Protein AF-A0AAD1ZL16-F1 (afdb_monomer_lite)

Foldseek 3Di:
DDDDDDDDDDDDDDDDDDDDDYDDDDDDDDDDDDDDDDDDDDDDDDDDDDDDDDDDDDDDDPPPVVVVVVVVVVVVVVPPPDDDDDDDDDDDDDDDDDDDDDDDDDDDDDDDDDDDDDDDDDDDDDDDPPPDDDLCQDPDPDPDDPVVVVVQADDCVVPAQKAKEKEWEAFPVLQDIDIDIDIDRHQDDDQVVDDKDWDQNCVRVQDDPVQRIKIWRFDDWWAFLRNDDSYIYTYTFIAGPVGHGTPSRLLVVLVVLCPPPLNVVFFKWKKKKFKWAKAQQPQRHGFPADRVGGQDWFDQQKQHDDPSHDGCVSLVVSLQVRLVRRVFQWDDKIGHRARRMIITMGDRDTRSSSLVRVSVSVVSSCVSCVVNNIDMDQQQPSDADLGAGTWTKMKMGTNCQADALNLVLVVLLLLLCQLCLLVLLVQQDPPLQRHQCLFRLHHHSVDADEDEPRSSHQKYDHPVSVVRNHDIIMGGRHGSSGRCSSNRSVSSCSSRVDDDDPVSSVVSVVVVVVVVVVLVVLLVLLLVLLVVQLVLLQLLLVLLVVQQVVQQVVCVVPVVPDDPPQLLDNGDDPFFDPLLVVLSVLSNVLSVLSNVLSVLLNVLSVVLAQVSLVSNLVSLVVSLVSLVVSLVSLVVGVPDDDGDPSSVVSNVSSVVSNVSSVSSSVSSVVSNVSNVVVVVSVVSPDDPPPPDDDDDDDDDDDDDDDDPVVVPPPCPPQVLVVLVVLLVLLVADFLAADPPDPDLLLQAQLLLLVVVLVCLLPLLLQFDLVLLVVLLVVLLVVLVVHDDPVHSCSQVVVLLVVLVVLLVCQQQPVCPPPDDPDPPDDQCVVVVHPHDDDDPDDDDQFDDDDDPTTGGPVSNRVSSSVSSSSSSNSSSSRSSSHSADLLSNLVSVLVVCVVCVVVVDLSVLVSVVSSVVSVLVSVLSVLLSVLSVVVSVVVDPSVPDDPVVSVVVVVVSVSSSSSVSSVVVVVVVVVVVVVVDDPDSVVDDDDRDDDNRDPVSNVVSVVVSVVSVVCRVCSVVVVD

pLDDT: mean 72.93, std 24.87, range [20.19, 98.81]

Structure (mmCIF, N/CA/C/O backbone):
data_AF-A0AAD1ZL16-F1
#
_entry.id   AF-A0AAD1ZL16-F1
#
loop_
_atom_site.group_PDB
_atom_site.id
_atom_site.type_symbol
_atom_site.label_atom_id
_atom_site.label_alt_id
_atom_site.label_comp_id
_atom_site.label_asym_id
_atom_site.label_entity_id
_atom_site.label_seq_id
_atom_site.pdbx_PDB_ins_code
_atom_site.Cartn_x
_atom_site.Cartn_y
_atom_site.Cartn_z
_atom_site.occupancy
_atom_site.B_iso_or_equiv
_atom_site.auth_seq_id
_atom_site.auth_comp_id
_atom_site.auth_asym_id
_atom_site.auth_atom_id
_atom_site.pdbx_PDB_model_num
ATOM 1 N N . MET A 1 1 ? 30.447 -69.292 -49.928 1.00 30.25 1 MET A N 1
ATOM 2 C CA . MET A 1 1 ? 31.578 -68.513 -49.357 1.00 30.25 1 MET A CA 1
ATOM 3 C C . MET A 1 1 ? 31.877 -67.303 -50.255 1.00 30.25 1 MET A C 1
ATOM 5 O O . MET A 1 1 ? 31.300 -67.231 -51.326 1.00 30.25 1 MET A O 1
ATOM 9 N N . ARG A 1 2 ? 32.736 -66.376 -49.790 1.00 26.41 2 ARG A N 1
ATOM 10 C CA . ARG A 1 2 ? 33.446 -65.261 -50.485 1.00 26.41 2 ARG A CA 1
ATOM 11 C C . ARG A 1 2 ? 33.398 -65.219 -52.040 1.00 26.41 2 ARG A C 1
ATOM 13 O O . ARG A 1 2 ? 33.695 -66.237 -52.649 1.00 26.41 2 ARG A O 1
ATOM 20 N N . GLY A 1 3 ? 33.250 -64.035 -52.671 1.00 27.41 3 GLY A N 1
ATOM 21 C CA . GLY A 1 3 ? 33.543 -63.879 -54.123 1.00 27.41 3 GLY A CA 1
ATOM 22 C C . GLY A 1 3 ? 33.145 -62.564 -54.839 1.00 27.41 3 GLY A C 1
ATOM 23 O O . GLY A 1 3 ? 32.216 -62.556 -55.626 1.00 27.41 3 GLY A O 1
ATOM 24 N N . ARG A 1 4 ? 33.853 -61.456 -54.583 1.00 26.12 4 ARG A N 1
ATOM 25 C CA . ARG A 1 4 ? 33.686 -60.083 -55.139 1.00 26.12 4 ARG A CA 1
ATOM 26 C C . ARG A 1 4 ? 33.403 -59.883 -56.662 1.00 26.12 4 ARG A C 1
ATOM 28 O O . ARG A 1 4 ? 34.127 -60.407 -57.493 1.00 26.12 4 ARG A O 1
ATOM 35 N N . CYS A 1 5 ? 32.530 -58.897 -56.943 1.00 24.98 5 CYS A N 1
ATOM 36 C CA . CYS A 1 5 ? 32.628 -57.814 -57.960 1.00 24.98 5 CYS A CA 1
ATOM 37 C C . CYS A 1 5 ? 32.522 -58.057 -59.497 1.00 24.98 5 CYS A C 1
ATOM 39 O O . CYS A 1 5 ? 33.523 -58.195 -60.187 1.00 24.98 5 CYS A O 1
ATOM 41 N N . SER A 1 6 ? 31.308 -57.822 -60.026 1.00 28.11 6 SER A N 1
ATOM 42 C CA . SER A 1 6 ? 30.956 -56.861 -61.111 1.00 28.11 6 SER A CA 1
ATOM 43 C C . SER A 1 6 ? 31.691 -56.825 -62.476 1.00 28.11 6 SER A C 1
ATOM 45 O O . SER A 1 6 ? 32.797 -56.298 -62.555 1.00 28.11 6 SER A O 1
ATOM 47 N N . TRP A 1 7 ? 30.953 -57.097 -63.568 1.00 22.67 7 TRP A N 1
ATOM 48 C CA . TRP A 1 7 ? 30.492 -56.108 -64.584 1.00 22.67 7 TRP A CA 1
ATOM 49 C C . TRP A 1 7 ? 29.355 -56.731 -65.453 1.00 22.67 7 TRP A C 1
ATOM 51 O O . TRP A 1 7 ? 28.996 -57.888 -65.254 1.00 22.67 7 TRP A O 1
ATOM 61 N N . CYS A 1 8 ? 28.714 -55.951 -66.334 1.00 29.75 8 CYS A N 1
ATOM 62 C CA . CYS A 1 8 ? 27.539 -56.314 -67.174 1.00 29.75 8 CYS A CA 1
ATOM 63 C C . CYS A 1 8 ? 27.926 -56.902 -68.563 1.00 29.75 8 CYS A C 1
ATOM 65 O O . CYS A 1 8 ? 29.096 -56.752 -68.913 1.00 29.75 8 CYS A O 1
ATOM 67 N N . PRO A 1 9 ? 26.997 -57.385 -69.446 1.00 47.59 9 PRO A N 1
ATOM 68 C CA . PRO A 1 9 ? 25.566 -57.776 -69.296 1.00 47.59 9 PRO A CA 1
ATOM 69 C C . PRO A 1 9 ? 25.129 -59.072 -70.087 1.00 47.59 9 PRO A C 1
ATOM 71 O O . PRO A 1 9 ? 25.952 -59.708 -70.731 1.00 47.59 9 PRO A O 1
ATOM 74 N N . ARG A 1 10 ? 23.797 -59.332 -70.157 1.00 24.86 10 ARG A N 1
ATOM 75 C CA . ARG A 1 10 ? 22.984 -60.053 -71.201 1.00 24.86 10 ARG A CA 1
ATOM 76 C C . ARG A 1 10 ? 22.607 -61.561 -71.089 1.00 24.86 10 ARG A C 1
ATOM 78 O O . ARG A 1 10 ? 23.446 -62.428 -71.254 1.00 24.86 10 ARG A O 1
ATOM 85 N N . LEU A 1 11 ? 21.270 -61.755 -71.105 1.00 26.95 11 LEU A N 1
ATOM 86 C CA . LEU A 1 11 ? 20.420 -62.671 -71.918 1.00 26.95 11 LEU A CA 1
ATOM 87 C C . LEU A 1 11 ? 20.312 -64.194 -71.649 1.00 26.95 11 LEU A C 1
ATOM 89 O O . LEU A 1 11 ? 21.312 -64.894 -71.663 1.00 26.95 11 LEU A O 1
ATOM 93 N N . PHE A 1 12 ? 19.035 -64.647 -71.630 1.00 28.48 12 PHE A N 1
ATOM 94 C CA . PHE A 1 12 ? 18.496 -66.022 -71.798 1.00 28.48 12 PHE A CA 1
ATOM 95 C C . PHE A 1 12 ? 18.965 -67.072 -70.750 1.00 28.48 12 PHE A C 1
ATOM 97 O O . PHE A 1 12 ? 19.974 -66.870 -70.089 1.00 28.48 12 PHE A O 1
ATOM 104 N N . GLU A 1 13 ? 18.274 -68.175 -70.420 1.00 28.06 13 GLU A N 1
ATOM 105 C CA . GLU A 1 13 ? 17.011 -68.850 -70.832 1.00 28.06 13 GLU A CA 1
ATOM 106 C C . GLU A 1 13 ? 16.592 -69.794 -69.647 1.00 28.06 13 GLU A C 1
ATOM 108 O O . GLU A 1 13 ? 17.383 -69.932 -68.714 1.00 28.06 13 GLU A O 1
ATOM 113 N N . ASP A 1 14 ? 15.446 -70.486 -69.497 1.00 29.30 14 ASP A N 1
ATOM 114 C CA . ASP A 1 14 ? 14.189 -70.725 -70.246 1.00 29.30 14 ASP A CA 1
ATOM 115 C C . ASP A 1 14 ? 13.104 -71.296 -69.254 1.00 29.30 14 ASP A C 1
ATOM 117 O O . ASP A 1 14 ? 13.445 -71.660 -68.127 1.00 29.30 14 ASP A O 1
ATOM 121 N N . LYS A 1 15 ? 11.851 -71.502 -69.713 1.00 27.47 15 LYS A N 1
ATOM 122 C CA . LYS A 1 15 ? 10.764 -72.395 -69.193 1.00 27.47 15 LYS A CA 1
ATOM 123 C C . LYS A 1 15 ? 9.943 -71.950 -67.962 1.00 27.47 15 LYS A C 1
ATOM 125 O O . LYS A 1 15 ? 10.483 -71.525 -66.951 1.00 27.47 15 LYS A O 1
ATOM 130 N N . GLY A 1 16 ? 8.610 -72.124 -67.948 1.00 26.16 16 GLY A N 1
ATOM 131 C CA . GLY A 1 16 ? 7.700 -72.514 -69.046 1.00 26.16 16 GLY A CA 1
ATOM 132 C C . GLY A 1 16 ? 6.331 -73.059 -68.586 1.00 26.16 16 GLY A C 1
ATOM 133 O O . GLY A 1 16 ? 6.236 -73.639 -67.509 1.00 26.16 16 GLY A O 1
ATOM 134 N N . GLY A 1 17 ? 5.288 -72.917 -69.423 1.00 24.31 17 GLY A N 1
ATOM 135 C CA . GLY A 1 17 ? 3.975 -73.580 -69.268 1.00 24.31 17 GLY A CA 1
ATOM 136 C C . GLY A 1 17 ? 2.755 -72.716 -69.646 1.00 24.31 17 GLY A C 1
ATOM 137 O O . GLY A 1 17 ? 2.742 -71.521 -69.359 1.00 24.31 17 GLY A O 1
ATOM 138 N N . GLY A 1 18 ? 1.713 -73.309 -70.256 1.00 25.66 18 GLY A N 1
ATOM 139 C CA . GLY A 1 18 ? 0.416 -72.638 -70.465 1.00 25.66 18 GLY A CA 1
ATOM 140 C C . GLY A 1 18 ? -0.614 -73.352 -71.367 1.00 25.66 18 GLY A C 1
ATOM 141 O O . GLY A 1 18 ? -0.243 -74.189 -72.183 1.00 25.66 18 GLY A O 1
ATOM 142 N N . VAL A 1 19 ? -1.874 -72.884 -71.256 1.00 29.38 19 VAL A N 1
ATOM 143 C CA . VAL A 1 19 ? -3.041 -73.031 -72.178 1.00 29.38 19 VAL A CA 1
ATOM 144 C C . VAL A 1 19 ? -3.719 -74.429 -72.264 1.00 29.38 19 VAL A C 1
ATOM 146 O O . VAL A 1 19 ? -3.088 -75.428 -71.948 1.00 29.38 19 VAL A O 1
ATOM 149 N N . VAL A 1 20 ? -4.995 -74.462 -72.727 1.00 31.33 20 VAL A N 1
ATOM 150 C CA . VAL A 1 20 ? -5.898 -75.627 -73.010 1.00 31.33 20 VAL A CA 1
ATOM 151 C C . VAL A 1 20 ? -6.639 -76.191 -71.765 1.00 31.33 20 VAL A C 1
ATOM 153 O O . VAL A 1 20 ? -5.984 -76.543 -70.793 1.00 31.33 20 VAL A O 1
ATOM 156 N N . GLU A 1 21 ? -7.982 -76.339 -71.687 1.00 29.78 21 GLU A N 1
ATOM 157 C CA . GLU A 1 21 ? -9.131 -75.787 -72.461 1.00 29.78 21 GLU A CA 1
ATOM 158 C C . GLU A 1 21 ? -10.498 -75.956 -71.715 1.00 29.78 21 GLU A C 1
ATOM 160 O O . GLU A 1 21 ? -10.524 -76.480 -70.604 1.00 29.78 21 GLU A O 1
ATOM 165 N N . GLY A 1 22 ? -11.631 -75.568 -72.343 1.00 26.86 22 GLY A N 1
ATOM 166 C CA . GLY A 1 22 ? -13.025 -75.808 -71.883 1.00 26.86 22 GLY A CA 1
ATOM 167 C C . GLY A 1 22 ? -13.572 -74.833 -70.813 1.00 26.86 22 GLY A C 1
ATOM 168 O O . GLY A 1 22 ? -12.807 -74.127 -70.167 1.00 26.86 22 GLY A O 1
ATOM 169 N N . GLY A 1 23 ? -14.886 -74.703 -70.558 1.00 25.47 23 GLY A N 1
ATOM 170 C CA . GLY A 1 23 ? -16.073 -75.252 -71.239 1.00 25.47 23 GLY A CA 1
ATOM 171 C C . GLY A 1 23 ? -17.385 -75.017 -70.441 1.00 25.47 23 GLY A C 1
ATOM 172 O O . GLY A 1 23 ? -17.484 -75.449 -69.304 1.00 25.47 23 GLY A O 1
ATOM 173 N N . GLU A 1 24 ? -18.374 -74.349 -71.053 1.00 26.92 24 GLU A N 1
ATOM 174 C CA . GLU A 1 24 ? -19.810 -74.214 -70.676 1.00 26.92 24 GLU A CA 1
ATOM 175 C C . GLU A 1 24 ? -20.313 -73.677 -69.291 1.00 26.92 24 GLU A C 1
ATOM 177 O O . GLU A 1 24 ? -20.202 -74.290 -68.240 1.00 26.92 24 GLU A O 1
ATOM 182 N N . HIS A 1 25 ? -21.133 -72.612 -69.402 1.00 27.30 25 HIS A N 1
ATOM 183 C CA . HIS A 1 25 ? -22.482 -72.421 -68.809 1.00 27.30 25 HIS A CA 1
ATOM 184 C C . HIS A 1 25 ? -22.793 -71.905 -67.365 1.00 27.30 25 HIS A C 1
ATOM 186 O O . HIS A 1 25 ? -22.591 -72.554 -66.349 1.00 27.30 25 HIS A O 1
ATOM 192 N N . ARG A 1 26 ? -23.610 -70.825 -67.383 1.00 25.08 26 ARG A N 1
ATOM 193 C CA . ARG A 1 26 ? -24.776 -70.474 -66.521 1.00 25.08 26 ARG A CA 1
ATOM 194 C C . ARG A 1 26 ? -24.587 -69.867 -65.113 1.00 25.08 26 ARG A C 1
ATOM 196 O O . ARG A 1 26 ? -24.730 -70.522 -64.090 1.00 25.08 26 ARG A O 1
ATOM 203 N N . ALA A 1 27 ? -24.589 -68.528 -65.098 1.00 30.98 27 ALA A N 1
ATOM 204 C CA . ALA A 1 27 ? -25.437 -67.730 -64.187 1.00 30.98 27 ALA A CA 1
ATOM 205 C C . ALA A 1 27 ? -26.950 -67.990 -64.491 1.00 30.98 27 ALA A C 1
ATOM 207 O O . ALA A 1 27 ? -27.219 -68.538 -65.568 1.00 30.98 27 ALA A O 1
ATOM 208 N N . PRO A 1 28 ? -27.964 -67.618 -63.659 1.00 45.47 28 PRO A N 1
ATOM 209 C CA . PRO A 1 28 ? -28.183 -66.285 -63.044 1.00 45.47 28 PRO A CA 1
ATOM 210 C C . PRO A 1 28 ? -28.757 -66.375 -61.590 1.00 45.47 28 PRO A C 1
ATOM 212 O O . PRO A 1 28 ? -28.572 -67.412 -60.969 1.00 45.47 28 PRO A O 1
ATOM 215 N N . LYS A 1 29 ? -29.421 -65.414 -60.909 1.00 26.34 29 LYS A N 1
ATOM 216 C CA . LYS A 1 29 ? -30.156 -64.134 -61.162 1.00 26.34 29 LYS A CA 1
ATOM 217 C C . LYS A 1 29 ? -29.891 -63.173 -59.963 1.00 26.34 29 LYS A C 1
ATOM 219 O O . LYS A 1 29 ? -29.459 -63.637 -58.917 1.00 26.34 29 LYS A O 1
ATOM 224 N N . LYS A 1 30 ? -29.950 -61.834 -60.097 1.00 28.70 30 LYS A N 1
ATOM 225 C CA . LYS A 1 30 ? -31.122 -60.930 -59.860 1.00 28.70 30 LYS A CA 1
ATOM 226 C C . LYS A 1 30 ? -32.030 -61.327 -58.676 1.00 28.70 30 LYS A C 1
ATOM 228 O O . LYS A 1 30 ? -32.315 -62.503 -58.511 1.00 28.70 30 LYS A O 1
ATOM 233 N N . GLY A 1 31 ? -32.618 -60.413 -57.903 1.00 27.55 31 GLY A N 1
ATOM 234 C CA . GLY A 1 31 ? -32.689 -58.941 -57.958 1.00 27.55 31 GLY A CA 1
ATOM 235 C C . GLY A 1 31 ? -33.679 -58.463 -56.869 1.00 27.55 31 GLY A C 1
ATOM 236 O O . GLY A 1 31 ? -34.487 -59.267 -56.416 1.00 27.55 31 GLY A O 1
ATOM 237 N N . ASP A 1 32 ? -33.554 -57.278 -56.272 1.00 29.72 32 ASP A N 1
ATOM 238 C CA . ASP A 1 32 ? -33.689 -55.932 -56.867 1.00 29.72 32 ASP A CA 1
ATOM 239 C C . ASP A 1 32 ? -35.156 -55.433 -56.884 1.00 29.72 32 ASP A C 1
ATOM 241 O O . ASP A 1 32 ? -36.026 -56.076 -57.474 1.00 29.72 32 ASP A O 1
ATOM 245 N N . ARG A 1 33 ? -35.399 -54.326 -56.161 1.00 24.11 33 ARG A N 1
ATOM 246 C CA . ARG A 1 33 ? -36.617 -53.487 -56.058 1.00 24.11 33 ARG A CA 1
ATOM 247 C C . ARG A 1 33 ? -36.312 -52.342 -55.074 1.00 24.11 33 ARG A C 1
ATOM 249 O O . ARG A 1 33 ? -36.072 -52.645 -53.909 1.00 24.11 33 ARG A O 1
ATOM 256 N N . SER A 1 34 ? -36.185 -51.053 -55.398 1.00 28.44 34 SER A N 1
ATOM 257 C CA . SER A 1 34 ? -36.575 -50.195 -56.538 1.00 28.44 34 SER A CA 1
ATOM 258 C C . SER A 1 34 ? -37.875 -49.380 -56.364 1.00 28.44 34 SER A C 1
ATOM 260 O O . SER A 1 34 ? -38.887 -49.876 -55.876 1.00 28.44 34 SER A O 1
ATOM 262 N N . ASP A 1 35 ? -37.763 -48.124 -56.821 1.00 28.88 35 ASP A N 1
ATOM 263 C CA . ASP A 1 35 ? -38.772 -47.211 -57.392 1.00 28.88 35 ASP A CA 1
ATOM 264 C C . ASP A 1 35 ? -39.781 -46.432 -56.520 1.00 28.88 35 ASP A C 1
ATOM 266 O O . ASP A 1 35 ? -40.670 -46.993 -55.884 1.00 28.88 35 ASP A O 1
ATOM 270 N N . LEU A 1 36 ? -39.658 -45.091 -56.604 1.00 25.75 36 LEU A N 1
ATOM 271 C CA . LEU A 1 36 ? -40.658 -44.060 -56.996 1.00 25.75 36 LEU A CA 1
ATOM 272 C C . LEU A 1 36 ? -39.995 -42.671 -56.748 1.00 25.75 36 LEU A C 1
ATOM 274 O O . LEU A 1 36 ? -39.577 -42.411 -55.625 1.00 25.75 36 LEU A O 1
ATOM 278 N N . GLU A 1 37 ? -39.652 -41.789 -57.705 1.00 27.78 37 GLU A N 1
ATOM 279 C CA . GLU A 1 37 ? -40.374 -41.141 -58.838 1.00 27.78 37 GLU A CA 1
ATOM 280 C C . GLU A 1 37 ? -41.491 -40.147 -58.399 1.00 27.78 37 GLU A C 1
ATOM 282 O O . GLU A 1 37 ? -42.178 -40.410 -57.419 1.00 27.78 37 GLU A O 1
ATOM 287 N N . LEU A 1 38 ? -41.733 -38.974 -59.036 1.00 27.25 38 LEU A N 1
ATOM 288 C CA . LEU A 1 38 ? -41.371 -38.517 -60.404 1.00 27.25 38 LEU A CA 1
ATOM 289 C C . LEU A 1 38 ? -41.375 -36.961 -60.626 1.00 27.25 38 LEU A C 1
ATOM 291 O O . LEU A 1 38 ? -42.329 -36.286 -60.245 1.00 27.25 38 LEU A O 1
ATOM 295 N N . GLY A 1 39 ? -40.402 -36.424 -61.396 1.00 23.42 39 GLY A N 1
ATOM 296 C CA . GLY A 1 39 ? -40.437 -35.136 -62.161 1.00 23.42 39 GLY A CA 1
ATOM 297 C C . GLY A 1 39 ? -40.395 -33.808 -61.362 1.00 23.42 39 GLY A C 1
ATOM 298 O O . GLY A 1 39 ? -39.984 -33.834 -60.212 1.00 23.42 39 GLY A O 1
ATOM 299 N N . TRP A 1 40 ? -40.712 -32.593 -61.869 1.00 22.19 40 TRP A N 1
ATOM 300 C CA . TRP A 1 40 ? -41.168 -32.004 -63.168 1.00 22.19 40 TRP A CA 1
ATOM 301 C C . TRP A 1 40 ? -40.808 -30.469 -63.188 1.00 22.19 40 TRP A C 1
ATOM 303 O O . TRP A 1 40 ? -40.637 -29.921 -62.107 1.00 22.19 40 TRP A O 1
ATOM 313 N N . LYS A 1 41 ? -40.793 -29.642 -64.269 1.00 21.88 41 LYS A N 1
ATOM 314 C CA . LYS A 1 41 ? -40.373 -29.724 -65.707 1.00 21.88 41 LYS A CA 1
ATOM 315 C C . LYS A 1 41 ? -40.589 -28.336 -66.426 1.00 21.88 41 LYS A C 1
ATOM 317 O O . LYS A 1 41 ? -41.506 -27.631 -66.032 1.00 21.88 41 LYS A O 1
ATOM 322 N N . TRP A 1 42 ? -39.858 -28.023 -67.526 1.00 21.20 42 TRP A N 1
ATOM 323 C CA . TRP A 1 42 ? -40.027 -26.879 -68.503 1.00 21.20 42 TRP A CA 1
ATOM 324 C C . TRP A 1 42 ? -39.723 -25.409 -68.053 1.00 21.20 42 TRP A C 1
ATOM 326 O O . TRP A 1 42 ? -39.768 -25.143 -66.862 1.00 21.20 42 TRP A O 1
ATOM 336 N N . ASN A 1 43 ? -39.490 -24.381 -68.918 1.00 21.91 43 ASN A N 1
ATOM 337 C CA . ASN A 1 43 ? -38.753 -24.222 -70.217 1.00 21.91 43 ASN A CA 1
ATOM 338 C C . ASN A 1 43 ? -38.676 -22.713 -70.671 1.00 21.91 43 ASN A C 1
ATOM 340 O O . ASN A 1 43 ? -39.398 -21.897 -70.113 1.00 21.91 43 ASN A O 1
ATOM 344 N N . GLN A 1 44 ? -37.930 -22.405 -71.758 1.00 24.62 44 GLN A N 1
ATOM 345 C CA . GLN A 1 44 ? -37.660 -21.107 -72.463 1.00 24.62 44 GLN A CA 1
ATOM 346 C C . GLN A 1 44 ? -36.425 -20.314 -71.939 1.00 24.62 44 GLN A C 1
ATOM 348 O O . GLN A 1 44 ? -36.298 -20.155 -70.733 1.00 24.62 44 GLN A O 1
ATOM 353 N N . ARG A 1 45 ? -35.387 -19.895 -72.713 1.00 22.03 45 ARG A N 1
ATOM 354 C CA . ARG A 1 45 ? -35.168 -19.511 -74.151 1.00 22.03 45 ARG A CA 1
ATOM 355 C C . ARG A 1 45 ? -35.693 -18.085 -74.451 1.00 22.03 45 ARG A C 1
ATOM 357 O O . ARG A 1 45 ? -36.797 -17.801 -74.019 1.00 22.03 45 ARG A O 1
ATOM 364 N N . VAL A 1 46 ? -35.037 -17.141 -75.149 1.00 24.55 46 VAL A N 1
ATOM 365 C CA . VAL A 1 46 ? -33.819 -17.018 -76.015 1.00 24.55 46 VAL A CA 1
ATOM 366 C C . VAL A 1 46 ? -32.983 -15.819 -75.459 1.00 24.55 46 VAL A C 1
ATOM 368 O O . VAL A 1 46 ? -33.565 -15.023 -74.736 1.00 24.55 46 VAL A O 1
ATOM 371 N N . GLU A 1 47 ? -31.660 -15.606 -75.581 1.00 24.53 47 GLU A N 1
ATOM 372 C CA . GLU A 1 47 ? -30.767 -15.307 -76.736 1.00 24.53 47 GLU A CA 1
ATOM 373 C C . GLU A 1 47 ? -29.458 -14.705 -76.126 1.00 24.53 47 GLU A C 1
ATOM 375 O O . GLU A 1 47 ? -29.541 -14.122 -75.049 1.00 24.53 47 GLU A O 1
ATOM 380 N N . GLY A 1 48 ? -28.222 -14.769 -76.644 1.00 24.08 48 GLY A N 1
ATOM 381 C CA . GLY A 1 48 ? -27.600 -15.499 -77.753 1.00 24.08 48 GLY A CA 1
ATOM 382 C C . GLY A 1 48 ? -26.050 -15.479 -77.611 1.00 24.08 48 GLY A C 1
ATOM 383 O O . GLY A 1 48 ? -25.490 -14.583 -76.991 1.00 24.08 48 GLY A O 1
ATOM 384 N N . SER A 1 49 ? -25.372 -16.502 -78.148 1.00 22.64 49 SER A N 1
ATOM 385 C CA . SER A 1 49 ? -23.903 -16.747 -78.244 1.00 22.64 49 SER A CA 1
ATOM 386 C C . SER A 1 49 ? -22.991 -15.533 -78.534 1.00 22.64 49 SER A C 1
ATOM 388 O O . SER A 1 49 ? -23.426 -14.619 -79.222 1.00 22.64 49 SER A O 1
ATOM 390 N N . GLY A 1 50 ? -21.684 -15.495 -78.210 1.00 22.89 50 GLY A N 1
ATOM 391 C CA . GLY A 1 50 ? -20.693 -16.490 -77.724 1.00 22.89 50 GLY A CA 1
ATOM 392 C C . GLY A 1 50 ? -19.254 -15.952 -77.991 1.00 22.89 50 GLY A C 1
ATOM 393 O O . GLY A 1 50 ? -19.131 -14.862 -78.537 1.00 22.89 50 GLY A O 1
ATOM 394 N N . ALA A 1 51 ? -18.120 -16.598 -77.675 1.00 22.48 51 ALA A N 1
ATOM 395 C CA . ALA A 1 51 ? -17.852 -17.897 -77.047 1.00 22.48 51 ALA A CA 1
ATOM 396 C C . ALA A 1 51 ? -16.426 -17.956 -76.407 1.00 22.48 51 ALA A C 1
ATOM 398 O O . ALA A 1 51 ? -15.645 -17.015 -76.496 1.00 22.48 51 ALA A O 1
ATOM 399 N N . TYR A 1 52 ? -16.133 -19.095 -75.764 1.00 20.98 52 TYR A N 1
ATOM 400 C CA . TYR A 1 52 ? -14.907 -19.579 -75.087 1.00 20.98 52 TYR A CA 1
ATOM 401 C C . TYR A 1 52 ? -13.561 -19.360 -75.843 1.00 20.98 52 TYR A C 1
ATOM 403 O O . TYR A 1 52 ? -13.562 -19.147 -77.049 1.00 20.98 52 TYR A O 1
ATOM 411 N N . ILE A 1 53 ? -12.371 -19.421 -75.208 1.00 21.39 53 ILE A N 1
ATOM 412 C CA . ILE A 1 53 ? -11.678 -20.652 -74.726 1.00 21.39 53 ILE A CA 1
ATOM 413 C C . ILE A 1 53 ? -10.668 -20.394 -73.572 1.00 21.39 53 ILE A C 1
ATOM 415 O O . ILE A 1 53 ? -10.092 -19.320 -73.445 1.00 21.39 53 ILE A O 1
ATOM 419 N N . TYR A 1 54 ? -10.452 -21.427 -72.742 1.00 22.83 54 TYR A N 1
ATOM 420 C CA . TYR A 1 54 ? -9.506 -21.527 -71.610 1.00 22.83 54 TYR A CA 1
ATOM 421 C C . TYR A 1 54 ? -8.053 -21.859 -72.020 1.00 22.83 54 TYR A C 1
ATOM 423 O O . TYR A 1 54 ? -7.871 -22.855 -72.709 1.00 22.83 54 TYR A O 1
ATOM 431 N N . VAL A 1 55 ? -7.057 -21.153 -71.453 1.00 20.80 55 VAL A N 1
ATOM 432 C CA . VAL A 1 55 ? -5.738 -21.588 -70.881 1.00 20.80 55 VAL A CA 1
ATOM 433 C C . VAL A 1 55 ? -5.221 -20.356 -70.091 1.00 20.80 55 VAL A C 1
ATOM 435 O O . VAL A 1 55 ? -5.422 -19.246 -70.564 1.00 20.80 55 VAL A O 1
ATOM 438 N N . GLY A 1 56 ? -4.578 -20.369 -68.915 1.00 20.19 56 GLY A N 1
ATOM 439 C CA . GLY A 1 56 ? -4.052 -21.392 -67.999 1.00 20.19 56 GLY A CA 1
ATOM 440 C C . GLY A 1 56 ? -3.441 -20.689 -66.757 1.00 20.19 56 GLY A C 1
ATOM 441 O O . GLY A 1 56 ? -3.628 -19.488 -66.578 1.00 20.19 56 GLY A O 1
ATOM 442 N N . CYS A 1 57 ? -2.730 -21.398 -65.873 1.00 23.09 57 CYS A N 1
ATOM 443 C CA . CYS A 1 57 ? -2.296 -20.851 -64.571 1.00 23.09 57 CYS A CA 1
ATOM 444 C C . CYS A 1 57 ? -1.141 -19.827 -64.622 1.00 23.09 57 CYS A C 1
ATOM 446 O O . CYS A 1 57 ? -0.078 -20.135 -65.155 1.00 23.09 57 CYS A O 1
ATOM 448 N N . CYS A 1 58 ? -1.266 -18.719 -63.875 1.00 21.03 58 CYS A N 1
ATOM 449 C CA . CYS A 1 58 ? -0.179 -18.169 -63.046 1.00 21.03 58 CYS A CA 1
ATOM 450 C C . CYS A 1 58 ? -0.747 -17.319 -61.883 1.00 21.03 58 CYS A C 1
ATOM 452 O O . CYS A 1 58 ? -1.959 -17.128 -61.802 1.00 21.03 58 CYS A O 1
ATOM 454 N N . GLY A 1 59 ? 0.092 -16.883 -60.935 1.00 26.23 59 GLY A N 1
ATOM 455 C CA . GLY A 1 59 ? -0.348 -16.334 -59.640 1.00 26.23 59 GLY A CA 1
ATOM 456 C C . GLY A 1 59 ? -0.150 -14.825 -59.407 1.00 26.23 59 GLY A C 1
ATOM 457 O O . GLY A 1 59 ? 0.239 -14.066 -60.288 1.00 26.23 59 GLY A O 1
ATOM 458 N N . SER A 1 60 ? -0.361 -14.424 -58.145 1.00 27.95 60 SER A N 1
ATOM 459 C CA . SER A 1 60 ? 0.080 -13.153 -57.528 1.00 27.95 60 SER A CA 1
ATOM 460 C C . SER A 1 60 ? -0.481 -11.815 -58.055 1.00 27.95 60 SER A C 1
ATOM 462 O O . SER A 1 60 ? 0.266 -10.856 -58.214 1.00 27.95 60 SER A O 1
ATOM 464 N N . THR A 1 61 ? -1.807 -11.683 -58.182 1.00 26.92 61 THR A N 1
ATOM 465 C CA . THR A 1 61 ? -2.483 -10.359 -58.256 1.00 26.92 61 THR A CA 1
ATOM 466 C C . THR A 1 61 ? -3.530 -10.116 -57.157 1.00 26.92 61 THR A C 1
ATOM 468 O O . THR A 1 61 ? -3.786 -8.968 -56.796 1.00 26.92 61 THR A O 1
ATOM 471 N N . SER A 1 62 ? -4.082 -11.168 -56.543 1.00 25.20 62 SER A N 1
ATOM 472 C CA . SER A 1 62 ? -5.235 -11.084 -55.626 1.00 25.20 62 SER A CA 1
ATOM 473 C C . SER A 1 62 ? -5.009 -10.295 -54.326 1.00 25.20 62 SER A C 1
ATOM 475 O O . SER A 1 62 ? -5.973 -9.839 -53.717 1.00 25.20 62 SER A O 1
ATOM 477 N N . CYS A 1 63 ? -3.761 -10.122 -53.875 1.00 27.72 63 CYS A N 1
ATOM 478 C CA . CYS A 1 63 ? -3.473 -9.497 -52.578 1.00 27.72 63 CYS A CA 1
ATOM 479 C C . CYS A 1 63 ? -3.585 -7.962 -52.583 1.00 27.72 63 CYS A C 1
ATOM 481 O O . CYS A 1 63 ? -3.927 -7.384 -51.554 1.00 27.72 63 CYS A O 1
ATOM 483 N N . PHE A 1 64 ? -3.314 -7.294 -53.712 1.00 28.02 64 PHE A N 1
ATOM 484 C CA . PHE A 1 64 ? -3.295 -5.824 -53.767 1.00 28.02 64 PHE A CA 1
ATOM 485 C C . PHE A 1 64 ? -4.700 -5.209 -53.744 1.00 28.02 64 PHE A C 1
ATOM 487 O O . PHE A 1 64 ? -4.920 -4.229 -53.036 1.00 28.02 64 PHE A O 1
ATOM 494 N N . ALA A 1 65 ? -5.662 -5.803 -54.459 1.00 27.27 65 ALA A N 1
ATOM 495 C CA . ALA A 1 65 ? -7.036 -5.298 -54.508 1.00 27.27 65 ALA A CA 1
ATOM 496 C C . ALA A 1 65 ? -7.715 -5.328 -53.125 1.00 27.27 65 ALA A C 1
ATOM 498 O O . ALA A 1 65 ? -8.319 -4.344 -52.708 1.00 27.27 65 ALA A O 1
ATOM 499 N N . ILE A 1 66 ? -7.553 -6.432 -52.384 1.00 31.48 66 ILE A N 1
ATOM 500 C CA . ILE A 1 66 ? -8.158 -6.605 -51.055 1.00 31.48 66 ILE A CA 1
ATOM 501 C C . ILE A 1 66 ? -7.543 -5.627 -50.039 1.00 31.48 66 ILE A C 1
ATOM 503 O O . ILE A 1 66 ? -8.270 -5.034 -49.245 1.00 31.48 66 ILE A O 1
ATOM 507 N N . PHE A 1 67 ? -6.224 -5.397 -50.088 1.00 30.36 67 PHE A N 1
ATOM 508 C CA . PHE A 1 67 ? -5.571 -4.429 -49.198 1.00 30.36 67 PHE A CA 1
ATOM 509 C C . PHE A 1 67 ? -5.951 -2.975 -49.507 1.00 30.36 67 PHE A C 1
ATOM 511 O O . PHE A 1 67 ? -6.139 -2.196 -48.575 1.00 30.36 67 PHE A O 1
ATOM 518 N N . ALA A 1 68 ? -6.085 -2.605 -50.785 1.00 32.00 68 ALA A N 1
ATOM 519 C CA . ALA A 1 68 ? -6.449 -1.243 -51.177 1.00 32.00 68 ALA A CA 1
ATOM 520 C C . ALA A 1 68 ? -7.876 -0.872 -50.737 1.00 32.00 68 ALA A C 1
ATOM 522 O O . ALA A 1 68 ? -8.067 0.185 -50.139 1.00 32.00 68 ALA A O 1
ATOM 523 N N . VAL A 1 69 ? -8.856 -1.757 -50.968 1.00 32.94 69 VAL A N 1
ATOM 524 C CA . VAL A 1 69 ? -10.265 -1.518 -50.597 1.00 32.94 69 VAL A CA 1
ATOM 525 C C . VAL A 1 69 ? -10.422 -1.368 -49.081 1.00 32.94 69 VAL A C 1
ATOM 527 O O . VAL A 1 69 ? -10.973 -0.371 -48.623 1.00 32.94 69 VAL A O 1
ATOM 530 N N . VAL A 1 70 ? -9.850 -2.286 -48.291 1.00 34.56 70 VAL A N 1
ATOM 531 C CA . VAL A 1 70 ? -9.926 -2.221 -46.818 1.00 34.56 70 VAL A CA 1
ATOM 532 C C . VAL A 1 70 ? -9.249 -0.962 -46.264 1.00 34.56 70 VAL A C 1
ATOM 534 O O . VAL A 1 70 ? -9.736 -0.381 -45.295 1.00 34.56 70 VAL A O 1
ATOM 537 N N . LEU A 1 71 ? -8.150 -0.498 -46.870 1.00 35.66 71 LEU A N 1
ATOM 538 C CA . LEU A 1 71 ? -7.506 0.748 -46.447 1.00 35.66 71 LEU A CA 1
ATOM 539 C C . LEU A 1 71 ? -8.349 1.984 -46.804 1.00 35.66 71 LEU A C 1
ATOM 541 O O . LEU A 1 71 ? -8.361 2.951 -46.043 1.00 35.66 71 LEU A O 1
ATOM 545 N N . GLN A 1 72 ? -9.067 1.955 -47.930 1.00 32.75 72 GLN A N 1
ATOM 546 C CA . GLN A 1 72 ? -9.883 3.076 -48.395 1.00 32.75 72 GLN A CA 1
ATOM 547 C C . GLN A 1 72 ? -11.185 3.236 -47.591 1.00 32.75 72 GLN A C 1
ATOM 549 O O . GLN A 1 72 ? -11.518 4.367 -47.239 1.00 32.75 72 GLN A O 1
ATOM 554 N N . ASP A 1 73 ? -11.846 2.143 -47.194 1.00 34.41 73 ASP A N 1
ATOM 555 C CA . ASP A 1 73 ? -12.986 2.187 -46.257 1.00 34.41 73 ASP A CA 1
ATOM 556 C C . ASP A 1 73 ? -12.578 2.766 -44.889 1.00 34.41 73 ASP A C 1
ATOM 558 O O . ASP A 1 73 ? -13.283 3.599 -44.315 1.00 34.41 73 ASP A O 1
ATOM 562 N N . ILE A 1 74 ? -11.399 2.384 -44.381 1.00 38.84 74 ILE A N 1
ATOM 563 C CA . ILE A 1 74 ? -10.858 2.904 -43.113 1.00 38.84 74 ILE A CA 1
ATOM 564 C C . ILE A 1 74 ? -10.512 4.400 -43.218 1.00 38.84 74 ILE A C 1
ATOM 566 O O . ILE A 1 74 ? -10.665 5.131 -42.240 1.00 38.84 74 ILE A O 1
ATOM 570 N N . ILE A 1 75 ? -10.075 4.882 -44.386 1.00 37.03 75 ILE A N 1
ATOM 571 C CA . ILE A 1 75 ? -9.821 6.314 -44.623 1.00 37.03 75 ILE A CA 1
ATOM 572 C C . ILE A 1 75 ? -11.138 7.096 -44.760 1.00 37.03 75 ILE A C 1
ATOM 574 O O . ILE A 1 75 ? -11.245 8.189 -44.202 1.00 37.03 75 ILE A O 1
ATOM 578 N N . LEU A 1 76 ? -12.162 6.535 -45.412 1.00 37.03 76 LEU A N 1
ATOM 579 C CA . LEU A 1 76 ? -13.500 7.136 -45.486 1.00 37.03 76 LEU A CA 1
ATOM 580 C C . LEU A 1 76 ? -14.110 7.316 -44.087 1.00 37.03 76 LEU A C 1
ATOM 582 O O . LEU A 1 76 ? -14.458 8.443 -43.727 1.00 37.03 76 LEU A O 1
ATOM 586 N N . GLN A 1 77 ? -14.092 6.273 -43.247 1.00 37.03 77 GLN A N 1
ATOM 587 C CA . GLN A 1 77 ? -14.547 6.350 -41.847 1.00 37.03 77 GLN A CA 1
ATOM 588 C C . GLN A 1 77 ? -13.723 7.298 -40.952 1.00 37.03 77 GLN A C 1
ATOM 590 O O . GLN A 1 77 ? -14.162 7.632 -39.855 1.00 37.03 77 GLN A O 1
ATOM 595 N N . LEU A 1 78 ? -12.549 7.759 -41.396 1.00 35.56 78 LEU A N 1
ATOM 596 C CA . LEU A 1 78 ? -11.759 8.786 -40.704 1.00 35.56 78 LEU A CA 1
ATOM 597 C C . LEU A 1 78 ? -11.961 10.204 -41.271 1.00 35.56 78 LEU A C 1
ATOM 599 O O . LEU A 1 78 ? -11.444 11.155 -40.686 1.00 35.56 78 LEU A O 1
ATOM 603 N N . SER A 1 79 ? -12.697 10.360 -42.378 1.00 31.83 79 SER A N 1
ATOM 604 C CA . SER A 1 79 ? -12.891 11.648 -43.067 1.00 31.83 79 SER A CA 1
ATOM 605 C C . SER A 1 79 ? -14.333 12.168 -43.059 1.00 31.83 79 SER A C 1
ATOM 607 O O . SER A 1 79 ? -14.523 13.384 -43.020 1.00 31.83 79 SER A O 1
ATOM 609 N N . GLU A 1 80 ? -15.352 11.302 -43.009 1.00 31.66 80 GLU A N 1
ATOM 610 C CA . GLU A 1 80 ? -16.775 11.703 -43.031 1.00 31.66 80 GLU A CA 1
ATOM 611 C C . GLU A 1 80 ? -17.297 12.215 -41.667 1.00 31.66 80 GLU A C 1
ATOM 613 O O . GLU A 1 80 ? -18.380 11.876 -41.198 1.00 31.66 80 GLU A O 1
ATOM 618 N N . GLY A 1 81 ? -16.515 13.086 -41.022 1.00 31.53 81 GLY A N 1
ATOM 619 C CA . GLY A 1 81 ? -16.782 13.664 -39.702 1.00 31.53 81 GLY A CA 1
ATOM 620 C C . GLY A 1 81 ? -17.519 15.011 -39.694 1.00 31.53 81 GLY A C 1
ATOM 621 O O . GLY A 1 81 ? -17.480 15.700 -38.667 1.00 31.53 81 GLY A O 1
ATOM 622 N N . ARG A 1 82 ? -18.131 15.456 -40.812 1.00 31.03 82 ARG A N 1
ATOM 623 C CA . ARG A 1 82 ? -19.021 16.642 -40.837 1.00 31.03 82 ARG A CA 1
ATOM 624 C C . ARG A 1 82 ? -19.832 16.831 -42.137 1.00 31.03 82 ARG A C 1
ATOM 626 O O . ARG A 1 82 ? -19.371 16.515 -43.222 1.00 31.03 82 ARG A O 1
ATOM 633 N N . VAL A 1 83 ? -20.990 17.490 -41.986 1.00 28.41 83 VAL A N 1
ATOM 634 C CA . VAL A 1 83 ? -21.908 18.039 -43.020 1.00 28.41 83 VAL A CA 1
ATOM 635 C C . VAL A 1 83 ? -22.751 17.044 -43.841 1.00 28.41 83 VAL A C 1
ATOM 637 O O . VAL A 1 83 ? -22.403 16.673 -44.958 1.00 28.41 83 VAL A O 1
ATOM 640 N N . LYS A 1 84 ? -23.996 16.829 -43.385 1.00 24.28 84 LYS A N 1
ATOM 641 C CA . LYS A 1 84 ? -25.214 17.111 -44.179 1.00 24.28 84 LYS A CA 1
ATOM 642 C C . LYS A 1 84 ? -26.457 17.177 -43.285 1.00 24.28 84 LYS A C 1
ATOM 644 O O . LYS A 1 84 ? -26.609 16.373 -42.374 1.00 24.28 84 LYS A O 1
ATOM 649 N N . MET A 1 85 ? -27.344 18.137 -43.550 1.00 23.50 85 MET A N 1
ATOM 650 C CA . MET A 1 85 ? -28.653 18.253 -42.897 1.00 23.50 85 MET A CA 1
ATOM 651 C C . MET A 1 85 ? -29.626 18.928 -43.876 1.00 23.50 85 MET A C 1
ATOM 653 O O . MET A 1 85 ? -29.565 20.138 -44.074 1.00 23.50 85 MET A O 1
ATOM 657 N N . ALA A 1 86 ? -30.449 18.130 -44.562 1.00 25.03 86 ALA A N 1
ATOM 658 C CA . ALA A 1 86 ? -31.492 18.586 -45.486 1.00 25.03 86 ALA A CA 1
ATOM 659 C C . ALA A 1 86 ? -32.565 17.493 -45.665 1.00 25.03 86 ALA A C 1
ATOM 661 O O . ALA A 1 86 ? -32.274 16.304 -45.546 1.00 25.03 86 ALA A O 1
ATOM 662 N N . GLN A 1 87 ? -33.804 17.917 -45.911 1.00 25.36 87 GLN A N 1
ATOM 663 C CA . GLN A 1 87 ? -35.029 17.107 -45.867 1.00 25.36 87 GLN A CA 1
ATOM 664 C C . GLN A 1 87 ? -35.201 16.142 -47.056 1.00 25.36 87 GLN A C 1
ATOM 666 O O . GLN A 1 87 ? -34.730 16.429 -48.152 1.00 25.36 87 GLN A O 1
ATOM 671 N N . ILE A 1 88 ? -36.017 15.096 -46.859 1.00 23.78 88 ILE A N 1
ATOM 672 C CA . ILE A 1 88 ? -37.051 14.600 -47.797 1.00 23.78 88 ILE A CA 1
ATOM 673 C C . ILE A 1 88 ? -38.103 13.799 -46.985 1.00 23.78 88 ILE A C 1
ATOM 675 O O . ILE A 1 88 ? -37.875 13.503 -45.812 1.00 23.78 88 ILE A O 1
ATOM 679 N N . LEU A 1 89 ? -39.301 13.574 -47.542 1.00 23.56 89 LEU A N 1
ATOM 680 C CA . LEU A 1 89 ? -40.511 13.179 -46.799 1.00 23.56 89 LEU A CA 1
ATOM 681 C C . LEU A 1 89 ? -40.755 11.653 -46.647 1.00 23.56 89 LEU A C 1
ATOM 683 O O . LEU A 1 89 ? -40.088 10.819 -47.247 1.00 23.56 89 LEU A O 1
ATOM 687 N N . ALA A 1 90 ? -41.754 11.360 -45.801 1.00 21.91 90 ALA A N 1
ATOM 688 C CA . ALA A 1 90 ? -42.402 10.093 -45.405 1.00 21.91 90 ALA A CA 1
ATOM 689 C C . ALA A 1 90 ? -43.017 9.270 -46.593 1.00 21.91 90 ALA A C 1
ATOM 691 O O . ALA A 1 90 ? -42.914 9.756 -47.719 1.00 21.91 90 ALA A O 1
ATOM 692 N N . PRO A 1 91 ? -43.729 8.112 -46.414 1.00 33.66 91 PRO A N 1
ATOM 693 C CA . PRO A 1 91 ? -44.286 7.542 -45.166 1.00 33.66 91 PRO A CA 1
ATOM 694 C C . PRO A 1 91 ? -44.313 5.992 -45.003 1.00 33.66 91 PRO A C 1
ATOM 696 O O . PRO A 1 91 ? -43.932 5.233 -45.887 1.00 33.66 91 PRO A O 1
ATOM 699 N N . SER A 1 92 ? -44.949 5.542 -43.903 1.00 23.05 92 SER A N 1
ATOM 700 C CA . SER A 1 92 ? -45.439 4.168 -43.615 1.00 23.05 92 SER A CA 1
ATOM 701 C C . SER A 1 92 ? -44.368 3.109 -43.252 1.00 23.05 92 SER A C 1
ATOM 703 O O . SER A 1 92 ? -43.190 3.314 -43.501 1.00 23.05 92 SER A O 1
ATOM 705 N N . ALA A 1 93 ? -44.688 1.992 -42.578 1.00 25.77 93 ALA A N 1
ATOM 706 C CA . ALA A 1 93 ? -46.004 1.438 -42.223 1.00 25.77 93 ALA A CA 1
ATOM 707 C C . ALA A 1 93 ? -46.123 0.975 -40.748 1.00 25.77 93 ALA A C 1
ATOM 709 O O . ALA A 1 93 ? -45.186 1.043 -39.961 1.00 25.77 93 ALA A O 1
ATOM 710 N N . GLN A 1 94 ? -47.335 0.558 -40.370 1.00 22.02 94 GLN A N 1
ATOM 711 C CA . GLN A 1 94 ? -47.745 0.172 -39.013 1.00 22.02 94 GLN A CA 1
ATOM 712 C C . GLN A 1 94 ? -47.313 -1.260 -38.651 1.00 22.02 94 GLN A C 1
ATOM 714 O O . GLN A 1 94 ? -47.215 -2.096 -39.538 1.00 22.02 94 GLN A O 1
ATOM 719 N N . TRP A 1 95 ? -47.269 -1.578 -37.350 1.00 23.62 95 TRP A N 1
ATOM 720 C CA . TRP A 1 95 ? -48.172 -2.585 -36.756 1.00 23.62 95 TRP A CA 1
ATOM 721 C C . TRP A 1 95 ? -48.487 -2.225 -35.290 1.00 23.62 95 TRP A C 1
ATOM 723 O O . TRP A 1 95 ? -47.769 -1.450 -34.660 1.00 23.62 95 TRP A O 1
ATOM 733 N N . ARG A 1 96 ? -49.623 -2.705 -34.766 1.00 20.98 96 ARG A N 1
ATOM 734 C CA . ARG A 1 96 ? -50.195 -2.337 -33.451 1.00 20.98 96 ARG A CA 1
ATOM 735 C C . ARG A 1 96 ? -50.252 -3.538 -32.505 1.00 20.98 96 ARG A C 1
ATOM 737 O O . ARG A 1 96 ? -50.653 -4.600 -32.963 1.00 20.98 96 ARG A O 1
ATOM 744 N N . MET A 1 97 ? -50.087 -3.306 -31.195 1.00 22.48 97 MET A N 1
ATOM 745 C CA . MET A 1 97 ? -51.049 -3.628 -30.105 1.00 22.48 97 MET A CA 1
ATOM 746 C C . MET A 1 97 ? -50.385 -3.479 -28.715 1.00 22.48 97 MET A C 1
ATOM 748 O O . MET A 1 97 ? -49.194 -3.718 -28.597 1.00 22.48 97 MET A O 1
ATOM 752 N N . ARG A 1 98 ? -51.074 -3.105 -27.622 1.00 21.73 98 ARG A N 1
ATOM 753 C CA . ARG A 1 98 ? -52.403 -2.469 -27.432 1.00 21.73 98 ARG A CA 1
ATOM 754 C C . ARG A 1 98 ? -52.370 -1.698 -26.088 1.00 21.73 98 ARG A C 1
ATOM 756 O O . ARG A 1 98 ? -51.832 -2.216 -25.121 1.00 21.73 98 ARG A O 1
ATOM 763 N N . ILE A 1 99 ? -52.939 -0.490 -26.021 1.00 23.89 99 ILE A N 1
ATOM 764 C CA . ILE A 1 99 ? -52.979 0.370 -24.811 1.00 23.89 99 ILE A CA 1
ATOM 765 C C . ILE A 1 99 ? -54.338 0.248 -24.089 1.00 23.89 99 ILE A C 1
ATOM 767 O O . ILE A 1 99 ? -55.357 0.064 -24.756 1.00 23.89 99 ILE A O 1
ATOM 771 N N . ALA A 1 100 ? -54.362 0.419 -22.758 1.00 22.80 100 ALA A N 1
ATOM 772 C CA . ALA A 1 100 ? -55.564 0.683 -21.945 1.00 22.80 100 ALA A CA 1
ATOM 773 C C . ALA A 1 100 ? -55.651 2.183 -21.541 1.00 22.80 100 ALA A C 1
ATOM 775 O O . ALA A 1 100 ? -54.616 2.831 -21.396 1.00 22.80 100 ALA A O 1
ATOM 776 N N . LYS A 1 101 ? -56.864 2.762 -21.437 1.00 26.39 101 LYS A N 1
ATOM 777 C CA . LYS A 1 101 ? -57.138 4.229 -21.422 1.00 26.39 101 LYS A CA 1
ATOM 778 C C . LYS A 1 101 ? -58.518 4.538 -20.790 1.00 26.39 101 LYS A C 1
ATOM 780 O O . LYS A 1 101 ? -59.364 3.653 -20.817 1.00 26.39 101 LYS A O 1
ATOM 785 N N . ASN A 1 102 ? -58.872 5.742 -20.309 1.00 26.84 102 ASN A N 1
ATOM 786 C CA . ASN A 1 102 ? -58.101 6.986 -20.076 1.00 26.84 102 ASN A CA 1
ATOM 787 C C . ASN A 1 102 ? -57.798 7.124 -18.555 1.00 26.84 102 ASN A C 1
ATOM 789 O O . ASN A 1 102 ? -57.532 6.087 -17.962 1.00 26.84 102 ASN A O 1
ATOM 793 N N . TYR A 1 103 ? -57.752 8.253 -17.827 1.00 24.44 103 TYR A N 1
ATOM 794 C CA . TYR A 1 103 ? -57.982 9.711 -18.009 1.00 24.44 103 TYR A CA 1
ATOM 795 C C . TYR A 1 103 ? -56.727 10.434 -17.453 1.00 24.44 103 TYR A C 1
ATOM 797 O O . TYR A 1 103 ? -56.101 9.903 -16.541 1.00 24.44 103 TYR A O 1
ATOM 805 N N . THR A 1 104 ? -56.127 11.483 -18.032 1.00 26.41 104 THR A N 1
ATOM 806 C CA . THR A 1 104 ? -56.580 12.844 -18.422 1.00 26.41 104 THR A CA 1
ATOM 807 C C . THR A 1 104 ? -57.080 13.712 -17.264 1.00 26.41 104 THR A C 1
ATOM 809 O O . THR A 1 104 ? -58.221 13.564 -16.848 1.00 26.41 104 THR A O 1
ATOM 812 N N . ASP A 1 105 ? -56.239 14.643 -16.791 1.00 25.25 105 ASP A N 1
ATOM 813 C CA . ASP A 1 105 ? -56.414 16.080 -17.085 1.00 25.25 105 ASP A CA 1
ATOM 814 C C . ASP A 1 105 ? -55.217 16.941 -16.629 1.00 25.25 105 ASP A C 1
ATOM 816 O O . ASP A 1 105 ? -54.697 16.744 -15.534 1.00 25.25 105 ASP A O 1
ATOM 820 N N . ALA A 1 106 ? -54.791 17.877 -17.498 1.00 24.50 106 ALA A N 1
ATOM 821 C CA . ALA A 1 106 ? -54.097 19.160 -17.238 1.00 24.50 106 ALA A CA 1
ATOM 822 C C . ALA A 1 106 ? -53.321 19.628 -18.492 1.00 24.50 106 ALA A C 1
ATOM 824 O O . ALA A 1 106 ? -52.498 18.890 -19.033 1.00 24.50 106 ALA A O 1
ATOM 825 N N . HIS A 1 107 ? -53.538 20.872 -18.937 1.00 26.45 107 HIS A N 1
ATOM 826 C CA . HIS A 1 107 ? -52.747 21.519 -20.000 1.00 26.45 107 HIS A CA 1
ATOM 827 C C . HIS A 1 107 ? -51.593 22.376 -19.416 1.00 26.45 107 HIS A C 1
ATOM 829 O O . HIS A 1 107 ? -51.638 22.739 -18.240 1.00 26.45 107 HIS A O 1
ATOM 835 N N . PRO A 1 108 ? -50.539 22.693 -20.199 1.00 39.59 108 PRO A N 1
ATOM 836 C CA . PRO A 1 108 ? -49.300 23.285 -19.689 1.00 39.59 108 PRO A CA 1
ATOM 837 C C . PRO A 1 108 ? -49.338 24.819 -19.606 1.00 39.59 108 PRO A C 1
ATOM 839 O O . PRO A 1 108 ? -50.045 25.469 -20.373 1.00 39.59 108 PRO A O 1
ATOM 842 N N . LEU A 1 109 ? -48.478 25.406 -18.763 1.00 26.78 109 LEU A N 1
ATOM 843 C CA . LEU A 1 109 ? -48.144 26.839 -18.786 1.00 26.78 109 LEU A CA 1
ATOM 844 C C . LEU A 1 109 ? -46.690 27.105 -18.338 1.00 26.78 109 LEU A C 1
ATOM 846 O O . LEU A 1 109 ? -45.980 26.195 -17.915 1.00 26.78 109 LEU A O 1
ATOM 850 N N . THR A 1 110 ? -46.207 28.333 -18.551 1.00 30.17 110 THR A N 1
ATOM 851 C CA . THR A 1 110 ? -44.784 28.633 -18.810 1.00 30.17 110 THR A CA 1
ATOM 852 C C . THR A 1 110 ? -44.084 29.513 -17.760 1.00 30.17 110 THR A C 1
ATOM 854 O O . THR A 1 110 ? -44.697 30.059 -16.848 1.00 30.17 110 THR A O 1
ATOM 857 N N . LYS A 1 111 ? -42.754 29.656 -17.908 1.00 30.42 111 LYS A N 1
ATOM 858 C CA . LYS A 1 111 ? -41.838 30.439 -17.053 1.00 30.42 111 LYS A CA 1
ATOM 859 C C . LYS A 1 111 ? -42.333 31.857 -16.689 1.00 30.42 111 LYS A C 1
ATOM 861 O O . LYS A 1 111 ? -42.059 32.808 -17.417 1.00 30.42 111 LYS A O 1
ATOM 866 N N . LYS A 1 112 ? -42.865 31.997 -15.474 1.00 26.88 112 LYS A N 1
ATOM 867 C CA . LYS A 1 112 ? -42.624 33.067 -14.477 1.00 26.88 112 LYS A CA 1
ATOM 868 C C . LYS A 1 112 ? -42.696 32.368 -13.097 1.00 26.88 112 LYS A C 1
ATOM 870 O O . LYS A 1 112 ? -43.393 31.368 -12.985 1.00 26.88 112 LYS A O 1
ATOM 875 N N . THR A 1 113 ? -41.957 32.729 -12.050 1.00 26.20 113 THR A N 1
ATOM 876 C CA . THR A 1 113 ? -41.186 33.954 -11.770 1.00 26.20 113 THR A CA 1
ATOM 877 C C . THR A 1 113 ? -39.918 33.580 -10.981 1.00 26.20 113 THR A C 1
ATOM 879 O O . THR A 1 113 ? -39.965 32.668 -10.161 1.00 26.20 113 THR A O 1
ATOM 882 N N . TRP A 1 114 ? -38.795 34.276 -11.188 1.00 23.41 114 TRP A N 1
ATOM 883 C CA . TRP A 1 114 ? -37.662 34.253 -10.242 1.00 23.41 114 TRP A CA 1
ATOM 884 C C . TRP A 1 114 ? -37.778 35.420 -9.244 1.00 23.41 114 TRP A C 1
ATOM 886 O O . TRP A 1 114 ? -38.627 36.289 -9.410 1.00 23.41 114 TRP A O 1
ATOM 896 N N . SER A 1 115 ? -36.916 35.429 -8.221 1.00 23.34 115 SER A N 1
ATOM 897 C CA . SER A 1 115 ? -36.753 36.503 -7.223 1.00 23.34 115 SER A CA 1
ATOM 898 C C . SER A 1 115 ? -38.008 36.944 -6.447 1.00 23.34 115 SER A C 1
ATOM 900 O O . SER A 1 115 ? -38.583 37.983 -6.751 1.00 23.34 115 SER A O 1
ATOM 902 N N . SER A 1 116 ? -38.316 36.243 -5.347 1.00 23.61 116 SER A N 1
ATOM 903 C CA . SER A 1 116 ? -38.431 36.879 -4.015 1.00 23.61 116 SER A CA 1
ATOM 904 C C . SER A 1 116 ? -38.745 35.865 -2.904 1.00 23.61 116 SER A C 1
ATOM 906 O O . SER A 1 116 ? -39.866 35.374 -2.839 1.00 23.61 116 SER A O 1
ATOM 908 N N . LEU A 1 117 ? -37.796 35.623 -1.989 1.00 26.58 117 LEU A N 1
ATOM 909 C CA . LEU A 1 117 ? -37.984 35.868 -0.547 1.00 26.58 117 LEU A CA 1
ATOM 910 C C . LEU A 1 117 ? -36.664 35.660 0.217 1.00 26.58 117 LEU A C 1
ATOM 912 O O . LEU A 1 117 ? -36.143 34.551 0.296 1.00 26.58 117 LEU A O 1
ATOM 916 N N . VAL A 1 118 ? -36.151 36.725 0.835 1.00 26.62 118 VAL A N 1
ATOM 917 C CA . VAL A 1 118 ? -35.166 36.618 1.920 1.00 26.62 118 VAL A CA 1
ATOM 918 C C . VAL A 1 118 ? -35.957 36.508 3.219 1.00 26.62 118 VAL A C 1
ATOM 920 O O . VAL A 1 118 ? -36.602 37.477 3.621 1.00 26.62 118 VAL A O 1
ATOM 923 N N . MET A 1 119 ? -35.934 35.351 3.884 1.00 26.33 119 MET A N 1
ATOM 924 C CA . MET A 1 119 ? -36.548 35.230 5.209 1.00 26.33 119 MET A CA 1
ATOM 925 C C . MET A 1 119 ? -35.654 35.864 6.279 1.00 26.33 119 MET A C 1
ATOM 927 O O . MET A 1 119 ? -34.560 35.383 6.568 1.00 26.33 119 MET A O 1
ATOM 931 N N . LYS A 1 120 ? -36.153 36.937 6.900 1.00 25.02 120 LYS A N 1
ATOM 932 C CA . LYS A 1 120 ? -35.627 37.443 8.173 1.00 25.02 120 LYS A CA 1
ATOM 933 C C . LYS A 1 120 ? -36.009 36.488 9.305 1.00 25.02 120 LYS A C 1
ATOM 935 O O . LYS A 1 120 ? -37.115 35.956 9.324 1.00 25.02 120 LYS A O 1
ATOM 940 N N . GLN A 1 121 ? -35.128 36.352 10.292 1.00 28.30 121 GLN A N 1
ATOM 941 C CA . GLN A 1 121 ? -35.491 35.772 11.585 1.00 28.30 121 GLN A CA 1
ATOM 942 C C . GLN A 1 121 ? -36.533 36.643 12.299 1.00 28.30 121 GLN A C 1
ATOM 944 O O . GLN A 1 121 ? -36.425 37.871 12.286 1.00 28.30 121 GLN A O 1
ATOM 949 N N . ASN A 1 122 ? -37.440 36.013 13.046 1.00 24.25 122 ASN A N 1
ATOM 950 C CA . ASN A 1 122 ? -37.852 36.554 14.338 1.00 24.25 122 ASN A CA 1
ATOM 951 C C . ASN A 1 122 ? -38.254 35.428 15.306 1.00 24.25 122 ASN A C 1
ATOM 953 O O . ASN A 1 122 ? -38.605 34.330 14.878 1.00 24.25 122 ASN A O 1
ATOM 957 N N . LYS A 1 123 ? -38.125 35.670 16.615 1.00 27.98 123 LYS A N 1
ATOM 958 C CA . LYS A 1 123 ? -38.264 34.634 17.656 1.00 27.98 123 LYS A CA 1
ATOM 959 C C . LYS A 1 123 ? -39.704 34.503 18.158 1.00 27.98 123 LYS A C 1
ATOM 961 O O . LYS A 1 123 ? -40.255 35.501 18.615 1.00 27.98 123 LYS A O 1
ATOM 966 N N . LYS A 1 124 ? -40.197 33.266 18.277 1.00 26.64 124 LYS A N 1
ATOM 967 C CA . LYS A 1 124 ? -40.428 32.561 19.563 1.00 26.64 124 LYS A CA 1
ATOM 968 C C . LYS A 1 124 ? -41.289 31.313 19.340 1.00 26.64 124 LYS A C 1
ATOM 970 O O . LYS A 1 124 ? -42.443 31.450 18.975 1.00 26.64 124 LYS A O 1
ATOM 975 N N . ASP A 1 125 ? -40.739 30.141 19.650 1.00 24.70 125 ASP A N 1
ATOM 976 C CA . ASP A 1 125 ? -41.390 29.166 20.536 1.00 24.70 125 ASP A CA 1
ATOM 977 C C . ASP A 1 125 ? -40.371 28.117 21.002 1.00 24.70 125 ASP A C 1
ATOM 979 O O . ASP A 1 125 ? -39.372 27.862 20.326 1.00 24.70 125 ASP A O 1
ATOM 983 N N . ALA A 1 126 ? -40.568 27.568 22.202 1.00 32.06 126 ALA A N 1
ATOM 984 C CA . ALA A 1 126 ? -39.587 26.717 22.876 1.00 32.06 126 ALA A CA 1
ATOM 985 C C . ALA A 1 126 ? -39.999 25.237 22.837 1.00 32.06 126 ALA A C 1
ATOM 987 O O . ALA A 1 126 ? -40.673 24.743 23.739 1.00 32.06 126 ALA A O 1
ATOM 988 N N . VAL A 1 127 ? -39.553 24.511 21.808 1.00 26.62 127 VAL A N 1
ATOM 989 C CA . VAL A 1 127 ? -39.775 23.061 21.680 1.00 26.62 127 VAL A CA 1
ATOM 990 C C . VAL A 1 127 ? -38.485 22.304 21.999 1.00 26.62 127 VAL A C 1
ATOM 992 O O . VAL A 1 127 ? -37.452 22.526 21.370 1.00 26.62 127 VAL A O 1
ATOM 995 N N . LYS A 1 128 ? -38.538 21.383 22.972 1.00 27.50 128 LYS A N 1
ATOM 996 C CA . LYS A 1 128 ? -37.425 20.472 23.288 1.00 27.50 128 LYS A CA 1
ATOM 997 C C . LYS A 1 128 ? -37.157 19.550 22.092 1.00 27.50 128 LYS A C 1
ATOM 999 O O . LYS A 1 128 ? -37.978 18.691 21.784 1.00 27.50 128 LYS A O 1
ATOM 1004 N N . SER A 1 129 ? -35.995 19.673 21.455 1.00 25.70 129 SER A N 1
ATOM 1005 C CA . SER A 1 129 ? -35.585 18.786 20.364 1.00 25.70 129 SER A CA 1
ATOM 1006 C C . SER A 1 129 ? -35.097 17.429 20.891 1.00 25.70 129 SER A C 1
ATOM 1008 O O . SER A 1 129 ? -33.893 17.187 20.994 1.00 25.70 129 SER A O 1
ATOM 1010 N N . SER A 1 130 ? -36.020 16.517 21.210 1.00 30.38 130 SER A N 1
ATOM 1011 C CA . SER A 1 130 ? -35.686 15.097 21.384 1.00 30.38 130 SER A CA 1
ATOM 1012 C C . SER A 1 130 ? -35.349 14.498 20.014 1.00 30.38 130 SER A C 1
ATOM 1014 O O . SER A 1 130 ? -36.242 14.085 19.269 1.00 30.38 130 SER A O 1
ATOM 1016 N N . GLY A 1 131 ? -34.063 14.497 19.662 1.00 27.84 131 GLY A N 1
ATOM 1017 C CA . GLY A 1 131 ? -33.557 13.956 18.401 1.00 27.84 131 GLY A CA 1
ATOM 1018 C C . GLY A 1 131 ? -33.715 12.439 18.331 1.00 27.84 131 GLY A C 1
ATOM 1019 O O . GLY A 1 131 ? -32.777 11.709 18.637 1.00 27.84 131 GLY A O 1
ATOM 1020 N N . ARG A 1 132 ? -34.903 11.963 17.937 1.00 33.00 132 ARG A N 1
ATOM 1021 C CA . ARG A 1 132 ? -35.163 10.537 17.713 1.00 33.00 132 ARG A CA 1
ATOM 1022 C C . ARG A 1 132 ? -34.376 10.043 16.504 1.00 33.00 132 ARG A C 1
ATOM 1024 O O . ARG A 1 132 ? -34.706 10.331 15.357 1.00 33.00 132 ARG A O 1
ATOM 1031 N N . PHE A 1 133 ? -33.338 9.281 16.802 1.00 33.62 133 PHE A N 1
ATOM 1032 C CA . PHE A 1 133 ? -32.573 8.492 15.856 1.00 33.62 133 PHE A CA 1
ATOM 1033 C C . PHE A 1 133 ? -33.437 7.327 15.347 1.00 33.62 133 PHE A C 1
ATOM 1035 O O . PHE A 1 133 ? -33.991 6.575 16.144 1.00 33.62 133 PHE A O 1
ATOM 1042 N N . LYS A 1 134 ? -33.571 7.186 14.023 1.00 32.41 134 LYS A N 1
ATOM 1043 C CA . LYS A 1 134 ? -34.177 6.010 13.384 1.00 32.41 134 LYS A CA 1
ATOM 1044 C C . LYS A 1 134 ? -33.158 5.350 12.467 1.00 32.41 134 LYS A C 1
ATOM 1046 O O . LYS A 1 134 ? -32.735 5.955 11.484 1.00 32.41 134 LYS A O 1
ATOM 1051 N N . VAL A 1 135 ? -32.821 4.100 12.769 1.00 31.64 135 VAL A N 1
ATOM 1052 C CA . VAL A 1 135 ? -32.241 3.175 11.791 1.00 31.64 135 VAL A CA 1
ATOM 1053 C C . VAL A 1 135 ? -33.390 2.686 10.913 1.00 31.64 135 VAL A C 1
ATOM 1055 O O . VAL A 1 135 ? -34.394 2.192 11.427 1.00 31.64 135 VAL A O 1
ATOM 1058 N N . CYS A 1 136 ? -33.272 2.840 9.596 1.00 30.16 136 CYS A N 1
ATOM 1059 C CA . CYS A 1 136 ? -34.287 2.378 8.649 1.00 30.16 136 CYS A CA 1
ATOM 1060 C C . CYS A 1 136 ? -34.140 0.877 8.365 1.00 30.16 136 CYS A C 1
ATOM 1062 O O . CYS A 1 136 ? -33.904 0.476 7.227 1.00 30.16 136 CYS A O 1
ATOM 1064 N N . ALA A 1 137 ? -34.325 0.050 9.398 1.00 33.03 137 ALA A N 1
ATOM 1065 C CA . ALA A 1 137 ? -34.683 -1.348 9.187 1.00 33.03 137 ALA A CA 1
ATOM 1066 C C . ALA A 1 137 ? -35.938 -1.413 8.294 1.00 33.03 137 ALA A C 1
ATOM 1068 O O . ALA A 1 137 ? -36.811 -0.545 8.390 1.00 33.03 137 ALA A O 1
ATOM 1069 N N . LEU A 1 138 ? -35.988 -2.414 7.407 1.00 35.75 138 LEU A N 1
ATOM 1070 C CA . LEU A 1 138 ? -36.977 -2.553 6.331 1.00 35.75 138 LEU A CA 1
ATOM 1071 C C . LEU A 1 138 ? -38.395 -2.155 6.771 1.00 35.75 138 LEU A C 1
ATOM 1073 O O . LEU A 1 138 ? -38.981 -2.784 7.655 1.00 35.75 138 LEU A O 1
ATOM 1077 N N . GLN A 1 139 ? -38.969 -1.134 6.123 1.00 35.00 139 GLN A N 1
ATOM 1078 C CA . GLN A 1 139 ? -40.387 -0.834 6.301 1.00 35.00 139 GLN A CA 1
ATOM 1079 C C . GLN A 1 139 ? -41.203 -2.023 5.793 1.00 35.00 139 GLN A C 1
ATOM 1081 O O . GLN A 1 139 ? -41.250 -2.286 4.595 1.00 35.00 139 GLN A O 1
ATOM 1086 N N . SER A 1 140 ? -41.869 -2.714 6.716 1.00 38.22 140 SER A N 1
ATOM 1087 C CA . SER A 1 140 ? -42.965 -3.618 6.380 1.00 38.22 140 SER A CA 1
ATOM 1088 C C . SER A 1 140 ? -44.007 -2.843 5.572 1.00 38.22 140 SER A C 1
ATOM 1090 O O . SER A 1 140 ? -44.541 -1.842 6.058 1.00 38.22 140 SER A O 1
ATOM 1092 N N . GLU A 1 141 ? -44.293 -3.290 4.348 1.00 39.81 141 GLU A N 1
ATOM 1093 C CA . GLU A 1 141 ? -45.332 -2.721 3.484 1.00 39.81 141 GLU A CA 1
ATOM 1094 C C . GLU A 1 141 ? -46.738 -3.087 3.995 1.00 39.81 141 GLU A C 1
ATOM 1096 O O . GLU A 1 141 ? -47.485 -3.819 3.354 1.00 39.81 141 GLU A O 1
ATOM 1101 N N . ASN A 1 142 ? -47.100 -2.601 5.186 1.00 40.19 142 ASN A N 1
ATOM 1102 C CA . ASN A 1 142 ? -48.473 -2.544 5.686 1.00 40.19 142 ASN A CA 1
ATOM 1103 C C . ASN A 1 142 ? -48.581 -1.582 6.880 1.00 40.19 142 ASN A C 1
ATOM 1105 O O . ASN A 1 142 ? -47.715 -1.549 7.752 1.00 40.19 142 ASN A O 1
ATOM 1109 N N . GLY A 1 143 ? -49.687 -0.832 6.955 1.00 45.47 143 GLY A N 1
ATOM 1110 C CA . GLY A 1 143 ? -49.924 0.252 7.928 1.00 45.47 143 GLY A CA 1
ATOM 1111 C C . GLY A 1 143 ? -50.100 -0.159 9.400 1.00 45.47 143 GLY A C 1
ATOM 1112 O O . GLY A 1 143 ? -50.627 0.615 10.198 1.00 45.47 143 GLY A O 1
ATOM 1113 N N . THR A 1 144 ? -49.687 -1.366 9.785 1.00 51.69 144 THR A N 1
ATOM 1114 C CA . THR A 1 144 ? -49.638 -1.820 11.179 1.00 51.69 144 THR A CA 1
ATOM 1115 C C . THR A 1 144 ? -48.605 -1.025 11.973 1.00 51.69 144 THR A C 1
ATOM 1117 O O . THR A 1 144 ? -47.401 -1.229 11.823 1.00 51.69 144 THR A O 1
ATOM 1120 N N . ILE A 1 145 ? -49.074 -0.162 12.879 1.00 53.22 145 ILE A N 1
ATOM 1121 C CA . ILE A 1 145 ? -48.225 0.476 13.894 1.00 53.22 145 ILE A CA 1
ATOM 1122 C C . ILE A 1 145 ? -47.551 -0.626 14.718 1.00 53.22 145 ILE A C 1
ATOM 1124 O O . ILE A 1 145 ? -48.220 -1.356 15.456 1.00 53.22 145 ILE A O 1
ATOM 1128 N N . ASN A 1 146 ? -46.227 -0.742 14.606 1.00 70.94 146 ASN A N 1
ATOM 1129 C CA . ASN A 1 146 ? -45.468 -1.732 15.355 1.00 70.94 146 ASN A CA 1
ATOM 1130 C C . ASN A 1 146 ? -45.424 -1.343 16.842 1.00 70.94 146 ASN A C 1
ATOM 1132 O O . ASN A 1 146 ? -44.587 -0.553 17.280 1.00 70.94 146 ASN A O 1
ATOM 1136 N N . ARG A 1 147 ? -46.337 -1.919 17.633 1.00 79.50 147 ARG A N 1
ATOM 1137 C CA . ARG A 1 147 ? -46.427 -1.693 19.086 1.00 79.50 147 ARG A CA 1
ATOM 1138 C C . ARG A 1 147 ? -45.119 -2.028 19.813 1.00 79.50 147 ARG A C 1
ATOM 1140 O O . ARG A 1 147 ? -44.820 -1.397 20.820 1.00 79.50 147 ARG A O 1
ATOM 1147 N N . VAL A 1 148 ? -44.324 -2.971 19.298 1.00 83.81 148 VAL A N 1
ATOM 1148 C CA . VAL A 1 148 ? -43.018 -3.325 19.879 1.00 83.81 148 VAL A CA 1
ATOM 1149 C C . VAL A 1 148 ? -42.017 -2.184 19.687 1.00 83.81 148 VAL A C 1
ATOM 1151 O O . VAL A 1 148 ? -41.333 -1.821 20.637 1.00 83.81 148 VAL A O 1
ATOM 1154 N N . GLU A 1 149 ? -41.990 -1.540 18.516 1.00 85.06 149 GLU A N 1
ATOM 1155 C CA . GLU A 1 149 ? -41.147 -0.358 18.271 1.00 85.06 149 GLU A CA 1
ATOM 1156 C C . GLU A 1 149 ? -41.486 0.785 19.245 1.00 85.06 149 GLU A C 1
ATOM 1158 O O . GLU A 1 149 ? -40.587 1.437 19.777 1.00 85.06 149 GLU A O 1
ATOM 1163 N N . GLN A 1 150 ? -42.775 0.997 19.534 1.00 85.50 150 GLN A N 1
ATOM 1164 C CA . GLN A 1 150 ? -43.222 2.012 20.495 1.00 85.50 150 GLN A CA 1
ATOM 1165 C C . GLN A 1 150 ? -42.806 1.692 21.939 1.00 85.50 150 GLN A C 1
ATOM 1167 O O . GLN A 1 150 ? -42.431 2.607 22.668 1.00 85.50 150 GLN A O 1
ATOM 1172 N N . LEU A 1 151 ? -42.843 0.417 22.342 1.00 89.25 151 LEU A N 1
ATOM 1173 C CA . LEU A 1 151 ? -42.418 -0.030 23.674 1.00 89.25 151 LEU A CA 1
ATOM 1174 C C . LEU A 1 151 ? -40.892 0.006 23.845 1.00 89.25 151 LEU A C 1
ATOM 1176 O O . LEU A 1 151 ? -40.414 0.399 24.905 1.00 89.25 151 LEU A O 1
ATOM 1180 N N . LEU A 1 152 ? -40.126 -0.340 22.805 1.00 89.19 152 LEU A N 1
ATOM 1181 C CA . LEU A 1 152 ? -38.661 -0.230 22.802 1.00 89.19 152 LEU A CA 1
ATOM 1182 C C . LEU A 1 152 ? -38.187 1.233 22.887 1.00 89.19 152 LEU A C 1
ATOM 1184 O O . LEU A 1 152 ? -37.172 1.509 23.513 1.00 89.19 152 LEU A O 1
ATOM 1188 N N . ASN A 1 153 ? -38.941 2.167 22.295 1.00 88.94 153 ASN A N 1
ATOM 1189 C CA . ASN A 1 153 ? -38.659 3.610 22.299 1.00 88.94 153 ASN A CA 1
ATOM 1190 C C . ASN A 1 153 ? -39.425 4.389 23.396 1.00 88.94 153 ASN A C 1
ATOM 1192 O O . ASN A 1 153 ? -39.644 5.605 23.257 1.00 88.94 153 ASN A O 1
ATOM 1196 N N . LEU A 1 154 ? -39.874 3.705 24.455 1.00 90.38 154 LEU A N 1
ATOM 1197 C CA . LEU A 1 154 ? -40.584 4.317 25.577 1.00 90.38 154 LEU A CA 1
ATOM 1198 C C . LEU A 1 154 ? -39.599 5.016 26.523 1.00 90.38 154 LEU A C 1
ATOM 1200 O O . LEU A 1 154 ? -38.828 4.372 27.230 1.00 90.38 154 LEU A O 1
ATOM 1204 N N . ASP A 1 155 ? -39.668 6.346 26.576 1.00 87.75 155 ASP A N 1
ATOM 1205 C CA . ASP A 1 155 ? -38.953 7.125 27.584 1.00 87.75 155 ASP A CA 1
ATOM 1206 C C . ASP A 1 155 ? -39.590 6.895 28.963 1.00 87.75 155 ASP A C 1
ATOM 1208 O O . ASP A 1 155 ? -40.724 7.303 29.220 1.00 87.75 155 ASP A O 1
ATOM 1212 N N . VAL A 1 156 ? -38.856 6.213 29.844 1.00 87.69 156 VAL A N 1
ATOM 1213 C CA . VAL A 1 156 ? -39.279 5.911 31.220 1.00 87.69 156 VAL A CA 1
ATOM 1214 C C . VAL A 1 156 ? -38.996 7.049 32.205 1.00 87.69 156 VAL A C 1
ATOM 1216 O O . VAL A 1 156 ? -39.533 7.032 33.313 1.00 87.69 156 VAL A O 1
ATOM 1219 N N . THR A 1 157 ? -38.202 8.058 31.824 1.00 86.56 157 THR A N 1
ATOM 1220 C CA . THR A 1 157 ? -37.787 9.142 32.734 1.00 86.56 157 THR A CA 1
ATOM 1221 C C . THR A 1 157 ? -38.927 10.023 33.274 1.00 86.56 157 THR A C 1
ATOM 1223 O O . THR A 1 157 ? -38.786 10.499 34.398 1.00 86.56 157 THR A O 1
ATOM 1226 N N . PRO A 1 158 ? -40.089 10.203 32.600 1.00 89.12 158 PRO A N 1
ATOM 1227 C CA . PRO A 1 158 ? -41.248 10.877 33.199 1.00 89.12 158 PRO A CA 1
ATOM 1228 C C . PRO A 1 158 ? -41.970 10.052 34.277 1.00 89.12 158 PRO A C 1
ATOM 1230 O O . PRO A 1 158 ? -42.849 10.583 34.953 1.00 89.12 158 PRO A O 1
ATOM 1233 N N . TYR A 1 159 ? -41.649 8.759 34.406 1.00 90.19 159 TYR A N 1
ATOM 1234 C CA . TYR A 1 159 ? -42.375 7.796 35.241 1.00 90.19 159 TYR A CA 1
ATOM 1235 C C . TYR A 1 159 ? -41.518 7.190 36.366 1.00 90.19 159 TYR A C 1
ATOM 1237 O O . TYR A 1 159 ? -42.069 6.642 37.321 1.00 90.19 159 TYR A O 1
ATOM 1245 N N . SER A 1 160 ? -40.182 7.248 36.273 1.00 91.75 160 SER A N 1
ATOM 1246 C CA . SER A 1 160 ? -39.279 6.775 37.329 1.00 91.75 160 SER A CA 1
ATOM 1247 C C . SER A 1 160 ? -37.859 7.337 37.200 1.00 91.75 160 SER A C 1
ATOM 1249 O O . SER A 1 160 ? -37.320 7.413 36.100 1.00 91.75 160 SER A O 1
ATOM 1251 N N . ASP A 1 161 ? -37.207 7.603 38.338 1.00 91.94 161 ASP A N 1
ATOM 1252 C CA . ASP A 1 161 ? -35.764 7.900 38.420 1.00 91.94 161 ASP A CA 1
ATOM 1253 C C . ASP A 1 161 ? -34.867 6.672 38.161 1.00 91.94 161 ASP A C 1
ATOM 1255 O O . ASP A 1 161 ? -33.643 6.789 38.051 1.00 91.94 161 ASP A O 1
ATOM 1259 N N . LYS A 1 162 ? -35.464 5.476 38.078 1.00 94.31 162 LYS A N 1
ATOM 1260 C CA . LYS A 1 162 ? -34.759 4.224 37.792 1.00 94.31 162 LYS A CA 1
ATOM 1261 C C . LYS A 1 162 ? -34.183 4.235 36.376 1.00 94.31 162 LYS A C 1
ATOM 1263 O O . LYS A 1 162 ? -34.891 4.531 35.417 1.00 94.31 162 LYS A O 1
ATOM 1268 N N . ILE A 1 163 ? -32.929 3.809 36.244 1.00 95.56 163 ILE A N 1
ATOM 1269 C CA . ILE A 1 163 ? -32.249 3.654 34.951 1.00 95.56 163 ILE A CA 1
ATOM 1270 C C . ILE A 1 163 ? -31.916 2.188 34.676 1.00 95.56 163 ILE A C 1
ATOM 1272 O O . ILE A 1 163 ? -31.803 1.379 35.601 1.00 95.56 163 ILE A O 1
ATOM 1276 N N . ILE A 1 164 ? -31.712 1.849 33.408 1.00 97.06 164 ILE A N 1
ATOM 1277 C CA . ILE A 1 164 ? -31.138 0.575 32.977 1.00 97.06 164 ILE A CA 1
ATOM 1278 C C . ILE A 1 164 ? -29.636 0.779 32.748 1.00 97.06 164 ILE A C 1
ATOM 1280 O O . ILE A 1 164 ? -29.224 1.703 32.044 1.00 97.06 164 ILE A O 1
ATOM 1284 N N . ALA A 1 165 ? -28.829 -0.095 33.348 1.00 98.00 165 ALA A N 1
ATOM 1285 C CA . ALA A 1 165 ? -27.389 -0.177 33.148 1.00 98.00 165 ALA A CA 1
ATOM 1286 C C . ALA A 1 165 ? -27.039 -1.513 32.478 1.00 98.00 165 ALA A C 1
ATOM 1288 O O . ALA A 1 165 ? -27.280 -2.579 33.050 1.00 98.00 165 ALA A O 1
ATOM 1289 N N . GLU A 1 166 ? -26.492 -1.453 31.267 1.00 98.56 166 GLU A N 1
ATOM 1290 C CA . GLU A 1 166 ? -26.019 -2.598 30.485 1.00 98.56 166 GLU A CA 1
ATOM 1291 C C . GLU A 1 166 ? -24.555 -2.889 30.832 1.00 98.56 166 GLU A C 1
ATOM 1293 O O . GLU A 1 166 ? -23.669 -2.122 30.467 1.00 98.56 166 GLU A O 1
ATOM 1298 N N . TYR A 1 167 ? -24.291 -3.976 31.554 1.00 98.69 167 TYR A N 1
ATOM 1299 C CA . TYR A 1 167 ? -22.935 -4.388 31.919 1.00 98.69 167 TYR A CA 1
ATOM 1300 C C . TYR A 1 167 ? -22.353 -5.201 30.765 1.00 98.69 167 TYR A C 1
ATOM 1302 O O . TYR A 1 167 ? -22.957 -6.194 30.370 1.00 98.69 167 TYR A O 1
ATOM 1310 N N . ILE A 1 168 ? -21.204 -4.778 30.237 1.00 98.75 168 ILE A N 1
ATOM 1311 C CA . ILE A 1 168 ? -20.537 -5.325 29.048 1.00 98.75 168 ILE A CA 1
ATOM 1312 C C . ILE A 1 168 ? -19.166 -5.875 29.454 1.00 98.75 168 ILE A C 1
ATOM 1314 O O . ILE A 1 168 ? -18.414 -5.194 30.154 1.00 98.75 168 ILE A O 1
ATOM 1318 N N . TRP A 1 169 ? -18.821 -7.079 28.998 1.00 98.50 169 TRP A N 1
ATOM 1319 C CA . TRP A 1 169 ? -17.515 -7.702 29.239 1.00 98.50 169 TRP A CA 1
ATOM 1320 C C . TRP A 1 169 ? -17.050 -8.563 28.058 1.00 98.50 169 TRP A C 1
ATOM 1322 O O . TRP A 1 169 ? -17.819 -8.878 27.150 1.00 98.50 169 TRP A O 1
ATOM 1332 N N . ILE A 1 170 ? -15.770 -8.937 28.080 1.00 97.94 170 ILE A N 1
ATOM 1333 C CA . ILE A 1 170 ? -15.140 -9.824 27.094 1.00 97.94 170 ILE A CA 1
ATOM 1334 C C . ILE A 1 170 ? -15.266 -11.273 27.585 1.00 97.94 170 ILE A C 1
ATOM 1336 O O . ILE A 1 170 ? -14.958 -11.560 28.748 1.00 97.94 170 ILE A O 1
ATOM 1340 N N . GLY A 1 171 ? -15.727 -12.167 26.713 1.00 96.12 171 GLY A N 1
ATOM 1341 C CA . GLY A 1 171 ? -15.927 -13.593 26.963 1.00 96.12 171 GLY A CA 1
ATOM 1342 C C . GLY A 1 171 ? -14.652 -14.441 26.875 1.00 96.12 171 GLY A C 1
ATOM 1343 O O . GLY A 1 171 ? -13.532 -13.932 26.763 1.00 96.12 171 GLY A O 1
ATOM 1344 N N . GLY A 1 172 ? -14.820 -15.766 26.947 1.00 94.06 172 GLY A N 1
ATOM 1345 C CA . GLY A 1 172 ? -13.720 -16.734 27.011 1.00 94.06 172 GLY A CA 1
ATOM 1346 C C . GLY A 1 172 ? -12.827 -16.791 25.773 1.00 94.06 172 GLY A C 1
ATOM 1347 O O . GLY A 1 172 ? -11.674 -17.195 25.892 1.00 94.06 172 GLY A O 1
ATOM 1348 N N . SER A 1 173 ? -13.302 -16.347 24.603 1.00 92.81 173 SER A N 1
ATOM 1349 C CA . SER A 1 173 ? -12.463 -16.302 23.392 1.00 92.81 173 SER A CA 1
ATOM 1350 C C . SER A 1 173 ? -11.515 -15.098 23.345 1.00 92.81 173 SER A C 1
ATOM 1352 O O . SER A 1 173 ? -10.654 -15.033 22.473 1.00 92.81 173 SER A O 1
ATOM 1354 N N . GLY A 1 174 ? -11.696 -14.106 24.226 1.00 91.88 174 GLY A N 1
ATOM 1355 C CA . GLY A 1 174 ? -10.978 -12.829 24.157 1.00 91.88 174 GLY A CA 1
ATOM 1356 C C . GLY A 1 174 ? -11.436 -11.888 23.031 1.00 91.88 174 GLY A C 1
ATOM 1357 O O . GLY A 1 174 ? -10.972 -10.752 22.983 1.00 91.88 174 GLY A O 1
ATOM 1358 N N . ILE A 1 175 ? -12.345 -12.328 22.150 1.00 92.56 175 ILE A N 1
ATOM 1359 C CA . ILE A 1 175 ? -12.918 -11.534 21.048 1.00 92.56 175 ILE A CA 1
ATOM 1360 C C . ILE A 1 175 ? -14.433 -11.351 21.238 1.00 92.56 175 ILE A C 1
ATOM 1362 O O . ILE A 1 175 ? -14.961 -10.275 20.961 1.00 92.56 175 ILE A O 1
ATOM 1366 N N . ASP A 1 176 ? -15.133 -12.380 21.725 1.00 93.38 176 ASP A N 1
ATOM 1367 C CA . ASP A 1 176 ? -16.584 -12.357 21.917 1.00 93.38 176 ASP A CA 1
ATOM 1368 C C . ASP A 1 176 ? -17.011 -11.372 23.014 1.00 93.38 176 ASP A C 1
ATOM 1370 O O . ASP A 1 176 ? -16.559 -11.450 24.154 1.00 93.38 176 ASP A O 1
ATOM 1374 N N . VAL A 1 177 ? -17.912 -10.447 22.678 1.00 95.69 177 VAL A N 1
ATOM 1375 C CA . VAL A 1 177 ? -18.467 -9.484 23.636 1.00 95.69 177 VAL A CA 1
ATOM 1376 C C . VAL A 1 177 ? -19.779 -10.021 24.202 1.00 95.69 177 VAL A C 1
ATOM 1378 O O . VAL A 1 177 ? -20.646 -10.495 23.470 1.00 95.69 177 VAL A O 1
ATOM 1381 N N . ARG A 1 178 ? -19.942 -9.930 25.522 1.00 97.94 178 ARG A N 1
ATOM 1382 C CA . ARG A 1 178 ? -21.154 -10.323 26.252 1.00 97.94 178 ARG A CA 1
ATOM 1383 C C . ARG A 1 178 ? -21.733 -9.113 26.975 1.00 97.94 178 ARG A C 1
ATOM 1385 O O . ARG A 1 178 ? -20.989 -8.226 27.395 1.00 97.94 178 ARG A O 1
ATOM 1392 N N . SER A 1 179 ? -23.051 -9.084 27.162 1.00 98.56 179 SER A N 1
ATOM 1393 C CA . SER A 1 179 ? -23.682 -8.097 28.037 1.00 98.56 179 SER A CA 1
ATOM 1394 C C . SER A 1 179 ? -24.921 -8.632 28.756 1.00 98.56 179 SER A C 1
ATOM 1396 O O . SER A 1 179 ? -25.504 -9.642 28.355 1.00 98.56 179 SER A O 1
ATOM 1398 N N . LYS A 1 180 ? -25.321 -7.948 29.833 1.00 98.44 180 LYS A N 1
ATOM 1399 C CA . LYS A 1 180 ? -26.664 -8.049 30.421 1.00 98.44 180 LYS A CA 1
ATOM 1400 C C . LYS A 1 180 ? -27.039 -6.782 31.188 1.00 98.44 180 LYS A C 1
ATOM 1402 O O . LYS A 1 180 ? -26.187 -6.101 31.760 1.00 98.44 180 LYS A O 1
ATOM 1407 N N . SER A 1 181 ? -28.334 -6.492 31.264 1.00 98.12 181 SER A N 1
ATOM 1408 C CA . SER A 1 181 ? -28.861 -5.262 31.867 1.00 98.12 181 SER A CA 1
ATOM 1409 C C . SER A 1 181 ? -29.391 -5.465 33.290 1.00 98.12 181 SER A C 1
ATOM 1411 O O . SER A 1 181 ? -30.079 -6.447 33.569 1.00 98.12 181 SER A O 1
ATOM 1413 N N . ARG A 1 182 ? -29.156 -4.492 34.179 1.00 97.38 182 ARG A N 1
ATOM 1414 C CA . ARG A 1 182 ? -29.834 -4.377 35.486 1.00 97.38 182 ARG A CA 1
ATOM 1415 C C . ARG A 1 182 ? -30.477 -3.010 35.668 1.00 97.38 182 ARG A C 1
ATOM 1417 O O . ARG A 1 182 ? -29.995 -2.012 35.139 1.00 97.38 182 ARG A O 1
ATOM 1424 N N . THR A 1 183 ? -31.529 -2.950 36.478 1.00 97.25 183 THR A N 1
ATOM 1425 C CA . THR A 1 183 ? -32.084 -1.679 36.952 1.00 97.25 183 THR A CA 1
ATOM 1426 C C . THR A 1 183 ? -31.221 -1.114 38.085 1.00 97.25 183 THR A C 1
ATOM 1428 O O . THR A 1 183 ? -30.878 -1.835 39.025 1.00 97.25 183 THR A O 1
ATOM 1431 N N . ILE A 1 184 ? -30.901 0.177 38.014 1.00 96.19 184 ILE A N 1
ATOM 1432 C CA . ILE A 1 184 ? -30.277 0.969 39.082 1.00 96.19 184 ILE A CA 1
ATOM 1433 C C . ILE A 1 184 ? -31.307 1.996 39.578 1.00 96.19 184 ILE A C 1
ATOM 1435 O O . ILE A 1 184 ? -32.140 2.472 38.809 1.00 96.19 184 ILE A O 1
ATOM 1439 N N . SER A 1 185 ? -31.294 2.314 40.874 1.00 93.56 185 SER A N 1
ATOM 1440 C CA . SER A 1 185 ? -32.331 3.123 41.539 1.00 93.56 185 SER A CA 1
ATOM 1441 C C . SER A 1 185 ? -32.310 4.622 41.217 1.00 93.56 185 SER A C 1
ATOM 1443 O O . SER A 1 185 ? -33.304 5.293 41.476 1.00 93.56 185 SER A O 1
ATOM 1445 N N . LYS A 1 186 ? -31.197 5.136 40.686 1.00 91.38 186 LYS A N 1
ATOM 1446 C CA . LYS A 1 186 ? -30.963 6.545 40.342 1.00 91.38 186 LYS A CA 1
ATOM 1447 C C . LYS A 1 186 ? -30.007 6.646 39.142 1.00 91.38 186 LYS A C 1
ATOM 1449 O O . LYS A 1 186 ? -29.247 5.698 38.918 1.00 91.38 186 LYS A O 1
ATOM 1454 N N . PRO A 1 187 ? -29.938 7.787 38.434 1.00 91.44 187 PRO A N 1
ATOM 1455 C CA . PRO A 1 187 ? -28.835 8.078 37.524 1.00 91.44 187 PRO A CA 1
ATOM 1456 C C . PRO A 1 187 ? -27.484 8.095 38.257 1.00 91.44 187 PRO A C 1
ATOM 1458 O O . PRO A 1 187 ? -27.392 8.527 39.410 1.00 91.44 187 PRO A O 1
ATOM 1461 N N . VAL A 1 188 ? -26.431 7.641 37.578 1.00 92.62 188 VAL A N 1
ATOM 1462 C CA . VAL A 1 188 ? -25.071 7.491 38.121 1.00 92.62 188 VAL A CA 1
ATOM 1463 C C . VAL A 1 188 ? -24.080 8.313 37.295 1.00 92.62 188 VAL A C 1
ATOM 1465 O O . VAL A 1 188 ? -24.268 8.453 36.086 1.00 92.62 188 VAL A O 1
ATOM 1468 N N . LYS A 1 189 ? -23.043 8.875 37.935 1.00 88.31 189 LYS A N 1
ATOM 1469 C CA . LYS A 1 189 ? -22.025 9.700 37.260 1.00 88.31 189 LYS A CA 1
ATOM 1470 C C . LYS A 1 189 ? -20.642 9.060 37.224 1.00 88.31 189 LYS A C 1
ATOM 1472 O O . LYS A 1 189 ? -19.932 9.273 36.248 1.00 88.31 189 LYS A O 1
ATOM 1477 N N . HIS A 1 190 ? -20.252 8.309 38.255 1.00 94.25 190 HIS A N 1
ATOM 1478 C CA . HIS A 1 190 ? -18.918 7.707 38.336 1.00 94.25 190 HIS A CA 1
ATOM 1479 C C . HIS A 1 190 ? -18.980 6.167 38.354 1.00 94.25 190 HIS A C 1
ATOM 1481 O O . HIS A 1 190 ? -19.827 5.619 39.062 1.00 94.25 190 HIS A O 1
ATOM 1487 N N . PRO A 1 191 ? -18.081 5.440 37.652 1.00 94.69 191 PRO A N 1
ATOM 1488 C CA . PRO A 1 191 ? -18.074 3.972 37.626 1.00 94.69 191 PRO A CA 1
ATOM 1489 C C . PRO A 1 191 ? -18.076 3.317 39.014 1.00 94.69 191 PRO A C 1
ATOM 1491 O O . PRO A 1 191 ? -18.749 2.312 39.212 1.00 94.69 191 PRO A O 1
ATOM 1494 N N . SER A 1 192 ? -17.405 3.917 40.003 1.00 94.56 192 SER A N 1
ATOM 1495 C CA . SER A 1 192 ? -17.346 3.387 41.376 1.00 94.56 192 SER A CA 1
ATOM 1496 C C . SER A 1 192 ? -18.646 3.516 42.185 1.00 94.56 192 SER A C 1
ATOM 1498 O O . SER A 1 192 ? -18.724 2.962 43.277 1.00 94.56 192 SER A O 1
ATOM 1500 N N . GLU A 1 193 ? -19.648 4.263 41.708 1.00 94.62 193 GLU A N 1
ATOM 1501 C CA . GLU A 1 193 ? -20.994 4.267 42.304 1.00 94.62 193 GLU A CA 1
ATOM 1502 C C . GLU A 1 193 ? -21.822 3.045 41.869 1.00 94.62 193 GLU A C 1
ATOM 1504 O O . GLU A 1 193 ? -22.854 2.751 42.478 1.00 94.62 193 GLU A O 1
ATOM 1509 N N . LEU A 1 194 ? -21.422 2.360 40.792 1.00 96.62 194 LEU A N 1
ATOM 1510 C CA . LEU A 1 194 ? -22.136 1.192 40.294 1.00 96.62 194 LEU A CA 1
ATOM 1511 C C . LEU A 1 194 ? -21.806 -0.038 41.147 1.00 96.62 194 LEU A C 1
ATOM 1513 O O . LEU A 1 194 ? -20.639 -0.284 41.461 1.00 96.62 194 LEU A O 1
ATOM 1517 N N . PRO A 1 195 ? -22.807 -0.865 41.495 1.00 97.25 195 PRO A N 1
ATOM 1518 C CA . PRO A 1 195 ? -22.546 -2.108 42.199 1.00 97.25 195 PRO A CA 1
ATOM 1519 C C . PRO A 1 195 ? -21.715 -3.047 41.318 1.00 97.25 195 PRO A C 1
ATOM 1521 O O . PRO A 1 195 ? -21.974 -3.174 40.115 1.00 97.25 195 PRO A O 1
ATOM 1524 N N . LYS A 1 196 ? -20.780 -3.784 41.933 1.00 97.88 196 LYS A N 1
ATOM 1525 C CA . LYS A 1 196 ? -20.255 -5.014 41.326 1.00 97.88 196 LYS A CA 1
ATOM 1526 C C . LYS A 1 196 ? -21.420 -5.945 40.971 1.00 97.88 196 LYS A C 1
ATOM 1528 O O . LYS A 1 196 ? -22.502 -5.888 41.570 1.00 97.88 196 LYS A O 1
ATOM 1533 N N . TRP A 1 197 ? -21.201 -6.809 39.993 1.00 98.12 197 TRP A N 1
ATOM 1534 C CA . TRP A 1 197 ? -22.160 -7.851 39.638 1.00 98.12 197 TRP A CA 1
ATOM 1535 C C . TRP A 1 197 ? -21.432 -9.165 39.357 1.00 98.12 197 TRP A C 1
ATOM 1537 O O . TRP A 1 197 ? -20.222 -9.237 39.518 1.00 98.12 197 TRP A O 1
ATOM 1547 N N . ASN A 1 198 ? -22.160 -10.201 38.972 1.00 97.81 198 ASN A N 1
ATOM 1548 C CA . ASN A 1 198 ? -21.668 -11.555 38.752 1.00 97.81 198 ASN A CA 1
ATOM 1549 C C . ASN A 1 198 ? -22.259 -12.122 37.454 1.00 97.81 198 ASN A C 1
ATOM 1551 O O . ASN A 1 198 ? -23.270 -11.612 36.962 1.00 97.81 198 ASN A O 1
ATOM 1555 N N . TYR A 1 199 ? -21.684 -13.185 36.908 1.00 97.94 199 TYR A N 1
ATOM 1556 C CA . TYR A 1 199 ? -22.290 -14.020 35.868 1.00 97.94 199 TYR A CA 1
ATOM 1557 C C . TYR A 1 199 ? -21.748 -15.450 35.942 1.00 97.94 199 TYR A C 1
ATOM 1559 O O . TYR A 1 199 ? -20.744 -15.706 36.601 1.00 97.94 199 TYR A O 1
ATOM 1567 N N . ASP A 1 200 ? -22.434 -16.366 35.261 1.00 97.50 200 ASP A N 1
ATOM 1568 C CA . ASP A 1 200 ? -21.966 -17.733 35.047 1.00 97.50 200 ASP A CA 1
ATOM 1569 C C . ASP A 1 200 ? -20.872 -17.746 33.967 1.00 97.50 200 ASP A C 1
ATOM 1571 O O . ASP A 1 200 ? -21.149 -17.586 32.773 1.00 97.50 200 ASP A O 1
ATOM 1575 N N . GLY A 1 201 ? -19.628 -17.919 34.407 1.00 96.56 201 GLY A N 1
ATOM 1576 C CA . GLY A 1 201 ? -18.449 -18.061 33.563 1.00 96.56 201 GLY A CA 1
ATOM 1577 C C . GLY A 1 201 ? -18.337 -19.424 32.880 1.00 96.56 201 GLY A C 1
ATOM 1578 O O . GLY A 1 201 ? -17.580 -19.545 31.917 1.00 96.56 201 GLY A O 1
ATOM 1579 N N . SER A 1 202 ? -19.093 -20.446 33.297 1.00 95.69 202 SER A N 1
ATOM 1580 C CA . SER A 1 202 ? -19.105 -21.731 32.583 1.00 95.69 202 SER A CA 1
ATOM 1581 C C . SER A 1 202 ? -19.808 -21.593 31.224 1.00 95.69 202 SER A C 1
ATOM 1583 O O . SER A 1 202 ? -19.263 -22.016 30.203 1.00 95.69 202 SER A O 1
ATOM 1585 N N . SER A 1 203 ? -20.910 -20.832 31.162 1.00 95.69 203 SER A N 1
ATOM 1586 C CA . SER A 1 203 ? -21.596 -20.429 29.916 1.00 95.69 203 SER A CA 1
ATOM 1587 C C . SER A 1 203 ? -20.807 -19.457 29.012 1.00 95.69 203 SER A C 1
ATOM 1589 O O . SER A 1 203 ? -21.281 -19.073 27.932 1.00 95.69 203 SER A O 1
ATOM 1591 N N . THR A 1 204 ? -19.603 -19.035 29.413 1.00 95.31 204 THR A N 1
ATOM 1592 C CA . THR A 1 204 ? -18.707 -18.196 28.596 1.00 95.31 204 THR A CA 1
ATOM 1593 C C . THR A 1 204 ? -17.311 -18.790 28.386 1.00 95.31 204 THR A C 1
ATOM 1595 O O . THR A 1 204 ? -16.523 -18.183 27.664 1.00 95.31 204 THR A O 1
ATOM 1598 N N . GLY A 1 205 ? -17.000 -19.959 28.962 1.00 95.56 205 GLY A N 1
ATOM 1599 C CA . GLY A 1 205 ? -15.670 -20.580 28.886 1.00 95.56 205 GLY A CA 1
ATOM 1600 C C . GLY A 1 205 ? -14.604 -19.904 29.760 1.00 95.56 205 GLY A C 1
ATOM 1601 O O . GLY A 1 205 ? -13.424 -19.939 29.421 1.00 95.56 205 GLY A O 1
ATOM 1602 N N . GLN A 1 206 ? -15.013 -19.251 30.851 1.00 96.19 206 GLN A N 1
ATOM 1603 C CA . GLN A 1 206 ? -14.157 -18.456 31.746 1.00 96.19 206 GLN A CA 1
ATOM 1604 C C . GLN A 1 206 ? -14.028 -19.041 33.163 1.00 96.19 206 GLN A C 1
ATOM 1606 O O . GLN A 1 206 ? -13.162 -18.597 33.914 1.00 96.19 206 GLN A O 1
ATOM 1611 N N . ALA A 1 207 ? -14.848 -20.036 33.517 1.00 94.62 207 ALA A N 1
ATOM 1612 C CA . ALA A 1 207 ? -14.828 -20.739 34.802 1.00 94.62 207 ALA A CA 1
ATOM 1613 C C . ALA A 1 207 ? -15.294 -22.207 34.639 1.00 94.62 207 ALA A C 1
ATOM 1615 O O . ALA A 1 207 ? -16.021 -22.500 33.682 1.00 94.62 207 ALA A O 1
ATOM 1616 N N . PRO A 1 208 ? -14.893 -23.145 35.521 1.00 93.00 208 PRO A N 1
ATOM 1617 C CA . PRO A 1 208 ? -15.432 -24.507 35.539 1.00 93.00 208 PRO A CA 1
ATOM 1618 C C . PRO A 1 208 ? -16.898 -24.525 36.009 1.00 93.00 208 PRO A C 1
ATOM 1620 O O . PRO A 1 208 ? -17.408 -23.545 36.538 1.00 93.00 208 PRO A O 1
ATOM 1623 N N . GLY A 1 209 ? -17.593 -25.654 35.843 1.00 90.25 209 GLY A N 1
ATOM 1624 C CA . GLY A 1 209 ? -18.994 -25.786 36.276 1.00 90.25 209 GLY A CA 1
ATOM 1625 C C . GLY A 1 209 ? -19.204 -25.888 37.796 1.00 90.25 209 GLY A C 1
ATOM 1626 O O . GLY A 1 209 ? -20.330 -25.731 38.255 1.00 90.25 209 GLY A O 1
ATOM 1627 N N . GLU A 1 210 ? -18.147 -26.170 38.565 1.00 91.94 210 GLU A N 1
ATOM 1628 C CA . GLU A 1 210 ? -18.200 -26.385 40.024 1.00 91.94 210 GLU A CA 1
ATOM 1629 C C . GLU A 1 210 ? -17.959 -25.109 40.855 1.00 91.94 210 GLU A C 1
ATOM 1631 O O . GLU A 1 210 ? -18.567 -24.949 41.909 1.00 91.94 210 GLU A O 1
ATOM 1636 N N . ASP A 1 211 ? -17.145 -24.180 40.344 1.00 92.38 211 ASP A N 1
ATOM 1637 C CA . ASP A 1 211 ? -17.012 -22.796 40.818 1.00 92.38 211 ASP A CA 1
ATOM 1638 C C . ASP A 1 211 ? -17.132 -21.882 39.592 1.00 92.38 211 ASP A C 1
ATOM 1640 O O . ASP A 1 211 ? -16.141 -21.529 38.951 1.00 92.38 211 ASP A O 1
ATOM 1644 N N . SER A 1 212 ? -18.376 -21.617 39.185 1.00 94.44 212 SER A N 1
ATOM 1645 C CA . SER A 1 212 ? -18.699 -20.966 37.910 1.00 94.44 212 SER A CA 1
ATOM 1646 C C . SER A 1 212 ? -18.895 -19.453 38.007 1.00 94.44 212 SER A C 1
ATOM 1648 O O . SER A 1 212 ? -19.122 -18.802 36.986 1.00 94.44 212 SER A O 1
ATOM 1650 N N . GLU A 1 213 ? -18.830 -18.863 39.202 1.00 97.31 213 GLU A N 1
ATOM 1651 C CA . GLU A 1 213 ? -19.126 -17.443 39.389 1.00 97.31 213 GLU A CA 1
ATOM 1652 C C . GLU A 1 213 ? -17.945 -16.550 38.981 1.00 97.31 213 GLU A C 1
ATOM 1654 O O . GLU A 1 213 ? -16.842 -16.656 39.509 1.00 97.31 213 GLU A O 1
ATOM 1659 N N . VAL A 1 214 ? -18.191 -15.598 38.075 1.00 98.06 214 VAL A N 1
ATOM 1660 C CA . VAL A 1 214 ? -17.211 -14.572 37.692 1.00 98.06 214 VAL A CA 1
ATOM 1661 C C . VAL A 1 214 ? -17.774 -13.180 37.967 1.00 98.06 214 VAL A C 1
ATOM 1663 O O . VAL A 1 214 ? -18.906 -12.852 37.603 1.00 98.06 214 VAL A O 1
ATOM 1666 N N . ILE A 1 215 ? -16.976 -12.339 38.622 1.00 98.50 215 ILE A N 1
ATOM 1667 C CA . ILE A 1 215 ? -17.367 -11.027 39.137 1.00 98.50 215 ILE A CA 1
ATOM 1668 C C . ILE A 1 215 ? -17.037 -9.921 38.127 1.00 98.50 215 ILE A C 1
ATOM 1670 O O . ILE A 1 215 ? -15.916 -9.807 37.631 1.00 98.50 215 ILE A O 1
ATOM 1674 N N . LEU A 1 216 ? -18.025 -9.066 37.864 1.00 98.62 216 LEU A N 1
ATOM 1675 C CA . LEU A 1 216 ? -17.960 -7.875 37.019 1.00 98.62 216 LEU A CA 1
ATOM 1676 C C . LEU A 1 216 ? -17.659 -6.637 37.867 1.00 98.62 216 LEU A C 1
ATOM 1678 O O . LEU A 1 216 ? -18.420 -6.288 38.778 1.00 98.62 216 LEU A O 1
ATOM 1682 N N . TYR A 1 217 ? -16.564 -5.958 37.540 1.00 98.38 217 TYR A N 1
ATOM 1683 C CA . TYR A 1 217 ? -16.123 -4.714 38.170 1.00 98.38 217 TYR A CA 1
ATOM 1684 C C . TYR A 1 217 ? -16.339 -3.556 37.178 1.00 98.38 217 TYR A C 1
ATOM 1686 O O . TYR A 1 217 ? -15.616 -3.507 36.184 1.00 98.38 217 TYR A O 1
ATOM 1694 N N . PRO A 1 218 ? -17.281 -2.623 37.415 1.00 98.38 218 PRO A N 1
ATOM 1695 C CA . PRO A 1 218 ? -17.498 -1.453 36.556 1.00 98.38 218 PRO A CA 1
ATOM 1696 C C . PRO A 1 218 ? -16.244 -0.584 36.385 1.00 98.38 218 PRO A C 1
ATOM 1698 O O . PRO A 1 218 ? -15.589 -0.254 37.373 1.00 98.38 218 PRO A O 1
ATOM 1701 N N . GLN A 1 219 ? -15.930 -0.190 35.145 1.00 97.69 219 GLN A N 1
ATOM 1702 C CA . GLN A 1 219 ? -14.721 0.581 34.815 1.00 97.69 219 GLN A CA 1
ATOM 1703 C C . GLN A 1 219 ? -14.999 1.882 34.064 1.00 97.69 219 GLN A C 1
ATOM 1705 O O . GLN A 1 219 ? -14.466 2.919 34.446 1.00 97.69 219 GLN A O 1
ATOM 1710 N N . ALA A 1 220 ? -15.840 1.844 33.029 1.00 97.62 220 ALA A N 1
ATOM 1711 C CA . ALA A 1 220 ? -16.194 3.013 32.225 1.00 97.62 220 ALA A CA 1
ATOM 1712 C C . ALA A 1 220 ? -17.708 3.067 31.990 1.00 97.62 220 ALA A C 1
ATOM 1714 O O . ALA A 1 220 ? -18.349 2.028 31.822 1.00 97.62 220 ALA A O 1
ATOM 1715 N N . ILE A 1 221 ? -18.270 4.279 31.989 1.00 98.00 221 ILE A N 1
ATOM 1716 C CA . ILE A 1 221 ? -19.694 4.548 31.748 1.00 98.00 221 ILE A CA 1
ATOM 1717 C C . ILE A 1 221 ? -19.837 5.320 30.437 1.00 98.00 221 ILE A C 1
ATOM 1719 O O . ILE A 1 221 ? -19.212 6.364 30.260 1.00 98.00 221 ILE A O 1
ATOM 1723 N N . PHE A 1 222 ? -20.734 4.851 29.575 1.00 98.19 222 PHE A N 1
ATOM 1724 C CA . PHE A 1 222 ? -21.177 5.536 28.361 1.00 98.19 222 PHE A CA 1
ATOM 1725 C C . PHE A 1 222 ? -22.707 5.648 28.369 1.00 98.19 222 PHE A C 1
ATOM 1727 O O . PHE A 1 222 ? -23.383 4.919 29.097 1.00 98.19 222 PHE A O 1
ATOM 1734 N N . LYS A 1 223 ? -23.293 6.541 27.567 1.00 97.88 223 LYS A N 1
ATOM 1735 C CA . LYS A 1 223 ? -24.761 6.591 27.408 1.00 97.88 223 LYS A CA 1
ATOM 1736 C C . LYS A 1 223 ? -25.233 5.465 26.491 1.00 97.88 223 LYS A C 1
ATOM 1738 O O . LYS A 1 223 ? -24.543 5.129 25.534 1.00 97.88 223 LYS A O 1
ATOM 1743 N N . ASP A 1 224 ? -26.416 4.920 26.750 1.00 97.69 224 ASP A N 1
ATOM 1744 C CA . ASP A 1 224 ? -27.029 3.884 25.913 1.00 97.69 224 ASP A CA 1
ATOM 1745 C C . ASP A 1 224 ? -27.766 4.517 24.709 1.00 97.69 224 ASP A C 1
ATOM 1747 O O . ASP A 1 224 ? -28.804 5.153 24.908 1.00 97.69 224 ASP A O 1
ATOM 1751 N N . PRO A 1 225 ? -27.276 4.368 23.460 1.00 97.12 225 PRO A N 1
ATOM 1752 C CA . PRO A 1 225 ? -27.919 4.952 22.281 1.00 97.12 225 PRO A CA 1
ATOM 1753 C C . PRO A 1 225 ? -29.161 4.176 21.814 1.00 97.12 225 PRO A C 1
ATOM 1755 O O . PRO A 1 225 ? -29.923 4.702 21.006 1.00 97.12 225 PRO A O 1
ATOM 1758 N N . PHE A 1 226 ? -29.377 2.949 22.302 1.00 95.56 226 PHE A N 1
ATOM 1759 C CA . PHE A 1 226 ? -30.531 2.116 21.950 1.00 95.56 226 PHE A CA 1
ATOM 1760 C C . PHE A 1 226 ? -31.731 2.407 22.851 1.00 95.56 226 PHE A C 1
ATOM 1762 O O . PHE A 1 226 ? -32.866 2.416 22.380 1.00 95.56 226 PHE A O 1
ATOM 1769 N N . ARG A 1 227 ? -31.481 2.652 24.144 1.00 94.19 227 ARG A N 1
ATOM 1770 C CA . ARG A 1 227 ? -32.517 2.972 25.145 1.00 94.19 227 ARG A CA 1
ATOM 1771 C C . ARG A 1 227 ? -32.692 4.470 25.384 1.00 94.19 227 ARG A C 1
ATOM 1773 O O . ARG A 1 227 ? -33.753 4.895 25.835 1.00 94.19 227 ARG A O 1
ATOM 1780 N N . GLY A 1 228 ? -31.662 5.273 25.116 1.00 92.00 228 GLY A N 1
ATOM 1781 C CA . GLY A 1 228 ? -31.668 6.720 25.321 1.00 92.00 228 GLY A CA 1
ATOM 1782 C C . GLY A 1 228 ? -31.945 7.145 26.769 1.00 92.00 228 GLY A C 1
ATOM 1783 O O . GLY A 1 228 ? -31.743 6.389 27.723 1.00 92.00 228 GLY A O 1
ATOM 1784 N N . GLY A 1 229 ? -32.431 8.377 26.941 1.00 90.81 229 GLY A N 1
ATOM 1785 C CA . GLY A 1 229 ? -32.765 8.938 28.253 1.00 90.81 229 GLY A CA 1
ATOM 1786 C C . GLY A 1 229 ? -31.551 9.003 29.188 1.00 90.81 229 GLY A C 1
ATOM 1787 O O . GLY A 1 229 ? -30.500 9.518 28.812 1.00 90.81 229 GLY A O 1
ATOM 1788 N N . ASN A 1 230 ? -31.710 8.470 30.403 1.00 93.69 230 ASN A N 1
ATOM 1789 C CA . ASN A 1 230 ? -30.653 8.366 31.419 1.00 93.69 230 ASN A CA 1
ATOM 1790 C C . ASN A 1 230 ? -30.016 6.957 31.489 1.00 93.69 230 ASN A C 1
ATOM 1792 O O . ASN A 1 230 ? -29.326 6.648 32.460 1.00 93.69 230 ASN A O 1
ATOM 1796 N N . ASN A 1 231 ? -30.278 6.084 30.509 1.00 96.25 231 ASN A N 1
ATOM 1797 C CA . ASN A 1 231 ? -29.761 4.712 30.489 1.00 96.25 231 ASN A CA 1
ATOM 1798 C C . ASN A 1 231 ? -28.283 4.677 30.064 1.00 96.25 231 ASN A C 1
ATOM 1800 O O . ASN A 1 231 ? -27.824 5.529 29.296 1.00 96.25 231 ASN A O 1
ATOM 1804 N N . ILE A 1 232 ? -27.536 3.689 30.564 1.00 97.81 232 ILE A N 1
ATOM 1805 C CA . ILE A 1 232 ? -26.073 3.635 30.428 1.00 97.81 232 ILE A CA 1
ATOM 1806 C C . ILE A 1 232 ? -25.552 2.268 29.982 1.00 97.81 232 ILE A C 1
ATOM 1808 O O . ILE A 1 232 ? -26.117 1.223 30.306 1.00 97.81 232 ILE A O 1
ATOM 1812 N N . LEU A 1 233 ? -24.415 2.300 29.295 1.00 98.56 233 LEU A N 1
ATOM 1813 C CA . LEU A 1 233 ? -23.546 1.159 29.034 1.00 98.56 233 LEU A CA 1
ATOM 1814 C C . LEU A 1 233 ? -22.370 1.201 30.016 1.00 98.56 233 LEU A C 1
ATOM 1816 O O . LEU A 1 233 ? -21.860 2.278 30.331 1.00 98.56 233 LEU A O 1
ATOM 1820 N N . VAL A 1 234 ? -21.939 0.039 30.496 1.00 98.50 234 VAL A N 1
ATOM 1821 C CA . VAL A 1 234 ? -20.931 -0.102 31.552 1.00 98.50 234 VAL A CA 1
ATOM 1822 C C . VAL A 1 234 ? -19.900 -1.141 31.123 1.00 98.50 234 VAL A C 1
ATOM 1824 O O . VAL A 1 234 ? -20.152 -2.341 31.215 1.00 98.50 234 VAL A O 1
ATOM 1827 N N . VAL A 1 235 ? -18.724 -0.700 30.676 1.00 98.38 235 VAL A N 1
ATOM 1828 C CA . VAL A 1 235 ? -17.608 -1.617 30.386 1.00 98.38 235 VAL A CA 1
ATOM 1829 C C . VAL A 1 235 ? -17.036 -2.118 31.713 1.00 98.38 235 VAL A C 1
ATOM 1831 O O . VAL A 1 235 ? -16.802 -1.324 32.631 1.00 98.38 235 VAL A O 1
ATOM 1834 N N . CYS A 1 236 ? -16.864 -3.434 31.835 1.00 98.44 236 CYS A N 1
ATOM 1835 C CA . CYS A 1 236 ? -16.486 -4.113 33.071 1.00 98.44 236 CYS A CA 1
ATOM 1836 C C . CYS A 1 236 ? -15.213 -4.953 32.928 1.00 98.44 236 CYS A C 1
ATOM 1838 O O . CYS A 1 236 ? -15.039 -5.699 31.966 1.00 98.44 236 CYS A O 1
ATOM 1840 N N . ASP A 1 237 ? -14.380 -4.894 33.965 1.00 96.38 237 ASP A N 1
ATOM 1841 C CA . ASP A 1 237 ? -13.331 -5.878 34.222 1.00 96.38 237 ASP A CA 1
ATOM 1842 C C . ASP A 1 237 ? -13.926 -7.174 34.799 1.00 96.38 237 ASP A C 1
ATOM 1844 O O . ASP A 1 237 ? -14.987 -7.156 35.430 1.00 96.38 237 ASP A O 1
ATOM 1848 N N . THR A 1 238 ? -13.216 -8.290 34.618 1.00 97.88 238 THR A N 1
ATOM 1849 C CA . THR A 1 238 ? -13.633 -9.635 35.050 1.00 97.88 238 THR A CA 1
ATOM 1850 C C . THR A 1 238 ? -12.642 -10.252 36.042 1.00 97.88 238 THR A C 1
ATOM 1852 O O . THR A 1 238 ? -11.425 -10.213 35.835 1.00 97.88 238 THR A O 1
ATOM 1855 N N . TYR A 1 239 ? -13.166 -10.803 37.137 1.00 98.25 239 TYR A N 1
ATOM 1856 C CA . TYR A 1 239 ? -12.400 -11.303 38.283 1.00 98.25 239 TYR A CA 1
ATOM 1857 C C . TYR A 1 239 ? -13.032 -12.571 38.874 1.00 98.25 239 TYR A C 1
ATOM 1859 O O . TYR A 1 239 ? -14.242 -12.759 38.766 1.00 98.25 239 TYR A O 1
ATOM 1867 N N . THR A 1 240 ? -12.247 -13.413 39.541 1.00 97.50 240 THR A N 1
ATOM 1868 C CA . THR A 1 240 ? -12.770 -14.529 40.348 1.00 97.50 240 THR A CA 1
ATOM 1869 C C . THR A 1 240 ? -13.501 -14.012 41.604 1.00 97.50 240 THR A C 1
ATOM 1871 O O . THR A 1 240 ? -13.323 -12.843 41.974 1.00 97.50 240 THR A O 1
ATOM 1874 N N . PRO A 1 241 ? -14.285 -14.844 42.321 1.00 95.62 241 PRO A N 1
ATOM 1875 C CA . PRO A 1 241 ? -14.925 -14.450 43.582 1.00 95.62 241 PRO A CA 1
ATOM 1876 C C . PRO A 1 241 ? -13.924 -14.014 44.663 1.00 95.62 241 PRO A C 1
ATOM 1878 O O . PRO A 1 241 ? -14.234 -13.166 45.499 1.00 95.62 241 PRO A O 1
ATOM 1881 N N . GLN A 1 242 ? -12.697 -14.545 44.613 1.00 94.50 242 GLN A N 1
ATOM 1882 C CA . GLN A 1 242 ? -11.594 -14.200 45.516 1.00 94.50 242 GLN A CA 1
ATOM 1883 C C . GLN A 1 242 ? -10.925 -12.855 45.156 1.00 94.50 242 GLN A C 1
ATOM 1885 O O . GLN A 1 242 ? -10.172 -12.314 45.962 1.00 94.50 242 GLN A O 1
ATOM 1890 N N . GLY A 1 243 ? -11.237 -12.282 43.986 1.00 94.31 243 GLY A N 1
ATOM 1891 C CA . GLY A 1 243 ? -10.775 -10.960 43.552 1.00 94.31 243 GLY A CA 1
ATOM 1892 C C . GLY A 1 243 ? -9.578 -10.954 42.596 1.00 94.31 243 GLY A C 1
ATOM 1893 O O . GLY A 1 243 ? -9.084 -9.868 42.290 1.00 94.31 243 GLY A O 1
ATOM 1894 N N . GLU A 1 244 ? -9.144 -12.114 42.096 1.00 96.81 244 GLU A N 1
ATOM 1895 C CA . GLU A 1 244 ? -8.029 -12.240 41.145 1.00 96.81 244 GLU A CA 1
ATOM 1896 C C . GLU A 1 244 ? -8.492 -12.037 39.689 1.00 96.81 244 GLU A C 1
ATOM 1898 O O . GLU A 1 244 ? -9.597 -12.458 39.335 1.00 96.81 244 GLU A O 1
ATOM 1903 N N . PRO A 1 245 ? -7.713 -11.369 38.815 1.00 97.38 245 PRO A N 1
ATOM 1904 C CA . PRO A 1 245 ? -8.109 -11.138 37.427 1.00 97.38 245 PRO A CA 1
ATOM 1905 C C . PRO A 1 245 ? -8.072 -12.448 36.624 1.00 97.38 245 PRO A C 1
ATOM 1907 O O . PRO A 1 245 ? -7.054 -13.139 36.593 1.00 97.38 245 PRO A O 1
ATOM 1910 N N . ILE A 1 246 ? -9.170 -12.785 35.939 1.00 96.62 246 ILE A N 1
ATOM 1911 C CA . ILE A 1 246 ? -9.241 -14.030 35.151 1.00 96.62 246 ILE A CA 1
ATOM 1912 C C . ILE A 1 246 ? -8.303 -13.984 33.925 1.00 96.62 246 ILE A C 1
ATOM 1914 O O . ILE A 1 246 ? -7.984 -12.893 33.448 1.00 96.62 246 ILE A O 1
ATOM 1918 N N . PRO A 1 247 ? -7.896 -15.125 33.328 1.00 95.62 247 PRO A N 1
ATOM 1919 C CA . PRO A 1 247 ? -6.909 -15.144 32.239 1.00 95.62 247 PRO A CA 1
ATOM 1920 C C . PRO A 1 247 ? -7.263 -14.315 30.990 1.00 95.62 247 PRO A C 1
ATOM 1922 O O . PRO A 1 247 ? -6.359 -13.894 30.260 1.00 95.62 247 PRO A O 1
ATOM 1925 N N . THR A 1 248 ? -8.548 -14.054 30.723 1.00 95.00 248 THR A N 1
ATOM 1926 C CA . THR A 1 248 ? -9.002 -13.179 29.624 1.00 95.00 248 THR A CA 1
ATOM 1927 C C . THR A 1 248 ? -9.034 -11.693 29.993 1.00 95.00 248 THR A C 1
ATOM 1929 O O . THR A 1 248 ? -9.160 -10.859 29.101 1.00 95.00 248 THR A O 1
ATOM 1932 N N . ASN A 1 249 ? -8.871 -11.323 31.267 1.00 97.56 249 ASN A N 1
ATOM 1933 C CA . ASN A 1 249 ? -8.794 -9.930 31.702 1.00 97.56 249 ASN A CA 1
ATOM 1934 C C . ASN A 1 249 ? -7.416 -9.326 31.364 1.00 97.56 249 ASN A C 1
ATOM 1936 O O . ASN A 1 249 ? -6.503 -9.261 32.191 1.00 97.56 249 ASN A O 1
ATOM 1940 N N . LYS A 1 250 ? -7.260 -8.858 30.121 1.00 97.62 250 LYS A N 1
ATOM 1941 C CA . LYS A 1 250 ? -6.040 -8.162 29.675 1.00 97.62 250 LYS A CA 1
ATOM 1942 C C . LYS A 1 250 ? -5.991 -6.706 30.147 1.00 97.62 250 LYS A C 1
ATOM 1944 O O . LYS A 1 250 ? -4.902 -6.162 30.356 1.00 97.62 250 LYS A O 1
ATOM 1949 N N . ARG A 1 251 ? -7.161 -6.096 30.366 1.00 98.19 251 ARG A N 1
ATOM 1950 C CA . ARG A 1 251 ? -7.319 -4.726 30.868 1.00 98.19 251 ARG A CA 1
ATOM 1951 C C . ARG A 1 251 ? -6.621 -4.523 32.211 1.00 98.19 251 ARG A C 1
ATOM 1953 O O . ARG A 1 251 ? -5.986 -3.489 32.391 1.00 98.19 251 ARG A O 1
ATOM 1960 N N . HIS A 1 252 ? -6.635 -5.512 33.106 1.00 97.69 252 HIS A N 1
ATOM 1961 C CA . HIS A 1 252 ? -5.923 -5.439 34.382 1.00 97.69 252 HIS A CA 1
ATOM 1962 C C . HIS A 1 252 ? -4.416 -5.174 34.203 1.00 97.69 252 HIS A C 1
ATOM 1964 O O . HIS A 1 252 ? -3.891 -4.232 34.798 1.00 97.69 252 HIS A O 1
ATOM 1970 N N . LYS A 1 253 ? -3.715 -5.946 33.351 1.00 96.50 253 LYS A N 1
ATOM 1971 C CA . LYS A 1 253 ? -2.279 -5.716 33.078 1.00 96.50 253 LYS A CA 1
ATOM 1972 C C . LYS A 1 253 ? -2.062 -4.366 32.384 1.00 96.50 253 LYS A C 1
ATOM 1974 O O . LYS A 1 253 ? -1.149 -3.628 32.750 1.00 96.50 253 LYS A O 1
ATOM 1979 N N . ALA A 1 254 ? -2.921 -4.007 31.428 1.00 98.06 254 ALA A N 1
ATOM 1980 C CA . ALA A 1 254 ? -2.845 -2.708 30.761 1.00 98.06 254 ALA A CA 1
ATOM 1981 C C . ALA A 1 254 ? -2.984 -1.539 31.755 1.00 98.06 254 ALA A C 1
ATOM 1983 O O . ALA A 1 254 ? -2.218 -0.579 31.698 1.00 98.06 254 ALA A O 1
ATOM 1984 N N . ALA A 1 255 ? -3.901 -1.647 32.718 1.00 97.81 255 ALA A N 1
ATOM 1985 C CA . ALA A 1 255 ? -4.114 -0.652 33.763 1.00 97.81 255 ALA A CA 1
ATOM 1986 C C . ALA A 1 255 ? -2.947 -0.566 34.762 1.00 97.81 255 ALA A C 1
ATOM 1988 O O . ALA A 1 255 ? -2.735 0.504 35.325 1.00 97.81 255 ALA A O 1
ATOM 1989 N N . GLN A 1 256 ? -2.171 -1.636 34.972 1.00 97.56 256 GLN A N 1
ATOM 1990 C CA . GLN A 1 256 ? -0.908 -1.558 35.720 1.00 97.56 256 GLN A CA 1
ATOM 1991 C C . GLN A 1 256 ? 0.132 -0.730 34.945 1.00 97.56 256 GLN A C 1
ATOM 1993 O O . GLN A 1 256 ? 0.678 0.222 35.496 1.00 97.56 256 GLN A O 1
ATOM 1998 N N . ILE A 1 257 ? 0.338 -1.020 33.654 1.00 97.75 257 ILE A N 1
ATOM 1999 C CA . ILE A 1 257 ? 1.292 -0.292 32.791 1.00 97.75 257 ILE A CA 1
ATOM 2000 C C . ILE A 1 257 ? 0.922 1.197 32.681 1.00 97.75 257 ILE A C 1
ATOM 2002 O O . ILE A 1 257 ? 1.781 2.059 32.836 1.00 97.75 257 ILE A O 1
ATOM 2006 N N . PHE A 1 258 ? -0.360 1.525 32.491 1.00 98.06 258 PHE A N 1
ATOM 2007 C CA . PHE A 1 258 ? -0.829 2.917 32.423 1.00 98.06 258 PHE A CA 1
ATOM 2008 C C . PHE A 1 258 ? -0.885 3.649 33.777 1.00 98.06 258 PHE A C 1
ATOM 2010 O O . PHE A 1 258 ? -1.196 4.838 33.800 1.00 98.06 258 PHE A O 1
ATOM 2017 N N . ARG A 1 259 ? -0.572 2.975 34.892 1.00 97.25 259 ARG A N 1
ATOM 2018 C CA . ARG A 1 259 ? -0.375 3.593 36.216 1.00 97.25 259 ARG A CA 1
ATOM 2019 C C . ARG A 1 259 ? 1.098 3.816 36.566 1.00 97.25 259 ARG A C 1
ATOM 2021 O O . ARG A 1 259 ? 1.364 4.452 37.583 1.00 97.25 259 ARG A O 1
ATOM 2028 N N . ASP A 1 260 ? 2.042 3.319 35.764 1.00 97.62 260 ASP A N 1
ATOM 2029 C CA . ASP A 1 260 ? 3.466 3.555 36.005 1.00 97.62 260 ASP A CA 1
ATOM 2030 C C . ASP A 1 260 ? 3.792 5.062 35.893 1.00 97.62 260 ASP A C 1
ATOM 2032 O O . ASP A 1 260 ? 3.416 5.687 34.894 1.00 97.62 260 ASP A O 1
ATOM 2036 N N . PRO A 1 261 ? 4.499 5.671 36.866 1.00 97.06 261 PRO A N 1
ATOM 2037 C CA . PRO A 1 261 ? 4.822 7.097 36.839 1.00 97.06 261 PRO A CA 1
ATOM 2038 C C . PRO A 1 261 ? 5.543 7.580 35.569 1.00 97.06 261 PRO A C 1
ATOM 2040 O O . PRO A 1 261 ? 5.282 8.704 35.134 1.00 97.06 261 PRO A O 1
ATOM 2043 N N . LYS A 1 262 ? 6.398 6.754 34.939 1.00 95.00 262 LYS A N 1
ATOM 2044 C CA . LYS A 1 262 ? 7.044 7.084 33.653 1.00 95.00 262 LYS A CA 1
ATOM 2045 C C . LYS A 1 262 ? 6.001 7.217 32.538 1.00 95.00 262 LYS A C 1
ATOM 2047 O O . LYS A 1 262 ? 6.047 8.164 31.756 1.00 95.00 262 LYS A O 1
ATOM 2052 N N . VAL A 1 263 ? 5.044 6.288 32.480 1.00 96.88 263 VAL A N 1
ATOM 2053 C CA . VAL A 1 263 ? 3.988 6.258 31.452 1.00 96.88 263 VAL A CA 1
ATOM 2054 C C . VAL A 1 263 ? 2.974 7.381 31.670 1.00 96.88 263 VAL A C 1
ATOM 2056 O O . VAL A 1 263 ? 2.569 8.034 30.710 1.00 96.88 263 VAL A O 1
ATOM 2059 N N . VAL A 1 264 ? 2.607 7.663 32.924 1.00 96.94 264 VAL A N 1
ATOM 2060 C CA . VAL A 1 264 ? 1.706 8.772 33.278 1.00 96.94 264 VAL A CA 1
ATOM 2061 C C . VAL A 1 264 ? 2.314 10.128 32.894 1.00 96.94 264 VAL A C 1
ATOM 2063 O O . VAL A 1 264 ? 1.614 10.959 32.316 1.00 96.94 264 VAL A O 1
ATOM 2066 N N . ALA A 1 265 ? 3.610 10.348 33.148 1.00 97.06 265 ALA A N 1
ATOM 2067 C CA . ALA A 1 265 ? 4.295 11.599 32.805 1.00 97.06 265 ALA A CA 1
ATOM 2068 C C . ALA A 1 265 ? 4.363 11.870 31.286 1.00 97.06 265 ALA A C 1
ATOM 2070 O O . ALA A 1 265 ? 4.309 13.025 30.857 1.00 97.06 265 ALA A O 1
ATOM 2071 N N . GLU A 1 266 ? 4.447 10.814 30.474 1.00 97.31 266 GLU A N 1
ATOM 2072 C CA . GLU A 1 266 ? 4.533 10.887 29.009 1.00 97.31 266 GLU A CA 1
ATOM 2073 C C . GLU A 1 266 ? 3.173 10.915 28.290 1.00 97.31 266 GLU A C 1
ATOM 2075 O O . GLU A 1 266 ? 3.140 11.080 27.073 1.00 97.31 266 GLU A O 1
ATOM 2080 N N . VAL A 1 267 ? 2.046 10.805 29.006 1.00 97.75 267 VAL A N 1
ATOM 2081 C CA . VAL A 1 267 ? 0.670 10.986 28.485 1.00 97.75 267 VAL A CA 1
ATOM 2082 C C . VAL A 1 267 ? 0.458 10.333 27.095 1.00 97.75 267 VAL A C 1
ATOM 2084 O O . VAL A 1 267 ? 0.270 11.039 26.089 1.00 97.75 267 VAL A O 1
ATOM 2087 N N . PRO A 1 268 ? 0.529 8.990 26.996 1.00 98.19 268 PRO A N 1
ATOM 2088 C CA . PRO A 1 268 ? 0.411 8.273 25.730 1.00 98.19 268 PRO A CA 1
ATOM 2089 C C . PRO A 1 268 ? -0.989 8.431 25.126 1.00 98.19 268 PRO A C 1
ATOM 2091 O O . PRO A 1 268 ? -2.001 8.159 25.778 1.00 98.19 268 PRO A O 1
ATOM 2094 N N . TRP A 1 269 ? -1.035 8.861 23.867 1.00 98.56 269 TRP A N 1
ATOM 2095 C CA . TRP A 1 269 ? -2.252 9.015 23.070 1.00 98.56 269 TRP A CA 1
ATOM 2096 C C . TRP A 1 269 ? -2.319 7.942 21.990 1.00 98.56 269 TRP A C 1
ATOM 2098 O O . TRP A 1 269 ? -1.326 7.699 21.296 1.00 98.56 269 TRP A O 1
ATOM 2108 N N . TYR A 1 270 ? -3.514 7.383 21.806 1.00 98.75 270 TYR A N 1
ATOM 2109 C CA . TYR A 1 270 ? -3.814 6.383 20.784 1.00 98.75 270 TYR A CA 1
ATOM 2110 C C . TYR A 1 270 ? -4.933 6.855 19.855 1.00 98.75 270 TYR A C 1
ATOM 2112 O O . TYR A 1 270 ? -5.943 7.385 20.323 1.00 98.75 270 TYR A O 1
ATOM 2120 N N . GLY A 1 271 ? -4.756 6.634 18.552 1.00 98.50 271 GLY A N 1
ATOM 2121 C CA . GLY A 1 271 ? -5.791 6.761 17.524 1.00 98.50 271 GLY A CA 1
ATOM 2122 C C . GLY A 1 271 ? -5.912 5.444 16.760 1.00 98.50 271 GLY A C 1
ATOM 2123 O O . GLY A 1 271 ? -5.012 5.103 15.995 1.00 98.50 271 GLY A O 1
ATOM 2124 N N . ILE A 1 272 ? -6.977 4.684 16.998 1.00 98.62 272 ILE A N 1
ATOM 2125 C CA . ILE A 1 272 ? -7.126 3.304 16.520 1.00 98.62 272 ILE A CA 1
ATOM 2126 C C . ILE A 1 272 ? -8.108 3.265 15.341 1.00 98.62 272 ILE A C 1
ATOM 2128 O O . ILE A 1 272 ? -9.254 3.694 15.464 1.00 98.62 272 ILE A O 1
ATOM 2132 N N . GLU A 1 273 ? -7.631 2.750 14.211 1.00 98.69 273 GLU A N 1
ATOM 2133 C CA . GLU A 1 273 ? -8.326 2.582 12.928 1.00 98.69 273 GLU A CA 1
ATOM 2134 C C . GLU A 1 273 ? -8.922 1.165 12.864 1.00 98.69 273 GLU A C 1
ATOM 2136 O O . GLU A 1 273 ? -8.234 0.222 12.479 1.00 98.69 273 GLU A O 1
ATOM 2141 N N . GLN A 1 274 ? -10.169 0.968 13.307 1.00 98.69 274 GLN A N 1
ATOM 2142 C CA . GLN A 1 274 ? -10.810 -0.354 13.340 1.00 98.69 274 GLN A CA 1
ATOM 2143 C C . GLN A 1 274 ? -11.486 -0.667 12.001 1.00 98.69 274 GLN A C 1
ATOM 2145 O O . GLN A 1 274 ? -12.605 -0.218 11.745 1.00 98.69 274 GLN A O 1
ATOM 2150 N N . GLU A 1 275 ? -10.850 -1.507 11.184 1.00 98.50 275 GLU A N 1
ATOM 2151 C CA . GLU A 1 275 ? -11.487 -2.100 10.006 1.00 98.50 275 GLU A CA 1
ATOM 2152 C C . GLU A 1 275 ? -12.375 -3.292 10.409 1.00 98.50 275 GLU A C 1
ATOM 2154 O O . GLU A 1 275 ? -12.079 -4.017 11.365 1.00 98.50 275 GLU A O 1
ATOM 2159 N N . TYR A 1 276 ? -13.463 -3.514 9.672 1.00 98.50 276 TYR A N 1
ATOM 2160 C CA . TYR A 1 276 ? -14.406 -4.618 9.864 1.00 98.50 276 TYR A CA 1
ATOM 2161 C C . TYR A 1 276 ? -15.107 -4.986 8.549 1.00 98.50 276 TYR A C 1
ATOM 2163 O O . TYR A 1 276 ? -15.151 -4.190 7.611 1.00 98.50 276 TYR A O 1
ATOM 2171 N N . THR A 1 277 ? -15.671 -6.194 8.462 1.00 98.31 277 THR A N 1
ATOM 2172 C CA . THR A 1 277 ? -16.442 -6.649 7.288 1.00 98.31 277 THR A CA 1
ATOM 2173 C C . THR A 1 277 ? -17.850 -7.077 7.685 1.00 98.31 277 THR A C 1
ATOM 2175 O O . THR A 1 277 ? -18.038 -7.811 8.652 1.00 98.31 277 THR A O 1
ATOM 2178 N N . LEU A 1 278 ? -18.842 -6.637 6.911 1.00 98.19 278 LEU A N 1
ATOM 2179 C CA . LEU A 1 278 ? -20.251 -6.996 7.073 1.00 98.19 278 LEU A CA 1
ATOM 2180 C C . LEU A 1 278 ? -20.587 -8.238 6.235 1.00 98.19 278 LEU A C 1
ATOM 2182 O O . LEU A 1 278 ? -20.290 -8.276 5.039 1.00 98.19 278 LEU A O 1
ATOM 2186 N N . LEU A 1 279 ? -21.227 -9.240 6.841 1.00 96.69 279 LEU A N 1
ATOM 2187 C CA . LEU A 1 279 ? -21.563 -10.529 6.225 1.00 96.69 279 LEU A CA 1
ATOM 2188 C C . LEU A 1 279 ? -23.079 -10.800 6.227 1.00 96.69 279 LEU A C 1
ATOM 2190 O O . LEU A 1 279 ? -23.797 -10.507 7.180 1.00 96.69 279 LEU A O 1
ATOM 2194 N N . GLN A 1 280 ? -23.572 -11.426 5.162 1.00 92.88 280 GLN A N 1
ATOM 2195 C CA . GLN A 1 280 ? -24.953 -11.880 5.004 1.00 92.88 280 GLN A CA 1
ATOM 2196 C C . GLN A 1 280 ? -25.217 -13.096 5.905 1.00 92.88 280 GLN A C 1
ATOM 2198 O O . GLN A 1 280 ? -24.664 -14.173 5.673 1.00 92.88 280 GLN A O 1
ATOM 2203 N N . THR A 1 281 ? -26.094 -12.947 6.898 1.00 90.06 281 THR A N 1
ATOM 2204 C CA . THR A 1 281 ? -26.312 -13.904 8.002 1.00 90.06 281 THR A CA 1
ATOM 2205 C C . THR A 1 281 ? -26.487 -15.366 7.574 1.00 90.06 281 THR A C 1
ATOM 2207 O O . THR A 1 281 ? -25.835 -16.247 8.130 1.00 90.06 281 THR A O 1
ATOM 2210 N N . ASN A 1 282 ? -27.295 -15.634 6.543 1.00 88.75 282 ASN A N 1
ATOM 2211 C CA . ASN A 1 282 ? -27.632 -17.004 6.126 1.00 88.75 282 ASN A CA 1
ATOM 2212 C C . ASN A 1 282 ? -26.491 -17.746 5.407 1.00 88.75 282 ASN A C 1
ATOM 2214 O O . ASN A 1 282 ? -26.463 -18.973 5.413 1.00 88.75 282 ASN A O 1
ATOM 2218 N N . VAL A 1 283 ? -25.580 -17.018 4.750 1.00 89.94 283 VAL A N 1
ATOM 2219 C CA . VAL A 1 283 ? -24.541 -17.590 3.865 1.00 89.94 283 VAL A CA 1
ATOM 2220 C C . VAL A 1 283 ? -23.113 -17.233 4.289 1.00 89.94 283 VAL A C 1
ATOM 2222 O O . VAL A 1 283 ? -22.162 -17.721 3.686 1.00 89.94 283 VAL A O 1
ATOM 2225 N N . LYS A 1 284 ? -22.956 -16.371 5.304 1.00 89.88 284 LYS A N 1
ATOM 2226 C CA . LYS A 1 284 ? -21.683 -15.808 5.794 1.00 89.88 284 LYS A CA 1
ATOM 2227 C C . LYS A 1 284 ? -20.794 -15.221 4.682 1.00 89.88 284 LYS A C 1
ATOM 2229 O O . LYS A 1 284 ? -19.574 -15.206 4.787 1.00 89.88 284 LYS A O 1
ATOM 2234 N N . TRP A 1 285 ? -21.426 -14.712 3.624 1.00 93.12 285 TRP A N 1
ATOM 2235 C CA . TRP A 1 285 ? -20.786 -14.101 2.454 1.00 93.12 285 TRP A CA 1
ATOM 2236 C C . TRP A 1 285 ? -20.903 -12.571 2.529 1.00 93.12 285 TRP A C 1
ATOM 2238 O O . TRP A 1 285 ? -21.903 -12.104 3.073 1.00 93.12 285 TRP A O 1
ATOM 2248 N N . PRO A 1 286 ? -19.954 -11.758 2.032 1.00 96.06 286 PRO A N 1
ATOM 2249 C CA . PRO A 1 286 ? -19.941 -10.335 2.369 1.00 96.06 286 PRO A CA 1
ATOM 2250 C C . PRO A 1 286 ? -21.131 -9.542 1.809 1.00 96.06 286 PRO A C 1
ATOM 2252 O O . PRO A 1 286 ? -21.745 -9.897 0.799 1.00 96.06 286 PRO A O 1
ATOM 2255 N N . LEU A 1 287 ? -21.497 -8.461 2.494 1.00 93.75 287 LEU A N 1
ATOM 2256 C CA . LEU A 1 287 ? -22.673 -7.660 2.168 1.00 93.75 287 LEU A CA 1
ATOM 2257 C C . LEU A 1 287 ? -22.521 -6.999 0.785 1.00 93.75 287 LEU A C 1
ATOM 2259 O O . LEU A 1 287 ? -21.504 -6.379 0.482 1.00 93.75 287 LEU A O 1
ATOM 2263 N N . GLY A 1 288 ? -23.536 -7.160 -0.068 1.00 89.38 288 GLY A N 1
ATOM 2264 C CA . GLY A 1 288 ? -23.513 -6.699 -1.463 1.00 89.38 288 GLY A CA 1
ATOM 2265 C C . GLY A 1 288 ? -22.843 -7.650 -2.464 1.00 89.38 288 GLY A C 1
ATOM 2266 O O . GLY A 1 288 ? -22.870 -7.377 -3.663 1.00 89.38 288 GLY A O 1
ATOM 2267 N N . TRP A 1 289 ? -22.267 -8.773 -2.021 1.00 93.88 289 TRP A N 1
ATOM 2268 C CA . TRP A 1 289 ? -21.694 -9.771 -2.930 1.00 93.88 289 TRP A CA 1
ATOM 2269 C C . TRP A 1 289 ? -22.777 -10.714 -3.476 1.00 93.88 289 TRP A C 1
ATOM 2271 O O . TRP A 1 289 ? -23.661 -11.131 -2.719 1.00 93.88 289 TRP A O 1
ATOM 2281 N N . PRO A 1 290 ? -22.697 -11.125 -4.757 1.00 91.31 290 PRO A N 1
ATOM 2282 C CA . PRO A 1 290 ? -23.558 -12.178 -5.280 1.00 91.31 290 PRO A CA 1
ATOM 2283 C C . PRO A 1 290 ? -23.250 -13.504 -4.570 1.00 91.31 290 PRO A C 1
ATOM 2285 O O . PRO A 1 290 ? -22.088 -13.886 -4.421 1.00 91.31 290 PRO A O 1
ATOM 2288 N N . VAL A 1 291 ? -24.291 -14.213 -4.128 1.00 89.19 291 VAL A N 1
ATOM 2289 C CA . VAL A 1 291 ? -24.153 -15.488 -3.405 1.00 89.19 291 VAL A CA 1
ATOM 2290 C C . VAL A 1 291 ? -23.443 -16.517 -4.289 1.00 89.19 291 VAL A C 1
ATOM 2292 O O . VAL A 1 291 ? -23.847 -16.746 -5.427 1.00 89.19 291 VAL A O 1
ATOM 2295 N N . GLY A 1 292 ? -22.365 -17.120 -3.777 1.00 84.12 292 GLY A N 1
ATOM 2296 C CA . GLY A 1 292 ? -21.532 -18.063 -4.535 1.00 84.12 292 GLY A CA 1
ATOM 2297 C C . GLY A 1 292 ? -20.665 -17.421 -5.629 1.00 84.12 292 GLY A C 1
ATOM 2298 O O . GLY A 1 292 ? -20.098 -18.137 -6.453 1.00 84.12 292 GLY A O 1
ATOM 2299 N N . GLY A 1 293 ? -20.553 -16.090 -5.658 1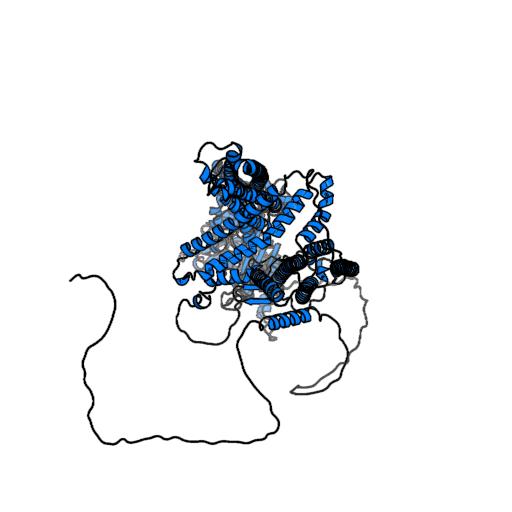.00 89.56 293 GLY A N 1
ATOM 2300 C CA . GLY A 1 293 ? -19.764 -15.353 -6.640 1.00 89.56 293 GLY A CA 1
ATOM 2301 C C . GLY A 1 293 ? -19.011 -14.162 -6.049 1.00 89.56 293 GLY A C 1
ATOM 2302 O O . GLY A 1 293 ? -18.996 -13.930 -4.841 1.00 89.56 293 GLY A O 1
ATOM 2303 N N . TYR A 1 294 ? -18.392 -13.390 -6.940 1.00 90.88 294 TYR A N 1
ATOM 2304 C CA . TYR A 1 294 ? -17.611 -12.200 -6.611 1.00 90.88 294 TYR A CA 1
ATOM 2305 C C . TYR A 1 294 ? -18.215 -10.961 -7.292 1.00 90.88 294 TYR A C 1
ATOM 2307 O O . TYR A 1 294 ? -18.714 -11.078 -8.416 1.00 90.88 294 TYR A O 1
ATOM 2315 N N . PRO A 1 295 ? -18.169 -9.778 -6.655 1.00 90.75 295 PRO A N 1
ATOM 2316 C CA . PRO A 1 295 ? -18.547 -8.517 -7.284 1.00 90.75 295 PRO A CA 1
ATOM 2317 C C . PRO A 1 295 ? -17.459 -8.046 -8.268 1.00 90.75 295 PRO A C 1
ATOM 2319 O O . PRO A 1 295 ? -16.486 -8.750 -8.551 1.00 90.75 295 PRO A O 1
ATOM 2322 N N . GLY A 1 296 ? -17.600 -6.822 -8.786 1.00 88.44 296 GLY A N 1
ATOM 2323 C CA . GLY A 1 296 ? -16.525 -6.171 -9.536 1.00 88.44 296 GLY A CA 1
ATOM 2324 C C . GLY A 1 296 ? -15.228 -6.069 -8.711 1.00 88.44 296 GLY A C 1
ATOM 2325 O O . GLY A 1 296 ? -15.277 -6.053 -7.479 1.00 88.44 296 GLY A O 1
ATOM 2326 N N . PRO A 1 297 ? -14.056 -5.981 -9.355 1.00 90.88 297 PRO A N 1
ATOM 2327 C CA . PRO A 1 297 ? -12.775 -5.988 -8.655 1.00 90.88 297 PRO A CA 1
ATOM 2328 C C . PRO A 1 297 ? -12.523 -4.723 -7.826 1.00 90.88 297 PRO A C 1
ATOM 2330 O O . PRO A 1 297 ? -13.066 -3.655 -8.118 1.00 90.88 297 PRO A O 1
ATOM 2333 N N . GLN A 1 298 ? -11.635 -4.838 -6.833 1.00 89.00 298 GLN A N 1
ATOM 2334 C CA . GLN A 1 298 ? -11.260 -3.748 -5.926 1.00 89.00 298 GLN A CA 1
ATOM 2335 C C . GLN A 1 298 ? -10.842 -2.463 -6.672 1.00 89.00 298 GLN A C 1
ATOM 2337 O O . GLN A 1 298 ? -10.119 -2.489 -7.676 1.00 89.00 298 GLN A O 1
ATOM 2342 N N . GLY A 1 299 ? -11.307 -1.313 -6.172 1.00 91.38 299 GLY A N 1
ATOM 2343 C CA . GLY A 1 299 ? -11.059 -0.006 -6.787 1.00 91.38 299 GLY A CA 1
ATOM 2344 C C . GLY A 1 299 ? -12.187 1.030 -6.666 1.00 91.38 299 GLY A C 1
ATOM 2345 O O . GLY A 1 299 ? -11.864 2.168 -6.346 1.00 91.38 299 GLY A O 1
ATOM 2346 N N . PRO A 1 300 ? -13.470 0.703 -6.927 1.00 94.81 300 PRO A N 1
ATOM 2347 C CA . PRO A 1 300 ? -14.567 1.676 -6.845 1.00 94.81 300 PRO A CA 1
ATOM 2348 C C . PRO A 1 300 ? -15.199 1.792 -5.442 1.00 94.81 300 PRO A C 1
ATOM 2350 O O . PRO A 1 300 ? -16.062 2.643 -5.239 1.00 94.81 300 PRO A O 1
ATOM 2353 N N . TYR A 1 301 ? -14.805 0.932 -4.497 1.00 96.44 301 TYR A N 1
ATOM 2354 C CA . TYR A 1 301 ? -15.456 0.771 -3.190 1.00 96.44 301 TYR A CA 1
ATOM 2355 C C . TYR A 1 301 ? -14.898 1.694 -2.099 1.00 96.44 301 TYR A C 1
ATOM 2357 O O . TYR A 1 301 ? -15.680 2.286 -1.358 1.00 96.44 301 TYR A O 1
ATOM 2365 N N . TYR A 1 302 ? -13.573 1.891 -2.065 1.00 97.69 302 TYR A N 1
ATOM 2366 C CA . TYR A 1 302 ? -12.905 2.775 -1.105 1.00 97.69 302 TYR A CA 1
ATOM 2367 C C . TYR A 1 302 ? -13.439 4.209 -1.216 1.00 97.69 302 TYR A C 1
ATOM 2369 O O . TYR A 1 302 ? -13.366 4.824 -2.285 1.00 97.69 302 TYR A O 1
ATOM 2377 N N . CYS A 1 303 ? -13.999 4.727 -0.120 1.00 97.50 303 CYS A N 1
ATOM 2378 C CA . CYS A 1 303 ? -14.745 5.992 -0.060 1.00 97.50 303 CYS A CA 1
ATOM 2379 C C . CYS A 1 303 ? -15.854 6.132 -1.132 1.00 97.50 303 CYS A C 1
ATOM 2381 O O . CYS A 1 303 ? -16.231 7.242 -1.514 1.00 97.50 303 CYS A O 1
ATOM 2383 N N . GLY A 1 304 ? -16.386 5.011 -1.627 1.00 95.44 304 GLY A N 1
ATOM 2384 C CA . GLY A 1 304 ? -17.341 4.955 -2.728 1.00 95.44 304 GLY A CA 1
ATOM 2385 C C . GLY A 1 304 ? -18.744 5.452 -2.368 1.00 95.44 304 GLY A C 1
ATOM 2386 O O . GLY A 1 304 ? -19.232 5.297 -1.244 1.00 95.44 304 GLY A O 1
ATOM 2387 N N . ALA A 1 305 ? -19.426 6.009 -3.372 1.00 95.25 305 ALA A N 1
ATOM 2388 C CA . ALA A 1 305 ? -20.823 6.429 -3.303 1.00 95.25 305 ALA A CA 1
ATOM 2389 C C . ALA A 1 305 ? -21.649 5.823 -4.455 1.00 95.25 305 ALA A C 1
ATOM 2391 O O . ALA A 1 305 ? -21.172 5.678 -5.587 1.00 95.25 305 ALA A O 1
ATOM 2392 N N . GLY A 1 306 ? -22.903 5.480 -4.151 1.00 93.12 306 GLY A N 1
ATOM 2393 C CA . GLY A 1 306 ? -23.812 4.742 -5.032 1.00 93.12 306 GLY A CA 1
ATOM 2394 C C . GLY A 1 306 ? -24.111 3.329 -4.520 1.00 93.12 306 GLY A C 1
ATOM 2395 O O . GLY A 1 306 ? -23.278 2.704 -3.860 1.00 93.12 306 GLY A O 1
ATOM 2396 N N . ALA A 1 307 ? -25.313 2.833 -4.826 1.00 92.81 307 ALA A N 1
ATOM 2397 C CA . ALA A 1 307 ? -25.796 1.512 -4.406 1.00 92.81 307 ALA A CA 1
ATOM 2398 C C . ALA A 1 307 ? -25.018 0.340 -5.041 1.00 92.81 307 ALA A C 1
ATOM 2400 O O . ALA A 1 307 ? -25.075 -0.778 -4.551 1.00 92.81 307 ALA A O 1
ATOM 2401 N N . ASP A 1 308 ? -24.261 0.609 -6.105 1.00 91.56 308 ASP A N 1
ATOM 2402 C CA . ASP A 1 308 ? -23.340 -0.307 -6.781 1.00 91.56 308 ASP A CA 1
ATOM 2403 C C . ASP A 1 308 ? -21.959 -0.415 -6.097 1.00 91.56 308 ASP A C 1
ATOM 2405 O O . ASP A 1 308 ? -21.118 -1.197 -6.539 1.00 91.56 308 ASP A O 1
ATOM 2409 N N . LYS A 1 309 ? -21.700 0.388 -5.049 1.00 94.25 309 LYS A N 1
ATOM 2410 C CA . LYS A 1 309 ? -20.376 0.511 -4.404 1.00 94.25 309 LYS A CA 1
ATOM 2411 C C . LYS A 1 309 ? -20.407 0.483 -2.873 1.00 94.25 309 LYS A C 1
ATOM 2413 O O . LYS A 1 309 ? -19.457 0.007 -2.262 1.00 94.25 309 LYS A O 1
ATOM 2418 N N . SER A 1 310 ? -21.443 1.045 -2.247 1.00 96.50 310 SER A N 1
ATOM 2419 C CA . SER A 1 310 ? -21.441 1.412 -0.821 1.00 96.50 310 SER A CA 1
ATOM 2420 C C . SER A 1 310 ? -22.448 0.582 -0.011 1.00 96.50 310 SER A C 1
ATOM 2422 O O . SER A 1 310 ? -23.504 1.067 0.390 1.00 96.50 310 SER A O 1
ATOM 2424 N N . PHE A 1 311 ? -22.127 -0.694 0.201 1.00 96.50 311 PHE A N 1
ATOM 2425 C CA . PHE A 1 311 ? -22.992 -1.667 0.881 1.00 96.50 311 PHE A CA 1
ATOM 2426 C C . PHE A 1 311 ? -22.861 -1.564 2.410 1.00 96.50 311 PHE A C 1
ATOM 2428 O O . PHE A 1 311 ? -21.755 -1.704 2.921 1.00 96.50 311 PHE A O 1
ATOM 2435 N N . GLY A 1 312 ? -23.959 -1.346 3.145 1.00 95.94 312 GLY A N 1
ATOM 2436 C CA . GLY A 1 312 ? -23.947 -1.230 4.617 1.00 95.94 312 GLY A CA 1
ATOM 2437 C C . GLY A 1 312 ? -23.659 0.174 5.173 1.00 95.94 312 GLY A C 1
ATOM 2438 O O . GLY A 1 312 ? -23.265 0.316 6.330 1.00 95.94 312 GLY A O 1
ATOM 2439 N N . ARG A 1 313 ? -23.831 1.231 4.363 1.00 98.00 313 ARG A N 1
ATOM 2440 C CA . ARG A 1 313 ? -23.631 2.627 4.803 1.00 98.00 313 ARG A CA 1
ATOM 2441 C C . ARG A 1 313 ? -24.583 3.044 5.925 1.00 98.00 313 ARG A C 1
ATOM 2443 O O . ARG A 1 313 ? -24.211 3.835 6.778 1.00 98.00 313 ARG A O 1
ATOM 2450 N N . ASP A 1 314 ? -25.795 2.513 5.914 1.00 96.56 314 ASP A N 1
ATOM 2451 C CA . ASP A 1 314 ? -26.793 2.659 6.969 1.00 96.56 314 ASP A CA 1
ATOM 2452 C C . ASP A 1 314 ? -26.275 2.181 8.333 1.00 96.56 314 ASP A C 1
ATOM 2454 O O . ASP A 1 314 ? -26.421 2.908 9.313 1.00 96.56 314 ASP A O 1
ATOM 2458 N N . ILE A 1 315 ? -25.599 1.029 8.385 1.00 98.12 315 ILE A N 1
ATOM 2459 C CA . ILE A 1 315 ? -24.934 0.507 9.593 1.00 98.12 315 ILE A CA 1
ATOM 2460 C C . ILE A 1 315 ? -23.789 1.436 10.028 1.00 98.12 315 ILE A C 1
ATOM 2462 O O . ILE A 1 315 ? -23.712 1.803 11.200 1.00 98.12 315 ILE A O 1
ATOM 2466 N N . SER A 1 316 ? -22.941 1.873 9.091 1.00 98.19 316 SER A N 1
ATOM 2467 C CA . SER A 1 316 ? -21.812 2.782 9.358 1.00 98.19 316 SER A CA 1
ATOM 2468 C C . SER A 1 316 ? -22.263 4.154 9.888 1.00 98.19 316 SER A C 1
ATOM 2470 O O . SER A 1 316 ? -21.810 4.604 10.941 1.00 98.19 316 SER A O 1
ATOM 2472 N N . ASP A 1 317 ? -23.189 4.823 9.195 1.00 98.31 317 ASP A N 1
ATOM 2473 C CA . ASP A 1 317 ? -23.720 6.139 9.577 1.00 98.31 317 ASP A CA 1
ATOM 2474 C C . ASP A 1 317 ? -24.558 6.067 10.871 1.00 98.31 317 ASP A C 1
ATOM 2476 O O . ASP A 1 317 ? -24.688 7.073 11.581 1.00 98.31 317 ASP A O 1
ATOM 2480 N N . ALA A 1 318 ? -25.144 4.902 11.176 1.00 98.06 318 ALA A N 1
ATOM 2481 C CA . ALA A 1 318 ? -25.820 4.626 12.440 1.00 98.06 318 ALA A CA 1
ATOM 2482 C C . ALA A 1 318 ? -24.816 4.469 13.590 1.00 98.06 318 ALA A C 1
ATOM 2484 O O . ALA A 1 318 ? -24.945 5.149 14.610 1.00 98.06 318 ALA A O 1
ATOM 2485 N N . HIS A 1 319 ? -23.795 3.629 13.409 1.00 98.75 319 HIS A N 1
ATOM 2486 C CA . HIS A 1 319 ? -22.733 3.380 14.387 1.00 98.75 319 HIS A CA 1
ATOM 2487 C C . HIS A 1 319 ? -21.968 4.650 14.754 1.00 98.75 319 HIS A C 1
ATOM 2489 O O . HIS A 1 319 ? -21.777 4.930 15.939 1.00 98.75 319 HIS A O 1
ATOM 2495 N N . TYR A 1 320 ? -21.636 5.474 13.759 1.00 98.62 320 TYR A N 1
ATOM 2496 C CA . TYR A 1 320 ? -20.951 6.746 13.969 1.00 98.62 320 TYR A CA 1
ATOM 2497 C C . TYR A 1 320 ? -21.747 7.680 14.901 1.00 98.62 320 TYR A C 1
ATOM 2499 O O . TYR A 1 320 ? -21.213 8.220 15.870 1.00 98.62 320 TYR A O 1
ATOM 2507 N N . LYS A 1 321 ? -23.065 7.799 14.682 1.00 98.44 321 LYS A N 1
ATOM 2508 C CA . LYS A 1 321 ? -23.968 8.595 15.537 1.00 98.44 321 LYS A CA 1
ATOM 2509 C C . LYS A 1 321 ? -24.193 7.965 16.914 1.00 98.44 321 LYS A C 1
ATOM 2511 O O . LYS A 1 321 ? -24.276 8.700 17.897 1.00 98.44 321 LYS A O 1
ATOM 2516 N N . ALA A 1 322 ? -24.268 6.637 16.998 1.00 98.50 322 ALA A N 1
ATOM 2517 C CA . ALA A 1 322 ? -24.401 5.915 18.261 1.00 98.50 322 ALA A CA 1
ATOM 2518 C C . ALA A 1 322 ? -23.174 6.131 19.165 1.00 98.50 322 ALA A C 1
ATOM 2520 O O . ALA A 1 322 ? -23.336 6.459 20.339 1.00 98.50 322 ALA A O 1
ATOM 2521 N N . CYS A 1 323 ? -21.962 6.051 18.606 1.00 98.69 323 CYS A N 1
ATOM 2522 C CA . CYS A 1 323 ? -20.713 6.345 19.311 1.00 98.69 323 CYS A CA 1
ATOM 2523 C C . CYS A 1 323 ? -20.648 7.803 19.803 1.00 98.69 323 CYS A C 1
ATOM 2525 O O . CYS A 1 323 ? -20.360 8.041 20.979 1.00 98.69 323 CYS A O 1
ATOM 2527 N N . LEU A 1 324 ? -20.993 8.772 18.942 1.00 98.38 324 LEU A N 1
ATOM 2528 C CA . LEU A 1 324 ? -21.057 10.195 19.310 1.00 98.38 324 LEU A CA 1
ATOM 2529 C C . LEU A 1 324 ? -22.083 10.472 20.426 1.00 98.38 324 LEU A C 1
ATOM 2531 O O . LEU A 1 324 ? -21.820 11.283 21.313 1.00 98.38 324 LEU A O 1
ATOM 2535 N N . TYR A 1 325 ? -23.239 9.797 20.418 1.00 98.25 325 TYR A N 1
ATOM 2536 C CA . TYR A 1 325 ? -24.229 9.902 21.497 1.00 98.25 325 TYR A CA 1
ATOM 2537 C C . TYR A 1 325 ? -23.727 9.281 22.808 1.00 98.25 325 TYR A C 1
ATOM 2539 O O . TYR A 1 325 ? -23.896 9.874 23.878 1.00 98.25 325 TYR A O 1
ATOM 2547 N N . ALA A 1 326 ? -23.101 8.103 22.719 1.00 98.31 326 ALA A N 1
ATOM 2548 C CA . ALA A 1 326 ? -22.574 7.353 23.855 1.00 98.31 326 ALA A CA 1
ATOM 2549 C C . ALA A 1 326 ? -21.476 8.117 24.618 1.00 98.31 326 ALA A C 1
ATOM 2551 O O . ALA A 1 326 ? -21.344 7.940 25.831 1.00 98.31 326 ALA A O 1
ATOM 2552 N N . GLY A 1 327 ? -20.743 8.998 23.928 1.00 97.69 327 GLY A N 1
ATOM 2553 C CA . GLY A 1 327 ? -19.595 9.742 24.460 1.00 97.69 327 GLY A CA 1
ATOM 2554 C C . GLY A 1 327 ? -18.242 9.140 24.073 1.00 97.69 327 GLY A C 1
ATOM 2555 O O . GLY A 1 327 ? -17.232 9.470 24.684 1.00 97.69 327 GLY A O 1
ATOM 2556 N N . ILE A 1 328 ? -18.210 8.255 23.074 1.00 98.44 328 ILE A N 1
ATOM 2557 C CA . ILE A 1 328 ? -16.974 7.675 22.544 1.00 98.44 328 ILE A CA 1
ATOM 2558 C C . ILE A 1 328 ? -16.284 8.718 21.655 1.00 98.44 328 ILE A C 1
ATOM 2560 O O . ILE A 1 328 ? -16.925 9.313 20.787 1.00 98.44 328 ILE A O 1
ATOM 2564 N N . ASN A 1 329 ? -14.967 8.884 21.825 1.00 97.69 329 ASN A N 1
ATOM 2565 C CA . ASN A 1 329 ? -14.098 9.747 21.003 1.00 97.69 329 ASN A CA 1
ATOM 2566 C C . ASN A 1 329 ? -13.910 9.201 19.569 1.00 97.69 329 ASN A C 1
ATOM 2568 O O . ASN A 1 329 ? -12.789 8.942 19.137 1.00 97.69 329 ASN A O 1
ATOM 2572 N N . ILE A 1 330 ? -14.998 8.973 18.835 1.00 98.31 330 ILE A N 1
ATOM 2573 C CA . ILE A 1 330 ? -14.967 8.553 17.433 1.00 98.31 330 ILE A CA 1
ATOM 2574 C C . ILE A 1 330 ? -14.635 9.765 16.546 1.00 98.31 330 ILE A C 1
ATOM 2576 O O . ILE A 1 330 ? -15.277 10.812 16.637 1.00 98.31 330 ILE A O 1
ATOM 2580 N N . SER A 1 331 ? -13.602 9.647 15.715 1.00 98.00 331 SER A N 1
ATOM 2581 C CA . SER A 1 331 ? -13.054 10.751 14.914 1.00 98.00 331 SER A CA 1
ATOM 2582 C C . SER A 1 331 ? -13.392 10.656 13.426 1.00 98.00 331 SER A C 1
ATOM 2584 O O . SER A 1 331 ? -13.401 11.683 12.749 1.00 98.00 331 SER A O 1
ATOM 2586 N N . GLY A 1 332 ? -13.782 9.481 12.923 1.00 97.62 332 GLY A N 1
ATOM 2587 C CA . GLY A 1 332 ? -14.240 9.322 11.541 1.00 97.62 332 GLY A CA 1
ATOM 2588 C C . GLY A 1 332 ? -14.748 7.919 11.201 1.00 97.62 332 GLY A C 1
ATOM 2589 O O . GLY A 1 332 ? -14.816 7.035 12.059 1.00 97.62 332 GLY A O 1
ATOM 2590 N N . THR A 1 333 ? -15.130 7.743 9.934 1.00 98.19 333 THR A N 1
ATOM 2591 C CA . THR A 1 333 ? -15.455 6.451 9.316 1.00 98.19 333 THR A CA 1
ATOM 2592 C C . THR A 1 333 ? -15.357 6.532 7.785 1.00 98.19 333 THR A C 1
ATOM 2594 O O . THR A 1 333 ? -15.619 7.585 7.193 1.00 98.19 333 THR A O 1
ATOM 2597 N N . ASN A 1 334 ? -14.997 5.424 7.129 1.00 98.38 334 ASN A N 1
ATOM 2598 C CA . ASN A 1 334 ? -14.943 5.282 5.670 1.00 98.38 334 ASN A CA 1
ATOM 2599 C C . ASN A 1 334 ? -15.382 3.884 5.216 1.00 98.38 334 ASN A C 1
ATOM 2601 O O . ASN A 1 334 ? -15.248 2.903 5.941 1.00 98.38 334 ASN A O 1
ATOM 2605 N N . GLY A 1 335 ? -15.888 3.799 3.982 1.00 97.69 335 GLY A N 1
ATOM 2606 C CA . GLY A 1 335 ? -16.035 2.521 3.279 1.00 97.69 335 GLY A CA 1
ATOM 2607 C C . GLY A 1 335 ? -14.685 2.102 2.706 1.00 97.69 335 GLY A C 1
ATOM 2608 O O . GLY A 1 335 ? -13.982 2.950 2.149 1.00 97.69 335 GLY A O 1
ATOM 2609 N N . GLU A 1 336 ? -14.322 0.832 2.860 1.00 97.62 336 GLU A N 1
ATOM 2610 C CA . GLU A 1 336 ? -12.964 0.345 2.606 1.00 97.62 336 GLU A CA 1
ATOM 2611 C C . GLU A 1 336 ? -12.750 -0.234 1.191 1.00 97.62 336 GLU A C 1
ATOM 2613 O O . GLU A 1 336 ? -13.632 -0.203 0.327 1.00 97.62 336 GLU A O 1
ATOM 2618 N N . VAL A 1 337 ? -11.532 -0.709 0.904 1.00 94.69 337 VAL A N 1
ATOM 2619 C CA . VAL A 1 337 ? -11.125 -1.195 -0.427 1.00 94.69 337 VAL A CA 1
ATOM 2620 C C . VAL A 1 337 ? -11.909 -2.439 -0.878 1.00 94.69 337 VAL A C 1
ATOM 2622 O O . VAL A 1 337 ? -12.192 -2.564 -2.080 1.00 94.69 337 VAL A O 1
ATOM 2625 N N . MET A 1 338 ? -12.293 -3.327 0.048 1.00 95.88 338 MET A N 1
ATOM 2626 C CA . MET A 1 338 ? -13.157 -4.479 -0.232 1.00 95.88 338 MET A CA 1
ATOM 2627 C C . MET A 1 338 ? -14.648 -4.089 -0.110 1.00 95.88 338 MET A C 1
ATOM 2629 O O . MET A 1 338 ? -15.049 -3.471 0.874 1.00 95.88 338 MET A O 1
ATOM 2633 N N . PRO A 1 339 ? -15.520 -4.468 -1.063 1.00 95.44 339 PRO A N 1
ATOM 2634 C CA . PRO A 1 339 ? -16.951 -4.184 -0.957 1.00 95.44 339 PRO A CA 1
ATOM 2635 C C . PRO A 1 339 ? -17.567 -4.897 0.255 1.00 95.44 339 PRO A C 1
ATOM 2637 O O . PRO A 1 339 ? -17.401 -6.107 0.406 1.00 95.44 339 PRO A O 1
ATOM 2640 N N . GLY A 1 340 ? -18.271 -4.148 1.108 1.00 94.88 340 GLY A N 1
ATOM 2641 C CA . GLY A 1 340 ? -18.805 -4.637 2.389 1.00 94.88 340 GLY A CA 1
ATOM 2642 C C . GLY A 1 340 ? -17.828 -4.524 3.572 1.00 94.88 340 GLY A C 1
ATOM 2643 O O . GLY A 1 340 ? -18.227 -4.805 4.703 1.00 94.88 340 GLY A O 1
ATOM 2644 N N . GLN A 1 341 ? -16.585 -4.089 3.336 1.00 98.12 341 GLN A N 1
ATOM 2645 C CA . GLN A 1 341 ? -15.628 -3.687 4.370 1.00 98.12 341 GLN A CA 1
ATOM 2646 C C . GLN A 1 341 ? -15.787 -2.191 4.682 1.00 98.12 341 GLN A C 1
ATOM 2648 O O . GLN A 1 341 ? -16.046 -1.375 3.791 1.00 98.12 341 GLN A O 1
ATOM 2653 N N . TRP A 1 342 ? -15.612 -1.834 5.950 1.00 98.62 342 TRP A N 1
ATOM 2654 C CA . TRP A 1 342 ? -15.692 -0.471 6.472 1.00 98.62 342 TRP A CA 1
ATOM 2655 C C . TRP A 1 342 ? -14.636 -0.263 7.559 1.00 98.62 342 TRP A C 1
ATOM 2657 O O . TRP A 1 342 ? -14.096 -1.224 8.104 1.00 98.62 342 TRP A O 1
ATOM 2667 N N . GLU A 1 343 ? -14.371 0.993 7.895 1.00 98.81 343 GLU A N 1
ATOM 2668 C CA . GLU A 1 343 ? -13.483 1.391 8.984 1.00 98.81 343 GLU A CA 1
ATOM 2669 C C 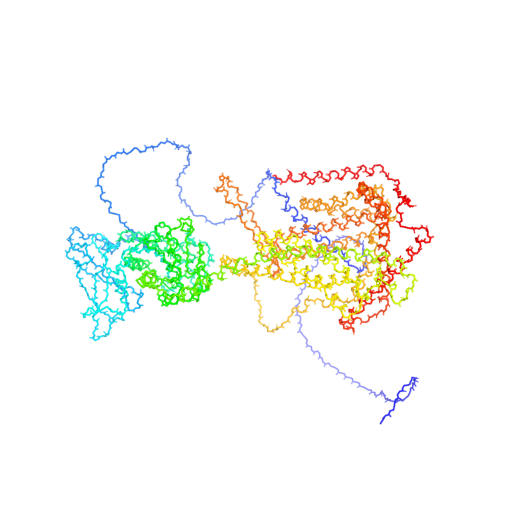. GLU A 1 343 ? -14.157 2.454 9.859 1.00 98.81 343 GLU A C 1
ATOM 2671 O O . GLU A 1 343 ? -14.911 3.296 9.357 1.00 98.81 343 GLU A O 1
ATOM 2676 N N . PHE A 1 344 ? -13.880 2.445 11.164 1.00 98.75 344 PHE A N 1
ATOM 2677 C CA . PHE A 1 344 ? -14.140 3.581 12.048 1.00 98.75 344 PHE A CA 1
ATOM 2678 C C . PHE A 1 344 ? -12.894 3.924 12.871 1.00 98.75 344 PHE A C 1
ATOM 2680 O O . PHE A 1 344 ? -12.180 3.034 13.333 1.00 98.75 344 PHE A O 1
ATOM 2687 N N . GLN A 1 345 ? -12.637 5.218 13.072 1.00 98.75 345 GLN A N 1
ATOM 2688 C CA . GLN A 1 345 ? -11.469 5.695 13.817 1.00 98.75 345 GLN A CA 1
ATOM 2689 C C . GLN A 1 345 ? -11.870 6.181 15.211 1.00 98.75 345 GLN A C 1
ATOM 2691 O O . GLN A 1 345 ? -12.810 6.965 15.346 1.00 98.75 345 GLN A O 1
ATOM 2696 N N . VAL A 1 346 ? -11.147 5.752 16.247 1.00 98.56 346 VAL A N 1
ATOM 2697 C CA . VAL A 1 346 ? -11.341 6.196 17.639 1.00 98.56 346 VAL A CA 1
ATOM 2698 C C . VAL A 1 346 ? -10.065 6.834 18.167 1.00 98.56 346 VAL A C 1
ATOM 2700 O O . VAL A 1 346 ? -9.021 6.190 18.236 1.00 98.56 346 VAL A O 1
ATOM 2703 N N . GLY A 1 347 ? -10.170 8.087 18.598 1.00 96.31 347 GLY A N 1
ATOM 2704 C CA . GLY A 1 347 ? -9.117 8.830 19.279 1.00 96.31 347 GLY A CA 1
ATOM 2705 C C . GLY A 1 347 ? -8.859 10.224 18.687 1.00 96.31 347 GLY A C 1
ATOM 2706 O O . GLY A 1 347 ? -9.493 10.602 17.697 1.00 96.31 347 GLY A O 1
ATOM 2707 N N . PRO A 1 348 ? -7.918 10.990 19.274 1.00 97.25 348 PRO A N 1
ATOM 2708 C CA . PRO A 1 348 ? -7.002 10.562 20.334 1.00 97.25 348 PRO A CA 1
ATOM 2709 C C . PRO A 1 348 ? -7.702 10.269 21.675 1.00 97.25 348 PRO A C 1
ATOM 2711 O O . PRO A 1 348 ? -8.531 11.048 22.137 1.00 97.25 348 PRO A O 1
ATOM 2714 N N . SER A 1 349 ? -7.346 9.144 22.298 1.00 97.44 349 SER A N 1
ATOM 2715 C CA . SER A 1 349 ? -7.735 8.763 23.669 1.00 97.44 349 SER A CA 1
ATOM 2716 C C . SER A 1 349 ? -6.493 8.417 24.496 1.00 97.44 349 SER A C 1
ATOM 2718 O O . SER A 1 349 ? -5.475 7.996 23.934 1.00 97.44 349 SER A O 1
ATOM 2720 N N . VAL A 1 350 ? -6.551 8.612 25.819 1.00 98.12 350 VAL A N 1
ATOM 2721 C CA . VAL A 1 350 ? -5.366 8.545 26.692 1.00 98.12 350 VAL A CA 1
ATOM 2722 C C . VAL A 1 350 ? -5.262 7.186 27.383 1.00 98.12 350 VAL A C 1
ATOM 2724 O O . VAL A 1 350 ? -6.181 6.758 28.078 1.00 98.12 350 VAL A O 1
ATOM 2727 N N . GLY A 1 351 ? -4.116 6.514 27.237 1.00 96.94 351 GLY A N 1
ATOM 2728 C CA . GLY A 1 351 ? -3.820 5.276 27.969 1.00 96.94 351 GLY A CA 1
ATOM 2729 C C . GLY A 1 351 ? -4.936 4.223 27.885 1.00 96.94 351 GLY A C 1
ATOM 2730 O O . GLY A 1 351 ? -5.298 3.768 26.801 1.00 96.94 351 GLY A O 1
ATOM 2731 N N . ILE A 1 352 ? -5.489 3.856 29.047 1.00 98.00 352 ILE A N 1
ATOM 2732 C CA . ILE A 1 352 ? -6.513 2.809 29.193 1.00 98.00 352 ILE A CA 1
ATOM 2733 C C . ILE A 1 352 ? -7.848 3.146 28.502 1.00 98.00 352 ILE A C 1
ATOM 2735 O O . ILE A 1 352 ? -8.542 2.237 28.041 1.00 98.00 352 ILE A O 1
ATOM 2739 N N . GLU A 1 353 ? -8.183 4.435 28.361 1.00 97.62 353 GLU A N 1
ATOM 2740 C CA . GLU A 1 353 ? -9.446 4.898 27.763 1.00 97.62 353 GLU A CA 1
ATOM 2741 C C . GLU A 1 353 ? -9.585 4.454 26.304 1.00 97.62 353 GLU A C 1
ATOM 2743 O O . GLU A 1 353 ? -10.689 4.195 25.835 1.00 97.62 353 GLU A O 1
ATOM 2748 N N . ALA A 1 354 ? -8.467 4.324 25.581 1.00 97.88 354 ALA A N 1
ATOM 2749 C CA . ALA A 1 354 ? -8.464 3.862 24.196 1.00 97.88 354 ALA A CA 1
ATOM 2750 C C . ALA A 1 354 ? -9.006 2.426 24.061 1.00 97.88 354 ALA A C 1
ATOM 2752 O O . ALA A 1 354 ? -9.725 2.124 23.107 1.00 97.88 354 ALA A O 1
ATOM 2753 N N . GLY A 1 355 ? -8.720 1.558 25.039 1.00 97.94 355 GLY A N 1
ATOM 2754 C CA . GLY A 1 355 ? -9.278 0.207 25.096 1.00 97.94 355 GLY A CA 1
ATOM 2755 C C . GLY A 1 355 ? -10.757 0.198 25.466 1.00 97.94 355 GLY A C 1
ATOM 2756 O O . GLY A 1 355 ? -11.552 -0.442 24.778 1.00 97.94 355 GLY A O 1
ATOM 2757 N N . ASP A 1 356 ? -11.139 0.972 26.485 1.00 98.44 356 ASP A N 1
ATOM 2758 C CA . ASP A 1 356 ? -12.536 1.090 26.928 1.00 98.44 356 ASP A CA 1
ATOM 2759 C C . ASP A 1 356 ? -13.441 1.645 25.812 1.00 98.44 356 ASP A C 1
ATOM 2761 O O . ASP A 1 356 ? -14.550 1.152 25.594 1.00 98.44 356 ASP A O 1
ATOM 2765 N N . HIS A 1 357 ? -12.941 2.624 25.051 1.00 98.62 357 HIS A N 1
ATOM 2766 C CA . HIS A 1 357 ? -13.635 3.211 23.906 1.00 98.62 357 HIS A CA 1
ATOM 2767 C C . HIS A 1 357 ? -13.767 2.229 22.731 1.00 98.62 357 HIS A C 1
ATOM 2769 O O . HIS A 1 357 ? -14.856 2.123 22.167 1.00 98.62 357 HIS A O 1
ATOM 2775 N N . ILE A 1 358 ? -12.707 1.494 22.359 1.00 98.56 358 ILE A N 1
ATOM 2776 C CA . ILE A 1 358 ? -12.771 0.518 21.253 1.00 98.56 358 ILE A CA 1
ATOM 2777 C C . ILE A 1 358 ? -13.701 -0.650 21.589 1.00 98.56 358 ILE A C 1
ATOM 2779 O O . ILE A 1 358 ? -14.519 -1.022 20.747 1.00 98.56 358 ILE A O 1
ATOM 2783 N N . TRP A 1 359 ? -13.648 -1.207 22.803 1.00 98.56 359 TRP A N 1
ATOM 2784 C CA . TRP A 1 359 ? -14.553 -2.298 23.183 1.00 98.56 359 TRP A CA 1
ATOM 2785 C C . TRP A 1 359 ? -16.017 -1.850 23.257 1.00 98.56 359 TRP A C 1
ATOM 2787 O O . TRP A 1 359 ? -16.896 -2.574 22.785 1.00 98.56 359 TRP A O 1
ATOM 2797 N N . CYS A 1 360 ? -16.294 -0.635 23.746 1.00 98.56 360 CYS A N 1
ATOM 2798 C CA . CYS A 1 360 ? -17.645 -0.077 23.687 1.00 98.56 360 CYS A CA 1
ATOM 2799 C C . CYS A 1 360 ? -18.100 0.165 22.233 1.00 98.56 360 CYS A C 1
ATOM 2801 O O . CYS A 1 360 ? -19.220 -0.194 21.872 1.00 98.56 360 CYS A O 1
ATOM 2803 N N . ALA A 1 361 ? -17.224 0.680 21.362 1.00 98.69 361 ALA A N 1
ATOM 2804 C CA . ALA A 1 361 ? -17.534 0.885 19.946 1.00 98.69 361 ALA A CA 1
ATOM 2805 C C . ALA A 1 361 ? -17.792 -0.437 19.198 1.00 98.69 361 ALA A C 1
ATOM 2807 O O . ALA A 1 361 ? -18.727 -0.501 18.400 1.00 98.69 361 ALA A O 1
ATOM 2808 N N . ARG A 1 362 ? -17.026 -1.502 19.485 1.00 98.69 362 ARG A N 1
ATOM 2809 C CA . ARG A 1 362 ? -17.276 -2.863 18.971 1.00 98.69 362 ARG A CA 1
ATOM 2810 C C . ARG A 1 362 ? -18.649 -3.376 19.406 1.00 98.69 362 ARG A C 1
ATOM 2812 O O . ARG A 1 362 ? -19.426 -3.793 18.554 1.00 98.69 362 ARG A O 1
ATOM 2819 N N . TYR A 1 363 ? -18.990 -3.255 20.693 1.00 98.69 363 TYR A N 1
ATOM 2820 C CA . TYR A 1 363 ? -20.316 -3.627 21.202 1.00 98.69 363 TYR A CA 1
ATOM 2821 C C . TYR A 1 363 ? -21.450 -2.870 20.490 1.00 98.69 363 TYR A C 1
ATOM 2823 O O . TYR A 1 363 ? -22.426 -3.482 20.062 1.00 98.69 363 TYR A O 1
ATOM 2831 N N . LEU A 1 364 ? -21.317 -1.549 20.307 1.00 98.69 364 LEU A N 1
ATOM 2832 C CA . LEU A 1 364 ? -22.310 -0.760 19.570 1.00 98.69 364 LEU A CA 1
ATOM 2833 C C . LEU A 1 364 ? -22.479 -1.240 18.121 1.00 98.69 364 LEU A C 1
ATOM 2835 O O . LEU A 1 364 ? -23.599 -1.246 17.617 1.00 98.69 364 LEU A O 1
ATOM 2839 N N . LEU A 1 365 ? -21.398 -1.654 17.454 1.00 98.56 365 LEU A N 1
ATOM 2840 C CA . LEU A 1 365 ? -21.445 -2.154 16.078 1.00 98.56 365 LEU A CA 1
ATOM 2841 C C . LEU A 1 365 ? -22.123 -3.530 15.988 1.00 98.56 365 LEU A C 1
ATOM 2843 O O . LEU A 1 365 ? -22.986 -3.733 15.133 1.00 98.56 365 LEU A O 1
ATOM 2847 N N . GLU A 1 366 ? -21.794 -4.444 16.903 1.00 98.06 366 GLU A N 1
ATOM 2848 C CA . GLU A 1 366 ? -22.431 -5.764 17.031 1.00 98.06 366 GLU A CA 1
ATOM 2849 C C . GLU A 1 366 ? -23.951 -5.616 17.250 1.00 98.06 366 GLU A C 1
ATOM 2851 O O . GLU A 1 366 ? -24.759 -6.196 16.528 1.00 98.06 366 GLU A O 1
ATOM 2856 N N . ARG A 1 367 ? -24.374 -4.734 18.169 1.00 98.06 367 ARG A N 1
ATOM 2857 C CA . ARG A 1 367 ? -25.803 -4.487 18.446 1.00 98.06 367 ARG A CA 1
ATOM 2858 C C . ARG A 1 367 ? -26.547 -3.751 17.318 1.00 98.06 367 ARG A C 1
ATOM 2860 O O . ARG A 1 367 ? -27.760 -3.900 17.201 1.00 98.06 367 ARG A O 1
ATOM 2867 N N . ILE A 1 368 ? -25.863 -2.977 16.470 1.00 97.88 368 ILE A N 1
ATOM 2868 C CA . ILE A 1 368 ? -26.476 -2.364 15.271 1.00 97.88 368 ILE A CA 1
ATOM 2869 C C . ILE A 1 368 ? -26.582 -3.382 14.128 1.00 97.88 368 ILE A C 1
ATOM 2871 O O . ILE A 1 368 ? -27.590 -3.405 13.422 1.00 97.88 368 ILE A O 1
ATOM 2875 N N . THR A 1 369 ? -25.585 -4.252 13.959 1.00 96.44 369 THR A N 1
ATOM 2876 C CA . THR A 1 369 ? -25.622 -5.327 12.951 1.00 96.44 369 THR A CA 1
ATOM 2877 C C . THR A 1 369 ? -26.664 -6.399 13.298 1.00 96.44 369 THR A C 1
ATOM 2879 O O . THR A 1 369 ? -27.422 -6.793 12.411 1.00 96.44 369 THR A O 1
ATOM 2882 N N . GLU A 1 370 ? -26.839 -6.724 14.586 1.00 94.56 370 GLU A N 1
ATOM 2883 C CA . GLU A 1 370 ? -27.986 -7.473 15.134 1.00 94.56 370 GLU A CA 1
ATOM 2884 C C . GLU A 1 370 ? -29.332 -6.891 14.656 1.00 94.56 370 GLU A C 1
ATOM 2886 O O . GLU A 1 370 ? -30.145 -7.608 14.071 1.00 94.56 370 GLU A O 1
ATOM 2891 N N . GLN A 1 371 ? -29.555 -5.582 14.839 1.00 92.50 371 GLN A N 1
ATOM 2892 C CA . GLN A 1 371 ? -30.792 -4.907 14.413 1.00 92.50 371 GLN A CA 1
ATOM 2893 C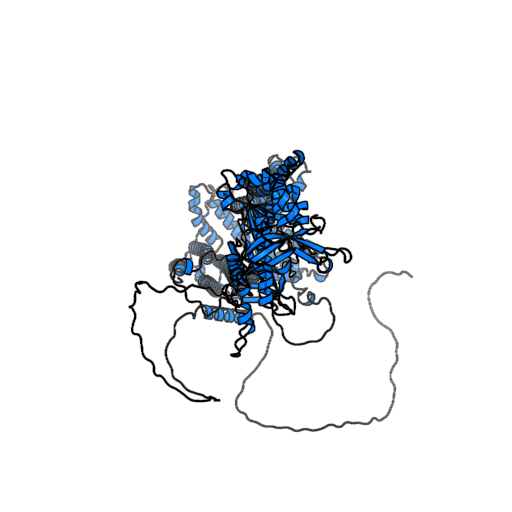 C . GLN A 1 371 ? -30.968 -4.849 12.887 1.00 92.50 371 GLN A C 1
ATOM 2895 O O . GLN A 1 371 ? -32.100 -4.812 12.403 1.00 92.50 371 GLN A O 1
ATOM 2900 N N . ALA A 1 372 ? -29.871 -4.851 12.127 1.00 92.56 372 ALA A N 1
ATOM 2901 C CA . ALA A 1 372 ? -29.887 -4.893 10.666 1.00 92.56 372 ALA A CA 1
ATOM 2902 C C . ALA A 1 372 ? -30.054 -6.315 10.089 1.00 92.56 372 ALA A C 1
ATOM 2904 O O . ALA A 1 372 ? -30.247 -6.461 8.882 1.00 92.56 372 ALA A O 1
ATOM 2905 N N . GLY A 1 373 ? -29.970 -7.368 10.914 1.00 94.06 373 GLY A N 1
ATOM 2906 C CA . GLY A 1 373 ? -29.972 -8.759 10.449 1.00 94.06 373 GLY A CA 1
ATOM 2907 C C . GLY A 1 373 ? -28.702 -9.149 9.680 1.00 94.06 373 GLY A C 1
ATOM 2908 O O . GLY A 1 373 ? -28.757 -10.006 8.793 1.00 94.06 373 GLY A O 1
ATOM 2909 N N . VAL A 1 374 ? -27.573 -8.512 10.001 1.00 94.06 374 VAL A N 1
ATOM 2910 C CA . VAL A 1 374 ? -26.251 -8.668 9.370 1.00 94.06 374 VAL A CA 1
ATOM 2911 C C . VAL A 1 374 ? -25.266 -9.222 10.405 1.00 94.06 374 VAL A C 1
ATOM 2913 O O . VAL A 1 374 ? -25.373 -8.916 11.587 1.00 94.06 374 VAL A O 1
ATOM 2916 N N . VAL A 1 375 ? -24.293 -10.026 9.977 1.00 95.69 375 VAL A N 1
ATOM 2917 C CA . VAL A 1 375 ? -23.225 -10.550 10.845 1.00 95.69 375 VAL A CA 1
ATOM 2918 C C . VAL A 1 375 ? -21.989 -9.658 10.744 1.00 95.69 375 VAL A C 1
ATOM 2920 O O . VAL A 1 375 ? -21.516 -9.376 9.640 1.00 95.69 375 VAL A O 1
ATOM 2923 N N . LEU A 1 376 ? -21.443 -9.239 11.885 1.00 97.31 376 LEU A N 1
ATOM 2924 C CA . LEU A 1 376 ? -20.146 -8.572 11.961 1.00 97.31 376 LEU A CA 1
ATOM 2925 C C . LEU A 1 376 ? -19.003 -9.595 11.835 1.00 97.31 376 LEU A C 1
ATOM 2927 O O . LEU A 1 376 ? -19.091 -10.717 12.330 1.00 97.31 376 LEU A O 1
ATOM 2931 N N . SER A 1 377 ? -17.907 -9.207 11.184 1.00 97.19 377 SER A N 1
ATOM 2932 C CA . SER A 1 377 ? -16.645 -9.944 11.225 1.00 97.19 377 SER A CA 1
ATOM 2933 C C . SER A 1 377 ? -15.466 -9.006 11.457 1.00 97.19 377 SER A C 1
ATOM 2935 O O . SER A 1 377 ? -15.284 -8.019 10.737 1.00 97.19 377 SER A O 1
ATOM 2937 N N . LEU A 1 378 ? -14.653 -9.364 12.452 1.00 97.69 378 LEU A N 1
ATOM 2938 C CA . LEU A 1 378 ? -13.351 -8.767 12.757 1.00 97.69 378 LEU A CA 1
ATOM 2939 C C . LEU A 1 378 ? -12.190 -9.694 12.342 1.00 97.69 378 LEU A C 1
ATOM 2941 O O . LEU A 1 378 ? -11.078 -9.530 12.827 1.00 97.69 378 LEU A O 1
ATOM 2945 N N . ASP A 1 379 ? -12.428 -10.709 11.503 1.00 97.25 379 ASP A N 1
ATOM 2946 C CA . ASP A 1 379 ? -11.353 -11.591 11.029 1.00 97.25 379 ASP A CA 1
ATOM 2947 C C . ASP A 1 379 ? -10.360 -10.807 10.138 1.00 97.25 379 ASP A C 1
ATOM 2949 O O . ASP A 1 379 ? -10.799 -10.133 9.201 1.00 97.25 379 ASP A O 1
ATOM 2953 N N . PRO A 1 380 ? -9.031 -10.903 10.353 1.00 96.81 380 PRO A N 1
ATOM 2954 C CA . PRO A 1 380 ? -8.041 -10.175 9.555 1.00 96.81 380 PRO A CA 1
ATOM 2955 C C . PRO A 1 380 ? -7.985 -10.546 8.071 1.00 96.81 380 PRO A C 1
ATOM 2957 O O . PRO A 1 380 ? -7.390 -9.803 7.286 1.00 96.81 380 PRO A O 1
ATOM 2960 N N . LYS A 1 381 ? -8.571 -11.670 7.655 1.00 96.69 381 LYS A N 1
ATOM 2961 C CA . LYS A 1 381 ? -8.671 -12.098 6.256 1.00 96.69 381 LYS A CA 1
ATOM 2962 C C . LYS A 1 381 ? -9.996 -12.858 6.053 1.00 96.69 381 LYS A C 1
ATOM 2964 O O . LYS A 1 381 ? -9.982 -14.080 5.917 1.00 96.69 381 LYS A O 1
ATOM 2969 N N . PRO A 1 382 ? -11.142 -12.149 6.001 1.00 93.25 382 PRO A N 1
ATOM 2970 C CA . PRO A 1 382 ? -12.465 -12.777 6.006 1.00 93.25 382 PRO A CA 1
ATOM 2971 C C . PRO A 1 382 ? -12.799 -13.477 4.680 1.00 93.25 382 PRO A C 1
ATOM 2973 O O . PRO A 1 382 ? -13.670 -14.340 4.646 1.00 93.25 382 PRO A O 1
ATOM 2976 N N . ILE A 1 383 ? -12.109 -13.115 3.590 1.00 93.19 383 ILE A N 1
ATOM 2977 C CA . ILE A 1 383 ? -12.173 -13.773 2.282 1.00 93.19 383 ILE A CA 1
ATOM 2978 C C . ILE A 1 383 ? -10.744 -13.962 1.757 1.00 93.19 383 ILE A C 1
ATOM 2980 O O . ILE A 1 383 ? -9.925 -13.039 1.783 1.00 93.19 383 ILE A O 1
ATOM 2984 N N . GLU A 1 384 ? -10.436 -15.160 1.260 1.00 89.75 384 GLU A N 1
ATOM 2985 C CA . GLU A 1 384 ? -9.127 -15.483 0.687 1.00 89.75 384 GLU A CA 1
ATOM 2986 C C . GLU A 1 384 ? -8.895 -14.865 -0.708 1.00 89.75 384 GLU A C 1
ATOM 2988 O O . GLU A 1 384 ? -9.817 -14.446 -1.410 1.00 89.75 384 GLU A O 1
ATOM 2993 N N . GLY A 1 385 ? -7.631 -14.829 -1.140 1.00 87.94 385 GLY A N 1
ATOM 2994 C CA . GLY A 1 385 ? -7.237 -14.330 -2.461 1.00 87.94 385 GLY A CA 1
ATOM 2995 C C . GLY A 1 385 ? -7.011 -12.814 -2.526 1.00 87.94 385 GLY A C 1
ATOM 2996 O O . GLY A 1 385 ? -6.550 -12.206 -1.559 1.00 87.94 385 GLY A O 1
ATOM 2997 N N . ASP A 1 386 ? -7.302 -12.227 -3.693 1.00 87.81 386 ASP A N 1
ATOM 2998 C CA . ASP A 1 386 ? -6.930 -10.862 -4.136 1.00 87.81 386 ASP A CA 1
ATOM 2999 C C . ASP A 1 386 ? -7.787 -9.725 -3.524 1.00 87.81 386 ASP A C 1
ATOM 3001 O O . ASP A 1 386 ? -7.888 -8.622 -4.069 1.00 87.81 386 ASP A O 1
ATOM 3005 N N . TRP A 1 387 ? -8.424 -10.003 -2.386 1.00 89.62 387 TRP A N 1
ATOM 3006 C CA . TRP A 1 387 ? -9.214 -9.063 -1.589 1.00 89.62 387 TRP A CA 1
ATOM 3007 C C . TRP A 1 387 ? -8.381 -8.517 -0.431 1.00 89.62 387 TRP A C 1
ATOM 3009 O O . TRP A 1 387 ? -7.498 -9.213 0.077 1.00 89.62 387 TRP A O 1
ATOM 3019 N N . ASN A 1 388 ? -8.635 -7.284 0.004 1.00 91.00 388 ASN A N 1
ATOM 3020 C CA . ASN A 1 388 ? -7.964 -6.757 1.189 1.00 91.00 388 ASN A CA 1
ATOM 3021 C C . ASN A 1 388 ? -8.346 -7.568 2.444 1.00 91.00 388 ASN A C 1
ATOM 3023 O O . ASN A 1 388 ? -9.376 -8.237 2.491 1.00 91.00 388 ASN A O 1
ATOM 3027 N N . GLY A 1 389 ? -7.449 -7.578 3.430 1.00 93.75 389 GLY A N 1
ATOM 3028 C CA . GLY A 1 389 ? -7.753 -8.062 4.776 1.00 93.75 389 GLY A CA 1
ATOM 3029 C C . GLY A 1 389 ? -8.067 -6.888 5.699 1.00 93.75 389 GLY A C 1
ATOM 3030 O O . GLY A 1 389 ? -7.825 -5.748 5.314 1.00 93.75 389 GLY A O 1
ATOM 3031 N N . ALA A 1 390 ? -8.563 -7.168 6.903 1.00 97.12 390 ALA A N 1
ATOM 3032 C CA . ALA A 1 390 ? -8.994 -6.150 7.856 1.00 97.12 390 ALA A CA 1
ATOM 3033 C C . ALA A 1 390 ? -7.918 -5.858 8.924 1.00 97.12 390 ALA A C 1
ATOM 3035 O O . ALA A 1 390 ? -7.522 -6.745 9.690 1.00 97.12 390 ALA A O 1
ATOM 3036 N N . GLY A 1 391 ? -7.420 -4.624 8.967 1.00 97.31 391 GLY A N 1
ATOM 3037 C CA . GLY A 1 391 ? -6.462 -4.122 9.957 1.00 97.31 391 GLY A CA 1
ATOM 3038 C C . GLY A 1 391 ? -7.072 -3.562 11.248 1.00 97.31 391 GLY A C 1
ATOM 3039 O O . GLY A 1 391 ? -8.285 -3.423 11.399 1.00 97.31 391 GLY A O 1
ATOM 3040 N N . CYS A 1 392 ? -6.195 -3.242 12.201 1.00 98.12 392 CYS A N 1
ATOM 3041 C CA . CYS A 1 392 ? -6.505 -2.344 13.311 1.00 98.12 392 CYS A CA 1
ATOM 3042 C C . CYS A 1 392 ? -5.337 -1.373 13.554 1.00 98.12 392 CYS A C 1
ATOM 3044 O O . CYS A 1 392 ? -4.599 -1.501 14.537 1.00 98.12 392 CYS A O 1
ATOM 3046 N N . HIS A 1 393 ? -5.061 -0.475 12.600 1.00 98.38 393 HIS A N 1
ATOM 3047 C CA . HIS A 1 393 ? -3.851 0.350 12.683 1.00 98.38 393 HIS A CA 1
ATOM 3048 C C . HIS A 1 393 ? -3.895 1.237 13.933 1.00 98.38 393 HIS A C 1
ATOM 3050 O O . HIS A 1 393 ? -4.923 1.823 14.271 1.00 98.38 393 HIS A O 1
ATOM 3056 N N . THR A 1 394 ? -2.776 1.316 14.647 1.00 98.62 394 THR A N 1
ATOM 3057 C CA . THR A 1 394 ? -2.695 2.042 15.917 1.00 98.62 394 THR A CA 1
ATOM 3058 C C . THR A 1 394 ? -1.737 3.215 15.774 1.00 98.62 394 THR A C 1
ATOM 3060 O O . THR A 1 394 ? -0.515 3.055 15.802 1.00 98.62 394 THR A O 1
ATOM 3063 N N . ASN A 1 395 ? -2.303 4.410 15.625 1.00 98.56 395 ASN A N 1
ATOM 3064 C CA . ASN A 1 395 ? -1.570 5.665 15.715 1.00 98.56 395 ASN A CA 1
ATOM 3065 C C . ASN A 1 395 ? -1.184 5.914 17.178 1.00 98.56 395 ASN A C 1
ATOM 3067 O O . ASN A 1 395 ? -2.021 5.773 18.070 1.00 98.56 395 ASN A O 1
ATOM 3071 N N . TYR A 1 396 ? 0.071 6.281 17.425 1.00 98.62 396 TYR A N 1
ATOM 3072 C CA . TYR A 1 396 ? 0.657 6.401 18.757 1.00 98.62 396 TYR A CA 1
ATOM 3073 C C . TYR A 1 396 ? 1.560 7.632 18.875 1.00 98.62 396 TYR A C 1
ATOM 3075 O O . TYR A 1 396 ? 2.405 7.888 18.012 1.00 98.62 396 TYR A O 1
ATOM 3083 N N . SER A 1 397 ? 1.412 8.374 19.974 1.00 98.44 397 SER A N 1
ATOM 3084 C CA . SER A 1 397 ? 2.363 9.416 20.375 1.00 98.44 397 SER A CA 1
ATOM 3085 C C . SER A 1 397 ? 2.441 9.572 21.889 1.00 98.44 397 SER A C 1
ATOM 3087 O O . SER A 1 397 ? 1.447 9.409 22.599 1.00 98.44 397 SER A O 1
ATOM 3089 N N . THR A 1 398 ? 3.606 9.983 22.375 1.00 98.44 398 THR A N 1
ATOM 3090 C CA . THR A 1 398 ? 3.801 10.471 23.745 1.00 98.44 398 THR A CA 1
ATOM 3091 C C . THR A 1 398 ? 3.891 11.998 23.753 1.00 98.44 398 THR A C 1
ATOM 3093 O O . THR A 1 398 ? 3.944 12.629 22.694 1.00 98.44 398 THR A O 1
ATOM 3096 N N . LYS A 1 399 ? 3.917 12.615 24.934 1.00 98.00 399 LYS A N 1
ATOM 3097 C CA . LYS A 1 399 ? 4.126 14.055 25.101 1.00 98.00 399 LYS A CA 1
ATOM 3098 C C . LYS A 1 399 ? 5.421 14.491 24.409 1.00 98.00 399 LYS A C 1
ATOM 3100 O O . LYS A 1 399 ? 5.365 15.363 23.544 1.00 98.00 399 LYS A O 1
ATOM 3105 N N . SER A 1 400 ? 6.535 13.813 24.684 1.00 97.56 400 SER A N 1
ATOM 3106 C CA . SER A 1 400 ? 7.836 14.123 24.074 1.00 97.56 400 SER A CA 1
ATOM 3107 C C . SER A 1 400 ? 7.888 13.888 22.556 1.00 97.56 400 SER A C 1
ATOM 3109 O O . SER A 1 400 ? 8.722 14.480 21.881 1.00 97.56 400 SER A O 1
ATOM 3111 N N . MET A 1 401 ? 6.987 13.082 21.976 1.00 98.19 401 MET A N 1
ATOM 3112 C CA . MET A 1 401 ? 6.853 12.961 20.511 1.00 98.19 401 MET A CA 1
ATOM 3113 C C . MET A 1 401 ? 6.098 14.133 19.865 1.00 98.19 401 MET A C 1
ATOM 3115 O O . MET A 1 401 ? 6.277 14.383 18.672 1.00 98.19 401 MET A O 1
ATOM 3119 N N . ARG A 1 402 ? 5.241 14.829 20.626 1.00 97.94 402 ARG A N 1
ATOM 3120 C CA . ARG A 1 402 ? 4.401 15.949 20.161 1.00 97.94 402 ARG A CA 1
ATOM 3121 C C . ARG A 1 402 ? 5.054 17.324 20.361 1.00 97.94 402 ARG A C 1
ATOM 3123 O O . ARG A 1 402 ? 4.600 18.294 19.758 1.00 97.94 402 ARG A O 1
ATOM 3130 N N . GLU A 1 403 ? 6.092 17.410 21.189 1.00 96.88 403 GLU A N 1
ATOM 3131 C CA . GLU A 1 403 ? 6.886 18.623 21.435 1.00 96.88 403 GLU A CA 1
ATOM 3132 C C . GLU A 1 403 ? 8.023 18.792 20.400 1.00 96.88 403 GLU A C 1
ATOM 3134 O O . GLU A 1 403 ? 8.239 17.932 19.543 1.00 96.88 403 GLU A O 1
ATOM 3139 N N . GLU A 1 404 ? 8.715 19.938 20.410 1.00 94.38 404 GLU A N 1
ATOM 3140 C CA . GLU A 1 404 ? 9.745 20.252 19.404 1.00 94.38 404 GLU A CA 1
ATOM 3141 C C . GLU A 1 404 ? 10.907 19.246 19.423 1.00 94.38 404 GLU A C 1
ATOM 3143 O O . GLU A 1 404 ? 11.448 18.917 20.477 1.00 94.38 404 GLU A O 1
ATOM 3148 N N . GLY A 1 405 ? 11.308 18.763 18.242 1.00 91.00 405 GLY A N 1
ATOM 3149 C CA . GLY A 1 405 ? 12.320 17.707 18.101 1.00 91.00 405 GLY A CA 1
ATOM 3150 C C . GLY A 1 405 ? 11.803 16.281 18.345 1.00 91.00 405 GLY A C 1
ATOM 3151 O O . GLY A 1 405 ? 12.574 15.324 18.225 1.00 91.00 405 GLY A O 1
ATOM 3152 N N . GLY A 1 406 ? 10.504 16.107 18.624 1.00 94.88 406 GLY A N 1
ATOM 3153 C CA . GLY A 1 406 ? 9.877 14.814 18.913 1.00 94.88 406 GLY A CA 1
ATOM 3154 C C . GLY A 1 406 ? 10.044 13.732 17.834 1.00 94.88 406 GLY A C 1
ATOM 3155 O O . GLY A 1 406 ? 9.890 12.546 18.128 1.00 94.88 406 GLY A O 1
ATOM 3156 N N . PHE A 1 407 ? 10.434 14.081 16.605 1.00 93.81 407 PHE A N 1
ATOM 3157 C CA . PHE A 1 407 ? 10.768 13.117 15.548 1.00 93.81 407 PHE A CA 1
ATOM 3158 C C . PHE A 1 407 ? 11.969 12.213 15.890 1.00 93.81 407 PHE A C 1
ATOM 3160 O O . PHE A 1 407 ? 11.980 11.049 15.480 1.00 93.81 407 PHE A O 1
ATOM 3167 N N . GLU A 1 408 ? 12.936 12.663 16.700 1.00 93.38 408 GLU A N 1
ATOM 3168 C CA . GLU A 1 408 ? 13.999 11.770 17.199 1.00 93.38 408 GLU A CA 1
ATOM 3169 C C . GLU A 1 408 ? 13.472 10.787 18.260 1.00 93.38 408 GLU A C 1
ATOM 3171 O O . GLU A 1 408 ? 13.863 9.617 18.272 1.00 93.38 408 GLU A O 1
ATOM 3176 N N . VAL A 1 409 ? 12.501 11.207 19.081 1.00 95.62 409 VAL A N 1
ATOM 3177 C CA . VAL A 1 409 ? 11.789 10.323 20.025 1.00 95.62 409 VAL A CA 1
ATOM 3178 C C . VAL A 1 409 ? 10.969 9.274 19.261 1.00 95.62 409 VAL A C 1
ATOM 3180 O O . VAL A 1 409 ? 10.998 8.092 19.608 1.00 95.62 409 VAL A O 1
ATOM 3183 N N . ILE A 1 410 ? 10.315 9.670 18.162 1.00 96.12 410 ILE A N 1
ATOM 3184 C CA . ILE A 1 410 ? 9.617 8.758 17.241 1.00 96.12 410 ILE A CA 1
ATOM 3185 C C . ILE A 1 410 ? 10.595 7.738 16.635 1.00 96.12 410 ILE A C 1
ATOM 3187 O O . ILE A 1 410 ? 10.313 6.539 16.664 1.00 96.12 410 ILE A O 1
ATOM 3191 N N . LYS A 1 411 ? 11.769 8.162 16.144 1.00 93.50 411 LYS A N 1
ATOM 3192 C CA . LYS A 1 411 ? 12.801 7.239 15.630 1.00 93.50 411 LYS A CA 1
ATOM 3193 C C . LYS A 1 411 ? 13.281 6.248 16.695 1.00 93.50 411 LYS A C 1
ATOM 3195 O O . LYS A 1 411 ? 13.395 5.061 16.389 1.00 93.50 411 LYS A O 1
ATOM 3200 N N . LYS A 1 412 ? 13.516 6.696 17.937 1.00 92.69 412 LYS A N 1
ATOM 3201 C CA . LYS A 1 412 ? 13.903 5.809 19.051 1.00 92.69 412 LYS A CA 1
ATOM 3202 C C . LYS A 1 412 ? 12.803 4.790 19.370 1.00 92.69 412 LYS A C 1
ATOM 3204 O O . LYS A 1 412 ? 13.087 3.600 19.486 1.00 92.69 412 LYS A O 1
ATOM 3209 N N . ALA A 1 413 ? 11.543 5.219 19.424 1.00 95.56 413 ALA A N 1
ATOM 3210 C CA . ALA A 1 413 ? 10.412 4.311 19.610 1.00 95.56 413 ALA A CA 1
ATOM 3211 C C . ALA A 1 413 ? 10.311 3.269 18.481 1.00 95.56 413 ALA A C 1
ATOM 3213 O O . ALA A 1 413 ? 10.143 2.082 18.752 1.00 95.56 413 ALA A O 1
ATOM 3214 N N . ILE A 1 414 ? 10.492 3.679 17.221 1.00 95.62 414 ILE A N 1
ATOM 3215 C CA . ILE A 1 414 ? 10.529 2.770 16.064 1.00 95.62 414 ILE A CA 1
ATOM 3216 C C . ILE A 1 414 ? 11.682 1.756 16.175 1.00 95.62 414 ILE A C 1
ATOM 3218 O O . ILE A 1 414 ? 11.493 0.588 15.827 1.00 95.62 414 ILE A O 1
ATOM 3222 N N . LEU A 1 415 ? 12.849 2.158 16.693 1.00 92.06 415 LEU A N 1
ATOM 3223 C CA . LEU A 1 415 ? 13.974 1.251 16.941 1.00 92.06 415 LEU A CA 1
ATOM 3224 C C . LEU A 1 415 ? 13.615 0.182 17.988 1.00 92.06 415 LEU A C 1
ATOM 3226 O O . LEU A 1 415 ? 13.778 -1.009 17.707 1.00 92.06 415 LEU A O 1
ATOM 3230 N N . ASN A 1 416 ? 13.029 0.569 19.126 1.00 93.25 416 ASN A N 1
ATOM 3231 C CA . ASN A 1 416 ? 12.557 -0.379 20.146 1.00 93.25 416 ASN A CA 1
ATOM 3232 C C . ASN A 1 416 ? 11.491 -1.348 19.590 1.00 93.25 416 ASN A C 1
ATOM 3234 O O . ASN A 1 416 ? 11.582 -2.563 19.787 1.00 93.25 416 ASN A O 1
ATOM 3238 N N . LEU A 1 417 ? 10.518 -0.833 18.827 1.00 95.75 417 LEU A N 1
ATOM 3239 C CA . LEU A 1 417 ? 9.471 -1.636 18.175 1.00 95.75 417 LEU A CA 1
ATOM 3240 C C . LEU A 1 417 ? 10.027 -2.620 17.129 1.00 95.75 417 LEU A C 1
ATOM 3242 O O . LEU A 1 417 ? 9.395 -3.649 16.865 1.00 95.75 417 LEU A O 1
ATOM 3246 N N . SER A 1 418 ? 11.204 -2.330 16.557 1.00 94.25 418 SER A N 1
ATOM 3247 C CA . SER A 1 418 ? 11.920 -3.234 15.649 1.00 94.25 418 SER A CA 1
ATOM 3248 C C . SER A 1 418 ? 12.588 -4.401 16.379 1.00 94.25 418 SER A C 1
ATOM 3250 O O . SER A 1 418 ? 12.578 -5.524 15.872 1.00 94.25 418 SER A O 1
ATOM 3252 N N . LEU A 1 419 ? 13.111 -4.157 17.586 1.00 92.25 419 LEU A N 1
ATOM 3253 C CA . LEU A 1 419 ? 13.763 -5.166 18.421 1.00 92.25 419 LEU A CA 1
ATOM 3254 C C . LEU A 1 419 ? 12.734 -6.161 18.975 1.00 92.25 419 LEU A C 1
ATOM 3256 O O . LEU A 1 419 ? 12.877 -7.367 18.772 1.00 92.25 419 LEU A O 1
ATOM 3260 N N . ARG A 1 420 ? 11.631 -5.664 19.551 1.00 95.19 420 ARG A N 1
ATOM 3261 C CA . ARG A 1 420 ? 10.527 -6.494 20.079 1.00 95.19 420 ARG A CA 1
ATOM 3262 C C . ARG A 1 420 ? 9.496 -6.905 19.016 1.00 95.19 420 ARG A C 1
ATOM 3264 O O . ARG A 1 420 ? 8.363 -7.263 19.336 1.00 95.19 420 ARG A O 1
ATOM 3271 N N . HIS A 1 421 ? 9.856 -6.871 17.728 1.00 95.44 421 HIS A N 1
ATOM 3272 C CA . HIS A 1 421 ? 8.909 -7.084 16.624 1.00 95.44 421 HIS A CA 1
ATOM 3273 C C . HIS A 1 421 ? 8.132 -8.407 16.728 1.00 95.44 421 HIS A C 1
ATOM 3275 O O . HIS A 1 421 ? 6.917 -8.402 16.531 1.00 95.44 421 HIS A O 1
ATOM 3281 N N . LYS A 1 422 ? 8.808 -9.512 17.081 1.00 94.56 422 LYS A N 1
ATOM 3282 C CA . LYS A 1 422 ? 8.191 -10.844 17.229 1.00 94.56 422 LYS A CA 1
ATOM 3283 C C . LYS A 1 422 ? 7.174 -10.905 18.371 1.00 94.56 422 LYS A C 1
ATOM 3285 O O . LYS A 1 422 ? 6.096 -11.455 18.186 1.00 94.56 422 LYS A O 1
ATOM 3290 N N . GLU A 1 423 ? 7.512 -10.325 19.522 1.00 95.19 423 GLU A N 1
ATOM 3291 C CA . GLU A 1 423 ? 6.647 -10.294 20.709 1.00 95.19 423 GLU A CA 1
ATOM 3292 C C . GLU A 1 423 ? 5.358 -9.523 20.412 1.00 95.19 423 GLU A C 1
ATOM 3294 O O . GLU A 1 423 ? 4.265 -10.034 20.641 1.00 95.19 423 GLU A O 1
ATOM 3299 N N . HIS A 1 424 ? 5.481 -8.348 19.783 1.00 97.50 424 HIS A N 1
ATOM 3300 C CA . HIS A 1 424 ? 4.331 -7.591 19.290 1.00 97.50 424 HIS A CA 1
ATOM 3301 C C . HIS A 1 424 ? 3.481 -8.424 18.321 1.00 97.50 424 HIS A C 1
ATOM 3303 O O . HIS A 1 424 ? 2.286 -8.565 18.542 1.00 97.50 424 HIS A O 1
ATOM 3309 N N . ILE A 1 425 ? 4.083 -9.036 17.293 1.00 96.69 425 ILE A N 1
ATOM 3310 C CA . ILE A 1 425 ? 3.345 -9.869 16.327 1.00 96.69 425 ILE A CA 1
ATOM 3311 C C . ILE A 1 425 ? 2.573 -11.009 17.013 1.00 96.69 425 ILE A C 1
ATOM 3313 O O . ILE A 1 425 ? 1.413 -11.224 16.671 1.00 96.69 425 ILE A O 1
ATOM 3317 N N . SER A 1 426 ? 3.154 -11.674 18.019 1.00 95.75 426 SER A N 1
ATOM 3318 C CA . SER A 1 426 ? 2.472 -12.744 18.772 1.00 95.75 426 SER A CA 1
ATOM 3319 C C . SER A 1 426 ? 1.259 -12.280 19.592 1.00 95.75 426 SER A C 1
ATOM 3321 O O . SER A 1 426 ? 0.430 -13.098 19.973 1.00 95.75 426 SER A O 1
ATOM 3323 N N . ALA A 1 427 ? 1.139 -10.973 19.839 1.00 94.88 427 ALA A N 1
ATOM 3324 C CA . ALA A 1 427 ? 0.061 -10.349 20.602 1.00 94.88 427 ALA A CA 1
ATOM 3325 C C . ALA A 1 427 ? -0.939 -9.565 19.723 1.00 94.88 427 ALA A C 1
ATOM 3327 O O . ALA A 1 427 ? -1.886 -8.971 20.235 1.00 94.88 427 ALA A O 1
ATOM 3328 N N . TYR A 1 428 ? -0.722 -9.510 18.405 1.00 97.06 428 TYR A N 1
ATOM 3329 C CA . TYR A 1 428 ? -1.375 -8.567 17.483 1.00 97.06 428 TYR A CA 1
ATOM 3330 C C . TYR A 1 428 ? -2.560 -9.173 16.703 1.00 97.06 428 TYR A C 1
ATOM 3332 O O . TYR A 1 428 ? -2.848 -8.750 15.581 1.00 97.06 428 TYR A O 1
ATOM 3340 N N . GLY A 1 429 ? -3.262 -10.125 17.326 1.00 93.75 429 GLY A N 1
ATOM 3341 C CA . GLY A 1 429 ? -4.445 -10.817 16.797 1.00 93.75 429 GLY A CA 1
ATOM 3342 C C . GLY A 1 429 ? -4.123 -12.115 16.045 1.00 93.75 429 GLY A C 1
ATOM 3343 O O . GLY A 1 429 ? -3.109 -12.217 15.353 1.00 93.75 429 GLY A O 1
ATOM 3344 N N . GLU A 1 430 ? -4.985 -13.121 16.195 1.00 93.62 430 GLU A N 1
ATOM 3345 C CA . GLU A 1 430 ? -4.837 -14.441 15.562 1.00 93.62 430 GLU A CA 1
ATOM 3346 C C . GLU A 1 430 ? -5.258 -14.413 14.082 1.00 93.62 430 GLU A C 1
ATOM 3348 O O . GLU A 1 430 ? -6.114 -13.620 13.688 1.00 93.62 430 GLU A O 1
ATOM 3353 N N . GLY A 1 431 ? -4.662 -15.261 13.235 1.00 93.62 431 GLY A N 1
ATOM 3354 C CA . GLY A 1 431 ? -4.932 -15.285 11.787 1.00 93.62 431 GLY A CA 1
ATOM 3355 C C . GLY A 1 431 ? -4.267 -14.148 10.993 1.00 93.62 431 GLY A C 1
ATOM 3356 O O . GLY A 1 431 ? -4.457 -14.026 9.778 1.00 93.62 431 GLY A O 1
ATOM 3357 N N . ASN A 1 432 ? -3.492 -13.285 11.659 1.00 95.38 432 ASN A N 1
ATOM 3358 C CA . ASN A 1 432 ? -2.849 -12.104 11.077 1.00 95.38 432 ASN A CA 1
ATOM 3359 C C . ASN A 1 432 ? -1.768 -12.472 10.034 1.00 95.38 432 ASN A C 1
ATOM 3361 O O . ASN A 1 432 ? -1.462 -11.673 9.148 1.00 95.38 432 ASN A O 1
ATOM 3365 N N . GLU A 1 433 ? -1.244 -13.701 10.052 1.00 94.38 433 GLU A N 1
ATOM 3366 C CA . GLU A 1 433 ? -0.359 -14.260 9.019 1.00 94.38 433 GLU A CA 1
ATOM 3367 C C . GLU A 1 433 ? -1.039 -14.407 7.647 1.00 94.38 433 GLU A C 1
ATOM 3369 O O . GLU A 1 433 ? -0.369 -14.303 6.617 1.00 94.38 433 GLU A O 1
ATOM 3374 N N . ARG A 1 434 ? -2.374 -14.546 7.610 1.00 95.31 434 ARG A N 1
ATOM 3375 C CA . ARG A 1 434 ? -3.172 -14.532 6.366 1.00 95.31 434 ARG A CA 1
ATOM 3376 C C . ARG A 1 434 ? -3.324 -13.124 5.772 1.00 95.31 434 ARG A C 1
ATOM 3378 O O . ARG A 1 434 ? -3.722 -12.985 4.613 1.00 95.31 434 ARG A O 1
ATOM 3385 N N . ARG A 1 435 ? -3.022 -12.083 6.561 1.00 95.12 435 ARG A N 1
ATOM 3386 C CA . ARG A 1 435 ? -3.145 -10.657 6.208 1.00 95.12 435 ARG A CA 1
ATOM 3387 C C . ARG A 1 435 ? -1.790 -10.014 5.912 1.00 95.12 435 ARG A C 1
ATOM 3389 O O . ARG A 1 435 ? -1.615 -9.440 4.840 1.00 95.12 435 ARG A O 1
ATOM 3396 N N . LEU A 1 436 ? -0.834 -10.125 6.837 1.00 94.31 436 LEU A N 1
ATOM 3397 C CA . LEU A 1 436 ? 0.511 -9.539 6.768 1.00 94.31 436 LEU A CA 1
ATOM 3398 C C . LEU A 1 436 ? 1.428 -10.314 5.804 1.00 94.31 436 LEU A C 1
ATOM 3400 O O . LEU A 1 436 ? 2.415 -10.943 6.195 1.00 94.31 436 LEU A O 1
ATOM 3404 N N . THR A 1 437 ? 1.098 -10.271 4.514 1.00 90.31 437 THR A N 1
ATOM 3405 C CA . THR A 1 437 ? 1.778 -11.043 3.461 1.00 90.31 437 THR A CA 1
ATOM 3406 C C . THR A 1 437 ? 2.762 -10.215 2.628 1.00 90.31 437 THR A C 1
ATOM 3408 O O . THR A 1 437 ? 3.290 -10.718 1.636 1.00 90.31 437 THR A O 1
ATOM 3411 N N . GLY A 1 438 ? 2.963 -8.928 2.941 1.00 83.38 438 GLY A N 1
ATOM 3412 C CA . GLY A 1 438 ? 3.706 -7.996 2.073 1.00 83.38 438 GLY A CA 1
ATOM 3413 C C . GLY A 1 438 ? 2.924 -7.540 0.829 1.00 83.38 438 GLY A C 1
ATOM 3414 O O . GLY A 1 438 ? 3.514 -7.073 -0.144 1.00 83.38 438 GLY A O 1
ATOM 3415 N N . LYS A 1 439 ? 1.597 -7.727 0.827 1.00 77.19 439 LYS A N 1
ATOM 3416 C CA . LYS A 1 439 ? 0.655 -7.320 -0.235 1.00 77.19 439 LYS A CA 1
ATOM 3417 C C . LYS A 1 439 ? -0.504 -6.539 0.394 1.00 77.19 439 LYS A C 1
ATOM 3419 O O . LYS A 1 439 ? -0.559 -6.424 1.614 1.00 77.19 439 LYS A O 1
ATOM 3424 N N . HIS A 1 440 ? -1.423 -6.011 -0.418 1.00 77.25 440 HIS A N 1
ATOM 3425 C CA . HIS A 1 440 ? -2.651 -5.352 0.064 1.00 77.25 440 HIS A CA 1
ATOM 3426 C C . HIS A 1 440 ? -2.398 -4.296 1.162 1.00 77.25 440 HIS A C 1
ATOM 3428 O O . HIS A 1 440 ? -3.065 -4.281 2.186 1.00 77.25 440 HIS A O 1
ATOM 3434 N N . GLU A 1 441 ? -1.399 -3.429 0.955 1.00 75.88 441 GLU A N 1
ATOM 3435 C CA . GLU A 1 441 ? -1.038 -2.344 1.891 1.00 75.88 441 GLU A CA 1
ATOM 3436 C C . GLU A 1 441 ? -0.553 -2.815 3.281 1.00 75.88 441 GLU A C 1
ATOM 3438 O O . GLU A 1 441 ? -0.684 -2.095 4.271 1.00 75.88 441 GLU A O 1
ATOM 3443 N N . THR A 1 442 ? 0.064 -4.001 3.339 1.00 76.12 442 THR A N 1
ATOM 3444 C CA . THR A 1 442 ? 0.737 -4.550 4.529 1.00 76.12 442 THR A CA 1
ATOM 3445 C C . THR A 1 442 ? 2.214 -4.865 4.277 1.00 76.12 442 THR A C 1
ATOM 3447 O O . THR A 1 442 ? 2.625 -5.116 3.142 1.00 76.12 442 THR A O 1
ATOM 3450 N N . ALA A 1 443 ? 3.007 -4.911 5.352 1.00 86.00 443 ALA A N 1
ATOM 3451 C CA . ALA A 1 443 ? 4.318 -5.562 5.363 1.00 86.00 443 ALA A CA 1
ATOM 3452 C C . ALA A 1 443 ? 4.186 -7.092 5.532 1.00 86.00 443 ALA A C 1
ATOM 3454 O O . ALA A 1 443 ? 3.118 -7.600 5.872 1.00 86.00 443 ALA A O 1
ATOM 3455 N N . SER A 1 444 ? 5.273 -7.840 5.316 1.00 90.31 444 SER A N 1
ATOM 3456 C CA . SER A 1 444 ? 5.320 -9.268 5.662 1.00 90.31 444 SER A CA 1
ATOM 3457 C C . SER A 1 444 ? 5.496 -9.453 7.172 1.00 90.31 444 SER A C 1
ATOM 3459 O O . SER A 1 444 ? 6.328 -8.779 7.783 1.00 90.31 444 SER A O 1
ATOM 3461 N N . ILE A 1 445 ? 4.753 -10.394 7.760 1.00 92.12 445 ILE A N 1
ATOM 3462 C CA . ILE A 1 445 ? 4.727 -10.704 9.201 1.00 92.12 445 ILE A CA 1
ATOM 3463 C C . ILE A 1 445 ? 6.104 -11.031 9.803 1.00 92.12 445 ILE A C 1
ATOM 3465 O O . ILE A 1 445 ? 6.324 -10.841 10.994 1.00 92.12 445 ILE A O 1
ATOM 3469 N N . ASN A 1 446 ? 7.043 -11.493 8.973 1.00 91.81 446 ASN A N 1
ATOM 3470 C CA . ASN A 1 446 ? 8.400 -11.860 9.383 1.00 91.81 446 ASN A CA 1
ATOM 3471 C C . ASN A 1 446 ? 9.412 -10.701 9.292 1.00 91.81 446 ASN A C 1
ATOM 3473 O O . ASN A 1 446 ? 10.585 -10.887 9.623 1.00 91.81 446 ASN A O 1
ATOM 3477 N N . THR A 1 447 ? 9.010 -9.529 8.790 1.00 89.06 447 THR A N 1
ATOM 3478 C CA . THR A 1 447 ? 9.929 -8.429 8.467 1.00 89.06 447 THR A CA 1
ATOM 3479 C C . THR A 1 447 ? 9.451 -7.098 9.031 1.00 89.06 447 THR A C 1
ATOM 3481 O O . THR A 1 447 ? 8.520 -6.495 8.496 1.00 89.06 447 THR A O 1
ATOM 3484 N N . PHE A 1 448 ? 10.167 -6.577 10.030 1.00 92.81 448 PHE A N 1
ATOM 3485 C CA . PHE A 1 448 ? 10.005 -5.186 10.436 1.00 92.81 448 PHE A CA 1
ATOM 3486 C C . PHE A 1 448 ? 10.548 -4.237 9.359 1.00 92.81 448 PHE A C 1
ATOM 3488 O O . PHE A 1 448 ? 11.675 -4.391 8.873 1.00 92.81 448 PHE A O 1
ATOM 3495 N N . SER A 1 449 ? 9.758 -3.225 9.024 1.00 92.19 449 SER A N 1
ATOM 3496 C CA . SER A 1 449 ? 10.125 -2.111 8.154 1.00 92.19 449 SER A CA 1
ATOM 3497 C C . SER A 1 449 ? 9.394 -0.841 8.587 1.00 92.19 449 SER A C 1
ATOM 3499 O O . SER A 1 449 ? 8.286 -0.896 9.121 1.00 92.19 449 SER A O 1
ATOM 3501 N N . TRP A 1 450 ? 9.996 0.321 8.338 1.00 95.19 450 TRP A N 1
ATOM 3502 C CA . TRP A 1 450 ? 9.336 1.607 8.549 1.00 95.19 450 TRP A CA 1
ATOM 3503 C C . TRP A 1 450 ? 9.647 2.592 7.424 1.00 95.19 450 TRP A C 1
ATOM 3505 O O . TRP A 1 450 ? 10.600 2.397 6.668 1.00 95.19 450 TRP A O 1
ATOM 3515 N N . GLY A 1 451 ? 8.818 3.622 7.265 1.00 89.94 451 GLY A N 1
ATOM 3516 C CA . GLY A 1 451 ? 9.092 4.701 6.316 1.00 89.94 451 GLY A CA 1
ATOM 3517 C C . GLY A 1 451 ? 8.019 5.785 6.282 1.00 89.94 451 GLY A C 1
ATOM 3518 O O . GLY A 1 451 ? 6.853 5.550 6.610 1.00 89.94 451 GLY A O 1
ATOM 3519 N N . VAL A 1 452 ? 8.410 6.983 5.851 1.00 90.56 452 VAL A N 1
ATOM 3520 C CA . VAL A 1 452 ? 7.495 8.126 5.754 1.00 90.56 452 VAL A CA 1
ATOM 3521 C C . VAL A 1 452 ? 6.544 7.943 4.571 1.00 90.56 452 VAL A C 1
ATOM 3523 O O . VAL A 1 452 ? 6.959 7.660 3.447 1.00 90.56 452 VAL A O 1
ATOM 3526 N N . ALA A 1 453 ? 5.244 8.059 4.849 1.00 86.44 453 ALA A N 1
ATOM 3527 C CA . ALA A 1 453 ? 4.129 7.824 3.930 1.00 86.44 453 ALA A CA 1
ATOM 3528 C C . ALA A 1 453 ? 4.112 6.459 3.208 1.00 86.44 453 ALA A C 1
ATOM 3530 O O . ALA A 1 453 ? 3.347 6.281 2.258 1.00 86.44 453 ALA A O 1
ATOM 3531 N N . ASN A 1 454 ? 4.908 5.478 3.649 1.00 84.88 454 ASN A N 1
ATOM 3532 C CA . ASN A 1 454 ? 4.935 4.156 3.035 1.00 84.88 454 ASN A CA 1
ATOM 3533 C C . ASN A 1 454 ? 3.910 3.223 3.698 1.00 84.88 454 ASN A C 1
ATOM 3535 O O . ASN A 1 454 ? 4.167 2.665 4.762 1.00 84.88 454 ASN A O 1
ATOM 3539 N N . ARG A 1 455 ? 2.761 3.014 3.044 1.00 83.19 455 ARG A N 1
ATOM 3540 C CA . ARG A 1 455 ? 1.731 2.072 3.519 1.00 83.19 455 ARG A CA 1
ATOM 3541 C C . ARG A 1 455 ? 2.168 0.597 3.478 1.00 83.19 455 ARG A C 1
ATOM 3543 O O . ARG A 1 455 ? 1.569 -0.212 4.170 1.00 83.19 455 ARG A O 1
ATOM 3550 N N . GLY A 1 456 ? 3.208 0.240 2.717 1.00 84.19 456 GLY A N 1
ATOM 3551 C CA . GLY A 1 456 ? 3.768 -1.121 2.673 1.00 84.19 456 GLY A CA 1
ATOM 3552 C C . GLY A 1 456 ? 4.745 -1.455 3.811 1.00 84.19 456 GLY A C 1
ATOM 3553 O O . GLY A 1 456 ? 5.365 -2.518 3.785 1.00 84.19 456 GLY A O 1
ATOM 3554 N N . CYS A 1 457 ? 4.929 -0.553 4.780 1.00 90.56 457 CYS A N 1
ATOM 3555 C CA . CYS A 1 457 ? 5.785 -0.771 5.945 1.00 90.56 457 CYS A CA 1
ATOM 3556 C C . CYS A 1 457 ? 5.011 -1.272 7.174 1.00 90.56 457 CYS A C 1
ATOM 3558 O O . CYS A 1 457 ? 3.795 -1.118 7.264 1.00 90.56 457 CYS A O 1
ATOM 3560 N N . SER A 1 458 ? 5.732 -1.856 8.136 1.00 94.56 458 SER A N 1
ATOM 3561 C CA . SER A 1 458 ? 5.178 -2.262 9.435 1.00 94.56 458 SER A CA 1
ATOM 3562 C C . SER A 1 458 ? 4.772 -1.049 10.274 1.00 94.56 458 SER A C 1
ATOM 3564 O O . SER A 1 458 ? 3.685 -1.044 10.842 1.00 94.56 458 SER A O 1
ATOM 3566 N N . ILE A 1 459 ? 5.631 -0.023 10.318 1.00 97.44 459 ILE A N 1
ATOM 3567 C CA . ILE A 1 459 ? 5.330 1.290 10.899 1.00 97.44 459 ILE A CA 1
ATOM 3568 C C . ILE A 1 459 ? 5.345 2.348 9.791 1.00 97.44 459 ILE A C 1
ATOM 3570 O O . ILE A 1 459 ? 6.297 2.427 9.008 1.00 97.44 459 ILE A O 1
ATOM 3574 N N . ARG A 1 460 ? 4.327 3.201 9.737 1.00 96.06 460 ARG A N 1
ATOM 3575 C CA . ARG A 1 460 ? 4.299 4.399 8.888 1.00 96.06 460 ARG A CA 1
ATOM 3576 C C . ARG A 1 460 ? 4.493 5.647 9.756 1.00 96.06 460 ARG A C 1
ATOM 3578 O O . ARG A 1 460 ? 4.155 5.667 10.934 1.00 96.06 460 ARG A O 1
ATOM 3585 N N . VAL A 1 461 ? 5.060 6.694 9.162 1.00 95.62 461 VAL A N 1
ATOM 3586 C CA . VAL A 1 461 ? 5.061 8.052 9.730 1.00 95.62 461 VAL A CA 1
ATOM 3587 C C . VAL A 1 461 ? 4.415 9.000 8.717 1.00 95.62 461 VAL A C 1
ATOM 3589 O O . VAL A 1 461 ? 4.563 8.809 7.503 1.00 95.62 461 VAL A O 1
ATOM 3592 N N . GLY A 1 462 ? 3.653 9.990 9.185 1.00 89.94 462 GLY A N 1
ATOM 3593 C CA . GLY A 1 462 ? 3.016 10.994 8.326 1.00 89.94 462 GLY A CA 1
ATOM 3594 C C . GLY A 1 462 ? 4.032 11.911 7.633 1.00 89.94 462 GLY A C 1
ATOM 3595 O O . GLY A 1 462 ? 5.094 12.187 8.187 1.00 89.94 462 GLY A O 1
ATOM 3596 N N . ARG A 1 463 ? 3.701 12.423 6.434 1.00 91.50 463 ARG A N 1
ATOM 3597 C CA . ARG A 1 463 ? 4.525 13.466 5.779 1.00 91.50 463 ARG A CA 1
ATOM 3598 C C . ARG A 1 463 ? 4.602 14.720 6.633 1.00 91.50 463 ARG A C 1
ATOM 3600 O O . ARG A 1 463 ? 5.654 15.336 6.717 1.00 91.50 463 ARG A O 1
ATOM 3607 N N . ASP A 1 464 ? 3.489 15.075 7.258 1.00 93.25 464 ASP A N 1
ATOM 3608 C CA . ASP A 1 464 ? 3.381 16.280 8.069 1.00 93.25 464 ASP A CA 1
ATOM 3609 C C . ASP A 1 464 ? 4.193 16.125 9.364 1.00 93.25 464 ASP A C 1
ATOM 3611 O O . ASP A 1 464 ? 4.942 17.025 9.711 1.00 93.25 464 ASP A O 1
ATOM 3615 N N . THR A 1 465 ? 4.214 14.930 9.971 1.00 93.00 465 THR A N 1
ATOM 3616 C CA . THR A 1 465 ? 5.105 14.598 11.101 1.00 93.00 465 THR A CA 1
ATOM 3617 C C . THR A 1 465 ? 6.599 14.650 10.755 1.00 93.00 465 THR A C 1
ATOM 3619 O O . THR A 1 465 ? 7.386 15.146 11.556 1.00 93.00 465 THR A O 1
ATOM 3622 N N . GLU A 1 466 ? 7.013 14.178 9.571 1.00 92.69 466 GLU A N 1
ATOM 3623 C CA . GLU A 1 466 ? 8.399 14.356 9.092 1.00 92.69 466 GLU A CA 1
ATOM 3624 C C . GLU A 1 466 ? 8.723 15.846 8.886 1.00 92.69 466 GLU A C 1
ATOM 3626 O O . GLU A 1 466 ? 9.758 16.331 9.337 1.00 92.69 466 GLU A O 1
ATOM 3631 N N . LYS A 1 467 ? 7.819 16.577 8.227 1.00 92.62 467 LYS A N 1
ATOM 3632 C CA . LYS A 1 467 ? 7.970 17.993 7.862 1.00 92.62 467 LYS A CA 1
ATOM 3633 C C . LYS A 1 467 ? 7.979 18.936 9.072 1.00 92.62 467 LYS A C 1
ATOM 3635 O O . LYS A 1 467 ? 8.668 19.951 9.033 1.00 92.62 467 LYS A O 1
ATOM 3640 N N . GLU A 1 468 ? 7.200 18.634 10.107 1.00 93.62 468 GLU A N 1
ATOM 3641 C CA . GLU A 1 468 ? 7.074 19.436 11.333 1.00 93.62 468 GLU A CA 1
ATOM 3642 C C . GLU A 1 468 ? 8.056 19.007 12.434 1.00 93.62 468 GLU A C 1
ATOM 3644 O O . GLU A 1 468 ? 8.156 19.684 13.453 1.00 93.62 468 GLU A O 1
ATOM 3649 N N . GLY A 1 469 ? 8.789 17.901 12.249 1.00 94.31 469 GLY A N 1
ATOM 3650 C CA . GLY A 1 469 ? 9.781 17.416 13.214 1.00 94.31 469 GLY A CA 1
ATOM 3651 C C . GLY A 1 469 ? 9.194 16.868 14.523 1.00 94.31 469 GLY A C 1
ATOM 3652 O O . GLY A 1 469 ? 9.940 16.685 15.488 1.00 94.31 469 GLY A O 1
ATOM 3653 N N . LYS A 1 470 ? 7.883 16.597 14.563 1.00 96.31 470 LYS A N 1
ATOM 3654 C CA . LYS A 1 470 ? 7.106 16.129 15.728 1.00 96.31 470 LYS A CA 1
ATOM 3655 C C . LYS A 1 470 ? 5.745 15.573 15.293 1.00 96.31 470 LYS A C 1
ATOM 3657 O O . LYS A 1 470 ? 5.271 15.882 14.202 1.00 96.31 470 LYS A O 1
ATOM 3662 N N . GLY A 1 471 ? 5.099 14.755 16.124 1.00 96.94 471 GLY A N 1
ATOM 3663 C CA . GLY A 1 471 ? 3.772 14.196 15.840 1.00 96.94 471 GLY A CA 1
ATOM 3664 C C . GLY A 1 471 ? 3.567 12.784 16.390 1.00 96.94 471 GLY A C 1
ATOM 3665 O O . GLY A 1 471 ? 3.637 12.572 17.599 1.00 96.94 471 GLY A O 1
ATOM 3666 N N . TYR A 1 472 ? 3.263 11.830 15.504 1.00 97.75 472 TYR A N 1
ATOM 3667 C CA . TYR A 1 472 ? 2.916 10.447 15.853 1.00 97.75 472 TYR A CA 1
ATOM 3668 C C . TYR A 1 472 ? 3.463 9.422 14.845 1.00 97.75 472 TYR A C 1
ATOM 3670 O O . TYR A 1 472 ? 3.808 9.756 13.708 1.00 97.75 472 TYR A O 1
ATOM 3678 N N . LEU A 1 473 ? 3.520 8.157 15.266 1.00 97.69 473 LEU A N 1
ATOM 3679 C CA . LEU A 1 473 ? 3.759 6.997 14.399 1.00 97.69 473 LEU A CA 1
ATOM 3680 C C . LEU A 1 473 ? 2.480 6.169 14.241 1.00 97.69 473 LEU A C 1
ATOM 3682 O O . LEU A 1 473 ? 1.587 6.248 15.076 1.00 97.69 473 LEU A O 1
ATOM 3686 N N . GLU A 1 474 ? 2.408 5.361 13.191 1.00 98.44 474 GLU A N 1
ATOM 3687 C CA . GLU A 1 474 ? 1.265 4.512 12.840 1.00 98.44 474 GLU A CA 1
ATOM 3688 C C . GLU A 1 474 ? 1.730 3.055 12.764 1.00 98.44 474 GLU A C 1
ATOM 3690 O O . GLU A 1 474 ? 2.441 2.674 11.829 1.00 98.44 474 GLU A O 1
ATOM 3695 N N . ASP A 1 475 ? 1.355 2.227 13.741 1.00 98.38 475 ASP A N 1
ATOM 3696 C CA . ASP A 1 475 ? 1.638 0.792 13.697 1.00 98.38 475 ASP A CA 1
ATOM 3697 C C . ASP A 1 475 ? 0.572 0.067 12.869 1.00 98.38 475 ASP A C 1
ATOM 3699 O O . ASP A 1 475 ? -0.590 -0.030 13.270 1.00 98.38 475 ASP A O 1
ATOM 3703 N N . ARG A 1 476 ? 0.969 -0.451 11.701 1.00 97.75 476 ARG A N 1
ATOM 3704 C CA . ARG A 1 476 ? 0.069 -1.113 10.741 1.00 97.75 476 ARG A CA 1
ATOM 3705 C C . ARG A 1 476 ? -0.045 -2.630 10.973 1.00 97.75 476 ARG A C 1
ATOM 3707 O O . ARG A 1 476 ? -0.793 -3.329 10.280 1.00 97.75 476 ARG A O 1
ATOM 3714 N N . ARG A 1 477 ? 0.708 -3.167 11.940 1.00 98.06 477 ARG A N 1
ATOM 3715 C CA . ARG A 1 477 ? 0.791 -4.607 12.235 1.00 98.06 477 ARG A CA 1
ATOM 3716 C C . ARG A 1 477 ? -0.434 -5.220 12.939 1.00 98.06 477 ARG A C 1
ATOM 3718 O O . ARG A 1 477 ? -0.662 -6.402 12.675 1.00 98.06 477 ARG A O 1
ATOM 3725 N N . PRO A 1 478 ? -1.218 -4.534 13.797 1.00 98.38 478 PRO A N 1
ATOM 3726 C CA . PRO A 1 478 ? -2.347 -5.180 14.467 1.00 98.38 478 PRO A CA 1
ATOM 3727 C C . PRO A 1 478 ? -3.460 -5.593 13.493 1.00 98.38 478 PRO A C 1
ATOM 3729 O O . PRO A 1 478 ? -3.781 -4.866 12.548 1.00 98.38 478 PRO A O 1
ATOM 3732 N N . ALA A 1 479 ? -4.026 -6.779 13.711 1.00 98.12 479 ALA A N 1
ATOM 3733 C CA . ALA A 1 479 ? -5.216 -7.275 13.022 1.00 98.12 479 ALA A CA 1
ATOM 3734 C C . ALA A 1 479 ? -6.507 -6.659 13.582 1.00 98.12 479 ALA A C 1
ATOM 3736 O O . ALA A 1 479 ? -6.561 -6.267 14.744 1.00 98.12 479 ALA A O 1
ATOM 3737 N N . SER A 1 480 ? -7.571 -6.650 12.780 1.00 97.94 480 SER A N 1
ATOM 3738 C CA . SER A 1 480 ? -8.927 -6.218 13.172 1.00 97.94 480 SER A CA 1
ATOM 3739 C C . SER A 1 480 ? -9.482 -6.900 14.435 1.00 97.94 480 SER A C 1
ATOM 3741 O O . SER A 1 480 ? -10.209 -6.247 15.184 1.00 97.94 480 SER A O 1
ATOM 3743 N N . ASN A 1 481 ? -9.103 -8.151 14.722 1.00 97.94 481 ASN A N 1
ATOM 3744 C CA . ASN A 1 481 ? -9.494 -8.910 15.923 1.00 97.94 481 ASN A CA 1
ATOM 3745 C C . ASN A 1 481 ? -8.589 -8.707 17.156 1.00 97.94 481 ASN A C 1
ATOM 3747 O O . ASN A 1 481 ? -8.819 -9.351 18.177 1.00 97.94 481 ASN A O 1
ATOM 3751 N N . MET A 1 482 ? -7.562 -7.855 17.098 1.00 97.69 482 MET A N 1
ATOM 3752 C CA . MET A 1 482 ? -6.656 -7.632 18.235 1.00 97.69 482 MET A CA 1
ATOM 3753 C C . MET A 1 482 ? -7.390 -7.084 19.477 1.00 97.69 482 MET A C 1
ATOM 3755 O O . MET A 1 482 ? -8.418 -6.412 19.355 1.00 97.69 482 MET A O 1
ATOM 3759 N N . ASP A 1 483 ? -6.859 -7.326 20.678 1.00 98.19 483 ASP A N 1
ATOM 3760 C CA . ASP A 1 483 ? -7.345 -6.681 21.905 1.00 98.19 483 ASP A CA 1
ATOM 3761 C C . ASP A 1 483 ? -6.642 -5.320 22.098 1.00 98.19 483 ASP A C 1
ATOM 3763 O O . ASP A 1 483 ? -5.416 -5.294 22.286 1.00 98.19 483 ASP A O 1
ATOM 3767 N N . PRO A 1 484 ? -7.371 -4.184 22.094 1.00 98.19 484 PRO A N 1
ATOM 3768 C CA . PRO A 1 484 ? -6.775 -2.866 22.282 1.00 98.19 484 PRO A CA 1
ATOM 3769 C C . PRO A 1 484 ? -6.043 -2.724 23.620 1.00 98.19 484 PRO A C 1
ATOM 3771 O O . PRO A 1 484 ? -5.057 -1.990 23.670 1.00 98.19 484 PRO A O 1
ATOM 3774 N N . TYR A 1 485 ? -6.448 -3.416 24.693 1.00 98.50 485 TYR A N 1
ATOM 3775 C CA . TYR A 1 485 ? -5.728 -3.348 25.972 1.00 98.50 485 TYR A CA 1
ATOM 3776 C C . TYR A 1 485 ? -4.318 -3.924 25.841 1.00 98.50 485 TYR A C 1
ATOM 3778 O O . TYR A 1 485 ? -3.358 -3.342 26.351 1.00 98.50 485 TYR A O 1
ATOM 3786 N N . VAL A 1 486 ? -4.174 -5.036 25.116 1.00 98.19 486 VAL A N 1
ATOM 3787 C CA . VAL A 1 486 ? -2.877 -5.671 24.854 1.00 98.19 486 VAL A CA 1
ATOM 3788 C C . VAL A 1 486 ? -2.032 -4.793 23.933 1.00 98.19 486 VAL A C 1
ATOM 3790 O O . VAL A 1 486 ? -0.887 -4.491 24.263 1.00 98.19 486 VAL A O 1
ATOM 3793 N N . VAL A 1 487 ? -2.588 -4.339 22.806 1.00 98.31 487 VAL A N 1
ATOM 3794 C CA . VAL A 1 487 ? -1.823 -3.589 21.795 1.00 98.31 487 VAL A CA 1
ATOM 3795 C C . VAL A 1 487 ? -1.374 -2.221 22.306 1.00 98.31 487 VAL A C 1
ATOM 3797 O O . VAL A 1 487 ? -0.200 -1.882 22.149 1.00 98.31 487 VAL A O 1
ATOM 3800 N N . THR A 1 488 ? -2.257 -1.458 22.958 1.00 98.50 488 THR A N 1
ATOM 3801 C CA . THR A 1 488 ? -1.907 -0.134 23.500 1.00 98.50 488 THR A CA 1
ATOM 3802 C C . THR A 1 488 ? -0.896 -0.243 24.640 1.00 98.50 488 THR A C 1
ATOM 3804 O O . THR A 1 488 ? 0.121 0.447 24.618 1.00 98.50 488 THR A O 1
ATOM 3807 N N . SER A 1 489 ? -1.102 -1.143 25.608 1.00 98.00 489 SER A N 1
ATOM 3808 C CA . SER A 1 489 ? -0.167 -1.267 26.734 1.00 98.00 489 SER A CA 1
ATOM 3809 C C . SER A 1 489 ? 1.196 -1.819 26.318 1.00 98.00 489 SER A C 1
ATOM 3811 O O . SER A 1 489 ? 2.205 -1.337 26.823 1.00 98.00 489 SER A O 1
ATOM 3813 N N . LEU A 1 490 ? 1.265 -2.740 25.348 1.00 97.94 490 LEU A N 1
ATOM 3814 C CA . LEU A 1 490 ? 2.536 -3.249 24.820 1.00 97.94 490 LEU A CA 1
ATOM 3815 C C . LEU A 1 490 ? 3.301 -2.194 23.997 1.00 97.94 490 LEU A C 1
ATOM 3817 O O . LEU A 1 490 ? 4.532 -2.184 24.015 1.00 97.94 490 LEU A O 1
ATOM 3821 N N . LEU A 1 491 ? 2.605 -1.268 23.321 1.00 98.00 491 LEU A N 1
ATOM 3822 C CA . LEU A 1 491 ? 3.241 -0.093 22.707 1.00 98.00 491 LEU A CA 1
ATOM 3823 C C . LEU A 1 491 ? 3.888 0.811 23.771 1.00 98.00 491 LEU A C 1
ATOM 3825 O O . LEU A 1 491 ? 5.064 1.156 23.630 1.00 98.00 491 LEU A O 1
ATOM 3829 N N . ALA A 1 492 ? 3.175 1.143 24.855 1.00 97.88 492 ALA A N 1
ATOM 3830 C CA . ALA A 1 492 ? 3.744 1.913 25.968 1.00 97.88 492 ALA A CA 1
ATOM 3831 C C . ALA A 1 492 ? 4.899 1.172 26.670 1.00 97.88 492 ALA A C 1
ATOM 3833 O O . ALA A 1 492 ? 5.955 1.764 26.886 1.00 97.88 492 ALA A O 1
ATOM 3834 N N . GLU A 1 493 ? 4.744 -0.125 26.962 1.00 97.69 493 GLU A N 1
ATOM 3835 C CA . GLU A 1 493 ? 5.771 -0.973 27.589 1.00 97.69 493 GLU A CA 1
ATOM 3836 C C . GLU A 1 493 ? 7.085 -0.906 26.790 1.00 97.69 493 GLU A C 1
ATOM 3838 O O . GLU A 1 493 ? 8.129 -0.541 27.329 1.00 97.69 493 GLU A O 1
ATOM 3843 N N . THR A 1 494 ? 7.026 -1.154 25.477 1.00 97.06 494 THR A N 1
ATOM 3844 C CA . THR A 1 494 ? 8.201 -1.185 24.588 1.00 97.06 494 THR A CA 1
ATOM 3845 C C . THR A 1 494 ? 8.842 0.184 24.336 1.00 97.06 494 THR A C 1
ATOM 3847 O O . THR A 1 494 ? 10.032 0.249 24.025 1.00 97.06 494 THR A O 1
ATOM 3850 N N . THR A 1 495 ? 8.092 1.284 24.442 1.00 96.38 495 THR A N 1
ATOM 3851 C CA . THR A 1 495 ? 8.601 2.631 24.104 1.00 96.38 495 THR A CA 1
ATOM 3852 C C . THR A 1 495 ? 8.982 3.488 25.311 1.00 96.38 495 THR A C 1
ATOM 3854 O O . THR A 1 495 ? 9.770 4.415 25.136 1.00 96.38 495 THR A O 1
ATOM 3857 N N . LEU A 1 496 ? 8.466 3.186 26.511 1.00 95.56 496 LEU A N 1
ATOM 3858 C CA . LEU A 1 496 ? 8.651 4.001 27.724 1.00 95.56 496 LEU A CA 1
ATOM 3859 C C . LEU A 1 496 ? 9.240 3.247 28.927 1.00 95.56 496 LEU A C 1
ATOM 3861 O O . LEU A 1 496 ? 9.867 3.875 29.781 1.00 95.56 496 LEU A O 1
ATOM 3865 N N . LEU A 1 497 ? 9.032 1.928 29.023 1.00 95.12 497 LEU A N 1
ATOM 3866 C CA . LEU A 1 497 ? 9.475 1.122 30.172 1.00 95.12 497 LEU A CA 1
ATOM 3867 C C . LEU A 1 497 ? 10.633 0.178 29.834 1.00 95.12 497 LEU A C 1
ATOM 3869 O O . LEU A 1 497 ? 11.477 -0.081 30.689 1.00 95.12 497 LEU A O 1
ATOM 3873 N N . TRP A 1 498 ? 10.674 -0.328 28.603 1.00 94.06 498 TRP A N 1
ATOM 3874 C CA . TRP A 1 498 ? 11.701 -1.244 28.123 1.00 94.06 498 TRP A CA 1
ATOM 3875 C C . TRP A 1 498 ? 12.911 -0.502 27.544 1.00 94.06 498 TRP A C 1
ATOM 3877 O O . TRP A 1 498 ? 12.779 0.357 26.668 1.00 94.06 498 TRP A O 1
ATOM 3887 N N . GLU A 1 499 ? 14.100 -0.894 27.994 1.00 86.06 499 GLU A N 1
ATOM 3888 C CA . GLU A 1 499 ? 15.385 -0.372 27.531 1.00 86.06 499 GLU A CA 1
ATOM 3889 C C . GLU A 1 499 ? 16.177 -1.512 26.848 1.00 86.06 499 GLU A C 1
ATOM 3891 O O . GLU A 1 499 ? 16.272 -2.608 27.411 1.00 86.06 499 GLU A O 1
ATOM 3896 N N . PRO A 1 500 ? 16.713 -1.310 25.626 1.00 82.12 500 PRO A N 1
ATOM 3897 C CA . PRO A 1 500 ? 17.498 -2.326 24.929 1.00 82.12 500 PRO A CA 1
ATOM 3898 C C . PRO A 1 500 ? 18.877 -2.519 25.573 1.00 82.12 500 PRO A C 1
ATOM 3900 O O . PRO A 1 500 ? 19.438 -1.604 26.172 1.00 82.12 500 PRO A O 1
ATOM 3903 N N . THR A 1 501 ? 19.491 -3.688 25.371 1.00 80.19 501 THR A N 1
ATOM 3904 C CA . THR A 1 501 ? 20.928 -3.840 25.634 1.00 80.19 501 THR A CA 1
ATOM 3905 C C . THR A 1 501 ? 21.739 -3.085 24.576 1.00 80.19 501 THR A C 1
ATOM 3907 O O . THR A 1 501 ? 21.380 -3.076 23.396 1.00 80.19 501 THR A O 1
ATOM 3910 N N . LEU A 1 502 ? 22.867 -2.488 24.982 1.00 74.19 502 LEU A N 1
ATOM 3911 C CA . LEU A 1 502 ? 23.747 -1.696 24.104 1.00 74.19 502 LEU A CA 1
ATOM 3912 C C . LEU A 1 502 ? 24.165 -2.455 22.830 1.00 74.19 502 LEU A C 1
ATOM 3914 O O . LEU A 1 502 ? 24.207 -1.881 21.744 1.00 74.19 502 LEU A O 1
ATOM 3918 N N . GLU A 1 503 ? 24.418 -3.761 22.943 1.00 71.12 503 GLU A N 1
ATOM 3919 C CA . GLU A 1 503 ? 24.747 -4.630 21.806 1.00 71.12 503 GLU A CA 1
ATOM 3920 C C . GLU A 1 503 ? 23.583 -4.765 20.810 1.00 71.12 503 GLU A C 1
ATOM 3922 O O . GLU A 1 503 ? 23.794 -4.732 19.595 1.00 71.12 503 GLU A O 1
ATOM 3927 N N . ALA A 1 504 ? 22.347 -4.891 21.305 1.00 68.12 504 ALA A N 1
ATOM 3928 C CA . ALA A 1 504 ? 21.156 -5.004 20.469 1.00 68.12 504 ALA A CA 1
ATOM 3929 C C . ALA A 1 504 ? 20.831 -3.679 19.763 1.00 68.12 504 ALA A C 1
ATOM 3931 O O . ALA A 1 504 ? 20.498 -3.689 18.575 1.00 68.12 504 ALA A O 1
ATOM 3932 N N . GLU A 1 505 ? 20.979 -2.549 20.461 1.00 68.94 505 GLU A N 1
ATOM 3933 C CA . GLU A 1 505 ? 20.799 -1.208 19.892 1.00 68.94 505 GLU A CA 1
ATOM 3934 C C . GLU A 1 505 ? 21.829 -0.934 18.782 1.00 68.94 505 GLU A C 1
ATOM 3936 O O . GLU A 1 505 ? 21.449 -0.597 17.654 1.00 68.94 505 GLU A O 1
ATOM 3941 N N . ALA A 1 506 ? 23.117 -1.189 19.044 1.00 68.44 506 ALA A N 1
ATOM 3942 C CA . ALA A 1 506 ? 24.190 -1.032 18.061 1.00 68.44 506 ALA A CA 1
ATOM 3943 C C . ALA A 1 506 ? 23.990 -1.930 16.824 1.00 68.44 506 ALA A C 1
ATOM 3945 O O . ALA A 1 506 ? 24.085 -1.463 15.683 1.00 68.44 506 ALA A O 1
ATOM 3946 N N . LEU A 1 507 ? 23.649 -3.209 17.028 1.00 68.38 507 LEU A N 1
ATOM 3947 C CA . LEU A 1 507 ? 23.411 -4.165 15.942 1.00 68.38 507 LEU A CA 1
ATOM 3948 C C . LEU A 1 507 ? 22.175 -3.802 15.101 1.00 68.38 507 LEU A C 1
ATOM 3950 O O . LEU A 1 507 ? 22.170 -4.022 13.885 1.00 68.38 507 LEU A O 1
ATOM 3954 N N . ALA A 1 508 ? 21.126 -3.249 15.715 1.00 60.34 508 ALA A N 1
ATOM 3955 C CA . ALA A 1 508 ? 19.938 -2.784 15.002 1.00 60.34 508 ALA A CA 1
ATOM 3956 C C . ALA A 1 508 ? 20.217 -1.505 14.199 1.00 60.34 508 ALA A C 1
ATOM 3958 O O . ALA A 1 508 ? 19.879 -1.456 13.013 1.00 60.34 508 ALA A O 1
ATOM 3959 N N . ALA A 1 509 ? 20.907 -0.522 14.786 1.00 61.41 509 ALA A N 1
ATOM 3960 C CA . ALA A 1 509 ? 21.328 0.696 14.091 1.00 61.41 509 ALA A CA 1
ATOM 3961 C C . ALA A 1 509 ? 22.219 0.382 12.871 1.00 61.41 509 ALA A C 1
ATOM 3963 O O . ALA A 1 509 ? 21.995 0.916 11.780 1.00 61.41 509 ALA A O 1
ATOM 3964 N N . GLN A 1 510 ? 23.168 -0.552 13.015 1.00 57.09 510 GLN A N 1
ATOM 3965 C CA . GLN A 1 510 ? 24.025 -1.014 11.918 1.00 57.09 510 GLN A CA 1
ATOM 3966 C C . GLN A 1 510 ? 23.227 -1.728 10.810 1.00 57.09 510 GLN A C 1
ATOM 3968 O O . GLN A 1 510 ? 23.440 -1.472 9.625 1.00 57.09 510 GLN A O 1
ATOM 3973 N N . LYS A 1 511 ? 22.264 -2.592 11.163 1.00 56.12 511 LYS A N 1
ATOM 3974 C CA . LYS A 1 511 ? 21.398 -3.275 10.179 1.00 56.12 511 LYS A CA 1
ATOM 3975 C C . LYS A 1 511 ? 20.446 -2.320 9.453 1.00 56.12 511 LYS A C 1
ATOM 3977 O O . LYS A 1 511 ? 20.106 -2.574 8.295 1.00 56.12 511 LYS A O 1
ATOM 3982 N N . LEU A 1 512 ? 20.017 -1.239 10.107 1.00 52.56 512 LEU A N 1
ATOM 3983 C CA . LEU A 1 512 ? 19.152 -0.222 9.508 1.00 52.56 512 LEU A CA 1
ATOM 3984 C C . LEU A 1 512 ? 19.925 0.638 8.493 1.00 52.56 512 LEU A C 1
ATOM 3986 O O . LEU A 1 512 ? 19.459 0.823 7.366 1.00 52.56 512 LEU A O 1
ATOM 3990 N N . SER A 1 513 ? 21.129 1.099 8.851 1.00 44.28 513 SER A N 1
ATOM 3991 C CA . SER A 1 513 ? 21.965 1.925 7.968 1.00 44.28 513 SER A CA 1
ATOM 3992 C C . SER A 1 513 ? 22.464 1.158 6.737 1.00 44.28 513 SER A C 1
ATOM 3994 O O . SER A 1 513 ? 22.398 1.690 5.627 1.00 44.28 513 SER A O 1
ATOM 3996 N N . LEU A 1 514 ? 22.849 -0.118 6.887 1.00 42.75 514 LEU A N 1
ATOM 3997 C CA . LEU A 1 514 ? 23.298 -0.956 5.766 1.00 42.75 514 LEU A CA 1
ATOM 3998 C C . LEU A 1 514 ? 22.218 -1.104 4.674 1.00 42.75 514 LEU A C 1
ATOM 4000 O O . LEU A 1 514 ? 22.514 -1.016 3.481 1.00 42.75 514 LEU A O 1
ATOM 4004 N N . LYS A 1 515 ? 20.946 -1.270 5.075 1.00 40.94 515 LYS A N 1
ATOM 4005 C CA . LYS A 1 515 ? 19.805 -1.343 4.143 1.00 40.94 515 LYS A CA 1
ATOM 4006 C C . LYS A 1 515 ? 19.527 -0.014 3.436 1.00 40.94 515 LYS A C 1
ATOM 4008 O O . LYS A 1 515 ? 19.145 -0.029 2.267 1.00 40.94 515 LYS A O 1
ATOM 4013 N N . ALA A 1 516 ? 19.729 1.118 4.112 1.00 36.97 516 ALA A N 1
ATOM 4014 C CA . ALA A 1 516 ? 19.568 2.439 3.505 1.00 36.97 516 ALA A CA 1
ATOM 4015 C C . ALA A 1 516 ? 20.651 2.717 2.444 1.00 36.97 516 ALA A C 1
ATOM 4017 O O . ALA A 1 516 ? 20.331 3.160 1.340 1.00 36.97 516 ALA A O 1
ATOM 4018 N N . MET A 1 517 ? 21.917 2.386 2.732 1.00 38.34 517 MET A N 1
ATOM 4019 C CA . MET A 1 517 ? 23.027 2.568 1.783 1.00 38.34 517 MET A CA 1
ATOM 4020 C C . MET A 1 517 ? 22.849 1.736 0.504 1.00 38.34 517 MET A C 1
ATOM 4022 O O . MET A 1 517 ? 23.079 2.246 -0.595 1.00 38.34 517 MET A O 1
ATOM 4026 N N . ALA A 1 518 ? 22.376 0.490 0.628 1.00 42.44 518 ALA A N 1
ATOM 4027 C CA . ALA A 1 518 ? 22.150 -0.404 -0.510 1.00 42.44 518 ALA A CA 1
ATOM 4028 C C . ALA A 1 518 ? 21.188 0.180 -1.568 1.00 42.44 518 ALA A C 1
ATOM 4030 O O . ALA A 1 518 ? 21.393 -0.027 -2.763 1.00 42.44 518 ALA A O 1
ATOM 4031 N N . TYR A 1 519 ? 20.182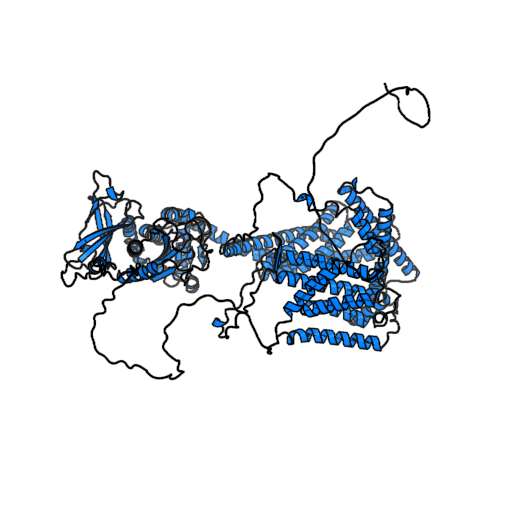 0.959 -1.150 1.00 45.50 519 TYR A N 1
ATOM 4032 C CA . TYR A 1 519 ? 19.222 1.599 -2.061 1.00 45.50 519 TYR A CA 1
ATOM 4033 C C . TYR A 1 519 ? 19.772 2.842 -2.785 1.00 45.50 519 TYR A C 1
ATOM 4035 O O . TYR A 1 519 ? 19.281 3.185 -3.860 1.00 45.50 519 TYR A O 1
ATOM 4043 N N . GLY A 1 520 ? 20.781 3.520 -2.226 1.00 46.66 520 GLY A N 1
ATOM 4044 C CA . GLY A 1 520 ? 21.425 4.681 -2.857 1.00 46.66 520 GLY A CA 1
ATOM 4045 C C . GLY A 1 520 ? 22.574 4.312 -3.803 1.00 46.66 520 GLY A C 1
ATOM 4046 O O . GLY A 1 520 ? 22.789 4.982 -4.816 1.00 46.66 520 GLY A O 1
ATOM 4047 N N . ALA A 1 521 ? 23.297 3.229 -3.497 1.00 55.34 521 ALA A N 1
ATOM 4048 C CA . ALA A 1 521 ? 24.533 2.855 -4.185 1.00 55.34 521 ALA A CA 1
ATOM 4049 C C . ALA A 1 521 ? 24.357 2.615 -5.697 1.00 55.34 521 ALA A C 1
ATOM 4051 O O . ALA A 1 521 ? 25.183 3.076 -6.485 1.00 55.34 521 ALA A O 1
ATOM 4052 N N . GLY A 1 522 ? 23.271 1.951 -6.115 1.00 61.41 522 GLY A N 1
ATOM 4053 C CA . GLY A 1 522 ? 23.057 1.547 -7.512 1.00 61.41 522 GLY A CA 1
ATOM 4054 C C . GLY A 1 522 ? 23.057 2.709 -8.514 1.00 61.41 522 GLY A C 1
ATOM 4055 O O . GLY A 1 522 ? 23.691 2.608 -9.565 1.00 61.41 522 GLY A O 1
ATOM 4056 N N . LYS A 1 523 ? 22.421 3.843 -8.176 1.00 72.88 523 LYS A N 1
ATOM 4057 C CA . LYS A 1 523 ? 22.387 5.024 -9.060 1.00 72.88 523 LYS A CA 1
ATOM 4058 C C . LYS A 1 523 ? 23.750 5.706 -9.168 1.00 72.88 523 LYS A C 1
ATOM 4060 O O . LYS A 1 523 ? 24.147 6.091 -10.265 1.00 72.88 523 LYS A O 1
ATOM 4065 N N . SER A 1 524 ? 24.474 5.817 -8.053 1.00 74.31 524 SER A N 1
ATOM 4066 C CA . SER A 1 524 ? 25.825 6.394 -8.030 1.00 74.31 524 SER A CA 1
ATOM 4067 C C . SER A 1 524 ? 26.813 5.535 -8.831 1.00 74.31 524 SER A C 1
ATOM 4069 O O . SER A 1 524 ? 27.518 6.044 -9.702 1.00 74.31 524 SER A O 1
ATOM 4071 N N . ALA A 1 525 ? 26.790 4.214 -8.618 1.00 75.81 525 ALA A N 1
ATOM 4072 C CA . ALA A 1 525 ? 27.648 3.264 -9.321 1.00 75.81 525 ALA A CA 1
ATOM 4073 C C . ALA A 1 525 ? 27.383 3.238 -10.836 1.00 75.81 525 ALA A C 1
ATOM 4075 O O . ALA A 1 525 ? 28.326 3.350 -11.616 1.00 75.81 525 ALA A O 1
ATOM 4076 N N . ALA A 1 526 ? 26.117 3.154 -11.265 1.00 80.38 526 ALA A N 1
ATOM 4077 C CA . ALA A 1 526 ? 25.766 3.171 -12.688 1.00 80.38 526 ALA A CA 1
ATOM 4078 C C . ALA A 1 526 ? 26.212 4.474 -13.379 1.00 80.38 526 ALA A C 1
ATOM 4080 O O . ALA A 1 526 ? 26.759 4.435 -14.479 1.00 80.38 526 ALA A O 1
ATOM 4081 N N . PHE A 1 527 ? 26.029 5.625 -12.724 1.00 83.69 527 PHE A N 1
ATOM 4082 C CA . PHE A 1 527 ? 26.440 6.927 -13.256 1.00 83.69 527 PHE A CA 1
ATOM 4083 C C . PHE A 1 527 ? 27.969 7.054 -13.382 1.00 83.69 527 PHE A C 1
ATOM 4085 O O . PHE A 1 527 ? 28.467 7.472 -14.428 1.00 83.69 527 PHE A O 1
ATOM 4092 N N . ALA A 1 528 ? 28.722 6.634 -12.359 1.00 83.81 528 ALA A N 1
ATOM 4093 C CA . ALA A 1 528 ? 30.185 6.650 -12.382 1.00 83.81 528 ALA A CA 1
ATOM 4094 C C . ALA A 1 528 ? 30.771 5.697 -13.443 1.00 83.81 528 ALA A C 1
ATOM 4096 O O . ALA A 1 528 ? 31.683 6.079 -14.178 1.00 83.81 528 ALA A O 1
ATOM 4097 N N . LEU A 1 529 ? 30.219 4.483 -13.567 1.00 86.38 529 LEU A N 1
ATOM 4098 C CA . LEU A 1 529 ? 30.646 3.499 -14.569 1.00 86.38 529 LEU A CA 1
ATOM 4099 C C . LEU A 1 529 ? 30.351 3.964 -16.002 1.00 86.38 529 LEU A C 1
ATOM 4101 O O . LEU A 1 529 ? 31.185 3.768 -16.880 1.00 86.38 529 LEU A O 1
ATOM 4105 N N . LEU A 1 530 ? 29.222 4.640 -16.244 1.00 86.62 530 LEU A N 1
ATOM 4106 C CA . LEU A 1 530 ? 28.927 5.227 -17.555 1.00 86.62 530 LEU A CA 1
ATOM 4107 C C . LEU A 1 530 ? 29.930 6.323 -17.943 1.00 86.62 530 LEU A C 1
ATOM 4109 O O . LEU A 1 530 ? 30.395 6.335 -19.080 1.00 86.62 530 LEU A O 1
ATOM 4113 N N . ILE A 1 531 ? 30.301 7.213 -17.015 1.00 87.06 531 ILE A N 1
ATOM 4114 C CA . ILE A 1 531 ? 31.313 8.256 -17.268 1.00 87.06 531 ILE A CA 1
ATOM 4115 C C . ILE A 1 531 ? 32.678 7.624 -17.576 1.00 87.06 531 ILE A C 1
ATOM 4117 O O . ILE A 1 531 ? 33.332 8.019 -18.543 1.00 87.06 531 ILE A O 1
ATOM 4121 N N . LEU A 1 532 ? 33.081 6.608 -16.806 1.00 88.75 532 LEU A N 1
ATOM 4122 C CA . LEU A 1 532 ? 34.303 5.845 -17.065 1.00 88.75 532 LEU A CA 1
ATOM 4123 C C . LEU A 1 532 ? 34.274 5.196 -18.459 1.00 88.75 532 LEU A C 1
ATOM 4125 O O . LEU A 1 532 ? 35.241 5.313 -19.212 1.00 88.75 532 LEU A O 1
ATOM 4129 N N . ASN A 1 533 ? 33.154 4.581 -18.843 1.00 89.88 533 ASN A N 1
ATOM 4130 C CA . ASN A 1 533 ? 33.020 3.917 -20.139 1.00 89.88 533 ASN A CA 1
ATOM 4131 C C . ASN A 1 533 ? 33.025 4.912 -21.312 1.00 89.88 533 ASN A C 1
ATOM 4133 O O . ASN A 1 533 ? 33.646 4.610 -22.327 1.00 89.88 533 ASN A O 1
ATOM 4137 N N . VAL A 1 534 ? 32.445 6.116 -21.181 1.00 91.44 534 VAL A N 1
ATOM 4138 C CA . VAL A 1 534 ? 32.586 7.184 -22.199 1.00 91.44 534 VAL A CA 1
ATOM 4139 C C . VAL A 1 534 ? 34.064 7.492 -22.468 1.00 91.44 534 VAL A C 1
ATOM 4141 O O . VAL A 1 534 ? 34.473 7.552 -23.628 1.00 91.44 534 VAL A O 1
ATOM 4144 N N . ILE A 1 535 ? 34.873 7.644 -21.413 1.00 90.88 535 ILE A N 1
ATOM 4145 C CA . ILE A 1 535 ? 36.309 7.943 -21.529 1.00 90.88 535 ILE A CA 1
ATOM 4146 C C . ILE A 1 535 ? 37.055 6.767 -22.174 1.00 90.88 535 ILE A C 1
ATOM 4148 O O . ILE A 1 535 ? 37.806 6.960 -23.130 1.00 90.88 535 ILE A O 1
ATOM 4152 N N . LEU A 1 536 ? 36.834 5.541 -21.693 1.00 89.56 536 LEU A N 1
ATOM 4153 C CA . LEU A 1 536 ? 37.552 4.368 -22.193 1.00 89.56 536 LEU A CA 1
ATOM 4154 C C . LEU A 1 536 ? 37.171 4.014 -23.643 1.00 89.56 536 LEU A C 1
ATOM 4156 O O . LEU A 1 536 ? 38.058 3.716 -24.443 1.00 89.56 536 LEU A O 1
ATOM 4160 N N . TYR A 1 537 ? 35.891 4.111 -24.025 1.00 93.25 537 TYR A N 1
ATOM 4161 C CA . TYR A 1 537 ? 35.472 3.918 -25.418 1.00 93.25 537 TYR A CA 1
ATOM 4162 C C . TYR A 1 537 ? 36.034 5.002 -26.347 1.00 93.25 537 TYR A C 1
ATOM 4164 O O . TYR A 1 537 ? 36.422 4.681 -27.467 1.00 93.25 537 TYR A O 1
ATOM 4172 N N . PHE A 1 538 ? 36.152 6.257 -25.894 1.00 91.88 538 PHE A N 1
ATOM 4173 C CA . PHE A 1 538 ? 36.814 7.314 -26.669 1.00 91.88 538 PHE A CA 1
ATOM 4174 C C . PHE A 1 538 ? 38.298 6.995 -26.931 1.00 91.88 538 PHE A C 1
ATOM 4176 O O . PHE A 1 538 ? 38.767 7.136 -28.061 1.00 91.88 538 PHE A O 1
ATOM 4183 N N . ILE A 1 539 ? 39.021 6.486 -25.925 1.00 88.62 539 ILE A N 1
ATOM 4184 C CA . ILE A 1 539 ? 40.420 6.048 -26.079 1.00 88.62 539 ILE A CA 1
ATOM 4185 C C . ILE A 1 539 ? 40.519 4.854 -27.048 1.00 88.62 539 ILE A C 1
ATOM 4187 O O . ILE A 1 539 ? 41.392 4.847 -27.916 1.00 88.62 539 ILE A O 1
ATOM 4191 N N . ILE A 1 540 ? 39.600 3.882 -26.965 1.00 89.44 540 ILE A N 1
ATOM 4192 C CA . ILE A 1 540 ? 39.525 2.758 -27.917 1.00 89.44 540 ILE A CA 1
ATOM 4193 C C . ILE A 1 540 ? 39.290 3.259 -29.350 1.00 89.44 540 ILE A C 1
ATOM 4195 O O . ILE A 1 540 ? 39.982 2.802 -30.258 1.00 89.44 540 ILE A O 1
ATOM 4199 N N . VAL A 1 541 ? 38.382 4.221 -29.569 1.00 91.00 541 VAL A N 1
ATOM 4200 C CA . VAL A 1 541 ? 38.168 4.833 -30.896 1.00 91.00 541 VAL A CA 1
ATOM 4201 C C . VAL A 1 541 ? 39.444 5.502 -31.404 1.00 91.00 541 VAL A C 1
ATOM 4203 O O . VAL A 1 541 ? 39.815 5.275 -32.552 1.00 91.00 541 VAL A O 1
ATOM 4206 N N . ALA A 1 542 ? 40.143 6.276 -30.568 1.00 87.38 542 ALA A N 1
ATOM 4207 C CA . ALA A 1 542 ? 41.372 6.962 -30.965 1.00 87.38 542 ALA A CA 1
ATOM 4208 C C . ALA A 1 542 ? 42.494 5.982 -31.362 1.00 87.38 542 ALA A C 1
ATOM 4210 O O . ALA A 1 542 ? 43.094 6.133 -32.427 1.00 87.38 542 ALA A O 1
ATOM 4211 N N . ILE A 1 543 ? 42.745 4.947 -30.550 1.00 84.69 543 ILE A N 1
ATOM 4212 C CA . ILE A 1 543 ? 43.793 3.949 -30.825 1.00 84.69 543 ILE A CA 1
ATOM 4213 C C . ILE A 1 543 ? 43.418 3.071 -32.028 1.00 84.69 543 ILE A C 1
ATOM 4215 O O . ILE A 1 543 ? 44.268 2.811 -32.879 1.00 84.69 543 ILE A O 1
ATOM 4219 N N . ALA A 1 544 ? 42.155 2.648 -32.149 1.00 84.81 544 ALA A N 1
ATOM 4220 C CA . ALA A 1 544 ? 41.705 1.844 -33.284 1.00 84.81 544 ALA A CA 1
ATOM 4221 C C . ALA A 1 544 ? 41.710 2.645 -34.599 1.00 84.81 544 ALA A C 1
ATOM 4223 O O . ALA A 1 544 ? 42.138 2.117 -35.622 1.00 84.81 544 ALA A O 1
ATOM 4224 N N . ALA A 1 545 ? 41.313 3.923 -34.585 1.00 84.25 545 ALA A N 1
ATOM 4225 C CA . ALA A 1 545 ? 41.393 4.796 -35.758 1.00 84.25 545 ALA A CA 1
ATOM 4226 C C . ALA A 1 545 ? 42.849 5.054 -36.185 1.00 84.25 545 ALA A C 1
ATOM 4228 O O . ALA A 1 545 ? 43.157 4.964 -37.373 1.00 84.25 545 ALA A O 1
ATOM 4229 N N . TRP A 1 546 ? 43.760 5.289 -35.229 1.00 85.06 546 TRP A N 1
ATOM 4230 C CA . TRP A 1 546 ? 45.198 5.375 -35.510 1.00 85.06 546 TRP A CA 1
ATOM 4231 C C . TRP A 1 546 ? 45.736 4.074 -36.123 1.00 85.06 546 TRP A C 1
ATOM 4233 O O . TRP A 1 546 ? 46.432 4.119 -37.135 1.00 85.06 546 TRP A O 1
ATOM 4243 N N . ALA A 1 547 ? 45.363 2.914 -35.572 1.00 76.62 547 ALA A N 1
ATOM 4244 C CA . ALA A 1 547 ? 45.784 1.616 -36.093 1.00 76.62 547 ALA A CA 1
ATOM 4245 C C . ALA A 1 547 ? 45.236 1.341 -37.507 1.00 76.62 547 ALA A C 1
ATOM 4247 O O . ALA A 1 547 ? 45.964 0.814 -38.344 1.00 76.62 547 ALA A O 1
ATOM 4248 N N . VAL A 1 548 ? 43.987 1.722 -37.812 1.00 78.31 548 VAL A N 1
ATOM 4249 C CA . VAL A 1 548 ? 43.446 1.684 -39.187 1.00 78.31 548 VAL A CA 1
ATOM 4250 C C . VAL A 1 548 ? 44.275 2.567 -40.121 1.00 78.31 548 VAL A C 1
ATOM 4252 O O . VAL A 1 548 ? 44.689 2.092 -41.175 1.00 78.31 548 VAL A O 1
ATOM 4255 N N . ASN A 1 549 ? 44.566 3.814 -39.735 1.00 77.94 549 ASN A N 1
ATOM 4256 C CA . ASN A 1 549 ? 45.323 4.746 -40.574 1.00 77.94 549 ASN A CA 1
ATOM 4257 C C . ASN A 1 549 ? 46.751 4.249 -40.853 1.00 77.94 549 ASN A C 1
ATOM 4259 O O . ASN A 1 549 ? 47.163 4.164 -42.007 1.00 77.94 549 ASN A O 1
ATOM 4263 N N . HIS A 1 550 ? 47.478 3.857 -39.804 1.00 74.00 550 HIS A N 1
ATOM 4264 C CA . HIS A 1 550 ? 48.844 3.341 -39.907 1.00 74.00 550 HIS A CA 1
ATOM 4265 C C . HIS A 1 550 ? 48.911 2.024 -40.700 1.00 74.00 550 HIS A C 1
ATOM 4267 O O . HIS A 1 550 ? 49.825 1.816 -41.495 1.00 74.00 550 HIS A O 1
ATOM 4273 N N . GLY A 1 551 ? 47.904 1.157 -40.541 1.00 69.62 551 GLY A N 1
ATOM 4274 C CA . GLY A 1 551 ? 47.763 -0.049 -41.350 1.00 69.62 551 GLY A CA 1
ATOM 4275 C C . GLY A 1 551 ? 47.574 0.268 -42.836 1.00 69.62 551 GLY A C 1
ATOM 4276 O O . GLY A 1 551 ? 48.245 -0.336 -43.667 1.00 69.62 551 GLY A O 1
ATOM 4277 N N . ILE A 1 552 ? 46.700 1.219 -43.191 1.00 69.25 552 ILE A N 1
ATOM 4278 C CA . ILE A 1 552 ? 46.479 1.640 -44.591 1.00 69.25 552 ILE A CA 1
ATOM 4279 C C . ILE A 1 552 ? 47.785 2.165 -45.209 1.00 69.25 552 ILE A C 1
ATOM 4281 O O . ILE A 1 552 ? 48.151 1.762 -46.314 1.00 69.25 552 ILE A O 1
ATOM 4285 N N . GLU A 1 553 ? 48.508 3.000 -44.465 1.00 68.94 553 GLU A N 1
ATOM 4286 C CA . GLU A 1 553 ? 49.785 3.598 -44.863 1.00 68.94 553 GLU A CA 1
ATOM 4287 C C . GLU A 1 553 ? 50.860 2.526 -45.142 1.00 68.94 553 GLU A C 1
ATOM 4289 O O . GLU A 1 553 ? 51.411 2.474 -46.242 1.00 68.94 553 GLU A O 1
ATOM 4294 N N . GLN A 1 554 ? 51.079 1.580 -44.220 1.00 64.44 554 GLN A N 1
ATOM 4295 C CA . GLN A 1 554 ? 52.078 0.509 -44.394 1.00 64.44 554 GLN A CA 1
ATOM 4296 C C . GLN A 1 554 ? 51.640 -0.624 -45.340 1.00 64.44 554 GLN A C 1
ATOM 4298 O O . GLN A 1 554 ? 52.488 -1.336 -45.894 1.00 64.44 554 GLN A O 1
ATOM 4303 N N . THR A 1 555 ? 50.335 -0.789 -45.587 1.00 60.53 555 THR A N 1
ATOM 4304 C CA . THR A 1 555 ? 49.827 -1.720 -46.614 1.00 60.53 555 THR A CA 1
ATOM 4305 C C . THR A 1 555 ? 50.341 -1.321 -47.995 1.00 60.53 555 THR A C 1
ATOM 4307 O O . THR A 1 555 ? 50.761 -2.188 -48.763 1.00 60.53 555 THR A O 1
ATOM 4310 N N . HIS A 1 556 ? 50.358 -0.017 -48.288 1.00 59.25 556 HIS A N 1
ATOM 4311 C CA . HIS A 1 556 ? 50.810 0.524 -49.569 1.00 59.25 556 HIS A CA 1
ATOM 4312 C C . HIS A 1 556 ? 52.291 0.213 -49.851 1.00 59.25 556 HIS A C 1
ATOM 4314 O O . HIS A 1 556 ? 52.648 -0.106 -50.984 1.00 59.25 556 HIS A O 1
ATOM 4320 N N . GLU A 1 557 ? 53.147 0.234 -48.825 1.00 61.41 557 GLU A N 1
ATOM 4321 C CA . GLU A 1 557 ? 54.566 -0.123 -48.958 1.00 61.41 557 GLU A CA 1
ATOM 4322 C C . GLU A 1 557 ? 54.777 -1.645 -49.085 1.00 61.41 557 GLU A C 1
ATOM 4324 O O . GLU A 1 557 ? 55.548 -2.112 -49.928 1.00 61.41 557 GLU A O 1
ATOM 4329 N N . THR A 1 558 ? 54.068 -2.441 -48.275 1.00 55.56 558 THR A N 1
ATOM 4330 C CA . THR A 1 558 ? 54.405 -3.866 -48.074 1.00 55.56 558 THR A CA 1
ATOM 4331 C C . THR A 1 558 ? 53.719 -4.828 -49.058 1.00 55.56 558 THR A C 1
ATOM 4333 O O . THR A 1 558 ? 54.218 -5.932 -49.297 1.00 55.56 558 THR A O 1
ATOM 4336 N N . ALA A 1 559 ? 52.593 -4.442 -49.675 1.00 54.44 559 ALA A N 1
ATOM 4337 C CA . ALA A 1 559 ? 51.781 -5.333 -50.522 1.00 54.44 559 ALA A CA 1
ATOM 4338 C C . ALA A 1 559 ? 52.508 -5.896 -51.766 1.00 54.44 559 ALA A C 1
ATOM 4340 O O . ALA A 1 559 ? 52.088 -6.911 -52.333 1.00 54.44 559 ALA A O 1
ATOM 4341 N N . SER A 1 560 ? 53.617 -5.277 -52.179 1.00 55.34 560 SER A N 1
ATOM 4342 C CA . SER A 1 560 ? 54.416 -5.685 -53.340 1.00 55.34 560 SER A CA 1
ATOM 4343 C C . SER A 1 560 ? 55.128 -7.041 -53.167 1.00 55.34 560 SER A C 1
ATOM 4345 O O . SER A 1 560 ? 55.273 -7.771 -54.150 1.00 55.34 560 SER A O 1
ATOM 4347 N N . VAL A 1 561 ? 55.515 -7.417 -51.939 1.00 56.25 561 VAL A N 1
ATOM 4348 C CA . VAL A 1 561 ? 56.448 -8.539 -51.668 1.00 56.25 561 VAL A CA 1
ATOM 4349 C C . VAL A 1 561 ? 55.750 -9.835 -51.205 1.00 56.25 561 VAL A C 1
ATOM 4351 O O . VAL A 1 561 ? 56.338 -10.914 -51.242 1.00 56.25 561 VAL A O 1
ATOM 4354 N N . LEU A 1 562 ? 54.485 -9.765 -50.777 1.00 54.16 562 LEU A N 1
ATOM 4355 C CA . LEU A 1 562 ? 53.794 -10.871 -50.093 1.00 54.16 562 LEU A CA 1
ATOM 4356 C C . LEU A 1 562 ? 53.117 -11.897 -51.019 1.00 54.16 562 LEU A C 1
ATOM 4358 O O . LEU A 1 562 ? 52.498 -11.565 -52.038 1.00 54.16 562 LEU A O 1
ATOM 4362 N N . SER A 1 563 ? 53.170 -13.162 -50.588 1.00 56.53 563 SER A N 1
ATOM 4363 C CA . SER A 1 563 ? 52.507 -14.315 -51.203 1.00 56.53 563 SER A CA 1
ATOM 4364 C C . SER A 1 563 ? 51.067 -14.519 -50.695 1.00 56.53 563 SER A C 1
ATOM 4366 O O . SER A 1 563 ? 50.622 -13.946 -49.697 1.00 56.53 563 SER A O 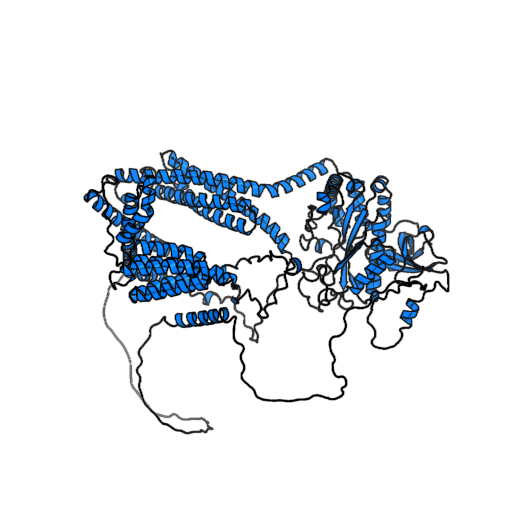1
ATOM 4368 N N . LEU A 1 564 ? 50.287 -15.340 -51.407 1.00 41.78 564 LEU A N 1
ATOM 4369 C CA . LEU A 1 564 ? 48.947 -15.747 -50.968 1.00 41.78 564 LEU A CA 1
ATOM 4370 C C . LEU A 1 564 ? 49.055 -16.693 -49.752 1.00 41.78 564 LEU A C 1
ATOM 4372 O O . LEU A 1 564 ? 49.879 -17.605 -49.790 1.00 41.78 564 LEU A O 1
ATOM 4376 N N . PRO A 1 565 ? 48.220 -16.531 -48.703 1.00 47.94 565 PRO A N 1
ATOM 4377 C CA . PRO A 1 565 ? 46.924 -15.844 -48.712 1.00 47.94 565 PRO A CA 1
ATOM 4378 C C . PRO A 1 565 ? 46.924 -14.366 -48.278 1.00 47.94 565 PRO A C 1
ATOM 4380 O O . PRO A 1 565 ? 45.857 -13.758 -48.321 1.00 47.94 565 PRO A O 1
ATOM 4383 N N . ALA A 1 566 ? 48.058 -13.772 -47.884 1.00 49.34 566 ALA A N 1
ATOM 4384 C CA . ALA A 1 566 ? 48.089 -12.435 -47.268 1.00 49.34 566 ALA A CA 1
ATOM 4385 C C . ALA A 1 566 ? 47.487 -11.323 -48.157 1.00 49.34 566 ALA A C 1
ATOM 4387 O O . ALA A 1 566 ? 46.804 -10.437 -47.653 1.00 49.34 566 ALA A O 1
ATOM 4388 N N . ARG A 1 567 ? 47.625 -11.438 -49.489 1.00 50.81 567 ARG A N 1
ATOM 4389 C CA . ARG A 1 567 ? 47.020 -10.554 -50.515 1.00 50.81 567 ARG A CA 1
ATOM 4390 C C . ARG A 1 567 ? 45.475 -10.480 -50.545 1.00 50.81 567 ARG A C 1
ATOM 4392 O O . ARG A 1 567 ? 44.930 -9.944 -51.500 1.00 50.81 567 ARG A O 1
ATOM 4399 N N . ILE A 1 568 ? 44.752 -11.053 -49.582 1.00 48.53 568 ILE A N 1
ATOM 4400 C CA . ILE A 1 568 ? 43.273 -11.071 -49.553 1.00 48.53 568 ILE A CA 1
ATOM 4401 C C . ILE A 1 568 ? 42.702 -10.037 -48.553 1.00 48.53 568 ILE A C 1
ATOM 4403 O O . ILE A 1 568 ? 41.490 -9.830 -48.506 1.00 48.53 568 ILE A O 1
ATOM 4407 N N . PHE A 1 569 ? 43.551 -9.367 -47.765 1.00 49.06 569 PHE A N 1
ATOM 4408 C CA . PHE A 1 569 ? 43.126 -8.447 -46.705 1.00 49.06 569 PHE A CA 1
ATOM 4409 C C . PHE A 1 569 ? 43.340 -6.969 -47.091 1.00 49.06 569 PHE A C 1
ATOM 4411 O O . PHE A 1 569 ? 44.455 -6.616 -47.465 1.00 49.06 569 PHE A O 1
ATOM 4418 N N . PRO A 1 570 ? 42.316 -6.092 -46.958 1.00 51.56 570 PRO A N 1
ATOM 4419 C CA . PRO A 1 570 ? 42.381 -4.679 -47.370 1.00 51.56 570 PRO A CA 1
ATOM 4420 C C . PRO A 1 570 ? 43.302 -3.797 -46.528 1.00 51.56 570 PRO A C 1
ATOM 4422 O O . PRO A 1 570 ? 43.608 -2.682 -46.935 1.00 51.56 570 PRO A O 1
ATOM 4425 N N . ILE A 1 571 ? 43.702 -4.270 -45.348 1.00 56.75 571 ILE A N 1
ATOM 4426 C CA . ILE A 1 571 ? 44.684 -3.612 -44.494 1.00 56.75 571 ILE A CA 1
ATOM 4427 C C . ILE A 1 571 ? 45.624 -4.709 -43.998 1.00 56.75 571 ILE A C 1
ATOM 4429 O O . ILE A 1 571 ? 45.225 -5.582 -43.222 1.00 56.75 571 ILE A O 1
ATOM 4433 N N . TYR A 1 572 ? 46.858 -4.688 -44.490 1.00 57.44 572 TYR A N 1
ATOM 4434 C CA . TYR A 1 572 ? 47.946 -5.518 -44.007 1.00 57.44 572 TYR A CA 1
ATOM 4435 C C . TYR A 1 572 ? 48.581 -4.847 -42.790 1.00 57.44 572 TYR A C 1
ATOM 4437 O O . TYR A 1 572 ? 49.200 -3.791 -42.892 1.00 57.44 572 TYR A O 1
ATOM 4445 N N . TYR A 1 573 ? 48.436 -5.486 -41.633 1.00 60.81 573 TYR A N 1
ATOM 4446 C CA . TYR A 1 573 ? 49.149 -5.114 -40.420 1.00 60.81 573 TYR A CA 1
ATOM 4447 C C . TYR A 1 573 ? 50.470 -5.902 -40.392 1.00 60.81 573 TYR A C 1
ATOM 4449 O O . TYR A 1 573 ? 50.416 -7.125 -40.265 1.00 60.81 573 TYR A O 1
ATOM 4457 N N . PRO A 1 574 ? 51.654 -5.262 -40.492 1.00 52.56 574 PRO A N 1
ATOM 4458 C CA . PRO A 1 574 ? 52.946 -5.961 -40.441 1.00 52.56 574 PRO A CA 1
ATOM 4459 C C . PRO A 1 574 ? 53.312 -6.517 -39.050 1.00 52.56 574 PRO A C 1
ATOM 4461 O O . PRO A 1 574 ? 54.424 -7.007 -38.855 1.00 52.56 574 PRO A O 1
ATOM 4464 N N . PHE A 1 575 ? 52.392 -6.455 -38.082 1.00 58.06 575 PHE A N 1
ATOM 4465 C CA . PHE A 1 575 ? 52.546 -6.935 -36.711 1.00 58.06 575 PHE A CA 1
ATOM 4466 C C . PHE A 1 575 ? 51.260 -7.674 -36.294 1.00 58.06 575 PHE A C 1
ATOM 4468 O O . PHE A 1 575 ? 50.168 -7.140 -36.491 1.00 58.06 575 PHE A O 1
ATOM 4475 N N . GLY A 1 576 ? 51.385 -8.861 -35.690 1.00 54.88 576 GLY A N 1
ATOM 4476 C CA . GLY A 1 576 ? 50.248 -9.731 -35.343 1.00 54.88 576 GLY A CA 1
ATOM 4477 C C . GLY A 1 576 ? 49.933 -10.788 -36.414 1.00 54.88 576 GLY A C 1
ATOM 4478 O O . GLY A 1 576 ? 50.728 -11.006 -37.330 1.00 54.88 576 GLY A O 1
ATOM 4479 N N . ASN A 1 577 ? 48.796 -11.485 -36.290 1.00 60.03 577 ASN A N 1
ATOM 4480 C CA . ASN A 1 577 ? 48.342 -12.482 -37.271 1.00 60.03 577 ASN A CA 1
ATOM 4481 C C . ASN A 1 577 ? 47.068 -12.029 -38.021 1.00 60.03 577 ASN A C 1
ATOM 4483 O O . ASN A 1 577 ? 46.587 -10.910 -37.862 1.00 60.03 577 ASN A O 1
ATOM 4487 N N . MET A 1 578 ? 46.496 -12.879 -38.884 1.00 60.66 578 MET A N 1
ATOM 4488 C CA . MET A 1 578 ? 45.321 -12.505 -39.694 1.00 60.66 578 MET A CA 1
ATOM 4489 C C . MET A 1 578 ? 44.056 -12.169 -38.869 1.00 60.66 578 MET A C 1
ATOM 4491 O O . MET A 1 578 ? 43.108 -11.614 -39.422 1.00 60.66 578 MET A O 1
ATOM 4495 N N . ALA A 1 579 ? 44.017 -12.472 -37.567 1.00 65.12 579 ALA A N 1
ATOM 4496 C CA . ALA A 1 579 ? 42.963 -12.030 -36.655 1.00 65.12 579 ALA A CA 1
ATOM 4497 C C . ALA A 1 579 ? 43.095 -10.550 -36.241 1.00 65.12 579 ALA A C 1
ATOM 4499 O O . ALA A 1 579 ? 42.075 -9.898 -36.011 1.00 65.12 579 ALA A O 1
ATOM 4500 N N . THR A 1 580 ? 44.310 -9.990 -36.202 1.00 69.81 580 THR A N 1
ATOM 4501 C CA . THR A 1 580 ? 44.588 -8.630 -35.705 1.00 69.81 580 THR A CA 1
ATOM 4502 C C . THR A 1 580 ? 43.797 -7.552 -36.463 1.00 69.81 580 THR A C 1
ATOM 4504 O O . THR A 1 580 ? 43.238 -6.643 -35.850 1.00 69.81 580 THR A O 1
ATOM 4507 N N . GLY A 1 581 ? 43.630 -7.692 -37.785 1.00 70.31 581 GLY A N 1
ATOM 4508 C CA . GLY A 1 581 ? 42.795 -6.777 -38.577 1.00 70.31 581 GLY A CA 1
ATOM 4509 C C . GLY A 1 581 ? 41.303 -6.822 -38.212 1.00 70.31 581 GLY A C 1
ATOM 4510 O O . GLY A 1 581 ? 40.636 -5.787 -38.201 1.00 70.31 581 GLY A O 1
ATOM 4511 N N . TYR A 1 582 ? 40.775 -7.993 -37.835 1.00 74.19 582 TYR A N 1
ATOM 4512 C CA . TYR A 1 582 ? 39.405 -8.109 -37.322 1.00 74.19 582 TYR A CA 1
ATOM 4513 C C . TYR A 1 582 ? 39.270 -7.504 -35.920 1.00 74.19 582 TYR A C 1
ATOM 4515 O O . TYR A 1 582 ? 38.260 -6.852 -35.656 1.00 74.19 582 TYR A O 1
ATOM 4523 N N . VAL A 1 583 ? 40.283 -7.662 -35.053 1.00 79.94 583 VAL A N 1
ATOM 4524 C CA . VAL A 1 583 ? 40.328 -7.005 -33.734 1.00 79.94 583 VAL A CA 1
ATOM 4525 C C . VAL A 1 583 ? 40.207 -5.494 -33.905 1.00 79.94 583 VAL A C 1
ATOM 4527 O O . VAL A 1 583 ? 39.295 -4.901 -33.334 1.00 79.94 583 VAL A O 1
ATOM 4530 N N . VAL A 1 584 ? 41.056 -4.863 -34.723 1.00 81.31 584 VAL A N 1
ATOM 4531 C CA . VAL A 1 584 ? 41.064 -3.397 -34.892 1.00 81.31 584 VAL A CA 1
ATOM 4532 C C . VAL A 1 584 ? 39.729 -2.872 -35.443 1.00 81.31 584 VAL A C 1
ATOM 4534 O O . VAL A 1 584 ? 39.167 -1.928 -34.884 1.00 81.31 584 VAL A O 1
ATOM 4537 N N . ILE A 1 585 ? 39.165 -3.511 -36.475 1.00 82.31 585 ILE A N 1
ATOM 4538 C CA . ILE A 1 585 ? 37.885 -3.088 -37.078 1.00 82.31 585 ILE A CA 1
ATOM 4539 C C . ILE A 1 585 ? 36.716 -3.237 -36.089 1.00 82.31 585 ILE A C 1
ATOM 4541 O O . ILE A 1 585 ? 35.893 -2.327 -35.956 1.00 82.31 585 ILE A O 1
ATOM 4545 N N . LEU A 1 586 ? 36.638 -4.358 -35.363 1.00 84.56 586 LEU A N 1
ATOM 4546 C CA . LEU A 1 586 ? 35.571 -4.583 -34.382 1.00 84.56 586 LEU A CA 1
ATOM 4547 C C . LEU A 1 586 ? 35.749 -3.723 -33.125 1.00 84.56 586 LEU A C 1
ATOM 4549 O O . LEU A 1 586 ? 34.751 -3.311 -32.539 1.00 84.56 586 LEU A O 1
ATOM 4553 N N . SER A 1 587 ? 36.985 -3.369 -32.765 1.00 88.38 587 SER A N 1
ATOM 4554 C CA . SER A 1 587 ? 37.285 -2.403 -31.698 1.00 88.38 587 SER A CA 1
ATOM 4555 C C . SER A 1 587 ? 36.807 -1.000 -32.050 1.00 88.38 587 SER A C 1
ATOM 4557 O O . SER A 1 587 ? 36.227 -0.327 -31.203 1.00 88.38 587 SER A O 1
ATOM 4559 N N . LEU A 1 588 ? 36.982 -0.565 -33.303 1.00 88.88 588 LEU A N 1
ATOM 4560 C CA . LEU A 1 588 ? 36.479 0.729 -33.767 1.00 88.88 588 LEU A CA 1
ATOM 4561 C C . LEU A 1 588 ? 34.940 0.772 -33.745 1.00 88.88 588 LEU A C 1
ATOM 4563 O O . LEU A 1 588 ? 34.355 1.743 -33.263 1.00 88.88 588 LEU A O 1
ATOM 4567 N N . LEU A 1 589 ? 34.278 -0.302 -34.192 1.00 87.62 589 LEU A N 1
ATOM 4568 C CA . LEU A 1 589 ? 32.816 -0.432 -34.143 1.00 87.62 589 LEU A CA 1
ATOM 4569 C C . LEU A 1 589 ? 32.283 -0.462 -32.700 1.00 87.62 589 LEU A C 1
ATOM 4571 O O . LEU A 1 589 ? 31.370 0.297 -32.369 1.00 87.62 589 LEU A O 1
ATOM 4575 N N . ALA A 1 590 ? 32.874 -1.284 -31.828 1.00 89.31 590 ALA A N 1
ATOM 4576 C CA . ALA A 1 590 ? 32.532 -1.334 -30.406 1.00 89.31 590 ALA A CA 1
ATOM 4577 C C . ALA A 1 590 ? 32.817 0.003 -29.701 1.00 89.31 590 ALA A C 1
ATOM 4579 O O . ALA A 1 590 ? 32.031 0.420 -28.859 1.00 89.31 590 ALA A O 1
ATOM 4580 N N . GLY A 1 591 ? 33.881 0.710 -30.092 1.00 89.88 591 GLY A N 1
ATOM 4581 C CA . GLY A 1 591 ? 34.227 2.046 -29.613 1.00 89.88 591 GLY A CA 1
ATOM 4582 C C . GLY A 1 591 ? 33.169 3.098 -29.943 1.00 89.88 591 GLY A C 1
ATOM 4583 O O . GLY A 1 591 ? 32.674 3.778 -29.046 1.00 89.88 591 GLY A O 1
ATOM 4584 N N . VAL A 1 592 ? 32.768 3.215 -31.213 1.00 91.62 592 VAL A N 1
ATOM 4585 C CA . VAL A 1 592 ? 31.778 4.221 -31.647 1.00 91.62 592 VAL A CA 1
ATOM 4586 C C . VAL A 1 592 ? 30.389 3.932 -31.065 1.00 91.62 592 VAL A C 1
ATOM 4588 O O . VAL A 1 592 ? 29.713 4.849 -30.581 1.00 91.62 592 VAL A O 1
ATOM 4591 N N . VAL A 1 593 ? 29.963 2.664 -31.053 1.00 89.62 593 VAL A N 1
ATOM 4592 C CA . VAL A 1 593 ? 28.684 2.271 -30.436 1.00 89.62 593 VAL A CA 1
ATOM 4593 C C . VAL A 1 593 ? 28.752 2.428 -28.915 1.00 89.62 593 VAL A C 1
ATOM 4595 O O . VAL A 1 593 ? 27.826 2.974 -28.318 1.00 89.62 593 VAL A O 1
ATOM 4598 N N . GLY A 1 594 ? 29.860 2.052 -28.277 1.00 88.88 594 GLY A N 1
ATOM 4599 C CA . GLY A 1 594 ? 30.059 2.174 -26.833 1.00 88.88 594 GLY A CA 1
ATOM 4600 C C . GLY A 1 594 ? 30.080 3.613 -26.335 1.00 88.88 594 GLY A C 1
ATOM 4601 O O . GLY A 1 594 ? 29.399 3.933 -25.360 1.00 88.88 594 GLY A O 1
ATOM 4602 N N . PHE A 1 595 ? 30.757 4.513 -27.048 1.00 91.19 595 PHE A N 1
ATOM 4603 C CA . PHE A 1 595 ? 30.754 5.944 -26.749 1.00 91.19 595 PHE A CA 1
ATOM 4604 C C . PHE A 1 595 ? 29.338 6.535 -26.844 1.00 91.19 595 PHE A C 1
ATOM 4606 O O . PHE A 1 595 ? 28.834 7.119 -25.884 1.00 91.19 595 PHE A O 1
ATOM 4613 N N . THR A 1 596 ? 28.653 6.331 -27.976 1.00 86.88 596 THR A N 1
ATOM 4614 C CA . THR A 1 596 ? 27.316 6.908 -28.217 1.00 86.88 596 THR A CA 1
ATOM 4615 C C . THR A 1 596 ? 26.246 6.350 -27.276 1.00 86.88 596 THR A C 1
ATOM 4617 O O . THR A 1 596 ? 25.439 7.112 -26.735 1.00 86.88 596 THR A O 1
ATOM 4620 N N . THR A 1 597 ? 26.260 5.041 -27.011 1.00 87.38 597 THR A N 1
ATOM 4621 C CA . THR A 1 597 ? 25.335 4.413 -26.052 1.00 87.38 597 THR A CA 1
ATOM 4622 C C . THR A 1 597 ? 25.624 4.807 -24.608 1.00 87.38 597 THR A C 1
ATOM 4624 O O . THR A 1 597 ? 24.668 5.009 -23.863 1.00 87.38 597 THR A O 1
ATOM 4627 N N . SER A 1 598 ? 26.889 4.998 -24.211 1.00 89.00 598 SER A N 1
ATOM 4628 C CA . SER A 1 598 ? 27.231 5.454 -22.854 1.00 89.00 598 SER A CA 1
ATOM 4629 C C . SER A 1 598 ? 26.808 6.911 -22.621 1.00 89.00 598 SER A C 1
ATOM 4631 O O . SER A 1 598 ? 26.200 7.208 -21.593 1.00 89.00 598 SER A O 1
ATOM 4633 N N . VAL A 1 599 ? 27.007 7.806 -23.600 1.00 87.00 599 VAL A N 1
ATOM 4634 C CA . VAL A 1 599 ? 26.508 9.198 -23.542 1.00 87.00 599 VAL A CA 1
ATOM 4635 C C . VAL A 1 599 ? 24.976 9.239 -23.438 1.00 87.00 599 VAL A C 1
ATOM 4637 O O . VAL A 1 599 ? 24.434 9.959 -22.596 1.00 87.00 599 VAL A O 1
ATOM 4640 N N . SER A 1 600 ? 24.257 8.426 -24.223 1.00 83.69 600 SER A N 1
ATOM 4641 C CA . SER A 1 600 ? 22.797 8.289 -24.081 1.00 83.69 600 SER A CA 1
ATOM 4642 C C . SER A 1 600 ? 22.402 7.681 -22.728 1.00 83.69 600 SER A C 1
ATOM 4644 O O . SER A 1 600 ? 21.428 8.125 -22.117 1.00 83.69 600 SER A O 1
ATOM 4646 N N . GLY A 1 601 ? 23.168 6.705 -22.236 1.00 83.62 601 GLY A N 1
ATOM 4647 C CA . GLY A 1 601 ? 22.962 6.048 -20.948 1.00 83.62 601 GLY A CA 1
ATOM 4648 C C . GLY A 1 601 ? 23.027 7.019 -19.772 1.00 83.62 601 GLY A C 1
ATOM 4649 O O . GLY A 1 601 ? 22.196 6.920 -18.873 1.00 83.62 601 GLY A O 1
ATOM 4650 N N . ILE A 1 602 ? 23.932 8.007 -19.804 1.00 85.00 602 ILE A N 1
ATOM 4651 C CA . ILE A 1 602 ? 24.027 9.058 -18.774 1.00 85.00 602 ILE A CA 1
ATOM 4652 C C . ILE A 1 602 ? 22.707 9.835 -18.670 1.00 85.00 602 ILE A C 1
ATOM 4654 O O . ILE A 1 602 ? 22.174 9.990 -17.572 1.00 85.00 602 ILE A O 1
ATOM 4658 N N . SER A 1 603 ? 22.128 10.266 -19.798 1.00 81.31 603 SER A N 1
ATOM 4659 C CA . SER A 1 603 ? 20.848 10.996 -19.809 1.00 81.31 603 SER A CA 1
ATOM 4660 C C . SER A 1 603 ? 19.689 10.163 -19.239 1.00 81.31 603 SER A C 1
ATOM 4662 O O . SER A 1 603 ? 18.851 10.675 -18.490 1.00 81.31 603 SER A O 1
ATOM 4664 N N . ASN A 1 604 ? 19.681 8.861 -19.530 1.00 83.12 604 ASN A N 1
ATOM 4665 C CA . ASN A 1 604 ? 18.671 7.921 -19.045 1.00 83.12 604 ASN A CA 1
ATOM 4666 C C . ASN A 1 604 ? 18.831 7.622 -17.538 1.00 83.12 604 ASN A C 1
ATOM 4668 O O . ASN A 1 604 ? 17.851 7.612 -16.791 1.00 83.12 604 ASN A O 1
ATOM 4672 N N . VAL A 1 605 ? 20.068 7.429 -17.064 1.00 80.06 605 VAL A N 1
ATOM 4673 C CA . VAL A 1 605 ? 20.395 7.157 -15.650 1.00 80.06 605 VAL A CA 1
ATOM 4674 C C . VAL A 1 605 ? 20.203 8.390 -14.761 1.00 80.06 605 VAL A C 1
ATOM 4676 O O . VAL A 1 605 ? 19.833 8.242 -13.596 1.00 80.06 605 VAL A O 1
ATOM 4679 N N . ILE A 1 606 ? 20.355 9.609 -15.291 1.00 79.19 606 ILE A N 1
ATOM 4680 C CA . ILE A 1 606 ? 19.966 10.839 -14.578 1.00 79.19 606 ILE A CA 1
ATOM 4681 C C . ILE A 1 606 ? 18.468 10.811 -14.237 1.00 79.19 606 ILE A C 1
ATOM 4683 O O . ILE A 1 606 ? 18.112 11.076 -13.084 1.00 79.19 606 ILE A O 1
ATOM 4687 N N . GLN A 1 607 ? 17.611 10.436 -15.192 1.00 78.06 607 GLN A N 1
ATOM 4688 C CA . GLN A 1 607 ? 16.152 10.399 -15.018 1.00 78.06 607 GLN A CA 1
ATOM 4689 C C . GLN A 1 607 ? 15.702 9.252 -14.089 1.00 78.06 607 GLN A C 1
ATOM 4691 O O . GLN A 1 607 ? 14.905 9.488 -13.182 1.00 78.06 607 GLN A O 1
ATOM 4696 N N . TRP A 1 608 ? 16.314 8.064 -14.205 1.00 77.81 608 TRP A N 1
ATOM 4697 C CA . TRP A 1 608 ? 16.118 6.909 -13.302 1.00 77.81 608 TRP A CA 1
ATOM 4698 C C . TRP A 1 608 ? 14.656 6.436 -13.176 1.00 77.81 608 TRP A C 1
ATOM 4700 O O . TRP A 1 608 ? 14.172 6.078 -12.100 1.00 77.81 608 TRP A O 1
ATOM 4710 N N . ASP A 1 609 ? 13.948 6.429 -14.298 1.00 71.12 609 ASP A N 1
ATOM 4711 C CA . ASP A 1 609 ? 12.604 5.889 -14.455 1.00 71.12 609 ASP A CA 1
ATOM 4712 C C . ASP A 1 609 ? 12.601 4.652 -15.367 1.00 71.12 609 ASP A C 1
ATOM 4714 O O . ASP A 1 609 ? 13.455 4.484 -16.238 1.00 71.12 609 ASP A O 1
ATOM 4718 N N . SER A 1 610 ? 11.622 3.773 -15.148 1.00 69.50 610 SER A N 1
ATOM 4719 C CA . SER A 1 610 ? 11.491 2.451 -15.776 1.00 69.50 610 SER A CA 1
ATOM 4720 C C . SER A 1 610 ? 11.725 2.413 -17.302 1.00 69.50 610 SER A C 1
ATOM 4722 O O . SER A 1 610 ? 12.595 1.653 -17.739 1.00 69.50 610 SER A O 1
ATOM 4724 N N . PRO A 1 611 ? 11.079 3.248 -18.150 1.00 70.56 611 PRO A N 1
ATOM 4725 C CA . PRO A 1 611 ? 11.295 3.185 -19.599 1.00 70.56 611 PRO A CA 1
ATOM 4726 C C . PRO A 1 611 ? 12.709 3.616 -20.024 1.00 70.56 611 PRO A C 1
ATOM 4728 O O . PRO A 1 611 ? 13.285 3.003 -20.924 1.00 70.56 611 PRO A O 1
ATOM 4731 N N . ASN A 1 612 ? 13.300 4.619 -19.367 1.00 77.62 612 ASN A N 1
ATOM 4732 C CA . ASN A 1 612 ? 14.664 5.067 -19.661 1.00 77.62 612 ASN A CA 1
ATOM 4733 C C . ASN A 1 612 ? 15.715 4.072 -19.147 1.00 77.62 612 ASN A C 1
ATOM 4735 O O . ASN A 1 612 ? 16.710 3.828 -19.831 1.00 77.62 612 ASN A O 1
ATOM 4739 N N . LEU A 1 613 ? 15.480 3.440 -17.993 1.00 75.00 613 LEU A N 1
ATOM 4740 C CA . LEU A 1 613 ? 16.306 2.340 -17.488 1.00 75.00 613 LEU A CA 1
ATOM 4741 C C . LEU A 1 613 ? 16.245 1.116 -18.414 1.00 75.00 613 LEU A C 1
ATOM 4743 O O . LEU A 1 613 ? 17.288 0.534 -18.702 1.00 75.00 613 LEU A O 1
ATOM 4747 N N . HIS A 1 614 ? 15.077 0.770 -18.965 1.00 75.62 614 HIS A N 1
ATOM 4748 C CA . HIS A 1 614 ? 14.960 -0.285 -19.978 1.00 75.62 614 HIS A CA 1
ATOM 4749 C C . HIS A 1 614 ? 15.697 0.074 -21.278 1.00 75.62 614 HIS A C 1
ATOM 4751 O O . HIS A 1 614 ? 16.396 -0.774 -21.836 1.00 75.62 614 HIS A O 1
ATOM 4757 N N . ALA A 1 615 ? 15.608 1.327 -21.737 1.00 78.31 615 ALA A N 1
ATOM 4758 C CA . ALA A 1 615 ? 16.358 1.800 -22.901 1.00 78.31 615 ALA A CA 1
ATOM 4759 C C . ALA A 1 615 ? 17.882 1.766 -22.667 1.00 78.31 615 ALA A C 1
ATOM 4761 O O . ALA A 1 615 ? 18.624 1.301 -23.532 1.00 78.31 615 ALA A O 1
ATOM 4762 N N . ALA A 1 616 ? 18.344 2.198 -21.487 1.00 80.94 616 ALA A N 1
ATOM 4763 C CA . ALA A 1 616 ? 19.750 2.137 -21.083 1.00 80.94 616 ALA A CA 1
ATOM 4764 C C . ALA A 1 616 ? 20.255 0.694 -20.927 1.00 80.94 616 ALA A C 1
ATOM 4766 O O . ALA A 1 616 ? 21.370 0.389 -21.334 1.00 80.94 616 ALA A O 1
ATOM 4767 N N . ALA A 1 617 ? 19.441 -0.212 -20.382 1.00 79.88 617 ALA A N 1
ATOM 4768 C CA . ALA A 1 617 ? 19.782 -1.626 -20.264 1.00 79.88 617 ALA A CA 1
ATOM 4769 C C . ALA A 1 617 ? 19.949 -2.285 -21.642 1.00 79.88 617 ALA A C 1
ATOM 4771 O O . ALA A 1 617 ? 20.932 -2.989 -21.872 1.00 79.88 617 ALA A O 1
ATOM 4772 N N . ALA A 1 618 ? 19.023 -2.019 -22.570 1.00 80.81 618 ALA A N 1
ATOM 4773 C CA . ALA A 1 618 ? 19.078 -2.551 -23.928 1.00 80.81 618 ALA A CA 1
ATOM 4774 C C . ALA A 1 618 ? 20.298 -2.030 -24.706 1.00 80.81 618 ALA A C 1
ATOM 4776 O O . ALA A 1 618 ? 21.008 -2.822 -25.327 1.00 80.81 618 ALA A O 1
ATOM 4777 N N . SER A 1 619 ? 20.587 -0.724 -24.641 1.00 82.88 619 SER A N 1
ATOM 4778 C CA . SER A 1 619 ? 21.768 -0.154 -25.301 1.00 82.88 619 SER A CA 1
ATOM 4779 C C . SER A 1 619 ? 23.075 -0.632 -24.658 1.00 82.88 619 SER A C 1
ATOM 4781 O O . SER A 1 619 ? 23.998 -1.017 -25.375 1.00 82.88 619 SER A O 1
ATOM 4783 N N . SER A 1 620 ? 23.133 -0.706 -23.323 1.00 83.69 620 SER A N 1
ATOM 4784 C CA . SER A 1 620 ? 24.298 -1.201 -22.578 1.00 83.69 620 SER A CA 1
ATOM 4785 C C . SER A 1 620 ? 24.627 -2.658 -22.921 1.00 83.69 620 SER A C 1
ATOM 4787 O O . SER A 1 620 ? 25.802 -2.989 -23.097 1.00 83.69 620 SER A O 1
ATOM 4789 N N . LEU A 1 621 ? 23.607 -3.510 -23.083 1.00 84.00 621 LEU A N 1
ATOM 4790 C CA . LEU A 1 621 ? 23.764 -4.923 -23.437 1.00 84.00 621 LEU A CA 1
ATOM 4791 C C . LEU A 1 621 ? 24.191 -5.124 -24.901 1.00 84.00 621 LEU A C 1
ATOM 4793 O O . LEU A 1 621 ? 25.075 -5.939 -25.162 1.00 84.00 621 LEU A O 1
ATOM 4797 N N . VAL A 1 622 ? 23.635 -4.364 -25.854 1.00 83.19 622 VAL A N 1
ATOM 4798 C CA . VAL A 1 622 ? 24.084 -4.395 -27.264 1.00 83.19 622 VAL A CA 1
ATOM 4799 C C . VAL A 1 622 ? 25.557 -3.985 -27.374 1.00 83.19 622 VAL A C 1
ATOM 4801 O O . VAL A 1 622 ? 26.346 -4.665 -28.030 1.00 83.19 622 VAL A O 1
ATOM 4804 N N . THR A 1 623 ? 25.948 -2.923 -26.671 1.00 87.81 623 THR A N 1
ATOM 4805 C CA . THR A 1 623 ? 27.342 -2.475 -26.570 1.00 87.81 623 THR A CA 1
ATOM 4806 C C . THR A 1 623 ? 28.248 -3.517 -25.923 1.00 87.81 623 THR A C 1
ATOM 4808 O O . THR A 1 623 ? 29.355 -3.756 -26.415 1.00 87.81 623 THR A O 1
ATOM 4811 N N . TRP A 1 624 ? 27.790 -4.173 -24.853 1.00 90.62 624 TRP A N 1
ATOM 4812 C CA . TRP A 1 624 ? 28.558 -5.229 -24.198 1.00 90.62 624 TRP A CA 1
ATOM 4813 C C . TRP A 1 624 ? 28.817 -6.411 -25.137 1.00 90.62 624 TRP A C 1
ATOM 4815 O O . TRP A 1 624 ? 29.956 -6.854 -25.236 1.00 90.62 624 TRP A O 1
ATOM 4825 N N . LEU A 1 625 ? 27.815 -6.859 -25.902 1.00 85.56 625 LEU A N 1
ATOM 4826 C CA . LEU A 1 625 ? 27.980 -7.940 -26.883 1.00 85.56 625 LEU A CA 1
ATOM 4827 C C . LEU A 1 625 ? 28.989 -7.588 -27.991 1.00 85.56 625 LEU A C 1
ATOM 4829 O O . LEU A 1 625 ? 29.797 -8.435 -28.367 1.00 85.56 625 LEU A O 1
ATOM 4833 N N . LEU A 1 626 ? 28.990 -6.345 -28.484 1.00 85.94 626 LEU A N 1
ATOM 4834 C CA . LEU A 1 626 ? 29.973 -5.874 -29.473 1.00 85.94 626 LEU A CA 1
ATOM 4835 C C . LEU A 1 626 ? 31.390 -5.784 -28.884 1.00 85.94 626 LEU A C 1
ATOM 4837 O O . LEU A 1 626 ? 32.358 -6.196 -29.522 1.00 85.94 626 LEU A O 1
ATOM 4841 N N . THR A 1 627 ? 31.508 -5.299 -27.647 1.00 89.38 627 THR A N 1
ATOM 4842 C CA . THR A 1 627 ? 32.788 -5.218 -26.922 1.00 89.38 627 THR A CA 1
ATOM 4843 C C . THR A 1 627 ? 33.340 -6.611 -26.622 1.00 89.38 627 THR A C 1
ATOM 4845 O O . THR A 1 627 ? 34.527 -6.854 -26.814 1.00 89.38 627 THR A O 1
ATOM 4848 N N . LEU A 1 628 ? 32.481 -7.552 -26.223 1.00 85.50 628 LEU A N 1
ATOM 4849 C CA . LEU A 1 628 ? 32.840 -8.943 -25.956 1.00 85.50 628 LEU A CA 1
ATOM 4850 C C . LEU A 1 628 ? 33.245 -9.686 -27.239 1.00 85.50 628 LEU A C 1
ATOM 4852 O O . LEU A 1 628 ? 34.158 -10.505 -27.192 1.00 85.50 628 LEU A O 1
ATOM 4856 N N . LEU A 1 629 ? 32.640 -9.366 -28.389 1.00 83.31 629 LEU A N 1
ATOM 4857 C CA . LEU A 1 629 ? 33.062 -9.885 -29.696 1.00 83.31 629 LEU A CA 1
ATOM 4858 C C . LEU A 1 629 ? 34.480 -9.411 -30.070 1.00 83.31 629 LEU A C 1
ATOM 4860 O O . LEU A 1 629 ? 35.297 -10.220 -30.507 1.00 83.31 629 LEU A O 1
ATOM 4864 N N . ALA A 1 630 ? 34.789 -8.125 -29.867 1.00 84.44 630 ALA A N 1
ATOM 4865 C CA . ALA A 1 630 ? 36.129 -7.579 -30.098 1.00 84.44 630 ALA A CA 1
ATOM 4866 C C . ALA A 1 630 ? 37.163 -8.152 -29.104 1.00 84.44 630 ALA A C 1
ATOM 4868 O O . ALA A 1 630 ? 38.232 -8.610 -29.510 1.00 84.44 630 ALA A O 1
ATOM 4869 N N . MET A 1 631 ? 36.811 -8.213 -27.814 1.00 85.25 631 MET A N 1
ATOM 4870 C CA . MET A 1 631 ? 37.625 -8.817 -26.753 1.00 85.25 631 MET A CA 1
ATOM 4871 C C . MET A 1 631 ? 37.900 -10.306 -27.016 1.00 85.25 631 MET A C 1
ATOM 4873 O O . MET A 1 631 ? 39.028 -10.753 -26.850 1.00 85.25 631 MET A O 1
ATOM 4877 N N . GLY A 1 632 ? 36.908 -11.077 -27.471 1.00 77.06 632 GLY A N 1
ATOM 4878 C CA . GLY A 1 632 ? 37.056 -12.510 -27.749 1.00 77.06 632 GLY A CA 1
ATOM 4879 C C . GLY A 1 632 ? 38.041 -12.831 -28.879 1.00 77.06 632 GLY A C 1
ATOM 4880 O O . GLY A 1 632 ? 38.591 -13.930 -28.913 1.00 77.06 632 GLY A O 1
ATOM 4881 N N . LEU A 1 633 ? 38.299 -11.873 -29.775 1.00 72.94 633 LEU A N 1
ATOM 4882 C CA . LEU A 1 633 ? 39.378 -11.960 -30.760 1.00 72.94 633 LEU A CA 1
ATOM 4883 C C . LEU A 1 633 ? 40.713 -11.475 -30.176 1.00 72.94 633 LEU A C 1
ATOM 4885 O O . LEU A 1 633 ? 41.722 -12.139 -30.383 1.00 72.94 633 LEU A O 1
ATOM 4889 N N . ALA A 1 634 ? 40.718 -10.391 -29.391 1.00 70.19 634 ALA A N 1
ATOM 4890 C CA . ALA A 1 634 ? 41.918 -9.899 -28.703 1.00 70.19 634 ALA A CA 1
ATOM 4891 C C . ALA A 1 634 ? 42.535 -10.960 -27.769 1.00 70.19 634 ALA A C 1
ATOM 4893 O O . ALA A 1 634 ? 43.737 -11.203 -27.816 1.00 70.19 634 ALA A O 1
ATOM 4894 N N . CYS A 1 635 ? 41.714 -11.681 -26.996 1.00 63.00 635 CYS A N 1
ATOM 4895 C CA . CYS A 1 635 ? 42.158 -12.766 -26.112 1.00 63.00 635 CYS A CA 1
ATOM 4896 C C . CYS A 1 635 ? 42.839 -13.941 -26.837 1.00 63.00 635 CYS A C 1
ATOM 4898 O O . CYS A 1 635 ? 43.433 -14.784 -26.171 1.00 63.00 635 CYS A O 1
ATOM 4900 N N . LYS A 1 636 ? 42.759 -14.021 -28.172 1.00 60.22 636 LYS A N 1
ATOM 4901 C CA . LYS A 1 636 ? 43.422 -15.056 -28.975 1.00 60.22 636 LYS A CA 1
ATOM 4902 C C . LYS A 1 636 ? 44.850 -14.678 -29.395 1.00 60.22 636 LYS A C 1
ATOM 4904 O O . LYS A 1 636 ? 45.630 -15.565 -29.728 1.00 60.22 636 LYS A O 1
ATOM 4909 N N . GLU A 1 637 ? 45.197 -13.391 -29.358 1.00 58.91 637 GLU A N 1
ATOM 4910 C CA . GLU A 1 637 ? 46.499 -12.879 -29.812 1.00 58.91 637 GLU A CA 1
ATOM 4911 C C . GLU A 1 637 ? 47.551 -12.815 -28.689 1.00 58.91 637 GLU A C 1
ATOM 4913 O O . GLU A 1 637 ? 48.749 -12.808 -28.968 1.00 58.91 637 GLU A O 1
ATOM 4918 N N . ILE A 1 638 ? 47.116 -12.809 -27.421 1.00 54.25 638 ILE A N 1
ATOM 4919 C CA . ILE A 1 638 ? 47.950 -12.529 -26.233 1.00 54.25 638 ILE A CA 1
ATOM 4920 C C . ILE A 1 638 ? 49.163 -13.474 -26.098 1.00 54.25 638 ILE A C 1
ATOM 4922 O O . ILE A 1 638 ? 50.221 -13.041 -25.640 1.00 54.25 638 ILE A O 1
ATOM 4926 N N . ASP A 1 639 ? 49.046 -14.730 -26.537 1.00 47.69 639 ASP A N 1
ATOM 4927 C CA . ASP A 1 639 ? 50.117 -15.739 -26.447 1.00 47.69 639 ASP A CA 1
ATOM 4928 C C . ASP A 1 639 ? 51.179 -15.657 -27.572 1.00 47.69 639 ASP A C 1
ATOM 4930 O O . ASP A 1 639 ? 52.122 -16.453 -27.581 1.00 47.69 639 ASP A O 1
ATOM 4934 N N . ILE A 1 640 ? 51.080 -14.721 -28.532 1.00 44.44 640 ILE A N 1
ATOM 4935 C CA . ILE A 1 640 ? 51.959 -14.691 -29.720 1.00 44.44 640 ILE A CA 1
ATOM 4936 C C . ILE A 1 640 ? 52.811 -13.407 -29.801 1.00 44.44 640 ILE A C 1
ATOM 4938 O O . ILE A 1 640 ? 52.424 -12.406 -30.391 1.00 44.44 640 ILE A O 1
ATOM 4942 N N . GLY A 1 641 ? 54.023 -13.496 -29.238 1.00 48.03 641 GLY A N 1
ATOM 4943 C CA . GLY A 1 641 ? 55.279 -12.838 -29.659 1.00 48.03 641 GLY A CA 1
ATOM 4944 C C . GLY A 1 641 ? 55.299 -11.375 -30.158 1.00 48.03 641 GLY A C 1
ATOM 4945 O O . GLY A 1 641 ? 54.835 -11.072 -31.247 1.00 48.03 641 GLY A O 1
ATOM 4946 N N . TRP A 1 642 ? 56.030 -10.508 -29.434 1.00 48.06 642 TRP A N 1
ATOM 4947 C CA . TRP A 1 642 ? 56.622 -9.238 -29.926 1.00 48.06 642 TRP A CA 1
ATOM 4948 C C . TRP A 1 642 ? 55.712 -8.348 -30.808 1.00 48.06 642 TRP A C 1
ATOM 4950 O O . TRP A 1 642 ? 55.951 -8.135 -31.994 1.00 48.06 642 TRP A O 1
ATOM 4960 N N . THR A 1 643 ? 54.698 -7.745 -30.184 1.00 53.72 643 THR A N 1
ATOM 4961 C CA . THR A 1 643 ? 53.799 -6.746 -30.790 1.00 53.72 643 THR A CA 1
ATOM 4962 C C . THR A 1 643 ? 54.078 -5.334 -30.259 1.00 53.72 643 THR A C 1
ATOM 4964 O O . THR A 1 643 ? 54.553 -5.172 -29.132 1.00 53.72 643 THR A O 1
ATOM 4967 N N . GLN A 1 644 ? 53.789 -4.297 -31.060 1.00 60.53 644 GLN A N 1
ATOM 4968 C CA . GLN A 1 644 ? 53.974 -2.899 -30.645 1.00 60.53 644 GLN A CA 1
ATOM 4969 C C . GLN A 1 644 ? 53.071 -2.518 -29.457 1.00 60.53 644 GLN A C 1
ATOM 4971 O O . GLN A 1 644 ? 51.948 -3.013 -29.327 1.00 60.53 644 GLN A O 1
ATOM 4976 N N . SER A 1 645 ? 53.542 -1.583 -28.623 1.00 62.97 645 SER A N 1
ATOM 4977 C CA . SER A 1 645 ? 52.872 -1.133 -27.391 1.00 62.97 645 SER A CA 1
ATOM 4978 C C . SER A 1 645 ? 51.398 -0.785 -27.592 1.00 62.97 645 SER A C 1
ATOM 4980 O O . SER A 1 645 ? 50.554 -1.188 -26.799 1.00 62.97 645 SER A O 1
ATOM 4982 N N . ASN A 1 646 ? 51.078 -0.073 -28.672 1.00 67.38 646 ASN A N 1
ATOM 4983 C CA . ASN A 1 646 ? 49.757 0.517 -28.881 1.00 67.38 646 ASN A CA 1
ATOM 4984 C C . ASN A 1 646 ? 48.665 -0.544 -29.117 1.00 67.38 646 ASN A C 1
ATOM 4986 O O . ASN A 1 646 ? 47.527 -0.340 -28.698 1.00 67.38 646 ASN A O 1
ATOM 4990 N N . LEU A 1 647 ? 49.009 -1.691 -29.719 1.00 70.44 647 LEU A N 1
ATOM 4991 C CA . LEU A 1 647 ? 48.080 -2.819 -29.876 1.00 70.44 647 LEU A CA 1
ATOM 4992 C C . LEU A 1 647 ? 47.845 -3.536 -28.542 1.00 70.44 647 LEU A C 1
ATOM 4994 O O . LEU A 1 647 ? 46.698 -3.782 -28.187 1.00 70.44 647 LEU A O 1
ATOM 4998 N N . ARG A 1 648 ? 48.898 -3.749 -27.743 1.00 72.25 648 ARG A N 1
ATOM 4999 C CA . ARG A 1 648 ? 48.772 -4.310 -26.383 1.00 72.25 648 ARG A CA 1
ATOM 5000 C C . ARG A 1 648 ? 47.920 -3.423 -25.475 1.00 72.25 648 ARG A C 1
ATOM 5002 O O . ARG A 1 648 ? 47.128 -3.924 -24.677 1.00 72.25 648 ARG A O 1
ATOM 5009 N N . THR A 1 649 ? 48.033 -2.102 -25.625 1.00 76.00 649 THR A N 1
ATOM 5010 C CA . THR A 1 649 ? 47.152 -1.136 -24.957 1.00 76.00 649 THR A CA 1
ATOM 5011 C C . THR A 1 649 ? 45.700 -1.292 -25.419 1.00 76.00 649 THR A C 1
ATOM 5013 O O . THR A 1 649 ? 44.810 -1.311 -24.574 1.00 76.00 649 THR A O 1
ATOM 5016 N N . LEU A 1 650 ? 45.441 -1.463 -26.723 1.00 81.88 650 LEU A N 1
ATOM 5017 C CA . LEU A 1 650 ? 44.091 -1.706 -27.253 1.00 81.88 650 LEU A CA 1
ATOM 5018 C C . LEU A 1 650 ? 43.486 -3.012 -26.705 1.00 81.88 650 LEU A C 1
ATOM 5020 O O . LEU A 1 650 ? 42.369 -2.996 -26.195 1.00 81.88 650 LEU A O 1
ATOM 5024 N N . GLU A 1 651 ? 44.235 -4.116 -26.742 1.00 81.12 651 GLU A N 1
ATOM 5025 C CA . GLU A 1 651 ? 43.846 -5.429 -26.199 1.00 81.12 651 GLU A CA 1
ATOM 5026 C C . GLU A 1 651 ? 43.513 -5.347 -24.700 1.00 81.12 651 GLU A C 1
ATOM 5028 O O . GLU A 1 651 ? 42.448 -5.789 -24.261 1.00 81.12 651 GLU A O 1
ATOM 5033 N N . THR A 1 652 ? 44.387 -4.704 -23.919 1.00 81.50 652 THR A N 1
ATOM 5034 C CA . THR A 1 652 ? 44.199 -4.501 -22.474 1.00 81.50 652 THR A CA 1
ATOM 5035 C C . THR A 1 652 ? 42.964 -3.641 -22.185 1.00 81.50 652 THR A C 1
ATOM 5037 O O . THR A 1 652 ? 42.170 -3.970 -21.301 1.00 81.50 652 THR A O 1
ATOM 5040 N N . LEU A 1 653 ? 42.753 -2.564 -22.951 1.00 85.81 653 LEU A N 1
ATOM 5041 C CA . LEU A 1 653 ? 41.578 -1.703 -22.811 1.00 85.81 653 LEU A CA 1
ATOM 5042 C C . LEU A 1 653 ? 40.278 -2.429 -23.176 1.00 85.81 653 LEU A C 1
ATOM 5044 O O . LEU A 1 653 ? 39.290 -2.240 -22.476 1.00 85.81 653 LEU A O 1
ATOM 5048 N N . LEU A 1 654 ? 40.258 -3.292 -24.197 1.00 87.12 654 LEU A N 1
ATOM 5049 C CA . LEU A 1 654 ? 39.073 -4.094 -24.539 1.00 87.12 654 LEU A CA 1
ATOM 5050 C C . LEU A 1 654 ? 38.657 -5.028 -23.395 1.00 87.12 654 LEU A C 1
ATOM 5052 O O . LEU A 1 654 ? 37.465 -5.160 -23.120 1.00 87.12 654 LEU A O 1
ATOM 5056 N N . ILE A 1 655 ? 39.623 -5.641 -22.705 1.00 85.81 655 ILE A N 1
ATOM 5057 C CA . ILE A 1 655 ? 39.367 -6.501 -21.538 1.00 85.81 655 ILE A CA 1
ATOM 5058 C C . ILE A 1 655 ? 38.807 -5.672 -20.374 1.00 85.81 655 ILE A C 1
ATOM 5060 O O . ILE A 1 655 ? 37.766 -6.024 -19.813 1.00 85.81 655 ILE A O 1
ATOM 5064 N N . ILE A 1 656 ? 39.446 -4.540 -20.050 1.00 85.81 656 ILE A N 1
ATOM 5065 C CA . ILE A 1 656 ? 38.985 -3.623 -18.993 1.00 85.81 656 ILE A CA 1
ATOM 5066 C C . ILE A 1 656 ? 37.563 -3.129 -19.292 1.00 85.81 656 ILE A C 1
ATOM 5068 O O . ILE A 1 656 ? 36.694 -3.209 -18.425 1.00 85.81 656 ILE A O 1
ATOM 5072 N N . VAL A 1 657 ? 37.306 -2.679 -20.522 1.00 90.94 657 VAL A N 1
ATOM 5073 C CA . VAL A 1 657 ? 36.016 -2.114 -20.941 1.00 90.94 657 VAL A CA 1
ATOM 5074 C C . VAL A 1 657 ? 34.923 -3.171 -21.040 1.00 90.94 657 VAL A C 1
ATOM 5076 O O . VAL A 1 657 ? 33.788 -2.897 -20.666 1.00 90.94 657 VAL A O 1
ATOM 5079 N N . SER A 1 658 ? 35.236 -4.402 -21.448 1.00 89.50 658 SER A N 1
ATOM 5080 C CA . SER A 1 658 ? 34.293 -5.525 -21.354 1.00 89.50 658 SER A CA 1
ATOM 5081 C C . SER A 1 658 ? 33.845 -5.755 -19.903 1.00 89.50 658 SER A C 1
ATOM 5083 O O . SER A 1 658 ? 32.651 -5.924 -19.639 1.00 89.50 658 SER A O 1
ATOM 5085 N N . GLY A 1 659 ? 34.781 -5.664 -18.949 1.00 84.56 659 GLY A N 1
ATOM 5086 C CA . GLY A 1 659 ? 34.505 -5.724 -17.514 1.00 84.56 659 GLY A CA 1
ATOM 5087 C C . GLY A 1 659 ? 33.668 -4.546 -17.003 1.00 84.56 659 GLY A C 1
ATOM 5088 O O . GLY A 1 659 ? 32.609 -4.755 -16.411 1.00 84.56 659 GLY A O 1
ATOM 5089 N N . THR A 1 660 ? 34.085 -3.299 -17.243 1.00 89.06 660 THR A N 1
ATOM 5090 C CA . THR A 1 660 ? 33.352 -2.114 -16.754 1.00 89.06 660 THR A CA 1
ATOM 5091 C C . THR A 1 660 ? 31.994 -1.942 -17.439 1.00 89.06 660 THR A C 1
ATOM 5093 O O . THR A 1 660 ? 31.050 -1.467 -16.807 1.00 89.06 660 THR A O 1
ATOM 5096 N N . GLN A 1 661 ? 31.834 -2.385 -18.689 1.00 89.12 661 GLN A N 1
ATOM 5097 C CA . GLN A 1 661 ? 30.545 -2.439 -19.383 1.00 89.12 661 GLN A CA 1
ATOM 5098 C C . GLN A 1 661 ? 29.637 -3.552 -18.838 1.00 89.12 661 GLN A C 1
ATOM 5100 O O . GLN A 1 661 ? 28.425 -3.341 -18.729 1.00 89.12 661 GLN A O 1
ATOM 5105 N N . LEU A 1 662 ? 30.187 -4.700 -18.421 1.00 86.56 662 LEU A N 1
ATOM 5106 C CA . LEU A 1 662 ? 29.423 -5.732 -17.710 1.00 86.56 662 LEU A CA 1
ATOM 5107 C C . LEU A 1 662 ? 28.926 -5.212 -16.355 1.00 86.56 662 LEU A C 1
ATOM 5109 O O . LEU A 1 662 ? 27.730 -5.294 -16.077 1.00 86.56 662 LEU A O 1
ATOM 5113 N N . PHE A 1 663 ? 29.804 -4.605 -15.548 1.00 84.25 663 PHE A N 1
ATOM 5114 C CA . PHE A 1 663 ? 29.415 -3.997 -14.269 1.00 84.25 663 PHE A CA 1
ATOM 5115 C C . PHE A 1 663 ? 28.415 -2.847 -14.446 1.00 84.25 663 PHE A C 1
ATOM 5117 O O . PHE A 1 663 ? 27.476 -2.740 -13.660 1.00 84.25 663 PHE A O 1
ATOM 5124 N N . CYS A 1 664 ? 28.548 -2.033 -15.499 1.00 85.31 664 CYS A N 1
ATOM 5125 C CA . CYS A 1 664 ? 27.563 -1.008 -15.852 1.00 85.31 664 CYS A CA 1
ATOM 5126 C C . CYS A 1 664 ? 26.198 -1.633 -16.179 1.00 85.31 664 CYS A C 1
ATOM 5128 O O . CYS A 1 664 ? 25.177 -1.235 -15.618 1.00 85.31 664 CYS A O 1
ATOM 5130 N N . THR A 1 665 ? 26.176 -2.659 -17.036 1.00 84.12 665 THR A N 1
ATOM 5131 C CA . THR A 1 665 ? 24.943 -3.367 -17.420 1.00 84.12 665 THR A CA 1
ATOM 5132 C C . THR A 1 665 ? 24.274 -4.014 -16.205 1.00 84.12 665 THR A C 1
ATOM 5134 O O . THR A 1 665 ? 23.059 -3.898 -16.047 1.00 84.12 665 THR A O 1
ATOM 5137 N N . ALA A 1 666 ? 25.063 -4.613 -15.307 1.00 78.38 666 ALA A N 1
ATOM 5138 C CA . ALA A 1 666 ? 24.596 -5.181 -14.046 1.00 78.38 666 ALA A CA 1
ATOM 5139 C C . ALA A 1 666 ? 24.057 -4.111 -13.081 1.00 78.38 666 ALA A C 1
ATOM 5141 O O . ALA A 1 666 ? 22.985 -4.298 -12.516 1.00 78.38 666 ALA A O 1
ATOM 5142 N N . ALA A 1 667 ? 24.729 -2.965 -12.928 1.00 79.69 667 ALA A N 1
ATOM 5143 C CA . ALA A 1 667 ? 24.252 -1.861 -12.089 1.00 79.69 667 ALA A CA 1
ATOM 5144 C C . ALA A 1 667 ? 22.934 -1.260 -12.613 1.00 79.69 667 ALA A C 1
ATOM 5146 O O . ALA A 1 667 ? 22.042 -0.944 -11.825 1.00 79.69 667 ALA A O 1
ATOM 5147 N N . VAL A 1 668 ? 22.771 -1.164 -13.938 1.00 81.69 668 VAL A N 1
ATOM 5148 C CA . VAL A 1 668 ? 21.510 -0.746 -14.576 1.00 81.69 668 VAL A CA 1
ATOM 5149 C C . VAL A 1 668 ? 20.427 -1.828 -14.449 1.00 81.69 668 VAL A C 1
ATOM 5151 O O . VAL A 1 668 ? 19.268 -1.476 -14.247 1.00 81.69 668 VAL A O 1
ATOM 5154 N N . HIS A 1 669 ? 20.767 -3.123 -14.487 1.00 77.06 669 HIS A N 1
ATOM 5155 C CA . HIS A 1 669 ? 19.816 -4.217 -14.218 1.00 77.06 669 HIS A CA 1
ATOM 5156 C C . HIS A 1 669 ? 19.372 -4.269 -12.749 1.00 77.06 669 HIS A C 1
ATOM 5158 O O . HIS A 1 669 ? 18.181 -4.357 -12.493 1.00 77.06 669 HIS A O 1
ATOM 5164 N N . VAL A 1 670 ? 20.274 -4.108 -11.777 1.00 73.88 670 VAL A N 1
ATOM 5165 C CA . VAL A 1 670 ? 19.903 -3.964 -10.353 1.00 73.88 670 VAL A CA 1
ATOM 5166 C C . VAL A 1 670 ? 19.085 -2.683 -10.136 1.00 73.88 670 VAL A C 1
ATOM 5168 O O . VAL A 1 670 ? 18.145 -2.666 -9.341 1.00 73.88 670 VAL A O 1
ATOM 5171 N N . GLY A 1 671 ? 19.378 -1.621 -10.894 1.00 67.69 671 GLY A N 1
ATOM 5172 C CA . GLY A 1 671 ? 18.526 -0.438 -11.001 1.00 67.69 671 GLY A CA 1
ATOM 5173 C C . GLY A 1 671 ? 17.114 -0.783 -11.482 1.00 67.69 671 GLY A C 1
ATOM 5174 O O . GLY A 1 671 ? 16.148 -0.431 -10.804 1.00 67.69 671 GLY A O 1
ATOM 5175 N N . LEU A 1 672 ? 16.993 -1.530 -12.584 1.00 68.62 672 LEU A N 1
ATOM 5176 C CA . LEU A 1 672 ? 15.722 -2.042 -13.100 1.00 68.62 672 LEU A CA 1
ATOM 5177 C C . LEU A 1 672 ? 14.995 -2.926 -12.093 1.00 68.62 672 LEU A C 1
ATOM 5179 O O . LEU A 1 672 ? 13.824 -2.673 -11.866 1.00 68.62 672 LEU A O 1
ATOM 5183 N N . ASP A 1 673 ? 15.646 -3.885 -11.438 1.00 61.31 673 ASP A N 1
ATOM 5184 C CA . ASP A 1 673 ? 15.003 -4.743 -10.438 1.00 61.31 673 ASP A CA 1
ATOM 5185 C C . ASP A 1 673 ? 14.551 -3.937 -9.211 1.00 61.31 673 ASP A C 1
ATOM 5187 O O . ASP A 1 673 ? 13.471 -4.180 -8.674 1.00 61.31 673 ASP A O 1
ATOM 5191 N N . SER A 1 674 ? 15.301 -2.905 -8.801 1.00 61.25 674 SER A N 1
ATOM 5192 C CA . SER A 1 674 ? 14.877 -1.993 -7.727 1.00 61.25 674 SER A CA 1
ATOM 5193 C C . SER A 1 674 ? 13.671 -1.129 -8.126 1.00 61.25 674 SER A C 1
ATOM 5195 O O . SER A 1 674 ? 12.786 -0.871 -7.302 1.00 61.25 674 SER A O 1
ATOM 5197 N N . VAL A 1 675 ? 13.597 -0.712 -9.396 1.00 61.38 675 VAL A N 1
ATOM 5198 C CA . VAL A 1 675 ? 12.481 0.068 -9.946 1.00 61.38 675 VAL A CA 1
ATOM 5199 C C . VAL A 1 675 ? 11.287 -0.829 -10.259 1.00 61.38 675 VAL A C 1
ATOM 5201 O O . VAL A 1 675 ? 10.173 -0.424 -9.970 1.00 61.38 675 VAL A O 1
ATOM 5204 N N . ALA A 1 676 ? 11.482 -2.069 -10.698 1.00 51.09 676 ALA A N 1
ATOM 5205 C CA . ALA A 1 676 ? 10.445 -3.075 -10.905 1.00 51.09 676 ALA A CA 1
ATOM 5206 C C . ALA A 1 676 ? 9.906 -3.625 -9.575 1.00 51.09 676 ALA A C 1
ATOM 5208 O O . ALA A 1 676 ? 8.715 -3.910 -9.471 1.00 51.09 676 ALA A O 1
ATOM 5209 N N . ALA A 1 677 ? 10.720 -3.700 -8.517 1.00 47.56 677 ALA A N 1
ATOM 5210 C CA . ALA A 1 677 ? 10.246 -3.929 -7.151 1.00 47.56 677 ALA A CA 1
ATOM 5211 C C . ALA A 1 677 ? 9.386 -2.748 -6.669 1.00 47.56 677 ALA A C 1
ATOM 5213 O O . ALA A 1 677 ? 8.281 -2.942 -6.166 1.00 47.56 677 ALA A O 1
ATOM 5214 N N . ARG A 1 678 ? 9.840 -1.508 -6.894 1.00 47.28 678 ARG A N 1
ATOM 5215 C CA . ARG A 1 678 ? 9.082 -0.283 -6.581 1.00 47.28 678 ARG A CA 1
ATOM 5216 C C . ARG A 1 678 ? 7.790 -0.154 -7.402 1.00 47.28 678 ARG A C 1
ATOM 5218 O O . ARG A 1 678 ? 6.778 0.294 -6.869 1.00 47.28 678 ARG A O 1
ATOM 5225 N N . GLU A 1 679 ? 7.809 -0.561 -8.667 1.00 41.62 679 GLU A N 1
ATOM 5226 C CA . GLU A 1 679 ? 6.663 -0.535 -9.575 1.00 41.62 679 GLU A CA 1
ATOM 5227 C C . GLU A 1 679 ? 5.712 -1.703 -9.326 1.00 41.62 679 GLU A C 1
ATOM 5229 O O . GLU A 1 679 ? 4.513 -1.483 -9.393 1.00 41.62 679 GLU A O 1
ATOM 5234 N N . SER A 1 680 ? 6.173 -2.898 -8.941 1.00 37.16 680 SER A N 1
ATOM 5235 C CA . SER A 1 680 ? 5.295 -4.011 -8.527 1.00 37.16 680 SER A CA 1
ATOM 5236 C C . SER A 1 680 ? 4.657 -3.785 -7.152 1.00 37.16 680 SER A C 1
ATOM 5238 O O . SER A 1 680 ? 3.480 -4.107 -6.974 1.00 37.16 680 SER A O 1
ATOM 5240 N N . LEU A 1 681 ? 5.352 -3.109 -6.227 1.00 37.59 681 LEU A N 1
ATOM 5241 C CA . LEU A 1 681 ? 4.750 -2.530 -5.016 1.00 37.59 681 LEU A CA 1
ATOM 5242 C C . LEU A 1 681 ? 3.660 -1.487 -5.345 1.00 37.59 681 LEU A C 1
ATOM 5244 O O . LEU A 1 681 ? 2.708 -1.342 -4.581 1.00 37.59 681 LEU A O 1
ATOM 5248 N N . TYR A 1 682 ? 3.750 -0.809 -6.494 1.00 32.34 682 TYR A N 1
ATOM 5249 C CA . TYR A 1 682 ? 2.691 0.058 -7.035 1.00 32.34 682 TYR A CA 1
ATOM 5250 C C . TYR A 1 682 ? 1.596 -0.723 -7.799 1.00 32.34 682 TYR A C 1
ATOM 5252 O O . TYR A 1 682 ? 0.419 -0.372 -7.723 1.00 32.34 682 TYR A O 1
ATOM 5260 N N . TYR A 1 683 ? 1.962 -1.788 -8.520 1.00 31.05 683 TYR A N 1
ATOM 5261 C CA . TYR A 1 683 ? 1.096 -2.532 -9.446 1.00 31.05 683 TYR A CA 1
ATOM 5262 C C . TYR A 1 683 ? 0.292 -3.669 -8.818 1.00 31.05 683 TYR A C 1
ATOM 5264 O O . TYR A 1 683 ? -0.641 -4.161 -9.449 1.00 31.05 683 TYR A O 1
ATOM 5272 N N . SER A 1 684 ? 0.561 -4.031 -7.562 1.00 29.78 684 SER A N 1
ATOM 5273 C CA . SER A 1 684 ? -0.321 -4.908 -6.771 1.00 29.78 684 SER A CA 1
ATOM 5274 C C . SER A 1 684 ? -1.734 -4.310 -6.565 1.00 29.78 684 SER A C 1
ATOM 5276 O O . SER A 1 684 ? -2.627 -4.966 -6.041 1.00 29.78 684 SER A O 1
ATOM 5278 N N . LYS A 1 685 ? -1.975 -3.066 -7.014 1.00 33.50 685 LYS A N 1
ATOM 5279 C CA . LYS A 1 685 ? -3.288 -2.405 -7.072 1.00 33.50 685 LYS A CA 1
ATOM 5280 C C . LYS A 1 685 ? -3.949 -2.436 -8.464 1.00 33.50 685 LYS A C 1
ATOM 5282 O O . LYS A 1 685 ? -4.267 -1.366 -8.986 1.00 33.50 685 LYS A O 1
ATOM 5287 N N . LYS A 1 686 ? -4.208 -3.621 -9.044 1.00 29.50 686 LYS A N 1
ATOM 5288 C CA . LYS A 1 686 ? -5.459 -3.965 -9.785 1.00 29.50 686 LYS A CA 1
ATOM 5289 C C . LYS A 1 686 ? -5.443 -5.388 -10.390 1.00 29.50 686 LYS A C 1
ATOM 5291 O O . LYS A 1 686 ? -4.373 -5.968 -10.553 1.00 29.50 686 LYS A O 1
ATOM 5296 N N . PRO A 1 687 ? -6.620 -5.974 -10.696 1.00 30.41 687 PRO A N 1
ATOM 5297 C CA . PRO A 1 687 ? -6.788 -7.421 -10.855 1.00 30.41 687 PRO A CA 1
ATOM 5298 C C . PRO A 1 687 ? -6.291 -7.975 -12.194 1.00 30.41 687 PRO A C 1
ATOM 5300 O O . PRO A 1 687 ? -6.262 -7.294 -13.224 1.00 30.41 687 PRO A O 1
ATOM 5303 N N . ARG A 1 688 ? -6.114 -9.299 -12.230 1.00 24.91 688 ARG A N 1
ATOM 5304 C CA . ARG A 1 688 ? -6.168 -10.072 -13.479 1.00 24.91 688 ARG A CA 1
ATOM 5305 C C . ARG A 1 688 ? -7.618 -10.247 -13.943 1.00 24.91 688 ARG A C 1
ATOM 5307 O O . ARG A 1 688 ? -8.261 -11.242 -13.617 1.00 24.91 688 ARG A O 1
ATOM 5314 N N . ILE A 1 689 ? -8.129 -9.312 -14.748 1.00 26.73 689 ILE A N 1
ATOM 5315 C CA . ILE A 1 689 ? -9.395 -9.526 -15.471 1.00 26.73 689 ILE A CA 1
ATOM 5316 C C . ILE A 1 689 ? -9.177 -10.617 -16.529 1.00 26.73 689 ILE A C 1
ATOM 5318 O O . ILE A 1 689 ? -8.648 -10.365 -17.612 1.00 26.73 689 ILE A O 1
ATOM 5322 N N . ASN A 1 690 ? -9.623 -11.835 -16.221 1.00 26.97 690 ASN A N 1
ATOM 5323 C CA . ASN A 1 690 ? -9.743 -12.918 -17.193 1.00 26.97 690 ASN A CA 1
ATOM 5324 C C . ASN A 1 690 ? -10.851 -12.584 -18.203 1.00 26.97 690 ASN A C 1
ATOM 5326 O O . ASN A 1 690 ? -12.009 -12.960 -18.023 1.00 26.97 690 ASN A O 1
ATOM 5330 N N . VAL A 1 691 ? -10.492 -11.894 -19.289 1.00 25.41 691 VAL A N 1
ATOM 5331 C CA . VAL A 1 691 ? -11.391 -11.669 -20.431 1.00 25.41 691 VAL A CA 1
ATOM 5332 C C . VAL A 1 691 ? -11.596 -12.992 -21.176 1.00 25.41 691 VAL A C 1
ATOM 5334 O O . VAL A 1 691 ? -10.924 -13.270 -22.175 1.00 25.41 691 VAL A O 1
ATOM 5337 N N . LYS A 1 692 ? -12.537 -13.808 -20.683 1.00 25.02 692 LYS A N 1
ATOM 5338 C CA . LYS A 1 692 ? -13.167 -14.876 -21.465 1.00 25.02 692 LYS A CA 1
ATOM 5339 C C . LYS A 1 692 ? -13.849 -14.231 -22.671 1.00 25.02 692 LYS A C 1
ATOM 5341 O O . LYS A 1 692 ? -14.855 -13.547 -22.516 1.00 25.02 692 LYS A O 1
ATOM 5346 N N . CYS A 1 693 ? -13.319 -14.468 -23.865 1.00 26.00 693 CYS A N 1
ATOM 5347 C CA . CYS A 1 693 ? -14.128 -14.355 -25.071 1.00 26.00 693 CYS A CA 1
ATOM 5348 C C . CYS A 1 693 ? -15.025 -15.597 -25.124 1.00 26.00 693 CYS A C 1
ATOM 5350 O O . CYS A 1 693 ? -14.515 -16.712 -25.005 1.00 26.00 693 CYS A O 1
ATOM 5352 N N . THR A 1 694 ? -16.335 -15.421 -25.275 1.00 26.03 694 THR A N 1
ATOM 5353 C CA . THR A 1 694 ? -17.248 -16.534 -25.546 1.00 26.03 694 THR A CA 1
ATOM 5354 C C . THR A 1 694 ? -17.009 -17.072 -26.955 1.00 26.03 694 THR A C 1
ATOM 5356 O O . THR A 1 694 ? -16.891 -16.313 -27.915 1.00 26.03 694 THR A O 1
ATOM 5359 N N . ALA A 1 695 ? -16.934 -18.394 -27.060 1.00 25.44 695 ALA A N 1
ATOM 5360 C CA . ALA A 1 695 ? -17.106 -19.135 -28.297 1.00 25.44 695 ALA A CA 1
ATOM 5361 C C . ALA A 1 695 ? -18.217 -20.147 -28.016 1.00 25.44 695 ALA A C 1
ATOM 5363 O O . ALA A 1 695 ? -18.109 -20.917 -27.061 1.00 25.44 695 ALA A O 1
ATOM 5364 N N . ASP A 1 696 ? -19.301 -20.069 -28.780 1.00 26.61 696 ASP A N 1
ATOM 5365 C CA . ASP A 1 696 ? -20.484 -20.900 -28.579 1.00 26.61 696 ASP A CA 1
ATOM 5366 C C . ASP A 1 696 ? -20.351 -22.284 -29.223 1.00 26.61 696 ASP A C 1
ATOM 5368 O O . ASP A 1 696 ? -19.524 -22.519 -30.105 1.00 26.61 696 ASP A O 1
ATOM 5372 N N . SER A 1 697 ? -21.290 -23.148 -28.836 1.00 25.98 697 SER A N 1
ATOM 5373 C CA . SER A 1 697 ? -21.638 -24.447 -29.422 1.00 25.98 697 SER A CA 1
ATOM 5374 C C . SER A 1 697 ? -20.739 -25.656 -29.120 1.00 25.98 697 SER A C 1
ATOM 5376 O O . SER A 1 697 ? -19.514 -25.650 -29.195 1.00 25.98 697 SER A O 1
ATOM 5378 N N . ASN A 1 698 ? -21.453 -26.726 -28.776 1.00 28.75 698 ASN A N 1
ATOM 5379 C CA . ASN A 1 698 ? -20.997 -28.056 -28.405 1.00 28.75 698 ASN A CA 1
ATOM 5380 C C . ASN A 1 698 ? -20.150 -28.747 -29.488 1.00 28.75 698 ASN A C 1
ATOM 5382 O O . ASN A 1 698 ? -20.540 -28.788 -30.653 1.00 28.75 698 ASN A O 1
ATOM 5386 N N . SER A 1 699 ? -19.107 -29.462 -29.065 1.00 26.30 699 SER A N 1
ATOM 5387 C CA . SER A 1 699 ? -18.644 -30.684 -29.737 1.00 26.30 699 SER A CA 1
ATOM 5388 C C . SER A 1 699 ? -17.964 -31.610 -28.724 1.00 26.30 699 SER A C 1
ATOM 5390 O O . SER A 1 699 ? -17.403 -31.135 -27.737 1.00 26.30 699 SER A O 1
ATOM 5392 N N . GLU A 1 700 ? -18.045 -32.918 -28.949 1.00 26.70 700 GLU A N 1
ATOM 5393 C CA . GLU A 1 700 ? -17.753 -33.948 -27.945 1.00 26.70 700 GLU A CA 1
ATOM 5394 C C . GLU A 1 700 ? -16.252 -34.230 -27.731 1.00 26.70 700 GLU A C 1
ATOM 5396 O O . GLU A 1 700 ? -15.371 -33.703 -28.413 1.00 26.70 700 GLU A O 1
ATOM 5401 N N . ALA A 1 701 ? -15.953 -35.062 -26.730 1.00 32.72 701 ALA A N 1
ATOM 5402 C CA . ALA A 1 701 ? -14.594 -35.393 -26.322 1.00 32.72 701 ALA A CA 1
ATOM 5403 C C . ALA A 1 701 ? -13.864 -36.316 -27.315 1.00 32.72 701 ALA A C 1
ATOM 5405 O O . ALA A 1 701 ? -14.446 -37.264 -27.828 1.00 32.72 701 ALA A O 1
ATOM 5406 N N . ILE A 1 702 ? -12.549 -36.113 -27.464 1.00 28.41 702 ILE A N 1
ATOM 5407 C CA . ILE A 1 702 ? -11.545 -37.149 -27.776 1.00 28.41 702 ILE A CA 1
ATOM 5408 C C . ILE A 1 702 ? -10.166 -36.627 -27.338 1.00 28.41 702 ILE A C 1
ATOM 5410 O O . ILE A 1 702 ? -9.835 -35.456 -27.536 1.00 28.41 702 ILE A O 1
ATOM 5414 N N . GLY A 1 703 ? -9.351 -37.486 -26.721 1.00 29.83 703 GLY A N 1
ATOM 5415 C CA . GLY A 1 703 ? -8.001 -37.129 -26.277 1.00 29.83 703 GLY A CA 1
ATOM 5416 C C . GLY A 1 703 ? -6.990 -37.052 -27.428 1.00 29.83 703 GLY A C 1
ATOM 5417 O O . GLY A 1 703 ? -7.040 -37.842 -28.367 1.00 29.83 703 GLY A O 1
ATOM 5418 N N . GLY A 1 704 ? -6.028 -36.126 -27.346 1.00 26.41 704 GLY A N 1
ATOM 5419 C CA . GLY A 1 704 ? -4.933 -36.042 -28.319 1.00 26.41 704 GLY A CA 1
ATOM 5420 C C . GLY A 1 704 ? -3.973 -34.881 -28.063 1.00 26.41 704 GLY A C 1
ATOM 5421 O O . GLY A 1 704 ? -4.294 -33.723 -28.328 1.00 26.41 704 GLY A O 1
ATOM 5422 N N . THR A 1 705 ? -2.771 -35.178 -27.570 1.00 31.73 705 THR A N 1
ATOM 5423 C CA . THR A 1 705 ? -1.716 -34.179 -27.346 1.00 31.73 705 THR A CA 1
ATOM 5424 C C . THR A 1 705 ? -1.023 -33.762 -28.654 1.00 31.73 705 THR A C 1
ATOM 5426 O O . THR A 1 705 ? -0.908 -34.545 -29.591 1.00 31.73 705 THR A O 1
ATOM 5429 N N . LYS A 1 706 ? -0.530 -32.511 -28.695 1.00 42.47 706 LYS A N 1
ATOM 5430 C CA . LYS A 1 706 ? 0.314 -31.896 -29.751 1.00 42.47 706 LYS A CA 1
ATOM 5431 C C . LYS A 1 706 ? -0.232 -31.923 -31.200 1.00 42.47 706 LYS A C 1
ATOM 5433 O O . LYS A 1 706 ? -0.052 -32.881 -31.943 1.00 42.47 706 LYS A O 1
ATOM 5438 N N . LYS A 1 707 ? -0.754 -30.778 -31.675 1.00 34.03 707 LYS A N 1
ATOM 5439 C CA . LYS A 1 707 ? -1.046 -30.526 -33.112 1.00 34.03 707 LYS A CA 1
ATOM 5440 C C . LYS A 1 707 ? -0.487 -29.217 -33.707 1.00 34.03 707 LYS A C 1
ATOM 5442 O O . LYS A 1 707 ? -0.598 -29.028 -34.916 1.00 34.03 707 LYS A O 1
ATOM 5447 N N . TRP A 1 708 ? 0.150 -28.341 -32.920 1.00 35.12 708 TRP A N 1
ATOM 5448 C CA . TRP A 1 708 ? 0.644 -27.036 -33.406 1.00 35.12 708 TRP A CA 1
ATOM 5449 C C . TRP A 1 708 ? 1.771 -27.150 -34.451 1.00 35.12 708 TRP A C 1
ATOM 5451 O O . TRP A 1 708 ? 1.835 -26.356 -35.386 1.00 35.12 708 TRP A O 1
ATOM 5461 N N . GLU A 1 709 ? 2.588 -28.205 -34.371 1.00 33.84 709 GLU A N 1
ATOM 5462 C CA . GLU A 1 709 ? 3.679 -28.503 -35.313 1.00 33.84 709 GLU A CA 1
ATOM 5463 C C . GLU A 1 709 ? 3.247 -28.703 -36.782 1.00 33.84 709 GLU A C 1
ATOM 5465 O O . GLU A 1 709 ? 4.112 -28.765 -37.658 1.00 33.84 709 GLU A O 1
ATOM 5470 N N . LYS A 1 710 ? 1.940 -28.833 -37.067 1.00 34.47 710 LYS A N 1
ATOM 5471 C CA . LYS A 1 710 ? 1.402 -28.956 -38.435 1.00 34.47 710 LYS A CA 1
ATOM 5472 C C . LYS A 1 710 ? 1.066 -27.617 -39.104 1.00 34.47 710 LYS A C 1
ATOM 5474 O O . LYS A 1 710 ? 0.866 -27.605 -40.313 1.00 34.47 710 LYS A O 1
ATOM 5479 N N . TRP A 1 711 ? 1.001 -26.515 -38.352 1.00 32.56 711 TRP A N 1
ATOM 5480 C CA . TRP A 1 711 ? 0.707 -25.176 -38.894 1.00 32.56 711 TRP A CA 1
ATOM 5481 C C . TRP A 1 711 ? 1.960 -24.355 -39.229 1.00 32.56 711 TRP A C 1
ATOM 5483 O O . TRP A 1 711 ? 1.867 -23.365 -39.948 1.00 32.56 711 TRP A O 1
ATOM 5493 N N . VAL A 1 712 ? 3.140 -24.776 -38.762 1.00 31.09 712 VAL A N 1
ATOM 5494 C CA . VAL A 1 712 ? 4.421 -24.204 -39.199 1.00 31.09 712 VAL A CA 1
ATOM 5495 C C . VAL A 1 712 ? 4.865 -24.928 -40.478 1.00 31.09 712 VAL A C 1
ATOM 5497 O O . VAL A 1 712 ? 5.173 -26.122 -40.412 1.00 31.09 712 VAL A O 1
ATOM 5500 N N . PRO A 1 713 ? 4.931 -24.262 -41.649 1.00 32.12 713 PRO A N 1
ATOM 5501 C CA . PRO A 1 713 ? 5.389 -24.899 -42.879 1.00 32.12 713 PRO A CA 1
ATOM 5502 C C . PRO A 1 713 ? 6.895 -25.188 -42.793 1.00 32.12 713 PRO A C 1
ATOM 5504 O O . PRO A 1 713 ? 7.725 -24.320 -43.064 1.00 32.12 713 PRO A O 1
ATOM 5507 N N . ARG A 1 714 ? 7.250 -26.434 -42.448 1.00 38.53 714 ARG A N 1
ATOM 5508 C CA . ARG A 1 714 ? 8.642 -26.892 -42.230 1.00 38.53 714 ARG A CA 1
ATOM 5509 C C . ARG A 1 714 ? 9.593 -26.606 -43.407 1.00 38.53 714 ARG A C 1
ATOM 5511 O O . ARG A 1 714 ? 10.794 -26.496 -43.200 1.00 38.53 714 ARG A O 1
ATOM 5518 N N . ASN A 1 715 ? 9.058 -26.394 -44.613 1.00 38.56 715 ASN A N 1
ATOM 5519 C CA . ASN A 1 715 ? 9.823 -26.165 -45.843 1.00 38.56 715 ASN A CA 1
ATOM 5520 C C . ASN A 1 715 ? 9.874 -24.680 -46.276 1.00 38.56 715 ASN A C 1
ATOM 5522 O O . ASN A 1 715 ? 10.055 -24.400 -47.468 1.00 38.56 715 ASN A O 1
ATOM 5526 N N . LEU A 1 716 ? 9.679 -23.716 -45.364 1.00 40.41 716 LEU A N 1
ATOM 5527 C CA . LEU A 1 716 ? 9.818 -22.283 -45.682 1.00 40.41 716 LEU A CA 1
ATOM 5528 C C . LEU A 1 716 ? 11.295 -21.871 -45.842 1.00 40.41 716 LEU A C 1
ATOM 5530 O O . LEU A 1 716 ? 11.643 -21.229 -46.828 1.00 40.41 716 LEU A O 1
ATOM 5534 N N . PHE A 1 717 ? 12.166 -22.326 -44.934 1.00 42.75 717 PHE A N 1
ATOM 5535 C CA . PHE A 1 717 ? 13.605 -22.015 -44.893 1.00 42.75 717 PHE A CA 1
ATOM 5536 C C . PHE A 1 717 ? 14.496 -23.111 -45.508 1.00 42.75 717 PHE A C 1
ATOM 5538 O O . PHE A 1 717 ? 15.615 -23.344 -45.059 1.00 42.75 717 PHE A O 1
ATOM 5545 N N . ALA A 1 718 ? 14.024 -23.795 -46.554 1.00 55.22 718 ALA A N 1
ATOM 5546 C CA . ALA A 1 718 ? 14.897 -24.673 -47.332 1.00 55.22 718 ALA A CA 1
ATOM 5547 C C . ALA A 1 718 ? 16.003 -23.829 -47.993 1.00 55.22 718 ALA A C 1
ATOM 5549 O O . ALA A 1 718 ? 15.690 -22.907 -48.750 1.00 55.22 718 ALA A O 1
ATOM 5550 N N . ALA A 1 719 ? 17.279 -24.138 -47.732 1.00 57.34 719 ALA A N 1
ATOM 5551 C CA . ALA A 1 719 ? 18.417 -23.335 -48.195 1.00 57.34 719 ALA A CA 1
ATOM 5552 C C . ALA A 1 719 ? 18.397 -23.089 -49.716 1.00 57.34 719 ALA A C 1
ATOM 5554 O O . ALA A 1 719 ? 18.685 -21.984 -50.170 1.00 57.34 719 ALA A O 1
ATOM 5555 N N . GLU A 1 720 ? 17.942 -24.067 -50.506 1.00 62.03 720 GLU A N 1
ATOM 5556 C CA . GLU A 1 720 ? 17.757 -23.906 -51.951 1.00 62.03 720 GLU A CA 1
ATOM 5557 C C . GLU A 1 720 ? 16.802 -22.759 -52.322 1.00 62.03 720 GLU A C 1
ATOM 5559 O O . GLU A 1 720 ? 17.078 -22.003 -53.253 1.00 62.03 720 GLU A O 1
ATOM 5564 N N . LYS A 1 721 ? 15.692 -22.594 -51.588 1.00 60.84 721 LYS A N 1
ATOM 5565 C CA . LYS A 1 721 ? 14.761 -21.477 -51.799 1.00 60.84 721 LYS A CA 1
ATOM 5566 C C . LYS A 1 721 ? 15.428 -20.152 -51.461 1.00 60.84 721 LYS A C 1
ATOM 5568 O O . LYS A 1 721 ? 15.240 -19.197 -52.201 1.00 60.84 721 LYS A O 1
ATOM 5573 N N . VAL A 1 722 ? 16.231 -20.105 -50.397 1.00 60.06 722 VAL A N 1
ATOM 5574 C CA . VAL A 1 722 ? 16.976 -18.900 -50.001 1.00 60.06 722 VAL A CA 1
ATOM 5575 C C . VAL A 1 722 ? 17.994 -18.515 -51.080 1.00 60.06 722 VAL A C 1
ATOM 5577 O O . VAL A 1 722 ? 17.984 -17.374 -51.528 1.00 60.06 722 VAL A O 1
ATOM 5580 N N . PHE A 1 723 ? 18.799 -19.454 -51.589 1.00 63.47 723 PHE A N 1
ATOM 5581 C CA . PHE A 1 723 ? 19.751 -19.165 -52.671 1.00 63.47 723 PHE A CA 1
ATOM 5582 C C . PHE A 1 723 ? 19.069 -18.806 -54.001 1.00 63.47 723 PHE A C 1
ATOM 5584 O O . PHE A 1 723 ? 19.521 -17.877 -54.669 1.00 63.47 723 PHE A O 1
ATOM 5591 N N . ARG A 1 724 ? 17.952 -19.459 -54.363 1.00 65.38 724 ARG A N 1
ATOM 5592 C CA . ARG A 1 724 ? 17.133 -19.070 -55.530 1.00 65.38 724 ARG A CA 1
ATOM 5593 C C . ARG A 1 724 ? 16.521 -17.670 -55.362 1.00 65.38 724 ARG A C 1
ATOM 5595 O O . ARG A 1 724 ? 16.507 -16.902 -56.318 1.00 65.38 724 ARG A O 1
ATOM 5602 N N . LEU A 1 725 ? 16.047 -17.320 -54.162 1.00 60.47 725 LEU A N 1
ATOM 5603 C CA . LEU A 1 725 ? 15.538 -15.979 -53.844 1.00 60.47 725 LEU A CA 1
ATOM 5604 C C . LEU A 1 725 ? 16.648 -14.925 -53.895 1.00 60.47 725 LEU A C 1
ATOM 5606 O O . LEU A 1 725 ? 16.406 -13.842 -54.413 1.00 60.47 725 LEU A O 1
ATOM 5610 N N . ILE A 1 726 ? 17.864 -15.239 -53.436 1.00 62.53 726 ILE A N 1
ATOM 5611 C CA . ILE A 1 726 ? 19.030 -14.350 -53.560 1.00 62.53 726 ILE A CA 1
ATOM 5612 C C . ILE A 1 726 ? 19.378 -14.125 -55.037 1.00 62.53 726 ILE A C 1
ATOM 5614 O O . ILE A 1 726 ? 19.492 -12.974 -55.451 1.00 62.53 726 ILE A O 1
ATOM 5618 N N . SER A 1 727 ? 19.469 -15.183 -55.855 1.00 60.72 727 SER A N 1
ATOM 5619 C CA . SER A 1 727 ? 19.770 -15.038 -57.291 1.00 60.72 727 SER A CA 1
ATOM 5620 C C . SER A 1 727 ? 18.639 -14.379 -58.092 1.00 60.72 727 SER A C 1
ATOM 5622 O O . SER A 1 727 ? 18.891 -13.824 -59.157 1.00 60.72 727 SER A O 1
ATOM 5624 N N . GLY A 1 728 ? 17.396 -14.439 -57.599 1.00 61.38 728 GLY A N 1
ATOM 5625 C CA . GLY A 1 728 ? 16.265 -13.673 -58.126 1.00 61.38 728 GLY A CA 1
ATOM 5626 C C . GLY A 1 728 ? 16.309 -12.201 -57.705 1.00 61.38 728 GLY A C 1
ATOM 5627 O O . GLY A 1 728 ? 16.144 -11.320 -58.542 1.00 61.38 728 GLY A O 1
ATOM 5628 N N . ALA A 1 729 ? 16.612 -11.912 -56.438 1.00 57.97 729 ALA A N 1
ATOM 5629 C CA . ALA A 1 729 ? 16.701 -10.547 -55.922 1.00 57.97 729 ALA A CA 1
ATOM 5630 C C . ALA A 1 729 ? 17.852 -9.741 -56.549 1.00 57.97 729 ALA A C 1
ATOM 5632 O O . ALA A 1 729 ? 17.708 -8.538 -56.744 1.00 57.97 729 ALA A O 1
ATOM 5633 N N . THR A 1 730 ? 18.958 -10.396 -56.922 1.00 59.12 730 THR A N 1
ATOM 5634 C CA . THR A 1 730 ? 20.047 -9.785 -57.707 1.00 59.12 730 THR A CA 1
ATOM 5635 C C . THR A 1 730 ? 19.848 -9.883 -59.225 1.00 59.12 730 THR A C 1
ATOM 5637 O O . THR A 1 730 ? 20.735 -9.498 -59.987 1.00 59.12 730 THR A O 1
ATOM 5640 N N . SER A 1 731 ? 18.701 -10.386 -59.703 1.00 58.09 731 SER A N 1
ATOM 5641 C CA . SER A 1 731 ? 18.420 -10.440 -61.145 1.00 58.09 731 SER A CA 1
ATOM 5642 C C . SER A 1 731 ? 17.999 -9.084 -61.728 1.00 58.09 731 SER A C 1
ATOM 5644 O O . SER A 1 731 ? 18.346 -8.789 -62.874 1.00 58.09 731 SER A O 1
ATOM 5646 N N . SER A 1 732 ? 17.324 -8.259 -60.919 1.00 62.47 732 SER A N 1
ATOM 5647 C CA . SER A 1 732 ? 16.878 -6.897 -61.238 1.00 62.47 732 SER A CA 1
ATOM 5648 C C . SER A 1 732 ? 17.952 -5.850 -60.905 1.00 62.47 732 SER A C 1
ATOM 5650 O O . SER A 1 732 ? 18.598 -5.968 -59.862 1.00 62.47 732 SER A O 1
ATOM 5652 N N . PRO A 1 733 ? 18.067 -4.757 -61.686 1.00 61.41 733 PRO A N 1
ATOM 5653 C CA . PRO A 1 733 ? 18.898 -3.603 -61.347 1.00 61.41 733 PRO A CA 1
ATOM 5654 C C . PRO A 1 733 ? 18.391 -2.915 -60.066 1.00 61.41 733 PRO A C 1
ATOM 5656 O O . PRO A 1 733 ? 17.433 -2.138 -60.078 1.00 61.41 733 PRO A O 1
ATOM 5659 N N . ILE A 1 734 ? 19.030 -3.208 -58.933 1.00 61.91 734 ILE A N 1
ATOM 5660 C CA . ILE A 1 734 ? 18.888 -2.456 -57.678 1.00 61.91 734 ILE A CA 1
ATOM 5661 C C . ILE A 1 734 ? 20.014 -1.420 -57.649 1.00 61.91 734 ILE A C 1
ATOM 5663 O O . ILE A 1 734 ? 21.170 -1.775 -57.849 1.00 61.91 734 ILE A O 1
ATOM 5667 N N . ALA A 1 735 ? 19.680 -0.146 -57.417 1.00 64.31 735 ALA A N 1
ATOM 5668 C CA . ALA A 1 735 ? 20.625 0.982 -57.373 1.00 64.31 735 ALA A CA 1
ATOM 5669 C C . ALA A 1 735 ? 21.463 1.252 -58.652 1.00 64.31 735 ALA A C 1
ATOM 5671 O O . ALA A 1 735 ? 22.288 2.162 -58.650 1.00 64.31 735 ALA A O 1
ATOM 5672 N N . GLN A 1 736 ? 21.229 0.529 -59.752 1.00 76.69 736 GLN A N 1
ATOM 5673 C CA . GLN A 1 736 ? 21.878 0.759 -61.047 1.00 76.69 736 GLN A CA 1
ATOM 5674 C C . GLN A 1 736 ? 21.134 1.822 -61.873 1.00 76.69 736 GLN A C 1
ATOM 5676 O O . GLN A 1 736 ? 19.904 1.820 -61.923 1.00 76.69 736 GLN A O 1
ATOM 5681 N N . TYR A 1 737 ? 21.879 2.692 -62.561 1.00 83.56 737 TYR A N 1
ATOM 5682 C CA . TYR A 1 737 ? 21.334 3.679 -63.500 1.00 83.56 737 TYR A CA 1
ATOM 5683 C C . TYR A 1 737 ? 20.706 3.004 -64.729 1.00 83.56 737 TYR A C 1
ATOM 5685 O O . TYR A 1 737 ? 21.316 2.124 -65.338 1.00 83.56 737 TYR A O 1
ATOM 5693 N N . ILE A 1 738 ? 19.512 3.451 -65.121 1.00 83.19 738 ILE A N 1
ATOM 5694 C CA . ILE A 1 738 ? 18.751 2.921 -66.255 1.00 83.19 738 ILE A CA 1
ATOM 5695 C C . ILE A 1 738 ? 18.784 3.950 -67.391 1.00 83.19 738 ILE A C 1
ATOM 5697 O O . ILE A 1 738 ? 18.336 5.081 -67.234 1.00 83.19 738 ILE A O 1
ATOM 5701 N N . SER A 1 739 ? 19.310 3.565 -68.556 1.00 78.81 739 SER A N 1
ATOM 5702 C CA . SER A 1 739 ? 19.478 4.471 -69.704 1.00 78.81 739 SER A CA 1
ATOM 5703 C C . SER A 1 739 ? 18.221 4.653 -70.565 1.00 78.81 739 SER A C 1
ATOM 5705 O O . SER A 1 739 ? 18.166 5.580 -71.372 1.00 78.81 739 SER A O 1
ATOM 5707 N N . SER A 1 740 ? 17.215 3.785 -70.422 1.00 78.56 740 SER A N 1
ATOM 5708 C CA . SER A 1 740 ? 15.954 3.837 -71.172 1.00 78.56 740 SER A CA 1
ATOM 5709 C C . SER A 1 740 ? 14.815 3.188 -70.368 1.00 78.56 740 SER A C 1
ATOM 5711 O O . SER A 1 740 ? 15.037 2.119 -69.795 1.00 78.56 740 SER A O 1
ATOM 5713 N N . PRO A 1 741 ? 13.599 3.771 -70.316 1.00 81.38 741 PRO A N 1
ATOM 5714 C CA . PRO A 1 741 ? 13.157 4.973 -71.028 1.00 81.38 741 PRO A CA 1
ATOM 5715 C C . PRO A 1 741 ? 13.640 6.285 -70.384 1.00 81.38 741 PRO A C 1
ATOM 5717 O O . PRO A 1 741 ? 13.601 6.465 -69.167 1.00 81.38 741 PRO A O 1
ATOM 5720 N N . THR A 1 742 ? 14.027 7.255 -71.215 1.00 79.50 742 THR A N 1
ATOM 5721 C CA . THR A 1 742 ? 14.446 8.597 -70.777 1.00 79.50 742 THR A CA 1
ATOM 5722 C C . THR A 1 742 ? 13.242 9.453 -70.372 1.00 79.50 742 THR A C 1
ATOM 5724 O O . THR A 1 742 ? 12.657 10.171 -71.182 1.00 79.50 742 THR A O 1
ATOM 5727 N N . THR A 1 743 ? 12.847 9.362 -69.104 1.00 83.88 743 THR A N 1
ATOM 5728 C CA . THR A 1 743 ? 11.701 10.096 -68.531 1.00 83.88 743 THR A CA 1
ATOM 5729 C C . THR A 1 743 ? 12.089 11.453 -67.928 1.00 83.88 743 THR A C 1
ATOM 5731 O O . THR A 1 743 ? 13.264 11.712 -67.677 1.00 83.88 743 THR A O 1
ATOM 5734 N N . PHE A 1 744 ? 11.098 12.310 -67.628 1.00 82.06 744 PHE A N 1
ATOM 5735 C CA . PHE A 1 744 ? 11.267 13.641 -67.006 1.00 82.06 744 PHE A CA 1
ATOM 5736 C C . PHE A 1 744 ? 12.319 13.672 -65.884 1.00 82.06 744 PHE A C 1
ATOM 5738 O O . PHE A 1 744 ? 13.178 14.553 -65.871 1.00 82.06 744 PHE A O 1
ATOM 5745 N N . LEU A 1 745 ? 12.300 12.685 -64.979 1.00 83.31 745 LEU A N 1
ATOM 5746 C CA . LEU A 1 745 ? 13.196 12.643 -63.822 1.00 83.31 745 LEU A CA 1
ATOM 5747 C C . LEU A 1 745 ? 14.680 12.484 -64.208 1.00 83.31 745 LEU A C 1
ATOM 5749 O O . LEU A 1 745 ? 15.541 12.934 -63.461 1.00 83.31 745 LEU A O 1
ATOM 5753 N N . HIS A 1 746 ? 14.999 11.939 -65.384 1.00 85.06 746 HIS A N 1
ATOM 5754 C CA . HIS A 1 746 ? 16.371 11.883 -65.904 1.00 85.06 746 HIS A CA 1
ATOM 5755 C C . HIS A 1 746 ? 16.905 13.268 -66.318 1.00 85.06 746 HIS A C 1
ATOM 5757 O O . HIS A 1 746 ? 18.110 13.488 -66.266 1.00 85.06 746 HIS A O 1
ATOM 5763 N N . SER A 1 747 ? 16.024 14.211 -66.682 1.00 83.12 747 SER A N 1
ATOM 5764 C CA . SER A 1 747 ? 16.390 15.566 -67.146 1.00 83.12 747 SER A CA 1
ATOM 5765 C C . SER A 1 747 ? 16.551 16.617 -66.033 1.00 83.12 747 SER A C 1
ATOM 5767 O O . SER A 1 747 ? 16.971 17.743 -66.308 1.00 83.12 747 SER A O 1
ATOM 5769 N N . VAL A 1 748 ? 16.209 16.256 -64.789 1.00 85.81 748 VAL A N 1
ATOM 5770 C CA . VAL A 1 748 ? 16.292 17.120 -63.599 1.00 85.81 748 VAL A CA 1
ATOM 5771 C C . VAL A 1 748 ? 17.718 17.130 -63.039 1.00 85.81 748 VAL A C 1
ATOM 5773 O O . VAL A 1 748 ? 18.357 16.083 -62.935 1.00 85.81 748 VAL A O 1
ATOM 5776 N N . ASP A 1 749 ? 18.195 18.302 -62.621 1.00 87.12 749 ASP A N 1
ATOM 5777 C CA . ASP A 1 749 ? 19.515 18.502 -62.015 1.00 87.12 749 ASP A CA 1
ATOM 5778 C C . ASP A 1 749 ? 19.733 17.612 -60.767 1.00 87.12 749 ASP A C 1
ATOM 5780 O O . ASP A 1 749 ? 18.877 17.575 -59.870 1.00 87.12 749 ASP A O 1
ATOM 5784 N N . PRO A 1 750 ? 20.877 16.907 -60.652 1.00 87.38 750 PRO A N 1
ATOM 5785 C CA . PRO A 1 750 ? 21.116 15.956 -59.566 1.00 87.38 750 PRO A CA 1
ATOM 5786 C C . PRO A 1 750 ? 21.165 16.610 -58.174 1.00 87.38 750 PRO A C 1
ATOM 5788 O O . PRO A 1 750 ? 20.843 15.949 -57.186 1.00 87.38 750 PRO A O 1
ATOM 5791 N N . ARG A 1 751 ? 21.477 17.911 -58.066 1.00 88.31 751 ARG A N 1
ATOM 5792 C CA . ARG A 1 751 ? 21.439 18.648 -56.787 1.00 88.31 751 ARG A CA 1
ATOM 5793 C C . ARG A 1 751 ? 20.007 18.797 -56.277 1.00 88.31 751 ARG A C 1
ATOM 5795 O O . ARG A 1 751 ? 19.761 18.626 -55.085 1.00 88.31 751 ARG A O 1
ATOM 5802 N N . ILE A 1 752 ? 19.055 19.038 -57.184 1.00 87.50 752 ILE A N 1
ATOM 5803 C CA . ILE A 1 752 ? 17.623 19.122 -56.859 1.00 87.50 752 ILE A CA 1
ATOM 5804 C C . ILE A 1 752 ? 17.110 17.741 -56.423 1.00 87.50 752 ILE A C 1
ATOM 5806 O O . ILE A 1 752 ? 16.385 17.646 -55.435 1.00 87.50 752 ILE A O 1
ATOM 5810 N N . LYS A 1 753 ? 17.540 16.654 -57.083 1.00 88.62 753 LYS A N 1
ATOM 5811 C CA . LYS A 1 753 ? 17.209 15.278 -56.657 1.00 88.62 753 LYS A CA 1
ATOM 5812 C C . LYS A 1 753 ? 17.752 14.943 -55.264 1.00 88.62 753 LYS A C 1
ATOM 5814 O O . LYS A 1 753 ? 17.042 14.346 -54.460 1.00 88.62 753 LYS A O 1
ATOM 5819 N N . LEU A 1 754 ? 18.985 15.345 -54.956 1.00 87.06 754 LEU A N 1
ATOM 5820 C CA . LEU A 1 754 ? 19.592 15.103 -53.646 1.00 87.06 754 LEU A CA 1
ATOM 5821 C C . LEU A 1 754 ? 18.889 15.908 -52.533 1.00 87.06 754 LEU A C 1
ATOM 5823 O O . LEU A 1 754 ? 18.627 15.367 -51.458 1.00 87.06 754 LEU A O 1
ATOM 5827 N N . ALA A 1 755 ? 18.473 17.148 -52.819 1.00 87.31 755 ALA A N 1
ATOM 5828 C CA . ALA A 1 755 ? 17.616 17.937 -51.929 1.00 87.31 755 ALA A CA 1
ATOM 5829 C C . ALA A 1 755 ? 16.223 17.301 -51.718 1.00 87.31 755 ALA A C 1
ATOM 5831 O O . ALA A 1 755 ? 15.713 17.299 -50.594 1.00 87.31 755 ALA A O 1
ATOM 5832 N N . TRP A 1 756 ? 15.629 16.708 -52.763 1.00 87.31 756 TRP A N 1
ATOM 5833 C CA . TRP A 1 756 ? 14.406 15.901 -52.649 1.00 87.31 756 TRP A CA 1
ATOM 5834 C C . TRP A 1 756 ? 14.593 14.702 -51.713 1.00 87.31 756 TRP A C 1
ATOM 5836 O O . TRP A 1 756 ? 13.774 14.523 -50.816 1.00 87.31 756 TRP A O 1
ATOM 5846 N N . VAL A 1 757 ? 15.663 13.911 -51.867 1.00 88.00 757 VAL A N 1
ATOM 5847 C CA . VAL A 1 757 ? 15.937 12.752 -50.993 1.00 88.00 757 VAL A CA 1
ATOM 5848 C C . VAL A 1 757 ? 16.107 13.192 -49.535 1.00 88.00 757 VAL A C 1
ATOM 5850 O O . VAL A 1 757 ? 15.447 12.640 -48.656 1.00 88.00 757 VAL A O 1
ATOM 5853 N N . LEU A 1 758 ? 16.905 14.232 -49.265 1.00 85.06 758 LEU A N 1
ATOM 5854 C CA . LEU A 1 758 ? 17.087 14.766 -47.908 1.00 85.06 758 LEU A CA 1
ATOM 5855 C C . LEU A 1 758 ? 15.761 15.249 -47.292 1.00 85.06 758 LEU A C 1
ATOM 5857 O O . LEU A 1 758 ? 15.461 14.960 -46.131 1.00 85.06 758 LEU A O 1
ATOM 5861 N N . THR A 1 759 ? 14.928 15.928 -48.084 1.00 85.44 759 THR A N 1
ATOM 5862 C CA . THR A 1 759 ? 13.597 16.376 -47.647 1.00 85.44 759 THR A CA 1
ATOM 5863 C C . THR A 1 759 ? 12.678 15.187 -47.363 1.00 85.44 759 THR A C 1
ATOM 5865 O O . THR A 1 759 ? 12.013 15.168 -46.330 1.00 85.44 759 THR A O 1
ATOM 5868 N N . LEU A 1 760 ? 12.677 14.159 -48.214 1.00 86.56 760 LEU A N 1
ATOM 5869 C CA . LEU A 1 760 ? 11.859 12.951 -48.053 1.00 86.56 760 LEU A CA 1
ATOM 5870 C C . LEU A 1 760 ? 12.312 12.043 -46.894 1.00 86.56 760 LEU A C 1
ATOM 5872 O O . LEU A 1 760 ? 11.520 11.220 -46.446 1.00 86.56 760 LEU A O 1
ATOM 5876 N N . VAL A 1 761 ? 13.518 12.219 -46.344 1.00 82.88 761 VAL A N 1
ATOM 5877 C CA . VAL A 1 761 ? 13.911 11.611 -45.055 1.00 82.88 761 VAL A CA 1
ATOM 5878 C C . VAL A 1 761 ? 13.286 12.372 -43.875 1.00 82.88 761 VAL A C 1
ATOM 5880 O O . VAL A 1 761 ? 12.744 11.766 -42.951 1.00 82.88 761 VAL A O 1
ATOM 5883 N N . ILE A 1 762 ? 13.341 13.708 -43.896 1.00 80.62 762 ILE A N 1
ATOM 5884 C CA . ILE A 1 762 ? 12.984 14.561 -42.747 1.00 80.62 762 ILE A CA 1
ATOM 5885 C C . ILE A 1 762 ? 11.468 14.818 -42.652 1.00 80.62 762 ILE A C 1
ATOM 5887 O O . ILE A 1 762 ? 10.910 14.885 -41.552 1.00 80.62 762 ILE A O 1
ATOM 5891 N N . LEU A 1 763 ? 10.783 14.969 -43.788 1.00 78.44 763 LEU A N 1
ATOM 5892 C CA . LEU A 1 763 ? 9.388 15.414 -43.845 1.00 78.44 763 LEU A CA 1
ATOM 5893 C C . LEU A 1 763 ? 8.376 14.357 -43.352 1.00 78.44 763 LEU A C 1
ATOM 5895 O O . LEU A 1 763 ? 7.499 14.718 -42.558 1.00 78.44 763 LEU A O 1
ATOM 5899 N N . PRO A 1 764 ? 8.478 13.055 -43.703 1.00 78.38 764 PRO A N 1
ATOM 5900 C CA . PRO A 1 764 ? 7.580 12.027 -43.167 1.00 78.38 764 PRO A CA 1
ATOM 5901 C C . PRO A 1 764 ? 7.703 11.887 -41.646 1.00 78.38 764 PRO A C 1
ATOM 5903 O O . PRO A 1 764 ? 6.699 11.717 -40.957 1.00 78.38 764 PRO A O 1
ATOM 5906 N N . ALA A 1 765 ? 8.910 12.054 -41.094 1.00 73.75 765 ALA A N 1
ATOM 5907 C CA . ALA A 1 765 ? 9.148 11.990 -39.652 1.00 73.75 765 ALA A CA 1
ATOM 5908 C C . ALA A 1 765 ? 8.421 13.095 -38.852 1.00 73.75 765 ALA A C 1
ATOM 5910 O O . ALA A 1 765 ? 8.236 12.950 -37.645 1.00 73.75 765 ALA A O 1
ATOM 5911 N N . ARG A 1 766 ? 7.981 14.189 -39.499 1.00 71.81 766 ARG A N 1
ATOM 5912 C CA . ARG A 1 766 ? 7.341 15.351 -38.843 1.00 71.81 766 ARG A CA 1
ATOM 5913 C C . ARG A 1 766 ? 5.935 15.713 -39.341 1.00 71.81 766 ARG A C 1
ATOM 5915 O O . ARG A 1 766 ? 5.339 16.624 -38.761 1.00 71.81 766 ARG A O 1
ATOM 5922 N N . SER A 1 767 ? 5.422 15.020 -40.357 1.00 74.88 767 SER A N 1
ATOM 5923 C CA . SER A 1 767 ? 4.077 15.195 -40.933 1.00 74.88 767 SER A CA 1
ATOM 5924 C C . SER A 1 767 ? 3.061 14.177 -40.395 1.00 74.88 767 SER A C 1
ATOM 5926 O O . SER A 1 767 ? 3.434 13.212 -39.725 1.00 74.88 767 SER A O 1
ATOM 5928 N N . ASP A 1 768 ? 1.776 14.416 -40.671 1.00 79.12 768 ASP A N 1
ATOM 5929 C CA . ASP A 1 768 ? 0.666 13.528 -40.306 1.00 79.12 768 ASP A CA 1
ATOM 5930 C C . ASP A 1 768 ? 0.603 12.242 -41.167 1.00 79.12 768 ASP A C 1
ATOM 5932 O O . ASP A 1 768 ? 1.164 12.177 -42.264 1.00 79.12 768 ASP A O 1
ATOM 5936 N N . ILE A 1 769 ? -0.108 11.215 -40.687 1.00 80.69 769 ILE A N 1
ATOM 5937 C CA . ILE A 1 769 ? -0.321 9.951 -41.402 1.00 80.69 769 ILE A CA 1
ATOM 5938 C C . ILE A 1 769 ? -0.963 10.119 -42.788 1.00 80.69 769 ILE A C 1
ATOM 5940 O O . ILE A 1 769 ? -0.540 9.428 -43.717 1.00 80.69 769 ILE A O 1
ATOM 5944 N N . ALA A 1 770 ? -1.897 11.056 -42.977 1.00 80.56 770 ALA A N 1
ATOM 5945 C CA . ALA A 1 770 ? -2.502 11.308 -44.287 1.00 80.56 770 ALA A CA 1
ATOM 5946 C C . ALA A 1 770 ? -1.460 11.811 -45.305 1.00 80.56 770 ALA A C 1
ATOM 5948 O O . ALA A 1 770 ? -1.395 11.325 -46.435 1.00 80.56 770 ALA A O 1
ATOM 5949 N N . VAL A 1 771 ? -0.575 12.720 -44.877 1.00 81.81 771 VAL A N 1
ATOM 5950 C CA . VAL A 1 771 ? 0.524 13.250 -45.706 1.00 81.81 771 VAL A CA 1
ATOM 5951 C C . VAL A 1 771 ? 1.548 12.154 -46.021 1.00 81.81 771 VAL A C 1
ATOM 5953 O O . VAL A 1 771 ? 1.997 12.044 -47.162 1.00 81.81 771 VAL A O 1
ATOM 5956 N N . ARG A 1 772 ? 1.880 11.292 -45.050 1.00 84.81 772 ARG A N 1
ATOM 5957 C CA . ARG A 1 772 ? 2.782 10.142 -45.257 1.00 84.81 772 ARG A CA 1
ATOM 5958 C C . ARG A 1 772 ? 2.235 9.155 -46.286 1.00 84.81 772 ARG A C 1
ATOM 5960 O O . ARG A 1 772 ? 2.972 8.762 -47.186 1.00 84.81 772 ARG A O 1
ATOM 5967 N N . LEU A 1 773 ? 0.958 8.781 -46.180 1.00 85.69 773 LEU A N 1
ATOM 5968 C CA . LEU A 1 773 ? 0.305 7.892 -47.146 1.00 85.69 773 LEU A CA 1
ATOM 5969 C C . LEU A 1 773 ? 0.234 8.540 -48.537 1.00 85.69 773 LEU A C 1
ATOM 5971 O O . LEU A 1 773 ? 0.530 7.874 -49.527 1.00 85.69 773 LEU A O 1
ATOM 5975 N N . GLY A 1 774 ? -0.043 9.846 -48.616 1.00 84.75 774 GLY A N 1
ATOM 5976 C CA . GLY A 1 774 ? 0.030 10.612 -49.863 1.00 84.75 774 GLY A CA 1
ATOM 5977 C C . GLY A 1 774 ? 1.418 10.572 -50.518 1.00 84.75 774 GLY A C 1
ATOM 5978 O O . GLY A 1 774 ? 1.516 10.326 -51.719 1.00 84.75 774 GLY A O 1
ATOM 5979 N N . ILE A 1 775 ? 2.495 10.730 -49.739 1.00 86.62 775 ILE A N 1
ATOM 5980 C CA . ILE A 1 775 ? 3.885 10.622 -50.224 1.00 86.62 775 ILE A CA 1
ATOM 5981 C C . ILE A 1 775 ? 4.204 9.195 -50.703 1.00 86.62 775 ILE A C 1
ATOM 5983 O O . ILE A 1 775 ? 4.796 9.033 -51.770 1.00 86.62 775 ILE A O 1
ATOM 5987 N N . VAL A 1 776 ? 3.780 8.161 -49.968 1.00 89.81 776 VAL A N 1
ATOM 5988 C CA . VAL A 1 776 ? 3.952 6.746 -50.358 1.00 89.81 776 VAL A CA 1
ATOM 5989 C C . VAL A 1 776 ? 3.250 6.449 -51.688 1.00 89.81 776 VAL A C 1
ATOM 5991 O O . VAL A 1 776 ? 3.873 5.906 -52.602 1.00 89.81 776 VAL A O 1
ATOM 5994 N N . ILE A 1 777 ? 1.986 6.861 -51.834 1.00 88.69 777 ILE A N 1
ATOM 5995 C CA . ILE A 1 777 ? 1.200 6.687 -53.066 1.00 88.69 777 ILE A CA 1
ATOM 5996 C C . ILE A 1 777 ? 1.830 7.471 -54.225 1.00 88.69 777 ILE A C 1
ATOM 5998 O O . ILE A 1 777 ? 1.989 6.927 -55.319 1.00 88.69 777 ILE A O 1
ATOM 6002 N N . TYR A 1 778 ? 2.252 8.717 -53.991 1.00 88.44 778 TYR A N 1
ATOM 6003 C CA . TYR A 1 778 ? 2.935 9.536 -54.995 1.00 88.44 778 TYR A CA 1
ATOM 6004 C C . TYR A 1 778 ? 4.233 8.883 -55.488 1.00 88.44 778 TYR A C 1
ATOM 6006 O O . TYR A 1 778 ? 4.438 8.783 -56.696 1.00 88.44 778 TYR A O 1
ATOM 6014 N N . LEU A 1 779 ? 5.085 8.379 -54.588 1.00 89.12 779 LEU A N 1
ATOM 6015 C CA . LEU A 1 779 ? 6.334 7.707 -54.966 1.00 89.12 779 LEU A CA 1
ATOM 6016 C C . LEU A 1 779 ? 6.091 6.374 -55.688 1.00 89.12 779 LEU A C 1
ATOM 6018 O O . LEU A 1 779 ? 6.823 6.059 -56.629 1.00 89.12 779 LEU A O 1
ATOM 6022 N N . ALA A 1 780 ? 5.054 5.616 -55.318 1.00 88.44 780 ALA A N 1
ATOM 6023 C CA . ALA A 1 780 ? 4.657 4.409 -56.044 1.00 88.44 780 ALA A CA 1
ATOM 6024 C C . ALA A 1 780 ? 4.203 4.737 -57.482 1.00 88.44 780 ALA A C 1
ATOM 6026 O O . ALA A 1 780 ? 4.736 4.178 -58.441 1.00 88.44 780 ALA A O 1
ATOM 6027 N N . LEU A 1 781 ? 3.291 5.703 -57.648 1.00 89.19 781 LEU A N 1
ATOM 6028 C CA . LEU A 1 781 ? 2.805 6.157 -58.960 1.00 89.19 781 LEU A CA 1
ATOM 6029 C C . LEU A 1 781 ? 3.914 6.786 -59.817 1.00 89.19 781 LEU A C 1
ATOM 6031 O O . LEU A 1 781 ? 3.949 6.577 -61.030 1.00 89.19 781 LEU A O 1
ATOM 6035 N N . LEU A 1 782 ? 4.839 7.526 -59.198 1.00 87.44 782 LEU A N 1
ATOM 6036 C CA . LEU A 1 782 ? 6.017 8.073 -59.868 1.00 87.44 782 LEU A CA 1
ATOM 6037 C C . LEU A 1 782 ? 6.935 6.948 -60.362 1.00 87.44 782 LEU A C 1
ATOM 6039 O O . LEU A 1 782 ? 7.378 7.002 -61.504 1.00 87.44 782 LEU A O 1
ATOM 6043 N N . SER A 1 783 ? 7.156 5.904 -59.559 1.00 87.81 783 SER A N 1
ATOM 6044 C CA . SER A 1 783 ? 7.966 4.740 -59.955 1.00 87.81 783 SER A CA 1
ATOM 6045 C C . SER A 1 783 ? 7.368 4.011 -61.159 1.00 87.81 783 SER A C 1
ATOM 6047 O O . SER A 1 783 ? 8.071 3.787 -62.142 1.00 87.81 783 SER A O 1
ATOM 6049 N N . ILE A 1 784 ? 6.055 3.750 -61.130 1.00 87.88 784 ILE A N 1
ATOM 6050 C CA . ILE A 1 784 ? 5.298 3.112 -62.224 1.00 87.88 784 ILE A CA 1
ATOM 6051 C C . ILE A 1 784 ? 5.387 3.915 -63.538 1.00 87.88 784 ILE A C 1
ATOM 6053 O O . ILE A 1 784 ? 5.330 3.332 -64.618 1.00 87.88 784 ILE A O 1
ATOM 6057 N N . ARG A 1 785 ? 5.541 5.248 -63.466 1.00 85.12 785 ARG A N 1
ATOM 6058 C CA . ARG A 1 785 ? 5.704 6.134 -64.638 1.00 85.12 785 ARG A CA 1
ATOM 6059 C C . ARG A 1 785 ? 7.156 6.381 -65.067 1.00 85.12 785 ARG A C 1
ATOM 6061 O O . ARG A 1 785 ? 7.368 6.842 -66.185 1.00 85.12 785 ARG A O 1
ATOM 6068 N N . VAL A 1 786 ? 8.136 6.164 -64.190 1.00 84.19 786 VAL A N 1
ATOM 6069 C CA . VAL A 1 786 ? 9.554 6.504 -64.430 1.00 84.19 786 VAL A CA 1
ATOM 6070 C C . VAL A 1 786 ? 10.375 5.303 -64.895 1.00 84.19 786 VAL A C 1
ATOM 6072 O O . VAL A 1 786 ? 11.299 5.487 -65.687 1.00 84.19 786 VAL A O 1
ATOM 6075 N N . GLN A 1 787 ? 10.058 4.105 -64.403 1.00 84.25 787 GLN A N 1
ATOM 6076 C CA . GLN A 1 787 ? 10.812 2.868 -64.622 1.00 84.25 787 GLN A CA 1
ATOM 6077 C C . GLN A 1 787 ? 10.063 1.911 -65.576 1.00 84.25 787 GLN A C 1
ATOM 6079 O O . GLN A 1 787 ? 8.837 1.991 -65.681 1.00 84.25 787 GLN A O 1
ATOM 6084 N N . PRO A 1 788 ? 10.754 0.974 -66.253 1.00 83.94 788 PRO A N 1
ATOM 6085 C CA . PRO A 1 788 ? 10.099 -0.083 -67.026 1.00 83.94 788 PRO A CA 1
ATOM 6086 C C . PRO A 1 788 ? 9.393 -1.102 -66.110 1.00 83.94 788 PRO A C 1
ATOM 6088 O O . PRO A 1 788 ? 9.763 -1.270 -64.945 1.00 83.94 788 PRO A O 1
ATOM 6091 N N . SER A 1 789 ? 8.386 -1.799 -66.650 1.00 79.19 789 SER A N 1
ATOM 6092 C CA . SER A 1 789 ? 7.505 -2.735 -65.923 1.00 79.19 789 SER A CA 1
ATOM 6093 C C . SER A 1 789 ? 8.256 -3.802 -65.129 1.00 79.19 789 SER A C 1
ATOM 6095 O O . SER A 1 789 ? 7.989 -3.990 -63.944 1.00 79.19 789 SER A O 1
ATOM 6097 N N . GLU A 1 790 ? 9.232 -4.451 -65.762 1.00 76.56 790 GLU A N 1
ATOM 6098 C CA . GLU A 1 790 ? 10.048 -5.515 -65.163 1.00 76.56 790 GLU A CA 1
ATOM 6099 C C . GLU A 1 790 ? 10.814 -5.044 -63.916 1.00 76.56 790 GLU A C 1
ATOM 6101 O O . GLU A 1 790 ? 10.993 -5.810 -62.972 1.00 76.56 790 GLU A O 1
ATOM 6106 N N . VAL A 1 791 ? 11.218 -3.768 -63.879 1.00 78.00 791 VAL A N 1
ATOM 6107 C CA . VAL A 1 791 ? 11.989 -3.196 -62.768 1.00 78.00 791 VAL A CA 1
ATOM 6108 C C . VAL A 1 791 ? 11.076 -2.686 -61.658 1.00 78.00 791 VAL A C 1
ATOM 6110 O O . VAL A 1 791 ? 11.303 -3.024 -60.495 1.00 78.00 791 VAL A O 1
ATOM 6113 N N . TRP A 1 792 ? 10.035 -1.897 -61.965 1.00 82.38 792 TRP A N 1
ATOM 6114 C CA . TRP A 1 792 ? 9.216 -1.321 -60.889 1.00 82.38 792 TRP A CA 1
ATOM 6115 C C . TRP A 1 792 ? 8.386 -2.371 -60.158 1.00 82.38 792 TRP A C 1
ATOM 6117 O O . TRP A 1 792 ? 8.214 -2.243 -58.947 1.00 82.38 792 TRP A O 1
ATOM 6127 N N . MET A 1 793 ? 7.905 -3.416 -60.845 1.00 81.62 793 MET A N 1
ATOM 6128 C CA . MET A 1 793 ? 7.127 -4.486 -60.206 1.00 81.62 793 MET A CA 1
ATOM 6129 C C . MET A 1 793 ? 7.949 -5.204 -59.130 1.00 81.62 793 MET A C 1
ATOM 6131 O O . MET A 1 793 ? 7.454 -5.460 -58.033 1.00 81.62 793 MET A O 1
ATOM 6135 N N . ASP A 1 794 ? 9.220 -5.471 -59.422 1.00 77.38 794 ASP A N 1
ATOM 6136 C CA . ASP A 1 794 ? 10.133 -6.199 -58.544 1.00 77.38 794 ASP A CA 1
ATOM 6137 C C . ASP A 1 794 ? 10.757 -5.291 -57.458 1.00 77.38 794 ASP A C 1
ATOM 6139 O O . ASP A 1 794 ? 10.864 -5.683 -56.291 1.00 77.38 794 ASP A O 1
ATOM 6143 N N . GLN A 1 795 ? 11.079 -4.029 -57.783 1.00 78.94 795 GLN A N 1
ATOM 6144 C CA . GLN A 1 795 ? 11.495 -3.031 -56.787 1.00 78.94 795 GLN A CA 1
ATOM 6145 C C . GLN A 1 795 ? 10.367 -2.706 -55.790 1.00 78.94 795 GLN A C 1
ATOM 6147 O O . GLN A 1 795 ? 10.556 -2.891 -54.583 1.00 78.94 795 GLN A O 1
ATOM 6152 N N . LEU A 1 796 ? 9.184 -2.285 -56.261 1.00 85.00 796 LEU A N 1
ATOM 6153 C CA . LEU A 1 796 ? 8.047 -1.981 -55.381 1.00 85.00 796 LEU A CA 1
ATOM 6154 C C . LEU A 1 796 ? 7.551 -3.230 -54.648 1.00 85.00 796 LEU A C 1
ATOM 6156 O O . LEU A 1 796 ? 7.181 -3.125 -53.478 1.00 85.00 796 LEU A O 1
ATOM 6160 N N . GLY A 1 797 ? 7.578 -4.404 -55.290 1.00 82.06 797 GLY A N 1
ATOM 6161 C CA . GLY A 1 797 ? 7.238 -5.682 -54.664 1.00 82.06 797 GLY A CA 1
ATOM 6162 C C . GLY A 1 797 ? 8.114 -5.981 -53.445 1.00 82.06 797 GLY A C 1
ATOM 6163 O O . GLY A 1 797 ? 7.587 -6.234 -52.360 1.00 82.06 797 GLY A O 1
ATOM 6164 N N . ARG A 1 798 ? 9.445 -5.864 -53.577 1.00 80.56 798 ARG A N 1
ATOM 6165 C CA . ARG A 1 798 ? 10.385 -6.029 -52.452 1.00 80.56 798 ARG A CA 1
ATOM 6166 C C . ARG A 1 798 ? 10.191 -4.995 -51.347 1.00 80.56 798 ARG A C 1
ATOM 6168 O O . ARG A 1 798 ? 10.122 -5.377 -50.178 1.00 80.56 798 ARG A O 1
ATOM 6175 N N . VAL A 1 799 ? 10.108 -3.706 -51.689 1.00 83.94 799 VAL A N 1
ATOM 6176 C CA . VAL A 1 799 ? 9.981 -2.635 -50.682 1.00 83.94 799 VAL A CA 1
ATOM 6177 C C . VAL A 1 799 ? 8.642 -2.750 -49.945 1.00 83.94 799 VAL A C 1
ATOM 6179 O O . VAL A 1 799 ? 8.613 -2.671 -48.720 1.00 83.94 799 VAL A O 1
ATOM 6182 N N . SER A 1 800 ? 7.549 -3.055 -50.651 1.00 84.69 800 SER A N 1
ATOM 6183 C CA . SER A 1 800 ? 6.234 -3.289 -50.035 1.00 84.69 800 SER A CA 1
ATOM 6184 C C . SER A 1 800 ? 6.209 -4.542 -49.154 1.00 84.69 800 SER A C 1
ATOM 6186 O O . SER A 1 800 ? 5.584 -4.514 -48.097 1.00 84.69 800 SER A O 1
ATOM 6188 N N . LEU A 1 801 ? 6.913 -5.619 -49.529 1.00 84.12 801 LEU A N 1
ATOM 6189 C CA . LEU A 1 801 ? 7.051 -6.821 -48.695 1.00 84.12 801 LEU A CA 1
ATOM 6190 C C . LEU A 1 801 ? 7.803 -6.502 -47.394 1.00 84.12 801 LEU A C 1
ATOM 6192 O O . LEU A 1 801 ? 7.314 -6.834 -46.314 1.00 84.12 801 LEU A O 1
ATOM 6196 N N . LEU A 1 802 ? 8.945 -5.808 -47.480 1.00 83.38 802 LEU A N 1
ATOM 6197 C CA . LEU A 1 802 ? 9.719 -5.373 -46.311 1.00 83.38 802 LEU A CA 1
ATOM 6198 C C . LEU A 1 802 ? 8.884 -4.479 -45.381 1.00 83.38 802 LEU A C 1
ATOM 6200 O O . LEU A 1 802 ? 8.829 -4.721 -44.175 1.00 83.38 802 LEU A O 1
ATOM 6204 N N . CYS A 1 803 ? 8.197 -3.482 -45.941 1.00 86.75 803 CYS A N 1
ATOM 6205 C CA . CYS A 1 803 ? 7.331 -2.578 -45.188 1.00 86.75 803 CYS A CA 1
ATOM 6206 C C . CYS A 1 803 ? 6.114 -3.296 -44.588 1.00 86.75 803 CYS A C 1
ATOM 6208 O O . CYS A 1 803 ? 5.748 -2.996 -43.456 1.00 86.75 803 CYS A O 1
ATOM 6210 N N . GLY A 1 804 ? 5.524 -4.269 -45.289 1.00 82.19 804 GLY A N 1
ATOM 6211 C CA . GLY A 1 804 ? 4.423 -5.095 -44.785 1.00 82.19 804 GLY A CA 1
ATOM 6212 C C . GLY A 1 804 ? 4.849 -6.015 -43.637 1.00 82.19 804 GLY A C 1
ATOM 6213 O O . GLY A 1 804 ? 4.158 -6.091 -42.622 1.00 82.19 804 GLY A O 1
ATOM 6214 N N . PHE A 1 805 ? 6.019 -6.651 -43.740 1.00 83.38 805 PHE A N 1
ATOM 6215 C CA . PHE A 1 805 ? 6.603 -7.432 -42.646 1.00 83.38 805 PHE A CA 1
ATOM 6216 C C . PHE A 1 805 ? 6.881 -6.552 -41.419 1.00 83.38 805 PHE A C 1
ATOM 6218 O O . PHE A 1 805 ? 6.449 -6.877 -40.314 1.00 83.38 805 PHE A O 1
ATOM 6225 N N . LEU A 1 806 ? 7.532 -5.403 -41.619 1.00 82.25 806 LEU A N 1
ATOM 6226 C CA . LEU A 1 806 ? 7.838 -4.443 -40.558 1.00 82.25 806 LEU A CA 1
ATOM 6227 C C . LEU A 1 806 ? 6.563 -3.864 -39.914 1.00 82.25 806 LEU A C 1
ATOM 6229 O O . LEU A 1 806 ? 6.502 -3.724 -38.694 1.00 82.25 806 LEU A O 1
ATOM 6233 N N . PHE A 1 807 ? 5.517 -3.611 -40.706 1.00 85.31 807 PHE A N 1
ATOM 6234 C CA . PHE A 1 807 ? 4.197 -3.201 -40.226 1.00 85.31 807 PHE A CA 1
ATOM 6235 C C . PHE A 1 807 ? 3.536 -4.277 -39.351 1.00 85.31 807 PHE A C 1
ATOM 6237 O O . PHE A 1 807 ? 3.022 -3.958 -38.282 1.00 85.31 807 PHE A O 1
ATOM 6244 N N . ILE A 1 808 ? 3.577 -5.551 -39.758 1.00 80.50 808 ILE A N 1
ATOM 6245 C CA . ILE A 1 808 ? 3.016 -6.667 -38.977 1.00 80.50 808 ILE A CA 1
ATOM 6246 C C . ILE A 1 808 ? 3.792 -6.858 -37.666 1.00 80.50 808 ILE A C 1
ATOM 6248 O O . ILE A 1 808 ? 3.183 -6.943 -36.599 1.00 80.50 808 ILE A O 1
ATOM 6252 N N . VAL A 1 809 ? 5.128 -6.883 -37.727 1.00 78.50 809 VAL A N 1
ATOM 6253 C CA . VAL A 1 809 ? 5.993 -7.090 -36.552 1.00 78.50 809 VAL A CA 1
ATOM 6254 C C . VAL A 1 809 ? 5.843 -5.954 -35.540 1.00 78.50 809 VAL A C 1
ATOM 6256 O O . VAL A 1 809 ? 5.688 -6.223 -34.351 1.00 78.50 809 VAL A O 1
ATOM 6259 N N . LEU A 1 810 ? 5.830 -4.693 -35.981 1.00 79.56 810 LEU A N 1
ATOM 6260 C CA . LEU A 1 810 ? 5.622 -3.562 -35.073 1.00 79.56 810 LEU A CA 1
ATOM 6261 C C . LEU A 1 810 ? 4.168 -3.480 -34.595 1.00 79.56 810 LEU A C 1
ATOM 6263 O O . LEU A 1 810 ? 3.939 -3.340 -33.399 1.00 79.56 810 LEU A O 1
ATOM 6267 N N . GLY A 1 811 ? 3.185 -3.634 -35.484 1.00 78.44 811 GLY A N 1
ATOM 6268 C CA . GLY A 1 811 ? 1.765 -3.472 -35.152 1.00 78.44 811 GLY A CA 1
ATOM 6269 C C . GLY A 1 811 ? 1.252 -4.482 -34.125 1.00 78.44 811 GLY A C 1
ATOM 6270 O O . GLY A 1 811 ? 0.363 -4.152 -33.341 1.00 78.44 811 GLY A O 1
ATOM 6271 N N . LEU A 1 812 ? 1.838 -5.683 -34.099 1.00 76.25 812 LEU A N 1
ATOM 6272 C CA . LEU A 1 812 ? 1.561 -6.722 -33.101 1.00 76.25 812 LEU A CA 1
ATOM 6273 C C . LEU A 1 812 ? 2.564 -6.719 -31.932 1.00 76.25 812 LEU A C 1
ATOM 6275 O O . LEU A 1 812 ? 2.267 -7.286 -30.884 1.00 76.25 812 LEU A O 1
ATOM 6279 N N . GLY A 1 813 ? 3.741 -6.104 -32.102 1.00 66.38 813 GLY A N 1
ATOM 6280 C CA . GLY A 1 813 ? 4.844 -6.138 -31.138 1.00 66.38 813 GLY A CA 1
ATOM 6281 C C . GLY A 1 813 ? 4.935 -4.938 -30.187 1.00 66.38 813 GLY A C 1
ATOM 6282 O O . GLY A 1 813 ? 5.378 -5.111 -29.052 1.00 66.38 813 GLY A O 1
ATOM 6283 N N . THR A 1 814 ? 4.510 -3.732 -30.582 1.00 64.69 814 THR A N 1
ATOM 6284 C CA . THR A 1 814 ? 4.768 -2.491 -29.810 1.00 64.69 814 THR A CA 1
ATOM 6285 C C . THR A 1 814 ? 4.055 -2.389 -28.464 1.00 64.69 814 THR A C 1
ATOM 6287 O O . THR A 1 814 ? 4.498 -1.616 -27.620 1.00 64.69 814 THR A O 1
ATOM 6290 N N . ASP A 1 815 ? 2.962 -3.131 -28.269 1.00 56.50 815 ASP A N 1
ATOM 6291 C CA . ASP A 1 815 ? 2.239 -3.215 -26.990 1.00 56.50 815 ASP A CA 1
ATOM 6292 C C . ASP A 1 815 ? 2.412 -4.611 -26.335 1.00 56.50 815 ASP A C 1
ATOM 6294 O O . ASP A 1 815 ? 1.613 -5.016 -25.493 1.00 56.50 815 ASP A O 1
ATOM 6298 N N . SER A 1 816 ? 3.497 -5.337 -26.671 1.00 47.59 816 SER A N 1
ATOM 6299 C CA . SER A 1 816 ? 3.961 -6.511 -25.894 1.00 47.59 816 SER A CA 1
ATOM 6300 C C . SER A 1 816 ? 4.319 -6.137 -24.450 1.00 47.59 816 SER A C 1
ATOM 6302 O O . SER A 1 816 ? 4.283 -6.981 -23.556 1.00 47.59 816 SER A O 1
ATOM 6304 N N . THR A 1 817 ? 4.646 -4.864 -24.219 1.00 42.59 817 THR A N 1
ATOM 6305 C CA . THR A 1 817 ? 4.695 -4.226 -22.904 1.00 42.59 817 THR A CA 1
ATOM 6306 C C . THR A 1 817 ? 3.542 -3.214 -22.801 1.00 42.59 817 THR A C 1
ATOM 6308 O O . THR A 1 817 ? 3.359 -2.390 -23.703 1.00 42.59 817 THR A O 1
ATOM 6311 N N . PRO A 1 818 ? 2.719 -3.249 -21.735 1.00 35.84 818 PRO A N 1
ATOM 6312 C CA . PRO A 1 818 ? 1.545 -2.386 -21.630 1.00 35.84 818 PRO A CA 1
ATOM 6313 C C . PRO A 1 818 ? 1.964 -0.941 -21.334 1.00 35.84 818 PRO A C 1
ATOM 6315 O O . PRO A 1 818 ? 2.362 -0.614 -20.217 1.00 35.84 818 PRO A O 1
ATOM 6318 N N . SER A 1 819 ? 1.872 -0.042 -22.319 1.00 34.84 819 SER A N 1
ATOM 6319 C CA . SER A 1 819 ? 2.276 1.350 -22.093 1.00 34.84 819 SER A CA 1
ATOM 6320 C C . SER A 1 819 ? 1.268 2.110 -21.233 1.00 34.84 819 SER A C 1
ATOM 6322 O O . SER A 1 819 ? 0.129 2.333 -21.649 1.00 34.84 819 SER A O 1
ATOM 6324 N N . LEU A 1 820 ? 1.732 2.578 -20.074 1.00 37.44 820 LEU A N 1
ATOM 6325 C CA . LEU A 1 820 ? 1.008 3.460 -19.161 1.00 37.44 820 LEU A CA 1
ATOM 6326 C C . LEU A 1 820 ? 0.654 4.809 -19.812 1.00 37.44 820 LEU A C 1
ATOM 6328 O O . LEU A 1 820 ? 1.402 5.783 -19.721 1.00 37.44 820 LEU A O 1
ATOM 6332 N N . LEU A 1 821 ? -0.542 4.898 -20.395 1.00 34.97 821 LEU A N 1
ATOM 6333 C CA . LEU A 1 821 ? -1.207 6.179 -20.637 1.00 34.97 821 LEU A CA 1
ATOM 6334 C C . LEU A 1 821 ? -1.723 6.738 -19.303 1.00 34.97 821 LEU A C 1
ATOM 6336 O O . LEU A 1 821 ? -2.890 6.604 -18.945 1.00 34.97 821 LEU A O 1
ATOM 6340 N N . CYS A 1 822 ? -0.816 7.357 -18.549 1.00 40.28 822 CYS A N 1
ATOM 6341 C CA . CYS A 1 822 ? -1.168 8.146 -17.377 1.00 40.28 822 CYS A CA 1
ATOM 6342 C C . CYS A 1 822 ? -1.959 9.392 -17.811 1.00 40.28 822 CYS A C 1
ATOM 6344 O O . CYS A 1 822 ? -1.488 10.161 -18.652 1.00 40.28 822 CYS A O 1
ATOM 6346 N N . SER A 1 823 ? -3.136 9.618 -17.215 1.00 33.25 823 SER A N 1
ATOM 6347 C CA . SER A 1 823 ? -3.909 10.853 -17.404 1.00 33.25 823 SER A CA 1
ATOM 6348 C C . SER A 1 823 ? -3.206 12.017 -16.703 1.00 33.25 823 SER A C 1
ATOM 6350 O O . SER A 1 823 ? -3.537 12.375 -15.576 1.00 33.25 823 SER A O 1
ATOM 6352 N N . ARG A 1 824 ? -2.198 12.595 -17.365 1.00 43.09 824 ARG A N 1
ATOM 6353 C CA . ARG A 1 824 ? -1.396 13.718 -16.848 1.00 43.09 824 ARG A CA 1
ATOM 6354 C C . ARG A 1 824 ? -2.103 15.078 -16.888 1.00 43.09 824 ARG A C 1
ATOM 6356 O O . ARG A 1 824 ? -1.503 16.073 -16.497 1.00 43.09 824 ARG A O 1
ATOM 6363 N N . THR A 1 825 ? -3.364 15.123 -17.310 1.00 35.47 825 THR A N 1
ATOM 6364 C CA . THR A 1 825 ? -4.257 16.275 -17.155 1.00 35.47 825 THR A CA 1
ATOM 6365 C C . THR A 1 825 ? -5.315 15.989 -16.082 1.00 35.47 825 THR A C 1
ATOM 6367 O O . THR A 1 825 ? -5.875 14.887 -16.062 1.00 35.47 825 THR A O 1
ATOM 6370 N N . PRO A 1 826 ? -5.624 16.955 -15.194 1.00 43.56 826 PRO A N 1
ATOM 6371 C CA . PRO A 1 826 ? -6.787 16.857 -14.321 1.00 43.56 826 PRO A CA 1
ATOM 6372 C C . PRO A 1 826 ? -8.089 16.948 -15.146 1.00 43.56 826 PRO A C 1
ATOM 6374 O O . PRO A 1 826 ? -8.068 17.471 -16.265 1.00 43.56 826 PRO A O 1
ATOM 6377 N N . PRO A 1 827 ? -9.237 16.484 -14.616 1.00 50.47 827 PRO A N 1
ATOM 6378 C CA . PRO A 1 827 ? -10.532 16.638 -15.279 1.00 50.47 827 PRO A CA 1
ATOM 6379 C C . PRO A 1 827 ? -10.858 18.110 -15.578 1.00 50.47 827 PRO A C 1
ATOM 6381 O O . PRO A 1 827 ? -10.506 18.998 -14.799 1.00 50.47 827 PRO A O 1
ATOM 6384 N N . SER A 1 828 ? -11.590 18.381 -16.665 1.00 45.12 828 SER A N 1
ATOM 6385 C CA . SER A 1 828 ? -11.973 19.745 -17.088 1.00 45.12 828 SER A CA 1
ATOM 6386 C C . SER A 1 828 ? -12.671 20.547 -15.979 1.00 45.12 828 SER A C 1
ATOM 6388 O O . SER A 1 828 ? -12.451 21.748 -15.841 1.00 45.12 828 SER A O 1
ATOM 6390 N N . SER A 1 829 ? -13.432 19.862 -15.119 1.00 53.00 829 SER A N 1
ATOM 6391 C CA . SER A 1 829 ? -14.095 20.434 -13.942 1.00 53.00 829 SER A CA 1
ATOM 6392 C C . SER A 1 829 ? -13.140 21.017 -12.892 1.00 53.00 829 SER A C 1
ATOM 6394 O O . SER A 1 829 ? -13.534 21.932 -12.177 1.00 53.00 829 SER A O 1
ATOM 6396 N N . MET A 1 830 ? -11.890 20.546 -12.804 1.00 46.97 830 MET A N 1
ATOM 6397 C CA . MET A 1 830 ? -10.872 21.110 -11.902 1.00 46.97 830 MET A CA 1
ATOM 6398 C C . MET A 1 830 ? -10.136 22.320 -12.493 1.00 46.97 830 MET A C 1
ATOM 6400 O O . MET A 1 830 ? -9.488 23.054 -11.756 1.00 46.97 830 MET A O 1
ATOM 6404 N N . THR A 1 831 ? -10.213 22.530 -13.810 1.00 55.16 831 THR A N 1
ATOM 6405 C CA . THR A 1 831 ? -9.560 23.655 -14.512 1.00 55.16 831 THR A CA 1
ATOM 6406 C C . THR A 1 831 ? -10.538 24.764 -14.904 1.00 55.16 831 THR A C 1
ATOM 6408 O O . THR A 1 831 ? -10.149 25.710 -15.582 1.00 55.16 831 THR A O 1
ATOM 6411 N N . GLY A 1 832 ? -11.805 24.668 -14.483 1.00 45.16 832 GLY A N 1
ATOM 6412 C CA . GLY A 1 832 ? -12.850 25.651 -14.796 1.00 45.16 832 GLY A CA 1
ATOM 6413 C C . GLY A 1 832 ? -13.275 25.680 -16.269 1.00 45.16 832 GLY A C 1
ATOM 6414 O O . GLY A 1 832 ? -14.053 26.545 -16.663 1.00 45.16 832 GLY A O 1
ATOM 6415 N N . LEU A 1 833 ? -12.783 24.745 -17.087 1.00 50.78 833 LEU A N 1
ATOM 6416 C CA . LEU A 1 833 ? -13.121 24.649 -18.503 1.00 50.78 833 LEU A CA 1
ATOM 6417 C C . LEU A 1 833 ? -14.464 23.921 -18.678 1.00 50.78 833 LEU A C 1
ATOM 6419 O O . LEU A 1 833 ? -14.691 22.900 -18.018 1.00 50.78 833 LEU A O 1
ATOM 6423 N N . PRO A 1 834 ? -15.352 24.393 -19.577 1.00 47.47 834 PRO A N 1
ATOM 6424 C CA . PRO A 1 834 ? -16.618 23.721 -19.840 1.00 47.47 834 PRO A CA 1
ATOM 6425 C C . PRO A 1 834 ? -16.364 22.287 -20.318 1.00 47.47 834 PRO A C 1
ATOM 6427 O O . PRO A 1 834 ? -15.492 22.035 -21.150 1.00 47.47 834 PRO A O 1
ATOM 6430 N N . SER A 1 835 ? -17.129 21.336 -19.781 1.00 49.41 835 SER A N 1
ATOM 6431 C CA . SER A 1 835 ? -16.997 19.922 -20.127 1.00 49.41 835 SER A CA 1
ATOM 6432 C C . SER A 1 835 ? -17.303 19.706 -21.608 1.00 49.41 835 SER A C 1
ATOM 6434 O O . SER A 1 835 ? -18.456 19.846 -22.023 1.00 49.41 835 SER A O 1
ATOM 6436 N N . LEU A 1 836 ? -16.286 19.334 -22.392 1.00 50.53 836 LEU A N 1
ATOM 6437 C CA . LEU A 1 836 ? -16.483 18.874 -23.763 1.00 50.53 836 LEU A CA 1
ATOM 6438 C C . LEU A 1 836 ? -17.476 17.710 -23.765 1.00 50.53 836 LEU A C 1
ATOM 6440 O O . LEU A 1 836 ? -17.347 16.762 -22.987 1.00 50.53 836 LEU A O 1
ATOM 6444 N N . GLN A 1 837 ? -18.484 17.813 -24.627 1.00 48.16 837 GLN A N 1
ATOM 6445 C CA . GLN A 1 837 ? -19.549 16.827 -24.730 1.00 48.16 837 GLN A CA 1
ATOM 6446 C C . GLN A 1 837 ? -18.949 15.470 -25.109 1.00 48.16 837 GLN A C 1
ATOM 6448 O O . GLN A 1 837 ? -18.201 15.366 -26.082 1.00 48.16 837 GLN A O 1
ATOM 6453 N N . ALA A 1 838 ? -19.246 14.436 -24.320 1.00 45.78 838 ALA A N 1
ATOM 6454 C CA . ALA A 1 838 ? -18.703 13.107 -24.558 1.00 45.78 838 ALA A CA 1
ATOM 6455 C C . ALA A 1 838 ? -19.128 12.604 -25.945 1.00 45.78 838 ALA A C 1
ATOM 6457 O O . ALA A 1 838 ? -20.317 12.583 -26.266 1.00 45.78 838 ALA A O 1
ATOM 6458 N N . SER A 1 839 ? -18.148 12.190 -26.754 1.00 39.31 839 SER A N 1
ATOM 6459 C CA . SER A 1 839 ? -18.401 11.492 -28.014 1.00 39.31 839 SER A CA 1
ATOM 6460 C C . SER A 1 839 ? -19.271 10.267 -27.745 1.00 39.31 839 SER A C 1
ATOM 6462 O O . SER A 1 839 ? -18.883 9.397 -26.965 1.00 39.31 839 SER A O 1
ATOM 6464 N N . PHE A 1 840 ? -20.428 10.187 -28.405 1.00 41.59 840 PHE A N 1
ATOM 6465 C CA . PHE A 1 840 ? -21.279 8.996 -28.357 1.00 41.59 840 PHE A CA 1
ATOM 6466 C C . PHE A 1 840 ? -20.648 7.800 -29.093 1.00 41.59 840 PHE A C 1
ATOM 6468 O O . PHE A 1 840 ? -21.034 6.658 -28.851 1.00 41.59 840 PHE A O 1
ATOM 6475 N N . GLU A 1 841 ? -19.631 8.036 -29.927 1.00 51.72 841 GLU A N 1
ATOM 6476 C CA . GLU A 1 841 ? -18.769 6.984 -30.465 1.00 51.72 841 GLU A CA 1
ATOM 6477 C C . GLU A 1 841 ? -17.651 6.650 -29.468 1.00 51.72 841 GLU A C 1
ATOM 6479 O O . GLU A 1 841 ? -16.826 7.500 -29.112 1.00 51.72 841 GLU A O 1
ATOM 6484 N N . GLY A 1 842 ? -17.637 5.399 -29.002 1.00 46.94 842 GLY A N 1
ATOM 6485 C CA . GLY A 1 842 ? -16.726 4.928 -27.962 1.00 46.94 842 GLY A CA 1
ATOM 6486 C C . GLY A 1 842 ? -15.283 4.755 -28.444 1.00 46.94 842 GLY A C 1
ATOM 6487 O O . GLY A 1 842 ? -15.006 3.987 -29.366 1.00 46.94 842 GLY A O 1
ATOM 6488 N N . TYR A 1 843 ? -14.337 5.406 -27.762 1.00 51.62 843 TYR A N 1
ATOM 6489 C CA . TYR A 1 843 ? -12.904 5.299 -28.053 1.00 51.62 843 TYR A CA 1
ATOM 6490 C C . TYR A 1 843 ? -12.373 3.868 -27.837 1.00 51.62 843 TYR A C 1
ATOM 6492 O O . TYR A 1 843 ? -12.082 3.439 -26.718 1.00 51.62 843 TYR A O 1
ATOM 6500 N N . ARG A 1 844 ? -12.210 3.119 -28.931 1.00 55.78 844 ARG A N 1
ATOM 6501 C CA . ARG A 1 844 ? -11.735 1.730 -28.920 1.00 55.78 844 ARG A CA 1
ATOM 6502 C C . ARG A 1 844 ? -10.220 1.651 -29.146 1.00 55.78 844 ARG A C 1
ATOM 6504 O O . ARG A 1 844 ? -9.743 1.665 -30.277 1.00 55.78 844 ARG A O 1
ATOM 6511 N N . TYR A 1 845 ? -9.457 1.537 -28.055 1.00 65.75 845 TYR A N 1
ATOM 6512 C CA . TYR A 1 845 ? -7.988 1.441 -28.105 1.00 65.75 845 TYR A CA 1
ATOM 6513 C C . TYR A 1 845 ? -7.474 0.139 -28.750 1.00 65.75 845 TYR A C 1
ATOM 6515 O O . TYR A 1 845 ? -6.493 0.173 -29.492 1.00 65.75 845 TYR A O 1
ATOM 6523 N N . VAL A 1 846 ? -8.128 -1.001 -28.491 1.00 67.75 846 VAL A N 1
ATOM 6524 C CA . VAL A 1 846 ? -7.781 -2.305 -29.090 1.00 67.75 846 VAL A CA 1
ATOM 6525 C C . VAL A 1 846 ? -8.682 -2.562 -30.294 1.00 67.75 846 VAL A C 1
ATOM 6527 O O . VAL A 1 846 ? -9.892 -2.760 -30.153 1.00 67.75 846 VAL A O 1
ATOM 6530 N N . LEU A 1 847 ? -8.094 -2.553 -31.488 1.00 70.38 847 LEU A N 1
ATOM 6531 C CA . LEU A 1 847 ? -8.825 -2.691 -32.744 1.00 70.38 847 LEU A CA 1
ATOM 6532 C C . LEU A 1 847 ? -9.136 -4.170 -33.003 1.00 70.38 847 LEU A C 1
ATOM 6534 O O . LEU A 1 847 ? -10.306 -4.554 -33.065 1.00 70.38 847 LEU A O 1
ATOM 6538 N N . LEU A 1 848 ? -8.096 -5.009 -33.046 1.00 71.19 848 LEU A N 1
ATOM 6539 C CA . LEU A 1 848 ? -8.175 -6.451 -33.309 1.00 71.19 848 LEU A CA 1
ATOM 6540 C C . LEU A 1 848 ? -7.361 -7.247 -32.275 1.00 71.19 848 LEU A C 1
ATOM 6542 O O . LEU A 1 848 ? -6.324 -6.786 -31.798 1.00 71.19 848 LEU A O 1
ATOM 6546 N N . LYS A 1 849 ? -7.824 -8.458 -31.941 1.00 66.94 849 LYS A N 1
ATOM 6547 C CA . LYS A 1 849 ? -7.197 -9.370 -30.969 1.00 66.94 849 LYS A CA 1
ATOM 6548 C C . LYS A 1 849 ? -7.091 -10.772 -31.573 1.00 66.94 849 LYS A C 1
ATOM 6550 O O . LYS A 1 849 ? -8.104 -11.440 -31.757 1.00 66.94 849 LYS A O 1
ATOM 6555 N N . PHE A 1 850 ? -5.868 -11.220 -31.838 1.00 61.09 850 PHE A N 1
ATOM 6556 C CA . PHE A 1 850 ? -5.549 -12.533 -32.398 1.00 61.09 850 PHE A CA 1
ATOM 6557 C C . PHE A 1 850 ? -4.856 -13.390 -31.329 1.00 61.09 850 PHE A C 1
ATOM 6559 O O . PHE A 1 850 ? -3.631 -13.512 -31.283 1.00 61.09 850 PHE A O 1
ATOM 6566 N N . GLY A 1 851 ? -5.658 -13.961 -30.425 1.00 64.25 851 GLY A N 1
ATOM 6567 C CA . GLY A 1 851 ? -5.163 -14.762 -29.302 1.00 64.25 851 GLY A CA 1
ATOM 6568 C C . GLY A 1 851 ? -4.287 -13.932 -28.347 1.00 64.25 851 GLY A C 1
ATOM 6569 O O . GLY A 1 851 ? -4.816 -12.994 -27.741 1.00 64.25 851 GLY A O 1
ATOM 6570 N N . PRO A 1 852 ? -2.985 -14.253 -28.186 1.00 57.44 852 PRO A N 1
ATOM 6571 C CA . PRO A 1 852 ? -2.063 -13.466 -27.365 1.00 57.44 852 PRO A CA 1
ATOM 6572 C C . PRO A 1 852 ? -1.630 -12.144 -28.025 1.00 57.44 852 PRO A C 1
ATOM 6574 O O . PRO A 1 852 ? -1.183 -11.244 -27.319 1.00 57.44 852 PRO A O 1
ATOM 6577 N N . LEU A 1 853 ? -1.762 -12.005 -29.350 1.00 60.03 853 LEU A N 1
ATOM 6578 C CA . LEU A 1 853 ? -1.342 -10.815 -30.096 1.00 60.03 853 LEU A CA 1
ATOM 6579 C C . LEU A 1 853 ? -2.492 -9.804 -30.201 1.00 60.03 853 LEU A C 1
ATOM 6581 O O . LEU A 1 853 ? -3.644 -10.175 -30.446 1.00 60.03 853 LEU A O 1
ATOM 6585 N N . GLN A 1 854 ? -2.192 -8.515 -30.032 1.00 68.69 854 GLN A N 1
ATOM 6586 C CA . GLN A 1 854 ? -3.187 -7.437 -30.028 1.00 68.69 854 GLN A CA 1
ATOM 6587 C C . GLN A 1 854 ? -2.733 -6.289 -30.930 1.00 68.69 854 GLN A C 1
ATOM 6589 O O . GLN A 1 854 ? -1.626 -5.782 -30.775 1.00 68.69 854 GLN A O 1
ATOM 6594 N N . LEU A 1 855 ? -3.604 -5.856 -31.845 1.00 73.62 855 LEU A N 1
ATOM 6595 C CA . LEU A 1 855 ? -3.387 -4.676 -32.679 1.00 73.62 855 LEU A CA 1
ATOM 6596 C C . LEU A 1 855 ? -4.121 -3.488 -32.050 1.00 73.62 855 LEU A C 1
ATOM 6598 O O . LEU A 1 855 ? -5.356 -3.413 -32.064 1.00 73.62 855 LEU A O 1
ATOM 6602 N N . THR A 1 856 ? -3.357 -2.559 -31.485 1.00 77.62 856 THR A N 1
ATOM 6603 C CA . THR A 1 856 ? -3.880 -1.364 -30.807 1.00 77.62 856 THR A CA 1
ATOM 6604 C C . THR A 1 856 ? -3.791 -0.132 -31.704 1.00 77.62 856 THR A C 1
ATOM 6606 O O . THR A 1 856 ? -3.026 -0.105 -32.668 1.00 77.62 856 THR A O 1
ATOM 6609 N N . ARG A 1 857 ? -4.546 0.929 -31.395 1.00 72.31 857 ARG A N 1
ATOM 6610 C CA . ARG A 1 857 ? -4.509 2.194 -32.155 1.00 72.31 857 ARG A CA 1
ATOM 6611 C C . ARG A 1 857 ? -3.116 2.842 -32.125 1.00 72.31 857 ARG A C 1
ATOM 6613 O O . ARG A 1 857 ? -2.699 3.454 -33.106 1.00 72.31 857 ARG A O 1
ATOM 6620 N N . LYS A 1 858 ? -2.375 2.657 -31.025 1.00 72.38 858 LYS A N 1
ATOM 6621 C CA . LYS A 1 858 ? -0.973 3.075 -30.883 1.00 72.38 858 LYS A CA 1
ATOM 6622 C C . LYS A 1 858 ? -0.036 2.207 -31.723 1.00 72.38 858 LYS A C 1
ATOM 6624 O O . LYS A 1 858 ? 0.780 2.762 -32.453 1.00 72.38 858 LYS A O 1
ATOM 6629 N N . GLY A 1 859 ? -0.179 0.880 -31.670 1.00 77.19 859 GLY A N 1
ATOM 6630 C CA . GLY A 1 859 ? 0.630 -0.034 -32.479 1.00 77.19 859 GLY A CA 1
ATOM 6631 C C . GLY A 1 859 ? 0.413 0.154 -33.976 1.00 77.19 859 GLY A C 1
ATOM 6632 O O . GLY A 1 859 ? 1.381 0.253 -34.722 1.00 77.19 859 GLY A O 1
ATOM 6633 N N . LEU A 1 860 ? -0.837 0.349 -34.405 1.00 81.69 860 LEU A N 1
ATOM 6634 C CA . LEU A 1 860 ? -1.182 0.713 -35.780 1.00 81.69 860 LEU A CA 1
ATOM 6635 C C . LEU A 1 860 ? -0.514 2.028 -36.215 1.00 81.69 860 LEU A C 1
ATOM 6637 O O . LEU A 1 860 ? 0.028 2.093 -37.314 1.00 81.69 860 LEU A O 1
ATOM 6641 N N . SER A 1 861 ? -0.512 3.054 -35.356 1.00 78.56 861 SER A N 1
ATOM 6642 C CA . SER A 1 861 ? 0.138 4.345 -35.636 1.00 78.56 861 SER A CA 1
ATOM 6643 C C . SER A 1 861 ? 1.669 4.238 -35.702 1.00 78.56 861 SER A C 1
ATOM 6645 O O . SER A 1 861 ? 2.295 4.794 -36.605 1.00 78.56 861 SER A O 1
ATOM 6647 N N . ALA A 1 862 ? 2.292 3.479 -34.796 1.00 79.62 862 ALA A N 1
ATOM 6648 C CA . ALA A 1 862 ? 3.736 3.239 -34.809 1.00 79.62 862 ALA A CA 1
ATOM 6649 C C . ALA A 1 862 ? 4.167 2.419 -36.039 1.00 79.62 862 ALA A C 1
ATOM 6651 O O . ALA A 1 862 ? 5.102 2.801 -36.745 1.00 79.62 862 ALA A O 1
ATOM 6652 N N . ALA A 1 863 ? 3.440 1.340 -36.337 1.00 83.12 863 ALA A N 1
ATOM 6653 C CA . ALA A 1 863 ? 3.661 0.481 -37.493 1.00 83.12 863 ALA A CA 1
ATOM 6654 C C . ALA A 1 863 ? 3.482 1.229 -38.818 1.00 83.12 863 ALA A C 1
ATOM 6656 O O . ALA A 1 863 ? 4.343 1.126 -39.690 1.00 83.12 863 ALA A O 1
ATOM 6657 N N . SER A 1 864 ? 2.409 2.015 -38.968 1.00 83.38 864 SER A N 1
ATOM 6658 C CA . SER A 1 864 ? 2.176 2.803 -40.183 1.00 83.38 864 SER A CA 1
ATOM 6659 C C . SER A 1 864 ? 3.215 3.915 -40.345 1.00 83.38 864 SER A C 1
ATOM 6661 O O . SER A 1 864 ? 3.725 4.103 -41.448 1.00 83.38 864 SER A O 1
ATOM 6663 N N . THR A 1 865 ? 3.608 4.588 -39.255 1.00 83.56 865 THR A N 1
ATOM 6664 C CA . THR A 1 865 ? 4.698 5.581 -39.257 1.00 83.56 865 THR A CA 1
ATOM 6665 C C . THR A 1 865 ? 6.002 4.964 -39.755 1.00 83.56 865 THR A C 1
ATOM 6667 O O . THR A 1 865 ? 6.606 5.487 -40.693 1.00 83.56 865 THR A O 1
ATOM 6670 N N . ALA A 1 866 ? 6.424 3.847 -39.157 1.00 85.19 866 ALA A N 1
ATOM 6671 C CA . ALA A 1 866 ? 7.681 3.196 -39.498 1.00 85.19 866 ALA A CA 1
ATOM 6672 C C . ALA A 1 866 ? 7.653 2.619 -40.923 1.00 85.19 866 ALA A C 1
ATOM 6674 O O . ALA A 1 866 ? 8.561 2.894 -41.701 1.00 85.19 866 ALA A O 1
ATOM 6675 N N . ALA A 1 867 ? 6.583 1.919 -41.314 1.00 87.31 867 ALA A N 1
ATOM 6676 C CA . ALA A 1 867 ? 6.447 1.353 -42.655 1.00 87.31 867 ALA A CA 1
ATOM 6677 C C . ALA A 1 867 ? 6.427 2.428 -43.756 1.00 87.31 867 ALA A C 1
ATOM 6679 O O . ALA A 1 867 ? 7.116 2.264 -44.764 1.00 87.31 867 ALA A O 1
ATOM 6680 N N . CYS A 1 868 ? 5.714 3.547 -43.557 1.00 87.94 868 CYS A N 1
ATOM 6681 C CA . CYS A 1 868 ? 5.709 4.661 -44.514 1.00 87.94 868 CYS A CA 1
ATOM 6682 C C . CYS A 1 868 ? 7.076 5.354 -44.600 1.00 87.94 868 CYS A C 1
ATOM 6684 O O . CYS A 1 868 ? 7.496 5.731 -45.695 1.00 87.94 868 CYS A O 1
ATOM 6686 N N . LEU A 1 869 ? 7.786 5.507 -43.475 1.00 88.00 869 LEU A N 1
ATOM 6687 C CA . LEU A 1 869 ? 9.135 6.076 -43.452 1.00 88.00 869 LEU A CA 1
ATOM 6688 C C . LEU A 1 869 ? 10.130 5.158 -44.178 1.00 88.00 869 LEU A C 1
ATOM 6690 O O . LEU A 1 869 ? 10.836 5.624 -45.069 1.00 88.00 869 LEU A O 1
ATOM 6694 N N . THR A 1 870 ? 10.134 3.856 -43.875 1.00 87.19 870 THR A N 1
ATOM 6695 C CA . THR A 1 870 ? 10.950 2.849 -44.575 1.00 87.19 870 THR A CA 1
ATOM 6696 C C . THR A 1 870 ? 10.665 2.860 -46.078 1.00 87.19 870 THR A C 1
ATOM 6698 O O . THR A 1 870 ? 11.605 2.975 -46.861 1.00 87.19 870 THR A O 1
ATOM 6701 N N . PHE A 1 871 ? 9.393 2.830 -46.493 1.00 90.00 871 PHE A N 1
ATOM 6702 C CA . PHE A 1 871 ? 9.023 2.883 -47.912 1.00 90.00 871 PHE A CA 1
ATOM 6703 C C . PHE A 1 871 ? 9.548 4.158 -48.577 1.00 90.00 871 PHE A C 1
ATOM 6705 O O . PHE A 1 871 ? 10.181 4.096 -49.629 1.00 90.00 871 PHE A O 1
ATOM 6712 N N . THR A 1 872 ? 9.324 5.314 -47.944 1.00 88.94 872 THR A N 1
ATOM 6713 C CA . THR A 1 872 ? 9.733 6.616 -48.485 1.00 88.94 872 THR A CA 1
ATOM 6714 C C . THR A 1 872 ? 11.248 6.697 -48.650 1.00 88.94 872 THR A C 1
ATOM 6716 O O . THR A 1 872 ? 11.714 7.116 -49.709 1.00 88.94 872 THR A O 1
ATOM 6719 N N . ILE A 1 873 ? 12.027 6.246 -47.661 1.00 87.69 873 ILE A N 1
ATOM 6720 C CA . ILE A 1 873 ? 13.497 6.255 -47.715 1.00 87.69 873 ILE A CA 1
ATOM 6721 C C . ILE A 1 873 ? 14.008 5.321 -48.821 1.00 87.69 873 ILE A C 1
ATOM 6723 O O . ILE A 1 873 ? 14.738 5.770 -49.705 1.00 87.69 873 ILE A O 1
ATOM 6727 N N . PHE A 1 874 ? 13.602 4.046 -48.822 1.00 86.81 874 PHE A N 1
ATOM 6728 C CA . PHE A 1 874 ? 14.119 3.075 -49.793 1.00 86.81 874 PHE A CA 1
ATOM 6729 C C . PHE A 1 874 ? 13.669 3.381 -51.229 1.00 86.81 874 PHE A C 1
ATOM 6731 O O . PHE A 1 874 ? 14.488 3.305 -52.147 1.00 86.81 874 PHE A O 1
ATOM 6738 N N . GLN A 1 875 ? 12.413 3.791 -51.444 1.00 88.81 875 GLN A N 1
ATOM 6739 C CA . GLN A 1 875 ? 11.921 4.069 -52.795 1.00 88.81 875 GLN A CA 1
ATOM 6740 C C . GLN A 1 875 ? 12.432 5.407 -53.350 1.00 88.81 875 GLN A C 1
ATOM 6742 O O . GLN A 1 875 ? 12.751 5.479 -54.537 1.00 88.81 875 GLN A O 1
ATOM 6747 N N . SER A 1 876 ? 12.585 6.453 -52.524 1.00 88.38 876 SER A N 1
ATOM 6748 C CA . SER A 1 876 ? 13.181 7.720 -52.993 1.00 88.38 876 SER A CA 1
ATOM 6749 C C . SER A 1 876 ? 14.668 7.565 -53.330 1.00 88.38 876 SER A C 1
ATOM 6751 O O . SER A 1 876 ? 15.112 8.077 -54.360 1.00 88.38 876 SER A O 1
ATOM 6753 N N . ALA A 1 877 ? 15.418 6.785 -52.542 1.00 86.12 877 ALA A N 1
ATOM 6754 C CA . ALA A 1 877 ? 16.790 6.408 -52.873 1.00 86.12 877 ALA A CA 1
ATOM 6755 C C . ALA A 1 877 ? 16.864 5.600 -54.183 1.00 86.12 877 ALA A C 1
ATOM 6757 O O . ALA A 1 877 ? 17.665 5.938 -55.056 1.00 86.12 877 ALA A O 1
ATOM 6758 N N . SER A 1 878 ? 15.996 4.594 -54.369 1.00 84.81 878 SER A N 1
ATOM 6759 C CA . SER A 1 878 ? 15.971 3.789 -55.601 1.00 84.81 878 SER A CA 1
ATOM 6760 C C . SER A 1 878 ? 15.650 4.628 -56.845 1.00 84.81 878 SER A C 1
ATOM 6762 O O . SER A 1 878 ? 16.315 4.491 -57.871 1.00 84.81 878 SER A O 1
ATOM 6764 N N . LEU A 1 879 ? 14.693 5.562 -56.763 1.00 86.19 879 LEU A N 1
ATOM 6765 C CA . LEU A 1 879 ? 14.376 6.491 -57.859 1.00 86.19 879 LEU A CA 1
ATOM 6766 C C . LEU A 1 879 ? 15.519 7.469 -58.164 1.00 86.19 879 LEU A C 1
ATOM 6768 O O . LEU A 1 879 ? 15.760 7.795 -59.328 1.00 86.19 879 LEU A O 1
ATOM 6772 N N . CYS A 1 880 ? 16.244 7.927 -57.142 1.00 86.56 880 CYS A N 1
ATOM 6773 C CA . CYS A 1 880 ? 17.415 8.777 -57.340 1.00 86.56 880 CYS A CA 1
ATOM 6774 C C . CYS A 1 880 ? 18.521 8.016 -58.092 1.00 86.56 880 CYS A C 1
ATOM 6776 O O . CYS A 1 880 ? 18.997 8.495 -59.120 1.00 86.56 880 CYS A O 1
ATOM 6778 N N . LEU A 1 881 ? 18.858 6.806 -57.632 1.00 85.00 881 LEU A N 1
ATOM 6779 C CA . LEU A 1 881 ? 19.941 5.975 -58.173 1.00 85.00 881 LEU A CA 1
ATOM 6780 C C . LEU A 1 881 ? 19.615 5.370 -59.550 1.00 85.00 881 LEU A C 1
ATOM 6782 O O . LEU A 1 881 ? 20.491 5.286 -60.403 1.00 85.00 881 LEU A O 1
ATOM 6786 N N . THR A 1 882 ? 18.352 5.020 -59.818 1.00 84.06 882 THR A N 1
ATOM 6787 C CA . THR A 1 882 ? 17.948 4.526 -61.151 1.00 84.06 882 THR A CA 1
ATOM 6788 C C . THR A 1 882 ? 17.912 5.616 -62.222 1.00 84.06 882 THR A C 1
ATOM 6790 O O . THR A 1 882 ? 18.073 5.293 -63.394 1.00 84.06 882 THR A O 1
ATOM 6793 N N . THR A 1 883 ? 17.761 6.897 -61.853 1.00 86.25 883 THR A N 1
ATOM 6794 C CA . THR A 1 883 ? 17.649 8.014 -62.819 1.00 86.25 883 THR A CA 1
ATOM 6795 C C . THR A 1 883 ? 18.841 8.974 -62.841 1.00 86.25 883 THR A C 1
ATOM 6797 O O . THR A 1 883 ? 18.809 9.972 -63.566 1.00 86.25 883 THR A O 1
ATOM 6800 N N . THR A 1 884 ? 19.881 8.721 -62.043 1.00 87.50 884 THR A N 1
ATOM 6801 C CA . THR A 1 884 ? 21.061 9.593 -61.895 1.00 87.50 884 THR A CA 1
ATOM 6802 C C . THR A 1 884 ? 22.321 8.747 -61.930 1.00 87.50 884 THR A C 1
ATOM 6804 O O . THR A 1 884 ? 22.410 7.753 -61.216 1.00 87.50 884 THR A O 1
ATOM 6807 N N . THR A 1 885 ? 23.300 9.127 -62.745 1.00 86.06 885 THR A N 1
ATOM 6808 C CA . THR A 1 885 ? 24.560 8.370 -62.824 1.00 86.06 885 THR A CA 1
ATOM 6809 C C . THR A 1 885 ? 25.428 8.601 -61.572 1.00 86.06 885 THR A C 1
ATOM 6811 O O . THR A 1 885 ? 25.309 9.660 -60.940 1.00 86.06 885 THR A O 1
ATOM 6814 N N . PRO A 1 886 ? 26.324 7.664 -61.195 1.00 83.31 886 PRO A N 1
ATOM 6815 C CA . PRO A 1 886 ? 27.273 7.858 -60.094 1.00 83.31 886 PRO A CA 1
ATOM 6816 C C . PRO A 1 886 ? 28.090 9.155 -60.195 1.00 83.31 886 PRO A C 1
ATOM 6818 O O . PRO A 1 886 ? 28.366 9.793 -59.182 1.00 83.31 886 PRO A O 1
ATOM 6821 N N . GLU A 1 887 ? 28.429 9.581 -61.412 1.00 84.12 887 GLU A N 1
ATOM 6822 C CA . GLU A 1 887 ? 29.190 10.797 -61.718 1.00 84.12 887 GLU A CA 1
ATOM 6823 C C . GLU A 1 887 ? 28.368 12.058 -61.427 1.00 84.12 887 GLU A C 1
ATOM 6825 O O . GLU A 1 887 ? 28.845 12.982 -60.768 1.00 84.12 887 GLU A O 1
ATOM 6830 N N . GLN A 1 888 ? 27.105 12.076 -61.866 1.00 85.62 888 GLN A N 1
ATOM 6831 C CA . GLN A 1 888 ? 26.156 13.160 -61.585 1.00 85.62 888 GLN A CA 1
ATOM 6832 C C . GLN A 1 888 ? 25.833 13.261 -60.088 1.00 85.62 888 GLN A C 1
ATOM 6834 O O . GLN A 1 888 ? 25.659 14.363 -59.563 1.00 85.62 888 GLN A O 1
ATOM 6839 N N . LEU A 1 889 ? 25.765 12.122 -59.392 1.00 85.44 889 LEU A N 1
ATOM 6840 C CA . LEU A 1 889 ? 25.539 12.076 -57.950 1.00 85.44 889 LEU A CA 1
ATOM 6841 C C . LEU A 1 889 ? 26.772 12.570 -57.175 1.00 85.44 889 LEU A C 1
ATOM 6843 O O . LEU A 1 889 ? 26.627 13.397 -56.276 1.00 85.44 889 LEU A O 1
ATOM 6847 N N . ALA A 1 890 ? 27.979 12.147 -57.563 1.00 85.44 890 ALA A N 1
ATOM 6848 C CA . ALA A 1 890 ? 29.236 12.642 -56.998 1.00 85.44 890 ALA A CA 1
ATOM 6849 C C . ALA A 1 890 ? 29.405 14.161 -57.207 1.00 85.44 890 ALA A C 1
ATOM 6851 O O . ALA A 1 890 ? 29.762 14.866 -56.265 1.00 85.44 890 ALA A O 1
ATOM 6852 N N . PHE A 1 891 ? 29.052 14.684 -58.388 1.00 87.00 891 PHE A N 1
ATOM 6853 C CA . PHE A 1 891 ? 29.005 16.127 -58.667 1.00 87.00 891 PHE A CA 1
ATOM 6854 C C . PHE A 1 891 ? 28.047 16.873 -57.722 1.00 87.00 891 PHE A C 1
ATOM 6856 O O . PHE A 1 891 ? 28.393 17.918 -57.168 1.00 87.00 891 PHE A O 1
ATOM 6863 N N . ALA A 1 892 ? 26.846 16.329 -57.492 1.00 86.88 892 ALA A N 1
ATOM 6864 C CA . ALA A 1 892 ? 25.888 16.931 -56.568 1.00 86.88 892 ALA A CA 1
ATOM 6865 C C . ALA A 1 892 ? 26.403 16.932 -55.119 1.00 86.88 892 ALA A C 1
ATOM 6867 O O . ALA A 1 892 ? 26.315 17.962 -54.449 1.00 86.88 892 ALA A O 1
ATOM 6868 N N . PHE A 1 893 ? 26.992 15.827 -54.648 1.00 86.62 893 PHE A N 1
ATOM 6869 C CA . PHE A 1 893 ? 27.623 15.769 -53.324 1.00 86.62 893 PHE A CA 1
ATOM 6870 C C . PHE A 1 893 ? 28.803 16.739 -53.191 1.00 86.62 893 PHE A C 1
ATOM 6872 O O . PHE A 1 893 ? 28.919 17.397 -52.157 1.00 86.62 893 PHE A O 1
ATOM 6879 N N . GLN A 1 894 ? 29.629 16.895 -54.232 1.00 86.75 894 GLN A N 1
ATOM 6880 C CA . GLN A 1 894 ? 30.738 17.854 -54.238 1.00 86.75 894 GLN A CA 1
ATOM 6881 C C . GLN A 1 894 ? 30.238 19.274 -53.970 1.00 86.75 894 GLN A C 1
ATOM 6883 O O . GLN A 1 894 ? 30.813 19.970 -53.139 1.00 86.75 894 GLN A O 1
ATOM 6888 N N . TRP A 1 895 ? 29.133 19.677 -54.605 1.00 86.50 895 TRP A N 1
ATOM 6889 C CA . TRP A 1 895 ? 28.533 20.998 -54.409 1.00 86.50 895 TRP A CA 1
ATOM 6890 C C . TRP A 1 895 ? 28.057 21.235 -52.963 1.00 86.50 895 TRP A C 1
ATOM 6892 O O . TRP A 1 895 ? 28.306 22.305 -52.412 1.00 86.50 895 TRP A O 1
ATOM 6902 N N . PHE A 1 896 ? 27.438 20.237 -52.319 1.00 86.44 896 PHE A N 1
ATOM 6903 C CA . PHE A 1 896 ? 26.999 20.346 -50.917 1.00 86.44 896 PHE A CA 1
ATOM 6904 C C . PHE A 1 896 ? 28.151 20.305 -49.899 1.00 86.44 896 PHE A C 1
ATOM 6906 O O . PHE A 1 896 ? 28.044 20.927 -48.844 1.00 86.44 896 PHE A O 1
ATOM 6913 N N . ILE A 1 897 ? 29.235 19.580 -50.189 1.00 86.62 897 ILE A N 1
ATOM 6914 C CA . ILE A 1 897 ? 30.379 19.405 -49.276 1.00 86.62 897 ILE A CA 1
ATOM 6915 C C . ILE A 1 897 ? 31.426 20.525 -49.453 1.00 86.62 897 ILE A C 1
ATOM 6917 O O . ILE A 1 897 ? 32.161 20.823 -48.514 1.00 86.62 897 ILE A O 1
ATOM 6921 N N . HIS A 1 898 ? 31.445 21.224 -50.596 1.00 84.62 898 HIS A N 1
ATOM 6922 C CA . HIS A 1 898 ? 32.383 22.317 -50.904 1.00 84.62 898 HIS A CA 1
ATOM 6923 C C . HIS A 1 898 ? 32.577 23.376 -49.793 1.00 84.62 898 HIS A C 1
ATOM 6925 O O . HIS A 1 898 ? 33.712 23.825 -49.618 1.00 84.62 898 HIS A O 1
ATOM 6931 N N . PRO A 1 899 ? 31.563 23.798 -49.004 1.00 87.88 899 PRO A N 1
ATOM 6932 C CA . PRO A 1 899 ? 31.781 24.749 -47.912 1.00 87.88 899 PRO A CA 1
ATOM 6933 C C . PRO A 1 899 ? 32.808 24.275 -46.871 1.00 87.88 899 PRO A C 1
ATOM 6935 O O . PRO A 1 899 ? 33.537 25.107 -46.334 1.00 87.88 899 PRO A O 1
ATOM 6938 N N . LEU A 1 900 ? 32.932 22.962 -46.641 1.00 84.94 900 LEU A N 1
ATOM 6939 C CA . LEU A 1 900 ? 33.873 22.371 -45.679 1.00 84.94 900 LEU A CA 1
ATOM 6940 C C . LEU A 1 900 ? 35.345 22.476 -46.118 1.00 84.94 900 LEU A C 1
ATOM 6942 O O . LEU A 1 900 ? 36.233 22.371 -45.274 1.00 84.94 900 LEU A O 1
ATOM 6946 N N . ALA A 1 901 ? 35.621 22.761 -47.397 1.00 80.75 901 ALA A N 1
ATOM 6947 C CA . ALA A 1 901 ? 36.981 23.025 -47.877 1.00 80.75 901 ALA A CA 1
ATOM 6948 C C . ALA A 1 901 ? 37.629 24.232 -47.166 1.00 80.75 901 ALA A C 1
ATOM 6950 O O . ALA A 1 901 ? 38.830 24.227 -46.916 1.00 80.75 901 ALA A O 1
ATOM 6951 N N . HIS A 1 902 ? 36.833 25.227 -46.748 1.00 84.06 902 HIS A N 1
ATOM 6952 C CA . HIS A 1 902 ? 37.311 26.382 -45.969 1.00 84.06 902 HIS A CA 1
ATOM 6953 C C . HIS A 1 902 ? 37.776 26.015 -44.546 1.00 84.06 902 HIS A C 1
ATOM 6955 O O . HIS A 1 902 ? 38.384 26.841 -43.873 1.00 84.06 902 HIS A O 1
ATOM 6961 N N . ILE A 1 903 ? 37.493 24.790 -44.089 1.00 83.56 903 ILE A N 1
ATOM 6962 C CA . ILE A 1 903 ? 37.911 24.230 -42.792 1.00 83.56 903 ILE A CA 1
ATOM 6963 C C . ILE A 1 903 ? 39.050 23.199 -43.004 1.00 83.56 903 ILE A C 1
ATOM 6965 O O . ILE A 1 903 ? 39.394 22.437 -42.109 1.00 83.56 903 ILE A O 1
ATOM 6969 N N . GLY A 1 904 ? 39.651 23.154 -44.202 1.00 77.56 904 GLY A N 1
ATOM 6970 C CA . GLY A 1 904 ? 40.777 22.268 -44.528 1.00 77.56 904 GLY A CA 1
ATOM 6971 C C . GLY A 1 904 ? 40.396 20.821 -44.863 1.00 77.56 904 GLY A C 1
ATOM 6972 O O . GLY A 1 904 ? 41.272 19.965 -44.935 1.00 77.56 904 GLY A O 1
ATOM 6973 N N . VAL A 1 905 ? 39.110 20.519 -45.074 1.00 82.44 905 VAL A N 1
ATOM 6974 C CA . VAL A 1 905 ? 38.654 19.162 -45.426 1.00 82.44 905 VAL A CA 1
ATOM 6975 C C . VAL A 1 905 ? 38.992 18.843 -46.897 1.00 82.44 905 VAL A C 1
ATOM 6977 O O . VAL A 1 905 ? 38.612 19.627 -47.773 1.00 82.44 905 VAL A O 1
ATOM 6980 N N . PRO A 1 906 ? 39.626 17.693 -47.221 1.00 80.75 906 PRO A N 1
ATOM 6981 C CA . PRO A 1 906 ? 40.017 17.331 -48.589 1.00 80.75 906 PRO A CA 1
ATOM 6982 C C . PRO A 1 906 ? 38.820 16.839 -49.427 1.00 80.75 906 PRO A C 1
ATOM 6984 O O . PRO A 1 906 ? 38.663 15.657 -49.737 1.00 80.75 906 PRO A O 1
ATOM 6987 N N . VAL A 1 907 ? 37.942 17.769 -49.819 1.00 82.06 907 VAL A N 1
ATOM 6988 C CA . VAL A 1 907 ? 36.687 17.470 -50.540 1.00 82.06 907 VAL A CA 1
ATOM 6989 C C . VAL A 1 907 ? 36.924 16.665 -51.827 1.00 82.06 907 VAL A C 1
ATOM 6991 O O . VAL A 1 907 ? 36.153 15.755 -52.122 1.00 82.06 907 VAL A O 1
ATOM 6994 N N . SER A 1 908 ? 37.998 16.946 -52.572 1.00 77.81 908 SER A N 1
ATOM 6995 C CA . SER A 1 908 ? 38.336 16.234 -53.816 1.00 77.81 908 SER A CA 1
ATOM 6996 C C . SER A 1 908 ? 38.566 14.732 -53.606 1.00 77.81 908 SER A C 1
ATOM 6998 O O . SER A 1 908 ? 38.056 13.922 -54.377 1.00 77.81 908 SER A O 1
ATOM 7000 N N . GLU A 1 909 ? 39.286 14.352 -52.548 1.00 77.88 909 GLU A N 1
ATOM 7001 C CA . GLU A 1 909 ? 39.600 12.953 -52.217 1.00 77.88 909 GLU A CA 1
ATOM 7002 C C . GLU A 1 909 ? 38.353 12.201 -51.736 1.00 77.88 909 GLU A C 1
ATOM 7004 O O . GLU A 1 909 ? 38.094 11.070 -52.158 1.00 77.88 909 GLU A O 1
ATOM 7009 N N . ILE A 1 910 ? 37.527 12.860 -50.914 1.00 82.38 910 ILE A N 1
ATOM 7010 C CA . ILE A 1 910 ? 36.250 12.320 -50.423 1.00 82.38 910 ILE A CA 1
ATOM 7011 C C . ILE A 1 910 ? 35.305 12.034 -51.598 1.00 82.38 910 ILE A C 1
ATOM 7013 O O . ILE A 1 910 ? 34.731 10.948 -51.683 1.00 82.38 910 ILE A O 1
ATOM 7017 N N . ILE A 1 911 ? 35.170 12.975 -52.538 1.00 83.50 911 ILE A N 1
ATOM 7018 C CA . ILE A 1 911 ? 34.301 12.824 -53.714 1.00 83.50 911 ILE A CA 1
ATOM 7019 C C . ILE A 1 911 ? 34.847 11.787 -54.703 1.00 83.50 911 ILE A C 1
ATOM 7021 O O . ILE A 1 911 ? 34.064 11.036 -55.285 1.00 83.50 911 ILE A O 1
ATOM 7025 N N . PHE A 1 912 ? 36.168 11.677 -54.859 1.00 79.38 912 PHE A N 1
ATOM 7026 C CA . PHE A 1 912 ? 36.785 10.624 -55.667 1.00 79.38 912 PHE A CA 1
ATOM 7027 C C . PHE A 1 912 ? 36.534 9.226 -55.082 1.00 79.38 912 PHE A C 1
ATOM 7029 O O . PHE A 1 912 ? 36.090 8.319 -55.789 1.00 79.38 912 PHE A O 1
ATOM 7036 N N . THR A 1 913 ? 36.727 9.073 -53.770 1.00 80.81 913 THR A N 1
ATOM 7037 C CA . THR A 1 913 ? 36.471 7.826 -53.030 1.00 80.81 913 THR A CA 1
ATOM 7038 C C . THR A 1 913 ? 34.985 7.451 -53.061 1.00 80.81 913 THR A C 1
ATOM 7040 O O . THR A 1 913 ? 34.629 6.283 -53.252 1.00 80.81 913 THR A O 1
ATOM 7043 N N . LEU A 1 914 ? 34.093 8.443 -52.961 1.00 82.44 914 LEU A N 1
ATOM 7044 C CA . LEU A 1 914 ? 32.651 8.263 -53.134 1.00 82.44 914 LEU A CA 1
ATOM 7045 C C . LEU A 1 914 ? 32.301 7.810 -54.562 1.00 82.44 914 LEU A C 1
ATOM 7047 O O . LEU A 1 914 ? 31.536 6.866 -54.728 1.00 82.44 914 LEU A O 1
ATOM 7051 N N . LEU A 1 915 ? 32.883 8.416 -55.601 1.00 81.56 915 LEU A N 1
ATOM 7052 C CA . LEU A 1 915 ? 32.636 8.018 -56.992 1.00 81.56 915 LEU A CA 1
ATOM 7053 C C . LEU A 1 915 ? 33.106 6.582 -57.281 1.00 81.56 915 LEU A C 1
ATOM 7055 O O . LEU A 1 915 ? 32.396 5.820 -57.942 1.00 81.56 915 LEU A O 1
ATOM 7059 N N . LEU A 1 916 ? 34.281 6.196 -56.773 1.00 79.19 916 LEU A N 1
ATOM 7060 C CA . LEU A 1 916 ? 34.797 4.831 -56.907 1.00 79.19 916 LEU A CA 1
ATOM 7061 C C . LEU A 1 916 ? 33.899 3.819 -56.188 1.00 79.19 916 LEU A C 1
ATOM 7063 O O . LEU A 1 916 ? 33.497 2.828 -56.798 1.00 79.19 916 LEU A O 1
ATOM 7067 N N . SER A 1 917 ? 33.524 4.083 -54.934 1.00 79.50 917 SER A N 1
ATOM 7068 C CA . SER A 1 917 ? 32.640 3.190 -54.172 1.00 79.50 917 SER A CA 1
ATOM 7069 C C . SER A 1 917 ? 31.235 3.085 -54.780 1.00 79.50 917 SER A C 1
ATOM 7071 O O . SER A 1 917 ? 30.722 1.973 -54.901 1.00 79.50 917 SER A O 1
ATOM 7073 N N . LEU A 1 918 ? 30.645 4.183 -55.270 1.00 76.50 918 LEU A N 1
ATOM 7074 C CA . LEU A 1 918 ? 29.359 4.162 -55.984 1.00 76.50 918 LEU A CA 1
ATOM 7075 C C . LEU A 1 918 ? 29.407 3.316 -57.268 1.00 76.50 918 LEU A C 1
ATOM 7077 O O . LEU A 1 918 ? 28.466 2.574 -57.543 1.00 76.50 918 LEU A O 1
ATOM 7081 N N . ARG A 1 919 ? 30.503 3.373 -58.038 1.00 76.56 919 ARG A N 1
ATOM 7082 C CA . ARG A 1 919 ? 30.706 2.488 -59.202 1.00 76.56 919 ARG A CA 1
ATOM 7083 C C . ARG A 1 919 ? 30.904 1.022 -58.795 1.00 76.56 919 ARG A C 1
ATOM 7085 O O . ARG A 1 919 ? 30.474 0.124 -59.516 1.00 76.56 919 ARG A O 1
ATOM 7092 N N . PHE A 1 920 ? 31.525 0.779 -57.642 1.00 76.69 920 PHE A N 1
ATOM 7093 C CA . PHE A 1 920 ? 31.832 -0.559 -57.133 1.00 76.69 920 PHE A CA 1
ATOM 7094 C C . PHE A 1 920 ? 30.595 -1.329 -56.636 1.00 76.69 920 PHE A C 1
ATOM 7096 O O . PHE A 1 920 ? 30.562 -2.552 -56.757 1.00 76.69 920 PHE A O 1
ATOM 7103 N N . ILE A 1 921 ? 29.548 -0.637 -56.158 1.00 75.12 921 ILE A N 1
ATOM 7104 C CA . ILE A 1 921 ? 28.269 -1.247 -55.723 1.00 75.12 921 ILE A CA 1
ATOM 7105 C C . ILE A 1 921 ? 27.705 -2.215 -56.776 1.00 75.12 921 ILE A C 1
ATOM 7107 O O . ILE A 1 921 ? 27.263 -3.312 -56.438 1.00 75.12 921 ILE A O 1
ATOM 7111 N N . ASN A 1 922 ? 27.759 -1.837 -58.055 1.00 73.25 922 ASN A N 1
ATOM 7112 C CA . ASN A 1 922 ? 27.206 -2.642 -59.145 1.00 73.25 922 ASN A CA 1
ATOM 7113 C C . ASN A 1 922 ? 27.976 -3.961 -59.311 1.00 73.25 922 ASN A C 1
ATOM 7115 O O . ASN A 1 922 ? 27.368 -5.027 -59.353 1.00 73.25 922 ASN A O 1
ATOM 7119 N N . LEU A 1 923 ? 29.311 -3.887 -59.285 1.00 77.50 923 LEU A N 1
ATOM 7120 C CA . LEU A 1 923 ? 30.206 -5.044 -59.355 1.00 77.50 923 LEU A CA 1
ATOM 7121 C C . LEU A 1 923 ? 30.002 -6.000 -58.169 1.00 77.50 923 LEU A C 1
ATOM 7123 O O . LEU A 1 923 ? 30.051 -7.215 -58.344 1.00 77.50 923 LEU A O 1
ATOM 7127 N N . VAL A 1 924 ? 29.718 -5.471 -56.972 1.00 77.62 924 VAL A N 1
ATOM 7128 C CA . VAL A 1 924 ? 29.367 -6.289 -55.799 1.00 77.62 924 VAL A CA 1
ATOM 7129 C C . VAL A 1 924 ? 28.069 -7.069 -56.035 1.00 77.62 924 VAL A C 1
ATOM 7131 O O . VAL A 1 924 ? 28.028 -8.267 -55.751 1.00 77.62 924 VAL A O 1
ATOM 7134 N N . PHE A 1 925 ? 27.021 -6.443 -56.582 1.00 74.94 925 PHE A N 1
ATOM 7135 C CA . PHE A 1 925 ? 25.769 -7.145 -56.898 1.00 74.94 925 PHE A CA 1
ATOM 7136 C C . PHE A 1 925 ? 25.937 -8.196 -58.003 1.00 74.94 925 PHE A C 1
ATOM 7138 O O . PHE A 1 925 ? 25.413 -9.307 -57.862 1.00 74.94 925 PHE A O 1
ATOM 7145 N N . ASP A 1 926 ? 26.700 -7.885 -59.052 1.00 76.19 926 ASP A N 1
ATOM 7146 C CA . ASP A 1 926 ? 26.987 -8.821 -60.142 1.00 76.19 926 ASP A CA 1
ATOM 7147 C C . ASP A 1 926 ? 27.808 -10.025 -59.652 1.00 76.19 926 ASP A C 1
ATOM 7149 O O . ASP A 1 926 ? 27.495 -11.165 -59.996 1.00 76.19 926 ASP A O 1
ATOM 7153 N N . GLU A 1 927 ? 28.795 -9.825 -58.773 1.00 83.19 927 GLU A N 1
ATOM 7154 C CA . GLU A 1 927 ? 29.566 -10.932 -58.195 1.00 83.19 927 GLU A CA 1
ATOM 7155 C C . GLU A 1 927 ? 28.715 -11.795 -57.247 1.00 83.19 927 GLU A C 1
ATOM 7157 O O . GLU A 1 927 ? 28.743 -13.025 -57.334 1.00 83.19 927 GLU A O 1
ATOM 7162 N N . VAL A 1 928 ? 27.874 -11.184 -56.402 1.00 79.12 928 VAL A N 1
ATOM 7163 C CA . VAL A 1 928 ? 26.896 -11.913 -55.568 1.00 79.12 928 VAL A CA 1
ATOM 7164 C C . VAL A 1 928 ? 25.963 -12.765 -56.443 1.00 79.12 928 VAL A C 1
ATOM 7166 O O . VAL A 1 928 ? 25.749 -13.945 -56.149 1.00 79.12 928 VAL A O 1
ATOM 7169 N N . ARG A 1 929 ? 25.452 -12.212 -57.552 1.00 77.44 929 ARG A N 1
ATOM 7170 C CA . ARG A 1 929 ? 24.634 -12.930 -58.548 1.00 77.44 929 ARG A CA 1
ATOM 7171 C C . ARG A 1 929 ? 25.403 -14.093 -59.180 1.00 77.44 929 ARG A C 1
ATOM 7173 O O . ARG A 1 929 ? 24.892 -15.216 -59.203 1.00 77.44 929 ARG A O 1
ATOM 7180 N N . ASN A 1 930 ? 26.624 -13.852 -59.652 1.00 80.00 930 ASN A N 1
ATOM 7181 C CA . ASN A 1 930 ? 27.450 -14.843 -60.341 1.00 80.00 930 ASN A CA 1
ATOM 7182 C C . ASN A 1 930 ? 27.834 -16.015 -59.428 1.00 80.00 930 ASN A C 1
ATOM 7184 O O . ASN A 1 930 ? 27.727 -17.175 -59.839 1.00 80.00 930 ASN A O 1
ATOM 7188 N N . VAL A 1 931 ? 28.207 -15.757 -58.169 1.00 81.50 931 VAL A N 1
ATOM 7189 C CA . VAL A 1 931 ? 28.503 -16.834 -57.211 1.00 81.50 931 VAL A CA 1
ATOM 7190 C C . VAL A 1 931 ? 27.227 -17.574 -56.795 1.00 81.50 931 VAL A C 1
ATOM 7192 O O . VAL A 1 931 ? 27.266 -18.802 -56.698 1.00 81.50 931 VAL A O 1
ATOM 7195 N N . ALA A 1 932 ? 26.089 -16.890 -56.616 1.00 74.62 932 ALA A N 1
ATOM 7196 C CA . ALA A 1 932 ? 24.817 -17.544 -56.284 1.00 74.62 932 ALA A CA 1
ATOM 7197 C C . ALA A 1 932 ? 24.355 -18.496 -57.404 1.00 74.62 932 ALA A C 1
ATOM 7199 O O . ALA A 1 932 ? 24.087 -19.675 -57.148 1.00 74.62 932 ALA A O 1
ATOM 7200 N N . LEU A 1 933 ? 24.362 -18.038 -58.661 1.00 75.69 933 LEU A N 1
ATOM 7201 C CA . LEU A 1 933 ? 24.106 -18.884 -59.836 1.00 75.69 933 LEU A CA 1
ATOM 7202 C C . LEU A 1 933 ? 25.144 -20.017 -59.951 1.00 75.69 933 LEU A C 1
ATOM 7204 O O . LEU A 1 933 ? 24.792 -21.161 -60.253 1.00 75.69 933 LEU A O 1
ATOM 7208 N N . GLY A 1 934 ? 26.407 -19.737 -59.616 1.00 77.38 934 GLY A N 1
ATOM 7209 C CA . GLY A 1 934 ? 27.502 -20.707 -59.520 1.00 77.38 934 GLY A CA 1
ATOM 7210 C C . GLY A 1 934 ? 27.369 -21.758 -58.405 1.00 77.38 934 GLY A C 1
ATOM 7211 O O . GLY A 1 934 ? 28.139 -22.722 -58.404 1.00 77.38 934 GLY A O 1
ATOM 7212 N N . ILE A 1 935 ? 26.412 -21.607 -57.479 1.00 75.06 935 ILE A N 1
ATOM 7213 C CA . ILE A 1 935 ? 26.027 -22.617 -56.475 1.00 75.06 935 ILE A CA 1
ATOM 7214 C C . ILE A 1 935 ? 24.730 -23.324 -56.882 1.00 75.06 935 ILE A C 1
ATOM 7216 O O . ILE A 1 935 ? 24.676 -24.552 -56.834 1.00 75.06 935 ILE A O 1
ATOM 7220 N N . VAL A 1 936 ? 23.713 -22.593 -57.352 1.00 72.88 936 VAL A N 1
ATOM 7221 C CA . VAL A 1 936 ? 22.444 -23.182 -57.828 1.00 72.88 936 VAL A CA 1
ATOM 7222 C C . VAL A 1 936 ? 22.689 -24.168 -58.982 1.00 72.88 936 VAL A C 1
ATOM 7224 O O . VAL A 1 936 ? 22.139 -25.270 -58.989 1.00 72.88 936 VAL A O 1
ATOM 7227 N N . SER A 1 937 ? 23.596 -23.835 -59.906 1.00 77.44 937 SER A N 1
ATOM 7228 C CA . SER A 1 937 ? 24.032 -24.724 -60.998 1.00 77.44 937 SER A CA 1
ATOM 7229 C C . SER A 1 937 ? 24.699 -26.027 -60.531 1.00 77.44 937 SER A C 1
ATOM 7231 O O . SER A 1 937 ? 24.632 -27.026 -61.246 1.00 77.44 937 SER A O 1
ATOM 7233 N N . ARG A 1 938 ? 25.285 -26.064 -59.324 1.00 78.94 938 ARG A N 1
ATOM 7234 C CA . ARG A 1 938 ? 25.949 -27.256 -58.758 1.00 78.94 938 ARG A CA 1
ATOM 7235 C C . ARG A 1 938 ? 24.981 -28.281 -58.158 1.00 78.94 938 ARG A C 1
ATOM 7237 O O . ARG A 1 938 ? 25.437 -29.343 -57.748 1.00 78.94 938 ARG A O 1
ATOM 7244 N N . ARG A 1 939 ? 23.671 -27.987 -58.109 1.00 68.50 939 ARG A N 1
ATOM 7245 C CA . ARG A 1 939 ? 22.593 -28.905 -57.672 1.00 68.50 939 ARG A CA 1
ATOM 7246 C C . ARG A 1 939 ? 22.901 -29.657 -56.364 1.00 68.50 939 ARG A C 1
ATOM 7248 O O . ARG A 1 939 ? 22.713 -30.868 -56.267 1.00 68.50 939 ARG A O 1
ATOM 7255 N N . ILE A 1 940 ? 23.373 -28.921 -55.356 1.00 73.06 940 ILE A N 1
ATOM 7256 C CA . ILE A 1 940 ? 23.619 -29.445 -54.005 1.00 73.06 940 ILE A CA 1
ATOM 7257 C C . ILE A 1 940 ? 22.319 -30.054 -53.450 1.00 73.06 940 ILE A C 1
ATOM 7259 O O . ILE A 1 940 ? 21.261 -29.429 -53.514 1.00 73.06 940 ILE A O 1
ATOM 7263 N N . LYS A 1 941 ? 22.387 -31.272 -52.896 1.00 73.06 941 LYS A N 1
ATOM 7264 C CA . LYS A 1 941 ? 21.235 -31.962 -52.294 1.00 73.06 941 LYS A CA 1
ATOM 7265 C C . LYS A 1 941 ? 21.007 -31.490 -50.856 1.00 73.06 941 LYS A C 1
ATOM 7267 O O . LYS A 1 941 ? 21.380 -32.167 -49.904 1.00 73.06 941 LYS A O 1
ATOM 7272 N N . TRP A 1 942 ? 20.386 -30.322 -50.709 1.00 69.00 942 TRP A N 1
ATOM 7273 C CA . TRP A 1 942 ? 20.161 -29.661 -49.414 1.00 69.00 942 TRP A CA 1
ATOM 7274 C C . TRP A 1 942 ? 19.400 -30.508 -48.381 1.00 69.00 942 TRP A C 1
ATOM 7276 O O . TRP A 1 942 ? 19.603 -30.323 -47.189 1.00 69.00 942 TRP A O 1
ATOM 7286 N N . GLU A 1 943 ? 18.572 -31.460 -48.816 1.00 66.94 943 GLU A N 1
ATOM 7287 C CA . GLU A 1 943 ? 17.838 -32.386 -47.934 1.00 66.94 943 GLU A CA 1
ATOM 7288 C C . GLU A 1 943 ? 18.734 -33.430 -47.237 1.00 66.94 943 GLU A C 1
ATOM 7290 O O . GLU A 1 943 ? 18.272 -34.127 -46.338 1.00 66.94 943 GLU A O 1
ATOM 7295 N N . GLN A 1 944 ? 20.000 -33.560 -47.654 1.00 70.12 944 GLN A N 1
ATOM 7296 C CA . GLN A 1 944 ? 20.955 -34.549 -47.134 1.00 70.12 944 GLN A CA 1
ATOM 7297 C C . GLN A 1 944 ? 22.084 -33.926 -46.292 1.00 70.12 944 GLN A C 1
ATOM 7299 O O . GLN A 1 944 ? 22.965 -34.653 -45.844 1.00 70.12 944 GLN A O 1
ATOM 7304 N N . LEU A 1 945 ? 22.073 -32.602 -46.091 1.00 71.62 945 LEU A N 1
ATOM 7305 C CA . LEU A 1 945 ? 23.093 -31.862 -45.342 1.00 71.62 945 LEU A CA 1
ATOM 7306 C C . LEU A 1 945 ? 22.621 -31.539 -43.922 1.00 71.62 945 LEU A C 1
ATOM 7308 O O . LEU A 1 945 ? 21.464 -31.179 -43.698 1.00 71.62 945 LEU A O 1
ATOM 7312 N N . THR A 1 946 ? 23.538 -31.598 -42.959 1.00 75.31 946 THR A N 1
ATOM 7313 C CA . THR A 1 946 ? 23.298 -31.101 -41.600 1.00 75.31 946 THR A CA 1
ATOM 7314 C C . THR A 1 946 ? 23.267 -29.569 -41.557 1.00 75.31 946 THR A C 1
ATOM 7316 O O . THR A 1 946 ? 23.681 -28.867 -42.488 1.00 75.31 946 THR A O 1
ATOM 7319 N N . THR A 1 947 ? 22.800 -29.016 -40.436 1.00 67.75 947 THR A N 1
ATOM 7320 C CA . THR A 1 947 ? 22.801 -27.566 -40.194 1.00 67.75 947 THR A CA 1
ATOM 7321 C C . THR A 1 947 ? 24.210 -26.971 -40.219 1.00 67.75 947 THR A C 1
ATOM 7323 O O . THR A 1 947 ? 24.391 -25.892 -40.777 1.00 67.75 947 THR A O 1
ATOM 7326 N N . MET A 1 948 ? 25.213 -27.677 -39.685 1.00 66.44 948 MET A N 1
ATOM 7327 C CA . MET A 1 948 ? 26.604 -27.208 -39.669 1.00 66.44 948 MET A CA 1
ATOM 7328 C C . MET A 1 948 ? 27.236 -27.210 -41.065 1.00 66.44 948 MET A C 1
ATOM 7330 O O . MET A 1 948 ? 27.864 -26.226 -41.445 1.00 66.44 948 MET A O 1
ATOM 7334 N N . GLU A 1 949 ? 27.013 -28.250 -41.872 1.00 74.75 949 GLU A N 1
ATOM 7335 C CA . GLU A 1 949 ? 27.504 -28.281 -43.260 1.00 74.75 949 GLU A CA 1
ATOM 7336 C C . GLU A 1 949 ? 26.799 -27.228 -44.131 1.00 74.75 949 GLU A C 1
ATOM 7338 O O . GLU A 1 949 ? 27.424 -26.588 -44.975 1.00 74.75 949 GLU A O 1
ATOM 7343 N N . THR A 1 950 ? 25.508 -26.977 -43.887 1.00 70.00 950 THR A N 1
ATOM 7344 C CA . THR A 1 950 ? 24.764 -25.887 -44.544 1.00 70.00 950 THR A CA 1
ATOM 7345 C C . THR A 1 950 ? 25.366 -24.515 -44.208 1.00 70.00 950 THR A C 1
ATOM 7347 O O . THR A 1 950 ? 25.466 -23.652 -45.084 1.00 70.00 950 THR A O 1
ATOM 7350 N N . ILE A 1 951 ? 25.814 -24.322 -42.962 1.00 71.31 951 ILE A N 1
ATOM 7351 C CA . ILE A 1 951 ? 26.517 -23.113 -42.511 1.00 71.31 951 ILE A CA 1
ATOM 7352 C C . ILE A 1 951 ? 27.914 -23.006 -43.150 1.00 71.31 951 ILE A C 1
ATOM 7354 O O . ILE A 1 951 ? 28.267 -21.924 -43.614 1.00 71.31 951 ILE A O 1
ATOM 7358 N N . ASP A 1 952 ? 28.686 -24.092 -43.263 1.00 75.00 952 ASP A N 1
ATOM 7359 C CA . ASP A 1 952 ? 30.006 -24.063 -43.923 1.00 75.00 952 ASP A CA 1
ATOM 7360 C C . ASP A 1 952 ? 29.916 -23.769 -45.434 1.00 75.00 952 ASP A C 1
ATOM 7362 O O . ASP A 1 952 ? 30.683 -22.960 -45.968 1.00 75.00 952 ASP A O 1
ATOM 7366 N N . VAL A 1 953 ? 28.912 -24.319 -46.128 1.00 76.69 953 VAL A N 1
ATOM 7367 C CA . VAL A 1 953 ? 28.623 -23.960 -47.530 1.00 76.69 953 VAL A CA 1
ATOM 7368 C C . VAL A 1 953 ? 28.297 -22.464 -47.657 1.00 76.69 953 VAL A C 1
ATOM 7370 O O . VAL A 1 953 ? 28.766 -21.809 -48.593 1.00 76.69 953 VAL A O 1
ATOM 7373 N N . PHE A 1 954 ? 27.560 -21.892 -46.699 1.00 74.88 954 PHE A N 1
ATOM 7374 C CA . PHE A 1 954 ? 27.244 -20.459 -46.654 1.00 74.88 954 PHE A CA 1
ATOM 7375 C C . PHE A 1 954 ? 28.468 -19.578 -46.320 1.00 74.88 954 PHE A C 1
ATOM 7377 O O . PHE A 1 954 ? 28.675 -18.546 -46.964 1.00 74.88 954 PHE A O 1
ATOM 7384 N N . PHE A 1 955 ? 29.348 -19.998 -45.407 1.00 74.38 955 PHE A N 1
ATOM 7385 C CA . PHE A 1 955 ? 30.626 -19.312 -45.169 1.00 74.38 955 PHE A CA 1
ATOM 7386 C C . PHE A 1 955 ? 31.568 -19.405 -46.375 1.00 74.38 955 PHE A C 1
ATOM 7388 O O . PHE A 1 955 ? 32.230 -18.426 -46.722 1.00 74.38 955 PHE A O 1
ATOM 7395 N N . THR A 1 956 ? 31.598 -20.540 -47.074 1.00 77.81 956 THR A N 1
ATOM 7396 C CA . THR A 1 956 ? 32.381 -20.711 -48.305 1.00 77.81 956 THR A CA 1
ATOM 7397 C C . THR A 1 956 ? 31.845 -19.854 -49.459 1.00 77.81 956 THR A C 1
ATOM 7399 O O . THR A 1 956 ? 32.645 -19.316 -50.227 1.00 77.81 956 THR A O 1
ATOM 7402 N N . TYR A 1 957 ? 30.528 -19.642 -49.539 1.00 79.19 957 TYR A N 1
ATOM 7403 C CA . TYR A 1 957 ? 29.896 -18.657 -50.425 1.00 79.19 957 TYR A CA 1
ATOM 7404 C C . TYR A 1 957 ? 30.370 -17.224 -50.121 1.00 79.19 957 TYR A C 1
ATOM 7406 O O . TYR A 1 957 ? 30.935 -16.569 -51.000 1.00 79.19 957 TYR A O 1
ATOM 7414 N N . ILE A 1 958 ? 30.241 -16.776 -48.866 1.00 73.75 958 ILE A N 1
ATOM 7415 C CA . ILE A 1 958 ? 30.673 -15.439 -48.416 1.00 73.75 958 ILE A CA 1
ATOM 7416 C C . ILE A 1 958 ? 32.172 -15.217 -48.677 1.00 73.75 958 ILE A C 1
ATOM 7418 O O . ILE A 1 958 ? 32.559 -14.223 -49.292 1.00 73.75 958 ILE A O 1
ATOM 7422 N N . ARG A 1 959 ? 33.021 -16.173 -48.280 1.00 77.25 959 ARG A N 1
ATOM 7423 C CA . ARG A 1 959 ? 34.480 -16.140 -48.485 1.00 77.25 959 ARG A CA 1
ATOM 7424 C C . ARG A 1 959 ? 34.861 -15.991 -49.960 1.00 77.25 959 ARG A C 1
ATOM 7426 O O . ARG A 1 959 ? 35.838 -15.310 -50.270 1.00 77.25 959 ARG A O 1
ATOM 7433 N N . ARG A 1 960 ? 34.110 -16.616 -50.875 1.00 81.69 960 ARG A N 1
ATOM 7434 C CA . ARG A 1 960 ? 34.360 -16.509 -52.319 1.00 81.69 960 ARG A CA 1
ATOM 7435 C C . ARG A 1 960 ? 33.978 -15.136 -52.870 1.00 81.69 960 ARG A C 1
ATOM 7437 O O . ARG A 1 960 ? 34.767 -14.576 -53.624 1.00 81.69 960 ARG A O 1
ATOM 7444 N N . ILE A 1 961 ? 32.829 -14.598 -52.457 1.00 80.62 961 ILE A N 1
ATOM 7445 C CA . ILE A 1 961 ? 32.386 -13.248 -52.832 1.00 80.62 961 ILE A CA 1
ATOM 7446 C C . ILE A 1 961 ? 33.424 -12.211 -52.391 1.00 80.62 961 ILE A C 1
ATOM 7448 O O . ILE A 1 961 ? 33.928 -11.473 -53.232 1.00 80.62 961 ILE A O 1
ATOM 7452 N N . PHE A 1 962 ? 33.835 -12.216 -51.116 1.00 76.69 962 PHE A N 1
ATOM 7453 C CA . PHE A 1 962 ? 34.859 -11.285 -50.626 1.00 76.69 962 PHE A CA 1
ATOM 7454 C C . PHE A 1 962 ? 36.185 -11.405 -51.387 1.00 76.69 962 PHE A C 1
ATOM 7456 O O . PHE A 1 962 ? 36.741 -10.384 -51.781 1.00 76.69 962 PHE A O 1
ATOM 7463 N N . LYS A 1 963 ? 36.668 -12.626 -51.667 1.00 81.25 963 LYS A N 1
ATOM 7464 C CA . LYS A 1 963 ? 37.901 -12.821 -52.449 1.00 81.25 963 LYS A CA 1
ATOM 7465 C C . LYS A 1 963 ? 37.799 -12.230 -53.861 1.00 81.25 963 LYS A C 1
ATOM 7467 O O . LYS A 1 963 ? 38.752 -11.616 -54.330 1.00 81.25 963 LYS A O 1
ATOM 7472 N N . ASN A 1 964 ? 36.674 -12.420 -54.545 1.00 80.38 964 ASN A N 1
ATOM 7473 C CA . ASN A 1 964 ? 36.505 -11.953 -55.921 1.00 80.38 964 ASN A CA 1
ATOM 7474 C C . ASN A 1 964 ? 36.285 -10.433 -55.995 1.00 80.38 964 ASN A C 1
ATOM 7476 O O . ASN A 1 964 ? 36.929 -9.771 -56.807 1.00 80.38 964 ASN A O 1
ATOM 7480 N N . ILE A 1 965 ? 35.490 -9.871 -55.078 1.00 80.75 965 ILE A N 1
ATOM 7481 C CA . ILE A 1 965 ? 35.378 -8.421 -54.851 1.00 80.75 965 ILE A CA 1
ATOM 7482 C C . ILE A 1 965 ? 36.767 -7.808 -54.607 1.00 80.75 965 ILE A C 1
ATOM 7484 O O . ILE A 1 965 ? 37.112 -6.807 -55.233 1.00 80.75 965 ILE A O 1
ATOM 7488 N N . TYR A 1 966 ? 37.592 -8.434 -53.759 1.00 78.94 966 TYR A N 1
ATOM 7489 C CA . TYR A 1 966 ? 38.941 -7.949 -53.463 1.00 78.94 966 TYR A CA 1
ATOM 7490 C C . TYR A 1 966 ? 39.852 -7.939 -54.699 1.00 78.94 966 TYR A C 1
ATOM 7492 O O . TYR A 1 966 ? 40.485 -6.927 -54.991 1.00 78.94 966 TYR A O 1
ATOM 7500 N N . ASN A 1 967 ? 39.859 -9.025 -55.482 1.00 79.50 967 ASN A N 1
ATOM 7501 C CA . ASN A 1 967 ? 40.623 -9.093 -56.734 1.00 79.50 967 ASN A CA 1
ATOM 7502 C C . ASN A 1 967 ? 40.229 -7.974 -57.718 1.00 79.50 967 ASN A C 1
ATOM 7504 O O . ASN A 1 967 ? 41.089 -7.449 -58.423 1.00 79.50 967 ASN A O 1
ATOM 7508 N N . HIS A 1 968 ? 38.948 -7.597 -57.772 1.00 78.75 968 HIS A N 1
ATOM 7509 C CA . HIS A 1 968 ? 38.483 -6.498 -58.618 1.00 78.75 968 HIS A CA 1
ATOM 7510 C C . HIS A 1 968 ? 38.865 -5.115 -58.074 1.00 78.75 968 HIS A C 1
ATOM 7512 O O . HIS A 1 968 ? 39.236 -4.247 -58.863 1.00 78.75 968 HIS A O 1
ATOM 7518 N N . ALA A 1 969 ? 38.838 -4.905 -56.754 1.00 76.38 969 ALA A N 1
ATOM 7519 C CA . ALA A 1 969 ? 39.348 -3.675 -56.142 1.00 76.38 969 ALA A CA 1
ATOM 7520 C C . ALA A 1 969 ? 40.850 -3.484 -56.431 1.00 76.38 969 ALA A C 1
ATOM 7522 O O . ALA A 1 969 ? 41.262 -2.408 -56.865 1.00 76.38 969 ALA A O 1
ATOM 7523 N N . GLU A 1 970 ? 41.643 -4.551 -56.294 1.00 79.19 970 GLU A N 1
ATOM 7524 C CA . GLU A 1 970 ? 43.070 -4.574 -56.635 1.00 79.19 970 GLU A CA 1
ATOM 7525 C C . GLU A 1 970 ? 43.303 -4.238 -58.120 1.00 79.19 970 GLU A C 1
ATOM 7527 O O . GLU A 1 970 ? 44.094 -3.354 -58.442 1.00 79.19 970 GLU A O 1
ATOM 7532 N N . GLN A 1 971 ? 42.558 -4.863 -59.041 1.00 81.31 971 GLN A N 1
ATOM 7533 C CA . GLN A 1 971 ? 42.638 -4.561 -60.479 1.00 81.31 971 GLN A CA 1
ATOM 7534 C C . GLN A 1 971 ? 42.320 -3.092 -60.803 1.00 81.31 971 GLN A C 1
ATOM 7536 O O . GLN A 1 971 ? 42.986 -2.493 -61.650 1.00 81.31 971 GLN A O 1
ATOM 7541 N N . ILE A 1 972 ? 41.324 -2.499 -60.135 1.00 78.38 972 ILE A N 1
ATOM 7542 C CA . ILE A 1 972 ? 40.967 -1.082 -60.299 1.00 78.38 972 ILE A CA 1
ATOM 7543 C C . ILE A 1 972 ? 42.082 -0.178 -59.751 1.00 78.38 972 ILE A C 1
ATOM 7545 O O . ILE A 1 972 ? 42.462 0.779 -60.427 1.00 78.38 972 ILE A O 1
ATOM 7549 N N . SER A 1 973 ? 42.648 -0.512 -58.586 1.00 76.12 973 SER A N 1
ATOM 7550 C CA . SER A 1 973 ? 43.773 0.208 -57.973 1.00 76.12 973 SER A CA 1
ATOM 7551 C C . SER A 1 973 ? 45.005 0.220 -58.886 1.00 76.12 973 SER A C 1
ATOM 7553 O O . SER A 1 973 ? 45.491 1.287 -59.266 1.00 76.12 973 SER A O 1
ATOM 7555 N N . GLN A 1 974 ? 45.439 -0.950 -59.365 1.00 79.94 974 GLN A N 1
ATOM 7556 C CA . GLN A 1 974 ? 46.564 -1.067 -60.301 1.00 79.94 974 GLN A CA 1
ATOM 7557 C C . GLN A 1 974 ? 46.304 -0.288 -61.604 1.00 79.94 974 GLN A C 1
ATOM 7559 O O . GLN A 1 974 ? 47.178 0.433 -62.089 1.00 79.94 974 GLN A O 1
ATOM 7564 N N . ALA A 1 975 ? 45.079 -0.335 -62.142 1.00 78.81 975 ALA A N 1
ATOM 7565 C CA . ALA A 1 975 ? 44.698 0.447 -63.321 1.00 78.81 975 ALA A CA 1
ATOM 7566 C C . ALA A 1 975 ? 44.656 1.972 -63.077 1.00 78.81 975 ALA A C 1
ATOM 7568 O O . ALA A 1 975 ? 44.756 2.740 -64.036 1.00 78.81 975 ALA A O 1
ATOM 7569 N N . MET A 1 976 ? 44.509 2.432 -61.831 1.00 73.88 976 MET A N 1
ATOM 7570 C CA . MET A 1 976 ? 44.623 3.848 -61.449 1.00 73.88 976 MET A CA 1
ATOM 7571 C C . MET A 1 976 ? 46.083 4.282 -61.275 1.00 73.88 976 MET A C 1
ATOM 7573 O O . MET A 1 976 ? 46.456 5.349 -61.766 1.00 73.88 976 MET A O 1
ATOM 7577 N N . ILE A 1 977 ? 46.921 3.441 -60.662 1.00 75.62 977 ILE A N 1
ATOM 7578 C CA . ILE A 1 977 ? 48.366 3.676 -60.504 1.00 75.62 977 ILE A CA 1
ATOM 7579 C C . ILE A 1 977 ? 49.042 3.776 -61.882 1.00 75.62 977 ILE A C 1
ATOM 7581 O O . ILE A 1 977 ? 49.759 4.739 -62.152 1.00 75.62 977 ILE A O 1
ATOM 7585 N N . VAL A 1 978 ? 48.728 2.858 -62.807 1.00 80.31 978 VAL A N 1
ATOM 7586 C CA . VAL A 1 978 ? 49.216 2.889 -64.204 1.00 80.31 978 VAL A CA 1
ATOM 7587 C C . VAL A 1 978 ? 48.726 4.127 -64.974 1.00 80.31 978 VAL A C 1
ATOM 7589 O O . VAL A 1 978 ? 49.396 4.587 -65.895 1.00 80.31 978 VAL A O 1
ATOM 7592 N N . ARG A 1 979 ? 47.594 4.725 -64.576 1.00 74.94 979 ARG A N 1
ATOM 7593 C CA . ARG A 1 979 ? 47.095 6.009 -65.110 1.00 74.94 979 ARG A CA 1
ATOM 7594 C C . ARG A 1 979 ? 47.702 7.243 -64.422 1.00 74.94 979 ARG A C 1
ATOM 7596 O O . ARG A 1 979 ? 47.271 8.357 -64.701 1.00 74.94 979 ARG A O 1
ATOM 7603 N N . GLY A 1 980 ? 48.697 7.064 -63.552 1.00 68.12 980 GLY A N 1
ATOM 7604 C CA . GLY A 1 980 ? 49.436 8.153 -62.910 1.00 68.12 980 GLY A CA 1
ATOM 7605 C C . GLY A 1 980 ? 48.762 8.760 -61.677 1.00 68.12 980 GLY A C 1
ATOM 7606 O O . GLY A 1 980 ? 49.189 9.824 -61.226 1.00 68.12 980 GLY A O 1
ATOM 7607 N N . PHE A 1 981 ? 47.734 8.118 -61.111 1.00 68.62 981 PHE A N 1
ATOM 7608 C CA . PHE A 1 981 ? 47.118 8.585 -59.867 1.00 68.62 981 PHE A CA 1
ATOM 7609 C C . PHE A 1 981 ? 48.088 8.403 -58.685 1.00 68.62 981 PHE A C 1
ATOM 7611 O O . PHE A 1 981 ? 48.636 7.319 -58.496 1.00 68.62 981 PHE A O 1
ATOM 7618 N N . ARG A 1 982 ? 48.318 9.468 -57.901 1.00 63.75 982 ARG A N 1
ATOM 7619 C CA . ARG A 1 982 ? 49.350 9.523 -56.836 1.00 63.75 982 ARG A CA 1
ATOM 7620 C C . ARG A 1 982 ? 48.840 9.976 -55.458 1.00 63.75 982 ARG A C 1
ATOM 7622 O O . ARG A 1 982 ? 49.646 10.279 -54.590 1.00 63.75 982 ARG A O 1
ATOM 7629 N N . GLY A 1 983 ? 47.525 10.061 -55.256 1.00 59.66 983 GLY A N 1
ATOM 7630 C CA . GLY A 1 983 ? 46.917 10.410 -53.961 1.00 59.66 983 GLY A CA 1
ATOM 7631 C C . GLY A 1 983 ? 46.946 11.896 -53.569 1.00 59.66 983 GLY A C 1
ATOM 7632 O O . GLY A 1 983 ? 46.001 12.345 -52.938 1.00 59.66 983 GLY A O 1
ATOM 7633 N N . ASP A 1 984 ? 47.950 12.675 -53.983 1.00 62.09 984 ASP A N 1
ATOM 7634 C CA . ASP A 1 984 ? 48.052 14.116 -53.672 1.00 62.09 984 ASP A CA 1
ATOM 7635 C C . ASP A 1 984 ? 46.936 14.953 -54.336 1.00 62.09 984 ASP A C 1
ATOM 7637 O O . ASP A 1 984 ? 46.834 15.026 -55.568 1.00 62.09 984 ASP A O 1
ATOM 7641 N N . CYS A 1 985 ? 46.126 15.633 -53.520 1.00 56.69 985 CYS A N 1
ATOM 7642 C CA . CYS A 1 985 ? 45.047 16.520 -53.960 1.00 56.69 985 CYS A CA 1
ATOM 7643 C C . CYS A 1 985 ? 45.500 17.737 -54.784 1.00 56.69 985 CYS A C 1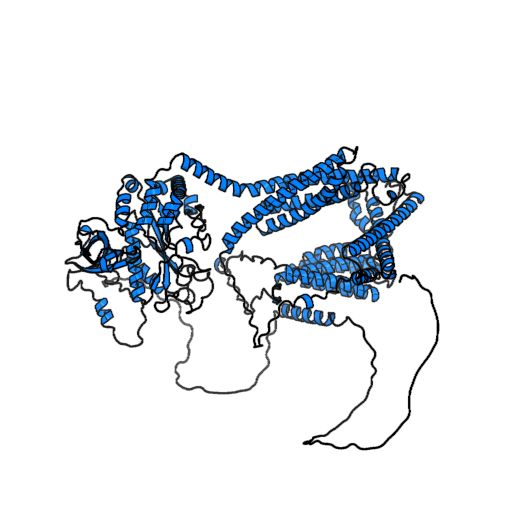
ATOM 7645 O O . CYS A 1 985 ? 44.696 18.270 -55.552 1.00 56.69 985 CYS A O 1
ATOM 7647 N N . ASN A 1 986 ? 46.760 18.167 -54.684 1.00 59.59 986 ASN A N 1
ATOM 7648 C CA . ASN A 1 986 ? 47.291 19.286 -55.470 1.00 59.59 986 ASN A CA 1
ATOM 7649 C C . ASN A 1 986 ? 47.682 18.867 -56.895 1.00 59.59 986 ASN A C 1
ATOM 7651 O O . ASN A 1 986 ? 47.675 19.694 -57.810 1.00 59.59 986 ASN A O 1
ATOM 7655 N N . ALA A 1 987 ? 47.991 17.583 -57.100 1.00 58.91 987 ALA A N 1
ATOM 7656 C CA . ALA A 1 987 ? 48.450 17.048 -58.380 1.00 58.91 987 ALA A CA 1
ATOM 7657 C C . ALA A 1 987 ? 47.308 16.721 -59.365 1.00 58.91 987 ALA A C 1
ATOM 7659 O O . ALA A 1 987 ? 47.548 16.654 -60.571 1.00 58.91 987 ALA A O 1
ATOM 7660 N N . HIS A 1 988 ? 46.070 16.529 -58.883 1.00 62.72 988 HIS A N 1
ATOM 7661 C CA . HIS A 1 988 ? 44.964 15.969 -59.678 1.00 62.72 988 HIS A CA 1
ATOM 7662 C C . HIS A 1 988 ? 43.699 16.841 -59.646 1.00 62.72 988 HIS A C 1
ATOM 7664 O O . HIS A 1 988 ? 42.977 16.887 -58.652 1.00 62.72 988 HIS A O 1
ATOM 7670 N N . LYS A 1 989 ? 43.365 17.490 -60.772 1.00 62.94 989 LYS A N 1
ATOM 7671 C CA . LYS A 1 989 ? 42.102 18.240 -60.934 1.00 62.94 989 LYS A CA 1
ATOM 7672 C C . LYS A 1 989 ? 41.002 17.344 -61.504 1.00 62.94 989 LYS A C 1
ATOM 7674 O O . LYS A 1 989 ? 41.054 16.946 -62.665 1.00 62.94 989 LYS A O 1
ATOM 7679 N N . ILE A 1 990 ? 39.989 17.054 -60.688 1.00 68.88 990 ILE A N 1
ATOM 7680 C CA . ILE A 1 990 ? 38.840 16.224 -61.071 1.00 68.88 990 ILE A CA 1
ATOM 7681 C C . ILE A 1 990 ? 37.763 17.106 -61.713 1.00 68.88 990 ILE A C 1
ATOM 7683 O O . ILE A 1 990 ? 37.162 17.948 -61.048 1.00 68.88 990 ILE A O 1
ATOM 7687 N N . PHE A 1 991 ? 37.488 16.882 -62.998 1.00 67.12 991 PHE A N 1
ATOM 7688 C CA . PHE A 1 991 ? 36.422 17.564 -63.732 1.00 67.12 991 PHE A CA 1
ATOM 7689 C C . PHE A 1 991 ? 35.171 16.681 -63.795 1.00 67.12 991 PHE A C 1
ATOM 7691 O O . PHE A 1 991 ? 35.058 15.812 -64.658 1.00 67.12 991 PHE A O 1
ATOM 7698 N N . LEU A 1 992 ? 34.224 16.907 -62.881 1.00 71.62 992 LEU A N 1
ATOM 7699 C CA . LEU A 1 992 ? 32.882 16.327 -62.964 1.00 71.62 992 LEU A CA 1
ATOM 7700 C C . LEU A 1 992 ? 31.947 17.307 -63.680 1.00 71.62 992 LEU A C 1
ATOM 7702 O O . LEU A 1 992 ? 31.746 18.429 -63.215 1.00 71.62 992 LEU A O 1
ATOM 7706 N N . SER A 1 993 ? 31.358 16.884 -64.797 1.00 61.84 993 SER A N 1
ATOM 7707 C CA . SER A 1 993 ? 30.333 17.644 -65.513 1.00 61.84 993 SER A CA 1
ATOM 7708 C C . SER A 1 993 ? 28.941 17.070 -65.245 1.00 61.84 993 SER A C 1
ATOM 7710 O O . SER A 1 993 ? 28.680 15.881 -65.434 1.00 61.84 993 SER A O 1
ATOM 7712 N N . ALA A 1 994 ? 28.006 17.934 -64.850 1.00 65.25 994 ALA A N 1
ATOM 7713 C CA . ALA A 1 994 ? 26.595 17.637 -65.044 1.00 65.25 994 ALA A CA 1
ATOM 7714 C C . ALA A 1 994 ? 26.276 17.698 -66.547 1.00 65.25 994 ALA A C 1
ATOM 7716 O O . ALA A 1 994 ? 26.728 18.607 -67.245 1.00 65.25 994 ALA A O 1
ATOM 7717 N N . GLY A 1 995 ? 25.482 16.744 -67.040 1.00 64.81 995 GLY A N 1
ATOM 7718 C CA . GLY A 1 995 ? 24.896 16.847 -68.378 1.00 64.81 995 GLY A CA 1
ATOM 7719 C C . GLY A 1 995 ? 23.926 18.036 -68.469 1.00 64.81 995 GLY A C 1
ATOM 7720 O O . GLY A 1 995 ? 23.473 18.528 -67.430 1.00 64.81 995 GLY A O 1
ATOM 7721 N N . PRO A 1 996 ? 23.582 18.504 -69.683 1.00 60.34 996 PRO A N 1
ATOM 7722 C CA . PRO A 1 996 ? 22.669 19.631 -69.862 1.00 60.34 996 PRO A CA 1
ATOM 7723 C C . PRO A 1 996 ? 21.296 19.316 -69.249 1.00 60.34 996 PRO A C 1
ATOM 7725 O O . PRO A 1 996 ? 20.555 18.478 -69.762 1.00 60.34 996 PRO A O 1
ATOM 7728 N N . SER A 1 997 ? 20.962 19.976 -68.136 1.00 68.19 997 SER A N 1
ATOM 7729 C CA . SER A 1 997 ? 19.654 19.845 -67.491 1.00 68.19 997 SER A CA 1
ATOM 7730 C C . SER A 1 997 ? 18.659 20.839 -68.087 1.00 68.19 997 SER A C 1
ATOM 7732 O O . SER A 1 997 ? 19.002 21.969 -68.443 1.00 68.19 997 SER A O 1
ATOM 7734 N N . MET A 1 998 ? 17.406 20.413 -68.224 1.00 73.25 998 MET A N 1
ATOM 7735 C CA . MET A 1 998 ? 16.372 21.234 -68.850 1.00 73.25 998 MET A CA 1
ATOM 7736 C C . MET A 1 998 ? 15.779 22.200 -67.817 1.00 73.25 998 MET A C 1
ATOM 7738 O O . MET A 1 998 ? 15.306 21.785 -66.757 1.00 73.25 998 MET A O 1
ATOM 7742 N N . ALA A 1 999 ? 15.765 23.497 -68.137 1.00 72.62 999 ALA A N 1
ATOM 7743 C CA . ALA A 1 999 ? 15.341 24.542 -67.202 1.00 72.62 999 ALA A CA 1
ATOM 7744 C C . ALA A 1 999 ? 13.906 24.339 -66.676 1.00 72.62 999 ALA A C 1
ATOM 7746 O O . ALA A 1 999 ? 13.662 24.486 -65.480 1.00 72.62 999 ALA A O 1
ATOM 7747 N N . MET A 1 1000 ? 12.965 23.943 -67.542 1.00 78.12 1000 MET A N 1
ATOM 7748 C CA . MET A 1 1000 ? 11.558 23.793 -67.156 1.00 78.12 1000 MET A CA 1
ATOM 7749 C C . MET A 1 1000 ? 11.317 22.613 -66.182 1.00 78.12 1000 MET A C 1
ATOM 7751 O O . MET A 1 1000 ? 10.697 22.840 -65.143 1.00 78.12 1000 MET A O 1
ATOM 7755 N N . PRO A 1 1001 ? 11.861 21.394 -66.401 1.00 80.00 1001 PRO A N 1
ATOM 7756 C CA . PRO A 1 1001 ? 11.892 20.341 -65.381 1.00 80.00 1001 PRO A CA 1
ATOM 7757 C C . PRO A 1 1001 ? 12.513 20.747 -64.041 1.00 80.00 1001 PRO A C 1
ATOM 7759 O O . PRO A 1 1001 ? 11.969 20.385 -62.996 1.00 80.00 1001 PRO A O 1
ATOM 7762 N N . ASN A 1 1002 ? 13.601 21.524 -64.047 1.00 83.31 1002 ASN A N 1
ATOM 7763 C CA . ASN A 1 1002 ? 14.222 22.017 -62.813 1.00 83.31 1002 ASN A CA 1
ATOM 7764 C C . ASN A 1 1002 ? 13.283 22.954 -62.036 1.00 83.31 1002 ASN A C 1
ATOM 7766 O O . ASN A 1 1002 ? 13.102 22.767 -60.833 1.00 83.31 1002 ASN A O 1
ATOM 7770 N N . ILE A 1 1003 ? 12.644 23.910 -62.722 1.00 83.00 1003 ILE A N 1
ATOM 7771 C CA . ILE A 1 1003 ? 11.679 24.848 -62.124 1.00 83.00 1003 ILE A CA 1
ATOM 7772 C C . ILE A 1 1003 ? 10.478 24.089 -61.548 1.00 83.00 1003 ILE A C 1
ATOM 7774 O O . ILE A 1 1003 ? 10.172 24.250 -60.370 1.00 83.00 1003 ILE A O 1
ATOM 7778 N N . ILE A 1 1004 ? 9.850 23.204 -62.333 1.00 83.75 1004 ILE A N 1
ATOM 7779 C CA . ILE A 1 1004 ? 8.700 22.397 -61.885 1.00 83.75 1004 ILE A CA 1
ATOM 7780 C C . ILE A 1 1004 ? 9.074 21.557 -60.653 1.00 83.75 1004 ILE A C 1
ATOM 7782 O O . ILE A 1 1004 ? 8.362 21.577 -59.651 1.00 83.75 1004 ILE A O 1
ATOM 7786 N N . SER A 1 1005 ? 10.216 20.863 -60.695 1.00 83.88 1005 SER A N 1
ATOM 7787 C CA . SER A 1 1005 ? 10.699 20.032 -59.585 1.00 83.88 1005 SER A CA 1
ATOM 7788 C C . SER A 1 1005 ? 10.945 20.844 -58.306 1.00 83.88 1005 SER A C 1
ATOM 7790 O O . SER A 1 1005 ? 10.564 20.409 -57.218 1.00 83.88 1005 SER A O 1
ATOM 7792 N N . PHE A 1 1006 ? 11.525 22.042 -58.427 1.00 84.06 1006 PHE A N 1
ATOM 7793 C CA . PHE A 1 1006 ? 11.779 22.933 -57.295 1.00 84.06 1006 PHE A CA 1
ATOM 7794 C C . PHE A 1 1006 ? 10.487 23.548 -56.728 1.00 84.06 1006 PHE A C 1
ATOM 7796 O O . PHE A 1 1006 ? 10.292 23.550 -55.513 1.00 84.06 1006 PHE A O 1
ATOM 7803 N N . SER A 1 1007 ? 9.557 23.990 -57.581 1.00 83.75 1007 SER A N 1
ATOM 7804 C CA . SER A 1 1007 ? 8.240 24.478 -57.149 1.00 83.75 1007 SER A CA 1
ATOM 7805 C C . SER A 1 1007 ? 7.425 23.391 -56.440 1.00 83.75 1007 SER A C 1
ATOM 7807 O O . SER A 1 1007 ? 6.806 23.671 -55.414 1.00 83.75 1007 SER A O 1
ATOM 7809 N N . CYS A 1 1008 ? 7.468 22.141 -56.915 1.00 83.00 1008 CYS A N 1
ATOM 7810 C CA . CYS A 1 1008 ? 6.846 21.009 -56.224 1.00 83.00 1008 CYS A CA 1
ATOM 7811 C C . CYS A 1 1008 ? 7.508 20.705 -54.868 1.00 83.00 1008 CYS A C 1
ATOM 7813 O O . CYS A 1 1008 ? 6.800 20.363 -53.921 1.00 83.00 1008 CYS A O 1
ATOM 7815 N N . LEU A 1 1009 ? 8.832 20.864 -54.744 1.00 83.88 1009 LEU A N 1
ATOM 7816 C CA . LEU A 1 1009 ? 9.554 20.674 -53.481 1.00 83.88 1009 LEU A CA 1
ATOM 7817 C C . LEU A 1 1009 ? 9.136 21.722 -52.438 1.00 83.88 1009 LEU A C 1
ATOM 7819 O O . LEU A 1 1009 ? 8.753 21.370 -51.322 1.00 83.88 1009 LEU A O 1
ATOM 7823 N N . VAL A 1 1010 ? 9.141 23.003 -52.821 1.00 83.75 1010 VAL A N 1
ATOM 7824 C CA . VAL A 1 1010 ? 8.692 24.115 -51.965 1.00 83.75 1010 VAL A CA 1
ATOM 7825 C C . VAL A 1 1010 ? 7.211 23.962 -51.601 1.00 83.75 1010 VAL A C 1
ATOM 7827 O O . VAL A 1 1010 ? 6.848 24.123 -50.436 1.00 83.75 1010 VAL A O 1
ATOM 7830 N N . GLY A 1 1011 ? 6.364 23.578 -52.562 1.00 81.81 1011 GLY A N 1
ATOM 7831 C CA . GLY A 1 1011 ? 4.941 23.316 -52.338 1.00 81.81 1011 GLY A CA 1
ATOM 7832 C C . GLY A 1 1011 ? 4.681 22.173 -51.352 1.00 81.81 1011 GLY A C 1
ATOM 7833 O O . GLY A 1 1011 ? 3.833 22.314 -50.473 1.00 81.81 1011 GLY A O 1
ATOM 7834 N N . LEU A 1 1012 ? 5.436 21.070 -51.431 1.00 80.88 1012 LEU A N 1
ATOM 7835 C CA . LEU A 1 1012 ? 5.306 19.947 -50.495 1.00 80.88 1012 LEU A CA 1
ATOM 7836 C C . LEU A 1 1012 ? 5.782 20.315 -49.081 1.00 80.88 1012 LEU A C 1
ATOM 7838 O O . LEU A 1 1012 ? 5.127 19.952 -48.103 1.00 80.88 1012 LEU A O 1
ATOM 7842 N N . ILE A 1 1013 ? 6.886 21.063 -48.964 1.00 81.75 1013 ILE A N 1
ATOM 7843 C CA . ILE A 1 1013 ? 7.370 21.585 -47.676 1.00 81.75 1013 ILE A CA 1
ATOM 7844 C C . ILE A 1 1013 ? 6.311 22.509 -47.056 1.00 81.75 1013 ILE A C 1
ATOM 7846 O O . ILE A 1 1013 ? 5.977 22.340 -45.884 1.00 81.75 1013 ILE A O 1
ATOM 7850 N N . GLY A 1 1014 ? 5.736 23.424 -47.845 1.00 76.69 1014 GLY A N 1
ATOM 7851 C CA . GLY A 1 1014 ? 4.656 24.315 -47.415 1.00 76.69 1014 GLY A CA 1
ATOM 7852 C C . GLY A 1 1014 ? 3.391 23.567 -46.987 1.00 76.69 1014 GLY A C 1
ATOM 7853 O O . GLY A 1 1014 ? 2.853 23.835 -45.918 1.00 76.69 1014 GLY A O 1
ATOM 7854 N N . ALA A 1 1015 ? 2.942 22.575 -47.760 1.00 73.31 1015 ALA A N 1
ATOM 7855 C CA . ALA A 1 1015 ? 1.783 21.757 -47.403 1.00 73.31 1015 ALA A CA 1
ATOM 7856 C C . ALA A 1 1015 ? 1.997 20.984 -46.087 1.00 73.31 1015 ALA A C 1
ATOM 7858 O O . ALA A 1 1015 ? 1.092 20.908 -45.259 1.00 73.31 1015 ALA A O 1
ATOM 7859 N N . ALA A 1 1016 ? 3.201 20.449 -45.861 1.00 71.31 1016 ALA A N 1
ATOM 7860 C CA . ALA A 1 1016 ? 3.531 19.687 -44.658 1.00 71.31 1016 ALA A CA 1
ATOM 7861 C C . ALA A 1 1016 ? 3.751 20.553 -43.400 1.00 71.31 1016 ALA A C 1
ATOM 7863 O O . ALA A 1 1016 ? 3.518 20.076 -42.288 1.00 71.31 1016 ALA A O 1
ATOM 7864 N N . THR A 1 1017 ? 4.192 21.810 -43.530 1.00 71.19 1017 THR A N 1
ATOM 7865 C CA . THR A 1 1017 ? 4.212 22.748 -42.392 1.00 71.19 1017 THR A CA 1
ATOM 7866 C C . THR A 1 1017 ? 2.808 23.269 -42.090 1.00 71.19 1017 THR A C 1
ATOM 7868 O O . THR A 1 1017 ? 2.405 23.296 -40.925 1.00 71.19 1017 THR A O 1
ATOM 7871 N N . LEU A 1 1018 ? 2.032 23.602 -43.125 1.00 68.44 1018 LEU A N 1
ATOM 7872 C CA . LEU A 1 1018 ? 0.674 24.130 -43.001 1.00 68.44 1018 LEU A CA 1
ATOM 7873 C C . LEU A 1 1018 ? -0.339 23.073 -42.519 1.00 68.44 1018 LEU A C 1
ATOM 7875 O O . LEU A 1 1018 ? -1.300 23.423 -41.836 1.00 68.44 1018 LEU A O 1
ATOM 7879 N N . SER A 1 1019 ? -0.098 21.774 -42.752 1.00 65.56 1019 SER A N 1
ATOM 7880 C CA . SER A 1 1019 ? -0.961 20.695 -42.237 1.00 65.56 1019 SER A CA 1
ATOM 7881 C C . SER A 1 1019 ? -1.072 20.683 -40.706 1.00 65.56 1019 SER A C 1
ATOM 7883 O O . SER A 1 1019 ? -2.060 20.190 -40.174 1.00 65.56 1019 SER A O 1
ATOM 7885 N N . LYS A 1 1020 ? -0.093 21.248 -39.982 1.00 56.44 1020 LYS A N 1
ATOM 7886 C CA . LYS A 1 1020 ? -0.152 21.407 -38.516 1.00 56.44 1020 LYS A CA 1
ATOM 7887 C C . LYS A 1 1020 ? -1.067 22.540 -38.043 1.00 56.44 1020 LYS A C 1
ATOM 7889 O O . LYS A 1 1020 ? -1.395 22.573 -36.864 1.00 56.44 1020 LYS A O 1
ATOM 7894 N N . TYR A 1 1021 ? -1.451 23.445 -38.941 1.00 58.62 1021 TYR A N 1
ATOM 7895 C CA . TYR A 1 1021 ? -2.317 24.594 -38.663 1.00 58.62 1021 TYR A CA 1
ATOM 7896 C C . TYR A 1 1021 ? -3.736 24.433 -39.229 1.00 58.62 1021 TYR A C 1
ATOM 7898 O O . TYR A 1 1021 ? -4.631 25.150 -38.807 1.00 58.62 1021 TYR A O 1
ATOM 7906 N N . ILE A 1 1022 ? -3.945 23.511 -40.177 1.00 51.81 1022 ILE A N 1
ATOM 7907 C CA . ILE A 1 1022 ? -5.252 23.245 -40.814 1.00 51.81 1022 ILE A CA 1
ATOM 7908 C C . ILE A 1 1022 ? -6.025 22.096 -40.129 1.00 51.81 1022 ILE A C 1
ATOM 7910 O O . ILE A 1 1022 ? -7.223 21.944 -40.345 1.00 51.81 1022 ILE A O 1
ATOM 7914 N N . ILE A 1 1023 ? -5.356 21.285 -39.300 1.00 46.12 1023 ILE A N 1
ATOM 7915 C CA . ILE A 1 1023 ? -5.923 20.091 -38.633 1.00 46.12 1023 ILE A CA 1
ATOM 7916 C C . ILE A 1 1023 ? -6.121 20.344 -37.112 1.00 46.12 1023 ILE A C 1
ATOM 7918 O O . ILE A 1 1023 ? -6.227 19.412 -36.316 1.00 46.12 1023 ILE A O 1
ATOM 7922 N N . VAL A 1 1024 ? -6.176 21.619 -36.702 1.00 34.00 1024 VAL A N 1
ATOM 7923 C CA . VAL A 1 1024 ? -6.503 22.090 -35.340 1.00 34.00 1024 VAL A CA 1
ATOM 7924 C C . VAL A 1 1024 ? -7.741 22.977 -35.409 1.00 34.00 1024 VAL A C 1
ATOM 7926 O O . VAL A 1 1024 ? -8.683 22.698 -34.637 1.00 34.00 1024 VAL A O 1
#

Sequence (1024 aa):
MRGRCSWCPRLFEDKGGGVVEGGEHRAPKKGDRSDLELGWKWNQRVEGSGAYIYVGCCGSTSCFAIFAVVLQDIILQLSEGRVKMAQILAPSAQWRMRIAKNYTDAHPLTKKTWSSLVMKQNKKDAVKSSGRFKVCALQSENGTINRVEQLLNLDVTPYSDKIIAEYIWIGGSGIDVRSKSRTISKPVKHPSELPKWNYDGSSTGQAPGEDSEVILYPQAIFKDPFRGGNNILVVCDTYTPQGEPIPTNKRHKAAQIFRDPKVVAEVPWYGIEQEYTLLQTNVKWPLGWPVGGYPGPQGPYYCGAGADKSFGRDISDAHYKACLYAGINISGTNGEVMPGQWEFQVGPSVGIEAGDHIWCARYLLERITEQAGVVLSLDPKPIEGDWNGAGCHTNYSTKSMREEGGFEVIKKAILNLSLRHKEHISAYGEGNERRLTGKHETASINTFSWGVANRGCSIRVGRDTEKEGKGYLEDRRPASNMDPYVVTSLLAETTLLWEPTLEAEALAAQKLSLKAMAYGAGKSAAFALLILNVILYFIIVAIAAWAVNHGIEQTHETASVLSLPARIFPIYYPFGNMATGYVVILSLLAGVVGFTTSVSGISNVIQWDSPNLHAAAASSLVTWLLTLLAMGLACKEIDIGWTQSNLRTLETLLIIVSGTQLFCTAAVHVGLDSVAARESLYYSKKPRINVKCTADSNSEAIGGTKKWEKWVPRNLFAAEKVFRLISGATSSPIAQYISSPTTFLHSVDPRIKLAWVLTLVILPARSDIAVRLGIVIYLALLSIRVQPSEVWMDQLGRVSLLCGFLFIVLGLGTDSTPSLLCSRTPPSSMTGLPSLQASFEGYRYVLLKFGPLQLTRKGLSAASTAACLTFTIFQSASLCLTTTTPEQLAFAFQWFIHPLAHIGVPVSEIIFTLLLSLRFINLVFDEVRNVALGIVSRRIKWEQLTTMETIDVFFTYIRRIFKNIYNHAEQISQAMIVRGFRGDCNAHKIFLSAGPSMAMPNIISFSCLVGLIGAATLSKYIIV

Radius of gyration: 45.6 Å; chains: 1; bounding box: 115×113×124 Å

Organism: NCBI:txid56036

InterPro domains:
  IPR003339 ABC/ECF transporter, transmembrane component [PF02361] (743-983)
  IPR003339 ABC/ECF transporter, transmembrane component [cd16914] (748-1016)
  IPR008146 Glutamine synthetase, catalytic domain [PF00120] (311-490)
  IPR008146 Glutamine synthetase, catalytic domain [PS51987] (250-496)
  IPR008146 Glutamine synthetase, catalytic domain [SM01230] (247-495)
  IPR008147 Glutamine synthetase, N-terminal domain [PS51986] (163-243)
  IPR008390 AWPM-19-like [PF05512] (531-671)
  IPR014746 Glutamine synthetase/guanido kinase, catalytic domain [SSF55931] (248-497)
  IPR027302 Glutamine synthetase, N-terminal conserved site [PS00180] (199-216)
  IPR027303 Glutamine synthetase, glycine-rich site [PS00181] (381-397)
  IPR036651 Glutamine synthetase, N-terminal domain superfamily [G3DSA:3.10.20.70] (145-247)
  IPR036651 Glutamine synthetase, N-terminal domain superfamily [SSF54368] (161-246)
  IPR050292 Glutamine Synthetase [PTHR20852] (151-498)

Secondary structure (DSSP, 8-state):
-------------------------------------------------------------HHHHHHHHHHHHHHHHHH--S----------------------------------------------------------SS----HHHHHHT---TTT-S-EEEEEEEE-TTSS-EEEEEEEESS---SGGGSPPEEEESGGGTSS-SSS-EEEEEEEEEEE-TTT-TT-EEEEEEEE-TTSPBPTT-HHHHHHHHTTSHHHHHH--EEEEEEEEEEEETTTTEETTPPTTS--SPSSS-TT--STTT-TTHHHHHHHHHHHHHHT--EEEEEE-SSTTEEEEEEEEEETTHHHHHHHHHHHHHHHHHHHHTEEEE--SSSS-SSSPPPBEEEEEE-HHHHSTTHHHHHHHHHHHHHHTHHHHHHHS-TTGGGT-BS-TT--BTT---EEET-TTSSEEE-HHHHHHT---EEE---BTT--HHHHHHHHHIIIII----HHHHHHHHHHHHHHHHHHHHHHHHHHHHHHHHHHHHHHHHHHHHHHHHHHHHHHHHHTTTPPTTGGG-SS--SSS-TTHHHHHHHHHHHHHHHHHHHHHHHHHHHH--HHHHHHHHHHHHHHHHHHHHHHHHHTTTTTSS---HHHHHHHHHHHHHHHHHHHHHHHHHHHHHHHHHHHHHHHTSS---------------------GGGTS-TTSS-HHHHHHHHHHHTTS-SS----SS--GGGGS-HHHHHHHHHHHHHTTTTS-HHHHHHHHHHHHHHHHHHS-HHHHHHHHHHHHHHHHHHHHHHHHHTTSS-------S--GGGTT---PPPPSS---SEEEEETTEEEEHHHHHHHHHHHHHHHHHHHHHHHHHHHS-HHHHHHHHHHHHGGGGGGT--HHHHHHHHHHHHHHHHHHHHHHHHHHHHHHTTT--GGG--HHHHHHHHHHHHHHHHHHHHHHHHHHHHHHHTTT--S-TTT----PPPP---HHHHHHHHHHHHHHHHHHHHHHHH--